Protein AF-A0A8J5L9P6-F1 (afdb_monomer_lite)

pLDDT: mean 71.58, std 19.7, range [23.27, 97.12]

Structure (mmCIF, N/CA/C/O backbone):
data_AF-A0A8J5L9P6-F1
#
_entry.id   AF-A0A8J5L9P6-F1
#
loop_
_atom_site.group_PDB
_atom_site.id
_atom_site.type_symbol
_atom_site.label_atom_id
_atom_site.label_alt_id
_atom_site.label_comp_id
_atom_site.label_asym_id
_atom_site.label_entity_id
_atom_site.label_seq_id
_atom_site.pdbx_PDB_ins_code
_atom_site.Cartn_x
_atom_site.Cartn_y
_atom_site.Cartn_z
_atom_site.occupancy
_atom_site.B_iso_or_equiv
_atom_site.auth_seq_id
_atom_site.auth_comp_id
_atom_site.auth_asym_id
_atom_site.auth_atom_id
_atom_site.pdbx_PDB_model_num
ATOM 1 N N . MET A 1 1 ? 30.776 -40.316 -23.521 1.00 45.88 1 MET A N 1
ATOM 2 C CA . MET A 1 1 ? 30.041 -39.520 -24.531 1.00 45.88 1 MET A CA 1
ATOM 3 C C . MET A 1 1 ? 29.447 -38.218 -23.971 1.00 45.88 1 MET A C 1
ATOM 5 O O . MET A 1 1 ? 28.907 -37.457 -24.756 1.00 45.88 1 MET A O 1
ATOM 9 N N . ALA A 1 2 ? 29.654 -37.879 -22.687 1.00 36.97 2 ALA A N 1
ATOM 10 C CA . ALA A 1 2 ? 29.323 -36.563 -22.115 1.00 36.97 2 ALA A CA 1
ATOM 11 C C . ALA A 1 2 ? 30.316 -35.429 -22.481 1.00 36.97 2 ALA A C 1
ATOM 13 O O . ALA A 1 2 ? 30.055 -34.268 -22.201 1.00 36.97 2 ALA A O 1
ATOM 14 N N . GLU A 1 3 ? 31.441 -35.740 -23.138 1.00 40.72 3 GLU A N 1
ATOM 15 C CA . GLU A 1 3 ? 32.521 -34.780 -23.449 1.00 40.72 3 GLU A CA 1
ATOM 16 C C . GLU A 1 3 ? 32.266 -33.891 -24.690 1.00 40.72 3 GLU A C 1
ATOM 18 O O . GLU A 1 3 ? 33.160 -33.167 -25.117 1.00 40.72 3 GLU A O 1
ATOM 23 N N . GLN A 1 4 ? 31.076 -33.945 -25.306 1.00 48.19 4 GLN A N 1
ATOM 24 C CA . GLN A 1 4 ? 30.729 -33.146 -26.499 1.00 48.19 4 GLN A CA 1
ATOM 25 C C . GLN A 1 4 ? 29.626 -32.096 -26.268 1.00 48.19 4 GLN A C 1
ATOM 27 O O . GLN A 1 4 ? 29.229 -31.430 -27.222 1.00 48.19 4 GLN A O 1
ATOM 32 N N . LEU A 1 5 ? 29.137 -31.934 -25.036 1.00 53.50 5 LEU A N 1
ATOM 33 C CA . LEU A 1 5 ? 28.111 -30.944 -24.691 1.00 53.50 5 LEU A CA 1
ATOM 34 C C . LEU A 1 5 ? 28.769 -29.682 -24.119 1.00 53.50 5 LEU A C 1
ATOM 36 O O . LEU A 1 5 ? 29.722 -29.781 -23.347 1.00 53.50 5 LEU A O 1
ATOM 40 N N . THR A 1 6 ? 28.286 -28.497 -24.502 1.00 57.41 6 THR A N 1
ATOM 41 C CA . THR A 1 6 ? 28.763 -27.233 -23.914 1.00 57.41 6 THR A CA 1
ATOM 42 C C . THR A 1 6 ? 28.241 -27.067 -22.485 1.00 57.41 6 THR A C 1
ATOM 44 O O . THR A 1 6 ? 27.189 -27.607 -22.139 1.00 57.41 6 THR A O 1
ATOM 47 N N . ASP A 1 7 ? 28.934 -26.278 -21.659 1.00 51.72 7 ASP A N 1
ATOM 48 C CA . ASP A 1 7 ? 28.521 -26.015 -20.269 1.00 51.72 7 ASP A CA 1
ATOM 49 C C . ASP A 1 7 ? 27.082 -25.468 -20.173 1.00 51.72 7 ASP A C 1
ATOM 51 O O . ASP A 1 7 ? 26.343 -25.815 -19.251 1.00 51.72 7 ASP A O 1
ATOM 55 N N . ASP A 1 8 ? 26.653 -24.687 -21.173 1.00 48.66 8 ASP A N 1
ATOM 56 C CA . ASP A 1 8 ? 25.284 -24.172 -21.292 1.00 48.66 8 ASP A CA 1
ATOM 57 C C . ASP A 1 8 ? 24.251 -25.290 -21.549 1.00 48.66 8 ASP A C 1
ATOM 59 O O . ASP A 1 8 ? 23.175 -25.275 -20.956 1.00 48.66 8 ASP A O 1
ATOM 63 N N . GLN A 1 9 ? 24.577 -26.288 -22.381 1.00 49.03 9 GLN A N 1
ATOM 64 C CA . GLN A 1 9 ? 23.697 -27.436 -22.651 1.00 49.03 9 GLN A CA 1
ATOM 65 C C . GLN A 1 9 ? 23.603 -28.364 -21.438 1.00 49.03 9 GLN A C 1
ATOM 67 O O . GLN A 1 9 ? 22.529 -28.857 -21.102 1.00 49.03 9 GLN A O 1
ATOM 72 N N . ILE A 1 10 ? 24.720 -28.576 -20.739 1.00 54.88 10 ILE A N 1
ATOM 73 C CA . ILE A 1 10 ? 24.748 -29.365 -19.503 1.00 54.88 10 ILE A CA 1
ATOM 74 C C . ILE A 1 10 ? 23.904 -28.679 -18.418 1.00 54.88 10 ILE A C 1
ATOM 76 O O . ILE A 1 10 ? 23.205 -29.363 -17.673 1.00 54.88 10 ILE A O 1
ATOM 80 N N . ALA A 1 11 ? 23.922 -27.344 -18.336 1.00 55.16 11 ALA A N 1
ATOM 81 C CA . ALA A 1 11 ? 23.082 -26.585 -17.409 1.00 55.16 11 ALA A CA 1
ATOM 82 C C . ALA A 1 11 ? 21.582 -26.688 -17.743 1.00 55.16 11 ALA A C 1
ATOM 84 O O . ALA A 1 11 ? 20.770 -26.842 -16.834 1.00 55.16 11 ALA A O 1
ATOM 85 N N . GLU A 1 12 ? 21.217 -26.670 -19.026 1.00 53.75 12 GLU A N 1
ATOM 86 C CA . GLU A 1 12 ? 19.832 -26.855 -19.478 1.00 53.75 12 GLU A CA 1
ATOM 87 C C . GLU A 1 12 ? 19.313 -28.268 -19.158 1.00 53.75 12 GLU A C 1
ATOM 89 O O . GLU A 1 12 ? 18.209 -28.425 -18.636 1.00 53.75 12 GLU A O 1
ATOM 94 N N . PHE A 1 13 ? 20.142 -29.303 -19.347 1.00 52.94 13 PHE A N 1
ATOM 95 C CA . PHE A 1 13 ? 19.788 -30.666 -18.939 1.00 52.94 13 PHE A CA 1
ATOM 96 C C . PHE A 1 13 ? 19.736 -30.851 -17.417 1.00 52.94 13 PHE A C 1
ATOM 98 O O . PHE A 1 13 ? 18.943 -31.664 -16.950 1.00 52.94 13 PHE A O 1
ATOM 105 N N . LYS A 1 14 ? 20.512 -30.087 -16.632 1.00 55.03 14 LYS A N 1
ATOM 106 C CA . LYS A 1 14 ? 20.383 -30.046 -15.160 1.00 55.03 14 LYS A CA 1
ATOM 107 C C . LYS A 1 14 ? 19.061 -29.425 -14.716 1.00 55.03 14 LYS A C 1
ATOM 109 O O . LYS A 1 14 ? 18.436 -29.935 -13.792 1.00 55.03 14 LYS A O 1
ATOM 114 N N . GLU A 1 15 ? 18.630 -28.349 -15.371 1.00 54.78 15 GLU A N 1
ATOM 115 C CA . GLU A 1 15 ? 17.342 -27.704 -15.092 1.00 54.78 15 GLU A CA 1
ATOM 116 C C . GLU A 1 15 ? 16.182 -28.644 -15.458 1.00 54.78 15 GLU A C 1
ATOM 118 O O . GLU A 1 15 ? 15.274 -28.836 -14.650 1.00 54.78 15 GLU A O 1
ATOM 123 N N . ALA A 1 16 ? 16.273 -29.328 -16.606 1.00 55.62 16 ALA A N 1
ATOM 124 C CA . ALA A 1 16 ? 15.332 -30.380 -16.980 1.00 55.62 16 ALA A CA 1
ATOM 125 C C . ALA A 1 16 ? 15.304 -31.501 -15.931 1.00 55.62 16 ALA A C 1
ATOM 127 O O . ALA A 1 16 ? 14.228 -31.826 -15.446 1.00 55.62 16 ALA A O 1
ATOM 128 N N . PHE A 1 17 ? 16.462 -32.024 -15.511 1.00 51.22 17 PHE A N 1
ATOM 129 C CA . PHE A 1 17 ? 16.572 -33.073 -14.488 1.00 51.22 17 PHE A CA 1
ATOM 130 C C . PHE A 1 17 ? 15.908 -32.677 -13.156 1.00 51.22 17 PHE A C 1
ATOM 132 O O . PHE A 1 17 ? 15.173 -33.471 -12.576 1.00 51.22 17 PHE A O 1
ATOM 139 N N . SER A 1 18 ? 16.056 -31.417 -12.728 1.00 58.75 18 SER A N 1
ATOM 140 C CA . SER A 1 18 ? 15.408 -30.888 -11.513 1.00 58.75 18 SER A CA 1
ATOM 141 C C . SER A 1 18 ? 13.886 -30.721 -11.609 1.00 58.75 18 SER A C 1
ATOM 143 O O . SER A 1 18 ? 13.220 -30.545 -10.593 1.00 58.75 18 SER A O 1
ATOM 145 N N . LEU A 1 19 ? 13.310 -30.767 -12.816 1.00 58.44 19 LEU A N 1
ATOM 146 C CA . LEU A 1 19 ? 11.855 -30.820 -12.994 1.00 58.44 19 LEU A CA 1
ATOM 147 C C . LEU A 1 19 ? 11.304 -32.243 -12.807 1.00 58.44 19 LEU A C 1
ATOM 149 O O . LEU A 1 19 ? 10.102 -32.391 -12.550 1.00 58.44 19 LEU A O 1
ATOM 153 N N . PHE A 1 20 ? 12.155 -33.264 -12.964 1.00 56.22 20 PHE A N 1
ATOM 154 C CA . PHE A 1 20 ? 11.784 -34.671 -12.825 1.00 56.22 20 PHE A CA 1
ATOM 155 C C . PHE A 1 20 ? 11.900 -35.163 -11.373 1.00 56.22 20 PHE A C 1
ATOM 157 O O . PHE A 1 20 ? 10.957 -35.805 -10.924 1.00 56.22 20 PHE A O 1
ATOM 164 N N . ASP A 1 21 ? 12.972 -34.816 -10.651 1.00 57.34 21 ASP A N 1
ATOM 165 C CA . ASP A 1 21 ? 13.180 -35.139 -9.223 1.00 57.34 21 ASP A CA 1
ATOM 166 C C . ASP A 1 21 ? 12.445 -34.120 -8.330 1.00 57.34 21 ASP A C 1
ATOM 168 O O . ASP A 1 21 ? 12.876 -32.972 -8.177 1.00 57.34 21 ASP A O 1
ATOM 172 N N . LYS A 1 22 ? 11.273 -34.503 -7.806 1.00 56.91 22 LYS A N 1
ATOM 173 C CA . LYS A 1 22 ? 10.386 -33.597 -7.047 1.00 56.91 22 LYS A CA 1
ATOM 174 C C . LYS A 1 22 ? 10.486 -33.767 -5.537 1.00 56.91 22 LYS A C 1
ATOM 176 O O . LYS A 1 22 ? 10.003 -32.884 -4.820 1.00 56.91 22 LYS A O 1
ATOM 181 N N . ASP A 1 23 ? 11.037 -34.875 -5.054 1.00 55.56 23 ASP A N 1
ATOM 182 C CA . ASP A 1 23 ? 11.108 -35.194 -3.628 1.00 55.56 23 ASP A CA 1
ATOM 183 C C . ASP A 1 23 ? 12.527 -35.127 -3.035 1.00 55.56 23 ASP A C 1
ATOM 185 O O . ASP A 1 23 ? 12.645 -35.026 -1.808 1.00 55.56 23 ASP A O 1
ATOM 189 N N . GLY A 1 24 ? 13.579 -35.024 -3.861 1.00 57.72 24 GLY A N 1
ATOM 190 C CA . GLY A 1 24 ? 14.949 -34.726 -3.433 1.00 57.72 24 GLY A CA 1
ATOM 191 C C . GLY A 1 24 ? 15.542 -35.789 -2.507 1.00 57.72 24 GLY A C 1
ATOM 192 O O . GLY A 1 24 ? 16.318 -35.463 -1.599 1.00 57.72 24 GLY A O 1
ATOM 193 N N . ASP A 1 25 ? 15.145 -37.049 -2.679 1.00 54.12 25 ASP A N 1
ATOM 194 C CA . ASP A 1 25 ? 15.311 -38.114 -1.686 1.00 54.12 25 ASP A CA 1
ATOM 195 C C . ASP A 1 25 ? 16.718 -38.765 -1.627 1.00 54.12 25 ASP A C 1
ATOM 197 O O . ASP A 1 25 ? 17.001 -39.579 -0.743 1.00 54.12 25 ASP A O 1
ATOM 201 N N . GLY A 1 26 ? 17.667 -38.329 -2.460 1.00 49.28 26 GLY A N 1
ATOM 202 C CA . GLY A 1 26 ? 19.019 -38.902 -2.586 1.00 49.28 26 GLY A CA 1
ATOM 203 C C . GLY A 1 26 ? 20.117 -38.427 -1.610 1.00 49.28 26 GLY A C 1
ATOM 204 O O . GLY A 1 26 ? 21.299 -38.501 -1.951 1.00 49.28 26 GLY A O 1
ATOM 205 N N . TYR A 1 27 ? 19.811 -37.927 -0.404 1.00 39.44 27 TYR A N 1
ATOM 206 C CA . TYR A 1 27 ? 20.846 -37.451 0.542 1.00 39.44 27 TYR A CA 1
ATOM 207 C C . TYR A 1 27 ? 21.370 -38.565 1.475 1.00 39.44 27 TYR A C 1
ATOM 209 O O . TYR A 1 27 ? 20.916 -38.717 2.610 1.00 39.44 27 TYR A O 1
ATOM 217 N N . THR A 1 28 ? 22.402 -39.308 1.053 1.00 36.16 28 THR A N 1
ATOM 218 C CA . THR A 1 28 ? 23.216 -40.135 1.976 1.00 36.16 28 THR A CA 1
ATOM 219 C C . THR A 1 28 ? 24.633 -39.574 2.161 1.00 36.16 28 THR A C 1
ATOM 221 O O . THR A 1 28 ? 25.385 -39.480 1.192 1.00 36.16 28 THR A O 1
ATOM 224 N N . PRO A 1 29 ? 25.051 -39.222 3.395 1.00 33.62 29 PRO A N 1
ATOM 225 C CA . PRO A 1 29 ? 26.365 -38.643 3.651 1.00 33.62 29 PRO A CA 1
ATOM 226 C C . PRO A 1 29 ? 27.447 -39.730 3.692 1.00 33.62 29 PRO A C 1
ATOM 228 O O . PRO A 1 29 ? 27.520 -40.508 4.644 1.00 33.62 29 PRO A O 1
ATOM 231 N N . ILE A 1 30 ? 28.343 -39.745 2.703 1.00 28.66 30 ILE A N 1
ATOM 232 C CA . ILE A 1 30 ? 29.606 -40.492 2.780 1.00 28.66 30 ILE A CA 1
ATOM 233 C C . ILE A 1 30 ? 30.748 -39.502 3.002 1.00 28.66 30 ILE A C 1
ATOM 235 O O . ILE A 1 30 ? 30.963 -38.560 2.248 1.00 28.66 30 ILE A O 1
ATOM 239 N N . ARG A 1 31 ? 31.470 -39.718 4.099 1.00 34.12 31 ARG A N 1
ATOM 240 C CA . ARG A 1 31 ? 32.522 -38.848 4.621 1.00 34.12 31 ARG A CA 1
ATOM 241 C C . ARG A 1 31 ? 33.887 -39.381 4.175 1.00 34.12 31 ARG A C 1
ATOM 243 O O . ARG A 1 31 ? 34.343 -40.347 4.776 1.00 34.12 31 ARG A O 1
ATOM 250 N N . ILE A 1 32 ? 34.556 -38.757 3.199 1.00 28.58 32 ILE A N 1
ATOM 251 C CA . ILE A 1 32 ? 36.022 -38.848 3.004 1.00 28.58 32 ILE A CA 1
ATOM 252 C C . ILE A 1 32 ? 36.564 -37.471 2.566 1.00 28.58 32 ILE A C 1
ATOM 254 O O . ILE A 1 32 ? 35.853 -36.663 1.985 1.00 28.58 32 ILE A O 1
ATOM 258 N N . CYS A 1 33 ? 37.796 -37.198 2.988 1.00 31.34 33 CYS A N 1
ATOM 259 C CA . CYS A 1 33 ? 38.442 -35.913 3.227 1.00 31.34 33 CYS A CA 1
ATOM 260 C C . CYS A 1 33 ? 38.779 -35.013 2.018 1.00 31.34 33 CYS A C 1
ATOM 262 O O . CYS A 1 33 ? 39.171 -35.502 0.967 1.00 31.34 33 CYS A O 1
ATOM 264 N N . CYS A 1 34 ? 38.828 -33.714 2.358 1.00 32.47 34 CYS A N 1
ATOM 265 C CA . CYS A 1 34 ? 39.580 -32.580 1.797 1.00 32.47 34 CYS A CA 1
ATOM 266 C C . CYS A 1 34 ? 39.183 -32.031 0.415 1.00 32.47 34 CYS A C 1
ATOM 268 O O . CYS A 1 34 ? 39.363 -32.692 -0.596 1.00 32.47 34 CYS A O 1
ATOM 270 N N . ASP A 1 35 ? 38.758 -30.761 0.452 1.00 37.38 35 ASP A N 1
ATOM 271 C CA . ASP A 1 35 ? 38.773 -29.750 -0.610 1.00 37.38 35 ASP A CA 1
ATOM 272 C C . ASP A 1 35 ? 38.196 -30.161 -1.972 1.00 37.38 35 ASP A C 1
ATOM 274 O O . ASP A 1 35 ? 38.944 -30.454 -2.892 1.00 37.38 35 ASP A O 1
ATOM 278 N N . ASP A 1 36 ? 36.863 -30.125 -2.092 1.00 31.28 36 ASP A N 1
ATOM 279 C CA . ASP A 1 36 ? 36.138 -29.644 -3.281 1.00 31.28 36 ASP A CA 1
ATOM 280 C C . ASP A 1 36 ? 34.626 -29.565 -2.984 1.00 31.28 36 ASP A C 1
ATOM 282 O O . ASP A 1 36 ? 34.038 -30.448 -2.354 1.00 31.28 36 ASP A O 1
ATOM 286 N N . VAL A 1 37 ? 33.983 -28.474 -3.412 1.00 34.81 37 VAL A N 1
ATOM 287 C CA . VAL A 1 37 ? 32.525 -28.285 -3.338 1.00 34.81 37 VAL A CA 1
ATOM 288 C C . VAL A 1 37 ? 31.881 -29.171 -4.406 1.00 34.81 37 VAL A C 1
ATOM 290 O O . VAL A 1 37 ? 31.777 -28.770 -5.563 1.00 34.81 37 VAL A O 1
ATOM 293 N N . LEU A 1 38 ? 31.448 -30.378 -4.029 1.00 30.95 38 LEU A N 1
ATOM 294 C CA . LEU A 1 38 ? 30.620 -31.237 -4.879 1.00 30.95 38 LEU A CA 1
ATOM 295 C C . LEU A 1 38 ? 29.161 -31.208 -4.397 1.00 30.95 38 LEU A C 1
ATOM 297 O O . LEU A 1 38 ? 28.823 -31.750 -3.345 1.00 30.95 38 LEU A O 1
ATOM 301 N N . LEU A 1 39 ? 28.302 -30.554 -5.181 1.00 38.69 39 LEU A N 1
ATOM 302 C CA . LEU A 1 39 ? 26.844 -30.643 -5.080 1.00 38.69 39 LEU A CA 1
ATOM 303 C C . LEU A 1 39 ? 26.412 -32.038 -5.559 1.00 38.69 39 LEU A C 1
ATOM 305 O O . LEU A 1 39 ? 26.618 -32.373 -6.725 1.00 38.69 39 LEU A O 1
ATOM 309 N N . GLY A 1 40 ? 25.840 -32.850 -4.667 1.00 38.81 40 GLY A N 1
ATOM 310 C CA . GLY A 1 40 ? 25.162 -34.093 -5.043 1.00 38.81 40 GLY A CA 1
ATOM 311 C C . GLY A 1 40 ? 23.874 -33.776 -5.808 1.00 38.81 40 GLY A C 1
ATOM 312 O O . GLY A 1 40 ? 23.093 -32.939 -5.361 1.00 38.81 40 GLY A O 1
ATOM 313 N N . LEU A 1 41 ? 23.684 -34.403 -6.968 1.00 52.22 41 LEU A N 1
ATOM 314 C CA . LEU A 1 41 ? 22.456 -34.348 -7.769 1.00 52.22 41 LEU A CA 1
ATOM 315 C C . LEU A 1 41 ? 21.683 -35.656 -7.514 1.00 52.22 41 LEU A C 1
ATOM 317 O O . LEU A 1 41 ? 22.322 -36.706 -7.466 1.00 52.22 41 LEU A O 1
ATOM 321 N N . GLY A 1 42 ? 20.367 -35.570 -7.279 1.00 59.69 42 GLY A N 1
ATOM 322 C CA . GLY A 1 42 ? 19.480 -36.697 -6.943 1.00 59.69 42 GLY A CA 1
ATOM 323 C C . GLY A 1 42 ? 19.260 -37.701 -8.085 1.00 59.69 42 GLY A C 1
ATOM 324 O O . GLY A 1 42 ? 19.945 -37.638 -9.107 1.00 59.69 42 GLY A O 1
ATOM 325 N N . CYS A 1 43 ? 18.321 -38.636 -7.908 1.00 63.41 43 CYS A N 1
ATOM 326 C CA . CYS A 1 43 ? 18.024 -39.731 -8.844 1.00 63.41 43 CYS A CA 1
ATOM 327 C C . CYS A 1 43 ? 16.543 -39.696 -9.254 1.00 63.41 43 CYS A C 1
ATOM 329 O O . CYS A 1 43 ? 15.694 -39.430 -8.416 1.00 63.41 43 CYS A O 1
ATOM 331 N N . ILE A 1 44 ? 16.214 -40.004 -10.514 1.00 66.81 44 ILE A N 1
ATOM 332 C CA . ILE A 1 44 ? 14.819 -40.040 -10.993 1.00 66.81 44 ILE A CA 1
ATOM 333 C C . ILE A 1 44 ? 14.250 -41.454 -10.835 1.00 66.81 44 ILE A C 1
ATOM 335 O O . ILE A 1 44 ? 14.791 -42.418 -11.385 1.00 66.81 44 ILE A O 1
ATOM 339 N N . THR A 1 45 ? 13.114 -41.583 -10.146 1.00 69.31 45 THR A N 1
ATOM 340 C CA . THR A 1 45 ? 12.427 -42.872 -9.948 1.00 69.31 45 THR A CA 1
ATOM 341 C C . THR A 1 45 ? 11.393 -43.189 -11.045 1.00 69.31 45 THR A C 1
ATOM 343 O O . THR A 1 45 ? 10.874 -42.303 -11.732 1.00 69.31 45 THR A O 1
ATOM 346 N N . THR A 1 46 ? 11.002 -44.468 -11.182 1.00 68.06 46 THR A N 1
ATOM 347 C CA . THR A 1 46 ? 9.952 -44.935 -12.124 1.00 68.06 46 THR A CA 1
ATOM 348 C C . THR A 1 46 ? 8.633 -44.161 -11.995 1.00 68.06 46 THR A C 1
ATOM 350 O O . THR A 1 46 ? 7.967 -43.850 -12.988 1.00 68.06 46 THR A O 1
ATOM 353 N N . LYS A 1 47 ? 8.263 -43.792 -10.764 1.00 67.88 47 LYS A N 1
ATOM 354 C CA . LYS A 1 47 ? 7.021 -43.072 -10.454 1.00 67.88 47 LYS A CA 1
ATOM 355 C C . LYS A 1 47 ? 7.070 -41.612 -10.881 1.00 67.88 47 LYS A C 1
ATOM 357 O O . LYS A 1 47 ? 6.055 -41.078 -11.342 1.00 67.88 47 LYS A O 1
ATOM 362 N N . GLU A 1 48 ? 8.217 -40.968 -10.728 1.00 67.88 48 GLU A N 1
ATOM 363 C CA . GLU A 1 48 ? 8.421 -39.576 -11.122 1.00 67.88 48 GLU A CA 1
ATOM 364 C C . GLU A 1 48 ? 8.450 -39.441 -12.638 1.00 67.88 48 GLU A C 1
ATOM 366 O O . GLU A 1 48 ? 7.696 -38.636 -13.194 1.00 67.88 48 GLU A O 1
ATOM 371 N N . LEU A 1 49 ? 9.187 -40.330 -13.312 1.00 66.00 49 LEU A N 1
ATOM 372 C CA . LEU A 1 49 ? 9.194 -40.424 -14.769 1.00 66.00 49 LEU A CA 1
ATOM 373 C C . LEU A 1 49 ? 7.772 -40.633 -15.318 1.00 66.00 49 LEU A C 1
ATOM 375 O O . LEU A 1 49 ? 7.318 -39.891 -16.193 1.00 66.00 49 LEU A O 1
ATOM 379 N N . GLY A 1 50 ? 7.010 -41.562 -14.731 1.00 64.19 50 GLY A N 1
ATOM 380 C CA . GLY A 1 50 ? 5.616 -41.803 -15.106 1.00 64.19 50 GLY A CA 1
ATOM 381 C C . GLY A 1 50 ? 4.685 -40.614 -14.842 1.00 64.19 50 GLY A C 1
ATOM 382 O O . GLY A 1 50 ? 3.740 -40.380 -15.598 1.00 64.19 50 GLY A O 1
ATOM 383 N N . THR A 1 51 ? 4.928 -39.837 -13.785 1.00 67.62 51 THR A N 1
ATOM 384 C CA . THR A 1 51 ? 4.134 -38.637 -13.469 1.00 67.62 51 THR A CA 1
ATOM 385 C C . THR A 1 51 ? 4.370 -37.536 -14.496 1.00 67.62 51 THR A C 1
ATOM 387 O O . THR A 1 51 ? 3.411 -36.895 -14.935 1.00 67.62 51 THR A O 1
ATOM 390 N N . VAL A 1 52 ? 5.617 -37.350 -14.931 1.00 58.28 52 VAL A N 1
ATOM 391 C CA . VAL A 1 52 ? 5.950 -36.334 -15.931 1.00 58.28 52 VAL A CA 1
ATOM 392 C C . VAL A 1 52 ? 5.449 -36.725 -17.323 1.00 58.28 52 VAL A C 1
ATOM 394 O O . VAL A 1 52 ? 4.814 -35.898 -17.976 1.00 58.28 52 VAL A O 1
ATOM 397 N N . MET A 1 53 ? 5.602 -37.982 -17.753 1.00 57.25 53 MET A N 1
ATOM 398 C CA . MET A 1 53 ? 5.090 -38.430 -19.061 1.00 57.25 53 MET A CA 1
ATOM 399 C C . MET A 1 53 ? 3.565 -38.287 -19.175 1.00 57.25 53 MET A C 1
ATOM 401 O O . MET A 1 53 ? 3.063 -37.828 -20.202 1.00 57.25 53 MET A O 1
ATOM 405 N N . ARG A 1 54 ? 2.837 -38.554 -18.081 1.00 66.75 54 ARG A N 1
ATOM 406 C CA . ARG A 1 54 ? 1.390 -38.293 -17.991 1.00 66.75 54 ARG A CA 1
ATOM 407 C C . ARG A 1 54 ? 1.043 -36.808 -18.036 1.00 66.75 54 ARG A C 1
ATOM 409 O O . ARG A 1 54 ? 0.048 -36.437 -18.653 1.00 66.75 54 ARG A O 1
ATOM 416 N N . SER A 1 55 ? 1.871 -35.945 -17.447 1.00 49.56 55 SER A N 1
ATOM 417 C CA . SER A 1 55 ? 1.682 -34.488 -17.520 1.00 49.56 55 SER A CA 1
ATOM 418 C C . SER A 1 55 ? 1.979 -33.891 -18.903 1.00 49.56 55 SER A C 1
ATOM 420 O O . SER A 1 55 ? 1.418 -32.854 -19.246 1.00 49.56 55 SER A O 1
ATOM 422 N N . LEU A 1 56 ? 2.793 -34.574 -19.714 1.00 42.59 56 LEU A N 1
ATOM 423 C CA . LEU A 1 56 ? 3.093 -34.226 -21.107 1.00 42.59 56 LEU A CA 1
ATOM 424 C C . LEU A 1 56 ? 2.099 -34.849 -22.109 1.00 42.59 56 LEU A C 1
ATOM 426 O O . LEU A 1 56 ? 2.290 -34.742 -23.317 1.00 42.59 56 LEU A O 1
ATOM 430 N N . GLY A 1 57 ? 1.022 -35.477 -21.620 1.00 40.28 57 GLY A N 1
ATOM 431 C CA . GLY A 1 57 ? -0.072 -35.996 -22.445 1.00 40.28 57 GLY A CA 1
ATOM 432 C C . GLY A 1 57 ? 0.107 -37.430 -22.956 1.00 40.28 57 GLY A C 1
ATOM 433 O O . GLY A 1 57 ? -0.723 -37.885 -23.741 1.00 40.28 57 GLY A O 1
ATOM 434 N N . GLN A 1 58 ? 1.134 -38.162 -22.509 1.00 52.38 58 GLN A N 1
ATOM 435 C CA . GLN A 1 58 ? 1.331 -39.579 -22.842 1.00 52.38 58 GLN A CA 1
ATOM 436 C C . GLN A 1 58 ? 0.860 -40.501 -21.706 1.00 52.38 58 GLN A C 1
ATOM 438 O O . GLN A 1 58 ? 1.031 -40.186 -20.536 1.00 52.38 58 GLN A O 1
ATOM 443 N N . ASN A 1 59 ? 0.298 -41.674 -22.022 1.00 56.03 59 ASN A N 1
ATOM 444 C CA . ASN A 1 59 ? -0.199 -42.634 -21.020 1.00 56.03 59 ASN A CA 1
ATOM 445 C C . ASN A 1 59 ? 0.541 -43.985 -21.091 1.00 56.03 59 ASN A C 1
ATOM 447 O O . ASN A 1 59 ? -0.068 -44.975 -21.501 1.00 56.03 59 ASN A O 1
ATOM 451 N N . PRO A 1 60 ? 1.830 -44.044 -20.708 1.00 71.81 60 PRO A N 1
ATOM 452 C CA . PRO A 1 60 ? 2.582 -45.296 -20.690 1.00 71.81 60 PRO A CA 1
ATOM 453 C C . PRO A 1 60 ? 2.126 -46.220 -19.549 1.00 71.81 60 PRO A C 1
ATOM 455 O O . PRO A 1 60 ? 1.711 -45.766 -18.474 1.00 71.81 60 PRO A O 1
ATOM 458 N N . THR A 1 61 ? 2.206 -47.528 -19.787 1.00 76.50 61 THR A N 1
ATOM 459 C CA . THR A 1 61 ? 1.961 -48.577 -18.789 1.00 76.50 61 THR A CA 1
ATOM 460 C C . THR A 1 61 ? 3.164 -48.760 -17.860 1.00 76.50 61 THR A C 1
ATOM 462 O O . THR A 1 61 ? 4.291 -48.412 -18.198 1.00 76.50 61 THR A O 1
ATOM 465 N N . GLU A 1 62 ? 2.946 -49.338 -16.675 1.00 73.81 62 GLU A N 1
ATOM 466 C CA . GLU A 1 62 ? 4.028 -49.560 -15.698 1.00 73.81 62 GLU A CA 1
ATOM 467 C C . GLU A 1 62 ? 5.133 -50.485 -16.240 1.00 73.81 62 GLU A C 1
ATOM 469 O O . GLU A 1 62 ? 6.300 -50.317 -15.905 1.00 73.81 62 GLU A O 1
ATOM 474 N N . ALA A 1 63 ? 4.777 -51.437 -17.111 1.00 72.19 63 ALA A N 1
ATOM 475 C CA . ALA A 1 63 ? 5.744 -52.310 -17.774 1.00 72.19 63 ALA A CA 1
ATOM 476 C C . ALA A 1 63 ? 6.618 -51.534 -18.773 1.00 72.19 63 ALA A C 1
ATOM 478 O O . ALA A 1 63 ? 7.829 -51.708 -18.774 1.00 72.19 63 ALA A O 1
ATOM 479 N N . GLU A 1 64 ? 6.023 -50.624 -19.550 1.00 70.06 64 GLU A N 1
ATOM 480 C CA . GLU A 1 64 ? 6.759 -49.762 -20.485 1.00 70.06 64 GLU A CA 1
ATOM 481 C C . GLU A 1 64 ? 7.684 -48.785 -19.745 1.00 70.06 64 GLU A C 1
ATOM 483 O O . GLU A 1 64 ? 8.820 -48.588 -20.159 1.00 70.06 64 GLU A O 1
ATOM 488 N N . LEU A 1 65 ? 7.245 -48.219 -18.614 1.00 71.06 65 LEU A N 1
ATOM 489 C CA . LEU A 1 65 ? 8.094 -47.359 -17.777 1.00 71.06 65 LEU A CA 1
ATOM 490 C C . LEU A 1 65 ? 9.279 -48.123 -17.172 1.00 71.06 65 LEU A C 1
ATOM 492 O O . LEU A 1 65 ? 10.380 -47.581 -17.082 1.00 71.06 65 LEU A O 1
ATOM 496 N N . GLN A 1 66 ? 9.062 -49.378 -16.771 1.00 72.25 66 GLN A N 1
ATOM 497 C CA . GLN A 1 66 ? 10.125 -50.227 -16.246 1.00 72.25 66 GLN A CA 1
ATOM 498 C C . GLN A 1 66 ? 11.124 -50.619 -17.339 1.00 72.25 66 GLN A C 1
ATOM 500 O O . GLN A 1 66 ? 12.326 -50.600 -17.087 1.00 72.25 66 GLN A O 1
ATOM 505 N N . ASP A 1 67 ? 10.651 -50.923 -18.548 1.00 72.00 67 ASP A N 1
ATOM 506 C CA . ASP A 1 67 ? 11.515 -51.206 -19.696 1.00 72.00 67 ASP A CA 1
ATOM 507 C C . ASP A 1 67 ? 12.352 -49.972 -20.076 1.00 72.00 67 ASP A C 1
ATOM 509 O O . ASP A 1 67 ? 13.560 -50.095 -20.268 1.00 72.00 67 ASP A O 1
ATOM 513 N N . MET A 1 68 ? 11.763 -48.769 -20.055 1.00 66.69 68 MET A N 1
ATOM 514 C CA . MET A 1 68 ? 12.480 -47.509 -20.307 1.00 66.69 68 MET A CA 1
ATOM 515 C C . MET A 1 68 ? 13.597 -47.226 -19.294 1.00 66.69 68 MET A C 1
ATOM 517 O O . MET A 1 68 ? 14.621 -46.648 -19.656 1.00 66.69 68 MET A O 1
ATOM 521 N N . ILE A 1 69 ? 13.411 -47.617 -18.032 1.00 70.19 69 ILE A N 1
ATOM 522 C CA . ILE A 1 69 ? 14.440 -47.464 -16.997 1.00 70.19 69 ILE A CA 1
ATOM 523 C C . ILE A 1 69 ? 15.517 -48.531 -17.154 1.00 70.19 69 ILE A C 1
ATOM 525 O O . ILE A 1 69 ? 16.692 -48.187 -17.198 1.00 70.19 69 ILE A O 1
ATOM 529 N N . ASN A 1 70 ? 15.133 -49.791 -17.370 1.00 72.00 70 ASN A N 1
ATOM 530 C CA . ASN A 1 70 ? 16.074 -50.895 -17.582 1.00 72.00 70 ASN A CA 1
ATOM 531 C C . ASN A 1 70 ? 16.984 -50.698 -18.816 1.00 72.00 70 ASN A C 1
ATOM 533 O O . ASN A 1 70 ? 18.049 -51.307 -18.899 1.00 72.00 70 ASN A O 1
ATOM 537 N N . GLU A 1 71 ? 16.569 -49.893 -19.798 1.00 67.25 71 GLU A N 1
ATOM 538 C CA . GLU A 1 71 ? 17.366 -49.575 -20.992 1.00 67.25 71 GLU A CA 1
ATOM 539 C C . GLU A 1 71 ? 18.513 -48.582 -20.740 1.00 67.25 71 GLU A C 1
ATOM 541 O O . GLU A 1 71 ? 19.452 -48.507 -21.544 1.00 67.25 71 GLU A O 1
ATOM 546 N N . VAL A 1 72 ? 18.435 -47.802 -19.660 1.00 66.69 72 VAL A N 1
ATOM 547 C CA . VAL A 1 72 ? 19.324 -46.657 -19.403 1.00 66.69 72 VAL A CA 1
ATOM 548 C C . VAL A 1 72 ? 20.077 -46.796 -18.082 1.00 66.69 72 VAL A C 1
ATOM 550 O O . VAL A 1 72 ? 21.231 -46.375 -18.021 1.00 66.69 72 VAL A O 1
ATOM 553 N N . ASP A 1 73 ? 19.451 -47.430 -17.093 1.00 72.12 73 ASP A N 1
ATOM 554 C CA . ASP A 1 73 ? 20.005 -47.814 -15.795 1.00 72.12 73 ASP A CA 1
ATOM 555 C C . ASP A 1 73 ? 21.159 -48.815 -15.985 1.00 72.12 73 ASP A C 1
ATOM 557 O O . ASP A 1 73 ? 20.974 -50.027 -16.147 1.00 72.12 73 ASP A O 1
ATOM 561 N N . ALA A 1 74 ? 22.375 -48.281 -16.067 1.00 68.62 74 ALA A N 1
ATOM 562 C CA . ALA A 1 74 ? 23.576 -49.037 -16.379 1.00 68.62 74 ALA A CA 1
ATOM 563 C C . ALA A 1 74 ? 24.127 -49.760 -15.144 1.00 68.62 74 ALA A C 1
ATOM 565 O O . ALA A 1 74 ? 24.867 -50.742 -15.294 1.00 68.62 74 ALA A O 1
ATOM 566 N N . ASP A 1 75 ? 23.795 -49.281 -13.943 1.00 69.88 75 ASP A N 1
ATOM 567 C CA . ASP A 1 75 ? 24.208 -49.878 -12.674 1.00 69.88 75 ASP A CA 1
ATOM 568 C C . ASP A 1 75 ? 23.160 -50.850 -12.078 1.00 69.88 75 ASP A C 1
ATOM 570 O O . ASP A 1 75 ? 23.496 -51.652 -11.198 1.00 69.88 75 ASP A O 1
ATOM 574 N N . GLY A 1 76 ? 21.945 -50.876 -12.638 1.00 69.56 76 GLY A N 1
ATOM 575 C CA . GLY A 1 76 ? 20.858 -51.797 -12.311 1.00 69.56 76 GLY A CA 1
ATOM 576 C C . GLY A 1 76 ? 20.166 -51.477 -10.987 1.00 69.56 76 GLY A C 1
ATOM 577 O O . GLY A 1 76 ? 19.632 -52.391 -10.343 1.00 69.56 76 GLY A O 1
ATOM 578 N N . ASN A 1 77 ? 20.240 -50.225 -10.531 1.00 71.44 77 ASN A N 1
ATOM 579 C CA . ASN A 1 77 ? 19.724 -49.791 -9.236 1.00 71.44 77 ASN A CA 1
ATOM 580 C C . ASN A 1 77 ? 18.213 -49.463 -9.247 1.00 71.44 77 ASN A C 1
ATOM 582 O O . ASN A 1 77 ? 17.617 -49.270 -8.183 1.00 71.44 77 ASN A O 1
ATOM 586 N N . GLY A 1 78 ? 17.579 -49.473 -10.421 1.00 67.62 78 GLY A N 1
ATOM 587 C CA . GLY A 1 78 ? 16.160 -49.210 -10.641 1.00 67.62 78 GLY A CA 1
ATOM 588 C C . GLY A 1 78 ? 15.787 -47.724 -10.703 1.00 67.62 78 GLY A C 1
ATOM 589 O O . GLY A 1 78 ? 14.595 -47.404 -10.662 1.00 67.62 78 GLY A O 1
ATOM 590 N N . THR A 1 79 ? 16.769 -46.823 -10.781 1.00 69.38 79 THR A N 1
ATOM 591 C CA . THR A 1 79 ? 16.617 -45.362 -10.864 1.00 69.38 79 THR A CA 1
ATOM 592 C C . THR A 1 79 ? 17.561 -44.789 -11.919 1.00 69.38 79 THR A C 1
ATOM 594 O O . THR A 1 79 ? 18.539 -45.427 -12.275 1.00 69.38 79 THR A O 1
ATOM 597 N N . ILE A 1 80 ? 17.261 -43.603 -12.450 1.00 71.00 80 ILE A N 1
ATOM 598 C CA . ILE A 1 80 ? 18.125 -42.947 -13.442 1.00 71.00 80 ILE A CA 1
ATOM 599 C C . ILE A 1 80 ? 18.932 -41.848 -12.751 1.00 71.00 80 ILE A C 1
ATOM 601 O O . ILE A 1 80 ? 18.353 -40.870 -12.263 1.00 71.00 80 ILE A O 1
ATOM 605 N N . ASP A 1 81 ? 20.258 -41.974 -12.748 1.00 69.19 81 ASP A N 1
ATOM 606 C CA . ASP A 1 81 ? 21.145 -40.919 -12.257 1.00 69.19 81 ASP A CA 1
ATOM 607 C C . ASP A 1 81 ? 21.405 -39.822 -13.314 1.00 69.19 81 ASP A C 1
ATOM 609 O O . ASP A 1 81 ? 21.067 -39.940 -14.495 1.00 69.19 81 ASP A O 1
ATOM 613 N N . PHE A 1 82 ? 21.968 -38.683 -12.900 1.00 63.25 82 PHE A N 1
ATOM 614 C CA . PHE A 1 82 ? 22.195 -37.559 -13.815 1.00 63.25 82 PHE A CA 1
ATOM 615 C C . PHE A 1 82 ? 23.118 -37.905 -15.017 1.00 63.25 82 PHE A C 1
ATOM 617 O O . PHE A 1 82 ? 22.802 -37.515 -16.147 1.00 63.25 82 PHE A O 1
ATOM 624 N N . PRO A 1 83 ? 24.239 -38.634 -14.842 1.00 64.75 83 PRO A N 1
ATOM 625 C CA . PRO A 1 83 ? 25.029 -39.174 -15.956 1.00 64.75 83 PRO A CA 1
ATOM 626 C C . PRO A 1 83 ? 24.258 -40.081 -16.933 1.00 64.75 83 PRO A C 1
ATOM 628 O O . PRO A 1 83 ? 24.454 -39.982 -18.151 1.00 64.75 83 PRO A O 1
ATOM 631 N N . GLU A 1 84 ? 23.390 -40.953 -16.432 1.00 69.25 84 GLU A N 1
ATOM 632 C CA . GLU A 1 84 ? 22.535 -41.847 -17.216 1.00 69.25 84 GLU A CA 1
ATOM 633 C C . GLU A 1 84 ? 21.451 -41.070 -17.968 1.00 69.25 84 GLU A C 1
ATOM 635 O O . GLU A 1 84 ? 21.265 -41.267 -19.172 1.00 69.25 84 GLU A O 1
ATOM 640 N N . PHE A 1 85 ? 20.835 -40.083 -17.315 1.00 63.84 85 PHE A N 1
ATOM 641 C CA . PHE A 1 85 ? 19.886 -39.151 -17.923 1.00 63.84 85 PHE A CA 1
ATOM 642 C C . PHE A 1 85 ? 20.519 -38.322 -19.048 1.00 63.84 85 PHE A C 1
ATOM 644 O O . PHE A 1 85 ? 19.918 -38.142 -20.109 1.00 63.84 85 PHE A O 1
ATOM 651 N N . LEU A 1 86 ? 21.760 -37.856 -18.872 1.00 62.16 86 LEU A N 1
ATOM 652 C CA . LEU A 1 86 ? 22.499 -37.166 -19.932 1.00 62.16 86 LEU A CA 1
ATOM 653 C C . LEU A 1 86 ? 22.745 -38.075 -21.141 1.00 62.16 86 LEU A C 1
ATOM 655 O O . LEU A 1 86 ? 22.627 -37.617 -22.277 1.00 62.16 86 LEU A O 1
ATOM 659 N N . ASN A 1 87 ? 23.057 -39.356 -20.927 1.00 63.50 87 ASN A N 1
ATOM 660 C CA . ASN A 1 87 ? 23.202 -40.315 -22.024 1.00 63.50 87 ASN A CA 1
ATOM 661 C C . ASN A 1 87 ? 21.856 -40.633 -22.696 1.00 63.50 87 ASN A C 1
ATOM 663 O O . ASN A 1 87 ? 21.826 -40.783 -23.918 1.00 63.50 87 ASN A O 1
ATOM 667 N N . LEU A 1 88 ? 20.755 -40.690 -21.937 1.00 62.03 88 LEU A N 1
ATOM 668 C CA . LEU A 1 88 ? 19.390 -40.846 -22.454 1.00 62.03 88 LEU A CA 1
ATOM 669 C C . LEU A 1 88 ? 19.025 -39.674 -23.369 1.00 62.03 88 LEU A C 1
ATOM 671 O O . LEU A 1 88 ? 18.659 -39.887 -24.523 1.00 62.03 88 LEU A O 1
ATOM 675 N N . MET A 1 89 ? 19.200 -38.439 -22.895 1.00 55.06 89 MET A N 1
ATOM 676 C CA . MET A 1 89 ? 18.885 -37.225 -23.655 1.00 55.06 89 MET A CA 1
ATOM 677 C C . MET A 1 89 ? 19.813 -37.054 -24.865 1.00 55.06 89 MET A C 1
ATOM 679 O O . MET A 1 89 ? 19.349 -36.741 -25.960 1.00 55.06 89 MET A O 1
ATOM 683 N N . ALA A 1 90 ? 21.108 -37.352 -24.720 1.00 52.38 90 ALA A N 1
ATOM 684 C CA . ALA A 1 90 ? 22.061 -37.318 -25.829 1.00 52.38 90 ALA A CA 1
ATOM 685 C C . ALA A 1 90 ? 21.786 -38.392 -26.901 1.00 52.38 90 ALA A C 1
ATOM 687 O O . ALA A 1 90 ? 22.134 -38.185 -28.065 1.00 52.38 90 ALA A O 1
ATOM 688 N N . ARG A 1 91 ? 21.164 -39.524 -26.536 1.00 55.38 91 ARG A N 1
ATOM 689 C CA . ARG A 1 91 ? 20.694 -40.555 -27.480 1.00 55.38 91 ARG A CA 1
ATOM 690 C C . ARG A 1 91 ? 19.357 -40.182 -28.122 1.00 55.38 91 ARG A C 1
ATOM 692 O O . ARG A 1 91 ? 19.258 -40.266 -29.339 1.00 55.38 91 ARG A O 1
ATOM 699 N N . LYS A 1 92 ? 18.383 -39.680 -27.354 1.00 53.12 92 LYS A N 1
ATOM 700 C CA . LYS A 1 92 ? 17.082 -39.179 -27.847 1.00 53.12 92 LYS A CA 1
ATOM 701 C C . LYS A 1 92 ? 17.215 -37.999 -28.815 1.00 53.12 92 LYS A C 1
ATOM 703 O O . LYS A 1 92 ? 16.456 -37.903 -29.763 1.00 53.12 92 LYS A O 1
ATOM 708 N N . MET A 1 93 ? 18.210 -37.128 -28.641 1.00 48.31 93 MET A N 1
ATOM 709 C CA . MET A 1 93 ? 18.503 -36.075 -29.628 1.00 48.31 93 MET A CA 1
ATOM 710 C C . MET A 1 93 ? 19.145 -36.607 -30.920 1.00 48.31 93 MET A C 1
ATOM 712 O O . MET A 1 93 ? 19.274 -35.860 -31.890 1.00 48.31 93 MET A O 1
ATOM 716 N N . LYS A 1 94 ? 19.592 -37.868 -30.927 1.00 47.03 94 LYS A N 1
ATOM 717 C CA . LYS A 1 94 ? 20.281 -38.505 -32.054 1.00 47.03 94 LYS A CA 1
ATOM 718 C C . LYS A 1 94 ? 19.405 -39.513 -32.803 1.00 47.03 94 LYS A C 1
ATOM 720 O O . LYS A 1 94 ? 19.606 -39.657 -34.003 1.00 47.03 94 LYS A O 1
ATOM 725 N N . ASP A 1 95 ? 18.438 -40.131 -32.126 1.00 43.69 95 ASP A N 1
ATOM 726 C CA . ASP A 1 95 ? 17.466 -41.064 -32.700 1.00 43.69 95 ASP A CA 1
ATOM 727 C C . ASP A 1 95 ? 16.030 -40.511 -32.546 1.00 43.69 95 ASP A C 1
ATOM 729 O O . ASP A 1 95 ? 15.474 -40.532 -31.447 1.00 43.69 95 ASP A O 1
ATOM 733 N N . THR A 1 96 ? 15.444 -40.087 -33.684 1.00 37.09 96 THR A N 1
ATOM 734 C CA . THR A 1 96 ? 14.014 -39.752 -33.970 1.00 37.09 96 THR A CA 1
ATOM 735 C C . THR A 1 96 ? 13.427 -38.521 -33.246 1.00 37.09 96 THR A C 1
ATOM 737 O O . THR A 1 96 ? 13.570 -38.364 -32.045 1.00 37.09 96 THR A O 1
ATOM 740 N N . ASP A 1 97 ? 12.885 -37.503 -33.936 1.00 42.62 97 ASP A N 1
ATOM 741 C CA . ASP A 1 97 ? 11.511 -37.557 -34.485 1.00 42.62 97 ASP A CA 1
ATOM 742 C C . ASP A 1 97 ? 11.248 -36.697 -35.754 1.00 42.62 97 ASP A C 1
ATOM 744 O O . ASP A 1 97 ? 10.105 -36.535 -36.161 1.00 42.62 97 ASP A O 1
ATOM 748 N N . SER A 1 98 ? 12.252 -36.126 -36.436 1.00 56.84 98 SER A N 1
ATOM 749 C CA . SER A 1 98 ? 11.946 -35.231 -37.580 1.00 56.84 98 SER A CA 1
ATOM 750 C C . SER A 1 98 ? 11.666 -35.943 -38.913 1.00 56.84 98 SER A C 1
ATOM 752 O O . SER A 1 98 ? 10.789 -35.516 -39.651 1.00 56.84 98 SER A O 1
ATOM 754 N N . GLU A 1 99 ? 12.370 -37.022 -39.270 1.00 50.28 99 GLU A N 1
ATOM 755 C CA . GLU A 1 99 ? 12.311 -37.539 -40.652 1.00 50.28 99 GLU A CA 1
ATOM 756 C C . GLU A 1 99 ? 11.051 -38.375 -40.955 1.00 50.28 99 GLU A C 1
ATOM 758 O O . GLU A 1 99 ? 10.523 -38.315 -42.066 1.00 50.28 99 GLU A O 1
ATOM 763 N N . GLU A 1 100 ? 10.539 -39.141 -39.990 1.00 53.34 100 GLU A N 1
ATOM 764 C CA . GLU A 1 100 ? 9.376 -40.019 -40.195 1.00 53.34 100 GLU A CA 1
ATOM 765 C C . GLU A 1 100 ? 8.054 -39.240 -40.169 1.00 53.34 100 GLU A C 1
ATOM 767 O O . GLU A 1 100 ? 7.227 -39.438 -41.061 1.00 53.34 100 GLU A O 1
ATOM 772 N N . GLU A 1 101 ? 7.907 -38.262 -39.269 1.00 57.91 101 GLU A N 1
ATOM 773 C CA . GLU A 1 101 ? 6.777 -37.323 -39.277 1.00 57.91 101 GLU A CA 1
ATOM 774 C C . GLU A 1 101 ? 6.778 -36.433 -40.529 1.00 57.91 101 GLU A C 1
ATOM 776 O O . GLU A 1 101 ? 5.724 -36.209 -41.124 1.00 57.91 101 GLU A O 1
ATOM 781 N N . LEU A 1 102 ? 7.949 -35.975 -40.999 1.00 60.25 102 LEU A N 1
ATOM 782 C CA . LEU A 1 102 ? 8.049 -35.206 -42.247 1.00 60.25 102 LEU A CA 1
ATOM 783 C C . LEU A 1 102 ? 7.677 -36.053 -43.473 1.00 60.25 102 LEU A C 1
ATOM 785 O O . LEU A 1 102 ? 7.039 -35.539 -44.393 1.00 60.25 102 LEU A O 1
ATOM 789 N N . ARG A 1 103 ? 8.001 -37.356 -43.485 1.00 64.31 103 ARG A N 1
ATOM 790 C CA . ARG A 1 103 ? 7.543 -38.285 -44.535 1.00 64.31 103 ARG A CA 1
ATOM 791 C C . ARG A 1 103 ? 6.048 -38.553 -44.477 1.00 64.31 103 ARG A C 1
ATOM 793 O O . ARG A 1 103 ? 5.431 -38.669 -45.536 1.00 64.31 103 ARG A O 1
ATOM 800 N N . GLU A 1 104 ? 5.462 -38.688 -43.294 1.00 65.69 104 GLU A N 1
ATOM 801 C CA . GLU A 1 104 ? 4.014 -38.869 -43.162 1.00 65.69 104 GLU A CA 1
ATOM 802 C C . GLU A 1 104 ? 3.253 -37.599 -43.538 1.00 65.69 104 GLU A C 1
ATOM 804 O O . GLU A 1 104 ? 2.301 -37.678 -44.313 1.00 65.69 104 GLU A O 1
ATOM 809 N N . ALA A 1 105 ? 3.723 -36.430 -43.096 1.00 61.25 105 ALA A N 1
ATOM 810 C CA . ALA A 1 105 ? 3.181 -35.142 -43.504 1.00 61.25 105 ALA A CA 1
ATOM 811 C C . ALA A 1 105 ? 3.248 -34.983 -45.028 1.00 61.25 105 ALA A C 1
ATOM 813 O O . ALA A 1 105 ? 2.230 -34.685 -45.647 1.00 61.25 105 ALA A O 1
ATOM 814 N N . PHE A 1 106 ? 4.389 -35.289 -45.657 1.00 65.69 106 PHE A N 1
ATOM 815 C CA . PHE A 1 106 ? 4.530 -35.232 -47.114 1.00 65.69 106 PHE A CA 1
ATOM 816 C C . PHE A 1 106 ? 3.526 -36.143 -47.840 1.00 65.69 106 PHE A C 1
ATOM 818 O O . PHE A 1 106 ? 2.896 -35.709 -48.800 1.00 65.69 106 PHE A O 1
ATOM 825 N N . ARG A 1 107 ? 3.274 -37.364 -47.339 1.00 71.38 107 ARG A N 1
ATOM 826 C CA . ARG A 1 107 ? 2.252 -38.276 -47.903 1.00 71.38 107 ARG A CA 1
ATOM 827 C C . ARG A 1 107 ? 0.816 -37.776 -47.760 1.00 71.38 107 ARG A C 1
ATOM 829 O O . ARG A 1 107 ? -0.058 -38.234 -48.489 1.00 71.38 107 ARG A O 1
ATOM 836 N N . VAL A 1 108 ? 0.537 -36.901 -46.796 1.00 69.88 108 VAL A N 1
ATOM 837 C CA . VAL A 1 108 ? -0.793 -36.288 -46.648 1.00 69.88 108 VAL A CA 1
ATOM 838 C C . VAL A 1 108 ? -1.016 -35.212 -47.716 1.00 69.88 108 VAL A C 1
ATOM 840 O O . VAL A 1 108 ? -2.154 -35.021 -48.154 1.00 69.88 108 VAL A O 1
ATOM 843 N N . PHE A 1 109 ? 0.056 -34.543 -48.152 1.00 66.19 109 PHE A N 1
ATOM 844 C CA . PHE A 1 109 ? 0.017 -33.525 -49.201 1.00 66.19 109 PHE A CA 1
ATOM 845 C C . PHE A 1 109 ? 0.107 -34.112 -50.622 1.00 66.19 109 PHE A C 1
ATOM 847 O O . PHE A 1 109 ? -0.666 -33.684 -51.472 1.00 66.19 109 PHE A O 1
ATOM 854 N N . ASP A 1 110 ? 0.969 -35.102 -50.866 1.00 72.31 110 ASP A N 1
ATOM 855 C CA . ASP A 1 110 ? 1.135 -35.813 -52.149 1.00 72.31 110 ASP A CA 1
ATOM 856 C C . ASP A 1 110 ? 0.089 -36.940 -52.281 1.00 72.31 110 ASP A C 1
ATOM 858 O O . ASP A 1 110 ? 0.286 -38.078 -51.835 1.00 72.31 110 ASP A O 1
ATOM 862 N N . LYS A 1 111 ? -1.087 -36.607 -52.829 1.00 69.69 111 LYS A N 1
ATOM 863 C CA . LYS A 1 111 ? -2.232 -37.530 -52.882 1.00 69.69 111 LYS A CA 1
ATOM 864 C C . LYS A 1 111 ? -2.102 -38.560 -53.992 1.00 69.69 111 LYS A C 1
ATOM 866 O O . LYS A 1 111 ? -2.673 -39.648 -53.863 1.00 69.69 111 LYS A O 1
ATOM 871 N N . ASP A 1 112 ? -1.435 -38.214 -55.084 1.00 76.56 112 ASP A N 1
ATOM 872 C CA . ASP A 1 112 ? -1.209 -39.119 -56.206 1.00 76.56 112 ASP A CA 1
ATOM 873 C C . ASP A 1 112 ? 0.081 -39.957 -56.061 1.00 76.56 112 ASP A C 1
ATOM 875 O O . ASP A 1 112 ? 0.293 -40.880 -56.854 1.00 76.56 112 ASP A O 1
ATOM 879 N N . GLN A 1 113 ? 0.847 -39.734 -54.983 1.00 76.00 113 GLN A N 1
ATOM 880 C CA . GLN A 1 113 ? 2.088 -40.430 -54.617 1.00 76.00 113 GLN A CA 1
ATOM 881 C C . GLN A 1 113 ? 3.157 -40.326 -55.705 1.00 76.00 113 GLN A C 1
ATOM 883 O O . GLN A 1 113 ? 3.943 -41.260 -55.916 1.00 76.00 113 GLN A O 1
ATOM 888 N N . ASN A 1 114 ? 3.160 -39.215 -56.437 1.00 77.56 114 ASN A N 1
ATOM 889 C CA . ASN A 1 114 ? 4.102 -38.992 -57.523 1.00 77.56 114 ASN A CA 1
ATOM 890 C C . ASN A 1 114 ? 5.470 -38.479 -57.018 1.00 77.56 114 ASN A C 1
ATOM 892 O O . ASN A 1 114 ? 6.425 -38.442 -57.799 1.00 77.56 114 ASN A O 1
ATOM 896 N N . GLY A 1 115 ? 5.589 -38.170 -55.720 1.00 74.50 115 GLY A N 1
ATOM 897 C CA . GLY A 1 115 ? 6.795 -37.665 -55.068 1.00 74.50 115 GLY A CA 1
ATOM 898 C C . GLY A 1 115 ? 6.905 -36.138 -55.028 1.00 74.50 115 GLY A C 1
ATOM 899 O O . GLY A 1 115 ? 7.945 -35.631 -54.600 1.00 74.50 115 GLY A O 1
ATOM 900 N N . PHE A 1 116 ? 5.864 -35.422 -55.457 1.00 79.75 116 PHE A N 1
ATOM 901 C CA . PHE A 1 116 ? 5.795 -33.968 -55.573 1.00 79.75 116 PHE A CA 1
ATOM 902 C C . PHE A 1 116 ? 4.428 -33.462 -55.094 1.00 79.75 116 PHE A C 1
ATOM 904 O O . PHE A 1 116 ? 3.410 -34.120 -55.266 1.00 79.75 116 PHE A O 1
ATOM 911 N N . ILE A 1 117 ? 4.385 -32.267 -54.505 1.00 81.19 117 ILE A N 1
ATOM 912 C CA . ILE A 1 117 ? 3.134 -31.617 -54.098 1.00 81.19 117 ILE A CA 1
ATOM 913 C C . ILE A 1 117 ? 2.787 -30.549 -55.131 1.00 81.19 117 ILE A C 1
ATOM 915 O O . ILE A 1 117 ? 3.496 -29.548 -55.270 1.00 81.19 117 ILE A O 1
ATOM 919 N N . SER A 1 118 ? 1.675 -30.735 -55.840 1.00 79.81 118 SER A N 1
ATOM 920 C CA . SER A 1 118 ? 1.175 -29.759 -56.813 1.00 79.81 118 SER A CA 1
ATOM 921 C C . SER A 1 118 ? 0.315 -28.654 -56.172 1.00 79.81 118 SER A C 1
ATOM 923 O O . SER A 1 118 ? -0.278 -28.826 -55.104 1.00 79.81 118 SER A O 1
ATOM 925 N N . ALA A 1 119 ? 0.148 -27.521 -56.868 1.00 76.88 119 ALA A N 1
ATOM 926 C CA . ALA A 1 119 ? -0.749 -26.421 -56.461 1.00 76.88 119 ALA A CA 1
ATOM 927 C C . ALA A 1 119 ? -2.183 -26.868 -56.166 1.00 76.88 119 ALA A C 1
ATOM 929 O O . ALA A 1 119 ? -2.828 -26.385 -55.231 1.00 76.88 119 ALA A O 1
ATOM 930 N N . ALA A 1 120 ? -2.681 -27.821 -56.952 1.00 76.00 120 ALA A N 1
ATOM 931 C CA . ALA A 1 120 ? -4.015 -28.368 -56.774 1.00 76.00 120 ALA A CA 1
ATOM 932 C C . ALA A 1 120 ? -4.129 -29.191 -55.480 1.00 76.00 120 ALA A C 1
ATOM 934 O O . ALA A 1 120 ? -5.153 -29.121 -54.796 1.00 76.00 120 ALA A O 1
ATOM 935 N N . GLU A 1 121 ? -3.085 -29.938 -55.123 1.00 76.44 121 GLU A N 1
ATOM 936 C CA . GLU A 1 121 ? -3.047 -30.764 -53.916 1.00 76.44 121 GLU A CA 1
ATOM 937 C C . GLU A 1 121 ? -2.871 -29.926 -52.652 1.00 76.44 121 GLU A C 1
ATOM 939 O O . GLU A 1 121 ? -3.632 -30.102 -51.696 1.00 76.44 121 GLU A O 1
ATOM 944 N N . LEU A 1 122 ? -1.977 -28.933 -52.686 1.00 72.00 122 LEU A N 1
ATOM 945 C CA . LEU A 1 122 ? -1.786 -27.979 -51.594 1.00 72.00 122 LEU A CA 1
ATOM 946 C C . LEU A 1 122 ? -3.087 -27.217 -51.285 1.00 72.00 122 LEU A C 1
ATOM 948 O O . LEU A 1 122 ? -3.519 -27.151 -50.131 1.00 72.00 122 LEU A O 1
ATOM 952 N N . ARG A 1 123 ? -3.787 -26.731 -52.323 1.00 71.75 123 ARG A N 1
ATOM 953 C CA . ARG A 1 123 ? -5.097 -26.068 -52.184 1.00 71.75 123 ARG A CA 1
ATOM 954 C C . ARG A 1 123 ? -6.141 -26.988 -51.561 1.00 71.75 123 ARG A C 1
ATOM 956 O O . ARG A 1 123 ? -6.929 -26.566 -50.708 1.00 71.75 123 ARG A O 1
ATOM 963 N N . HIS A 1 124 ? -6.184 -28.237 -52.013 1.00 70.25 124 HIS A N 1
ATOM 964 C CA . HIS A 1 124 ? -7.178 -29.201 -51.568 1.00 70.25 124 HIS A CA 1
ATOM 965 C C . HIS A 1 124 ? -6.991 -29.580 -50.093 1.00 70.25 124 HIS A C 1
ATOM 967 O O . HIS A 1 124 ? -7.978 -29.704 -49.366 1.00 70.25 124 HIS A O 1
ATOM 973 N N . VAL A 1 125 ? -5.747 -29.724 -49.631 1.00 67.06 125 VAL A N 1
ATOM 974 C CA . VAL A 1 125 ? -5.445 -30.020 -48.225 1.00 67.06 125 VAL A CA 1
ATOM 975 C C . VAL A 1 125 ? -5.765 -28.822 -47.326 1.00 67.06 125 VAL A C 1
ATOM 977 O O . VAL A 1 125 ? -6.498 -28.998 -46.354 1.00 67.06 125 VAL A O 1
ATOM 980 N N . MET A 1 126 ? -5.358 -27.600 -47.695 1.00 63.25 126 MET A N 1
ATOM 981 C CA . MET A 1 126 ? -5.648 -26.385 -46.908 1.00 63.25 126 MET A CA 1
ATOM 982 C C . MET A 1 126 ? -7.153 -26.097 -46.789 1.00 63.25 126 MET A C 1
ATOM 984 O O . MET A 1 126 ? -7.651 -25.789 -45.706 1.00 63.25 126 MET A O 1
ATOM 988 N N . THR A 1 127 ? -7.912 -26.340 -47.865 1.00 64.75 127 THR A N 1
ATOM 989 C CA . THR A 1 127 ? -9.379 -26.203 -47.845 1.00 64.75 127 THR A CA 1
ATOM 990 C C . THR A 1 127 ? -10.046 -27.217 -46.904 1.00 64.75 127 THR A C 1
ATOM 992 O O . THR A 1 127 ? -11.042 -26.891 -46.259 1.00 64.75 127 THR A O 1
ATOM 995 N N . ASN A 1 128 ? -9.505 -28.437 -46.789 1.00 56.34 128 ASN A N 1
ATOM 996 C CA . ASN A 1 128 ? -10.003 -29.456 -45.854 1.00 56.34 128 ASN A CA 1
ATOM 997 C C . ASN A 1 128 ? -9.598 -29.179 -44.393 1.00 56.34 128 ASN A C 1
ATOM 999 O O . ASN A 1 128 ? -10.293 -29.627 -43.484 1.00 56.34 128 ASN A O 1
ATOM 1003 N N . LEU A 1 129 ? -8.517 -28.423 -44.170 1.00 51.88 129 LEU A N 1
ATOM 1004 C CA . LEU A 1 129 ? -8.066 -27.935 -42.858 1.00 51.88 129 LEU A CA 1
ATOM 1005 C C . LEU A 1 129 ? -8.841 -26.696 -42.364 1.00 51.88 129 LEU A C 1
ATOM 1007 O O . LEU A 1 129 ? -8.631 -26.255 -41.239 1.00 51.88 129 LEU A O 1
ATOM 1011 N N . GLY A 1 130 ? -9.785 -26.179 -43.159 1.00 40.22 130 GLY A N 1
ATOM 1012 C CA . GLY A 1 130 ? -10.707 -25.111 -42.759 1.00 40.22 130 GLY A CA 1
ATOM 1013 C C . GLY A 1 130 ? -10.311 -23.705 -43.216 1.00 40.22 130 GLY A C 1
ATOM 1014 O O . GLY A 1 130 ? -11.078 -22.770 -42.980 1.00 40.22 130 GLY A O 1
ATOM 1015 N N . GLU A 1 131 ? -9.189 -23.550 -43.922 1.00 47.88 131 GLU A N 1
ATOM 1016 C CA . GLU A 1 131 ? -8.731 -22.268 -44.467 1.00 47.88 131 GLU A CA 1
ATOM 1017 C C . GLU A 1 131 ? -8.903 -22.218 -45.993 1.00 47.88 131 GLU A C 1
ATOM 1019 O O . GLU A 1 131 ? -8.474 -23.105 -46.731 1.00 47.88 131 GLU A O 1
ATOM 1024 N N . LYS A 1 132 ? -9.574 -21.175 -46.496 1.00 52.31 132 LYS A N 1
ATOM 1025 C CA . LYS A 1 132 ? -9.779 -20.964 -47.937 1.00 52.31 132 LYS A CA 1
ATOM 1026 C C . LYS A 1 132 ? -8.758 -19.959 -48.457 1.00 52.31 132 LYS A C 1
ATOM 1028 O O . LYS A 1 132 ? -9.003 -18.761 -48.364 1.00 52.31 132 LYS A O 1
ATOM 1033 N N . LEU A 1 133 ? -7.663 -20.458 -49.018 1.00 66.25 133 LEU A N 1
ATOM 1034 C CA . LEU A 1 133 ? -6.646 -19.640 -49.683 1.00 66.25 133 LEU A CA 1
ATOM 1035 C C . LEU A 1 133 ? -7.069 -19.300 -51.122 1.00 66.25 133 LEU A C 1
ATOM 1037 O O . LEU A 1 133 ? -7.657 -20.147 -51.812 1.00 66.25 133 LEU A O 1
ATOM 1041 N N . THR A 1 134 ? -6.785 -18.078 -51.584 1.00 72.81 134 THR A N 1
ATOM 1042 C CA . THR A 1 134 ? -7.074 -17.660 -52.971 1.00 72.81 134 THR A CA 1
ATOM 1043 C C . THR A 1 134 ? -6.103 -18.291 -53.972 1.00 72.81 134 THR A C 1
ATOM 1045 O O . THR A 1 134 ? -5.158 -18.992 -53.599 1.00 72.81 134 THR A O 1
ATOM 1048 N N . ASP A 1 135 ? -6.361 -18.136 -55.275 1.00 68.50 135 ASP A N 1
ATOM 1049 C CA . ASP A 1 135 ? -5.455 -18.670 -56.299 1.00 68.50 135 ASP A CA 1
ATOM 1050 C C . ASP A 1 135 ? -4.067 -18.025 -56.200 1.00 68.50 135 ASP A C 1
ATOM 1052 O O . ASP A 1 135 ? -3.061 -18.728 -56.238 1.00 68.50 135 ASP A O 1
ATOM 1056 N N . GLU A 1 136 ? -4.030 -16.724 -55.920 1.00 69.00 136 GLU A N 1
ATOM 1057 C CA . GLU A 1 136 ? -2.805 -15.942 -55.778 1.00 69.00 136 GLU A CA 1
ATOM 1058 C C . GLU A 1 136 ? -1.980 -16.322 -54.538 1.00 69.00 136 GLU A C 1
ATOM 1060 O O . GLU A 1 136 ? -0.754 -16.295 -54.593 1.00 69.00 136 GLU A O 1
ATOM 1065 N N . GLU A 1 137 ? -2.628 -16.693 -53.430 1.00 63.78 137 GLU A N 1
ATOM 1066 C CA . GLU A 1 137 ? -1.944 -17.082 -52.187 1.00 63.78 137 GLU A CA 1
ATOM 1067 C C . GLU A 1 137 ? -1.283 -18.461 -52.307 1.00 63.78 137 GLU A C 1
ATOM 1069 O O . GLU A 1 137 ? -0.160 -18.653 -51.847 1.00 63.78 137 GLU A O 1
ATOM 1074 N N . VAL A 1 138 ? -1.940 -19.412 -52.981 1.00 69.81 138 VAL A N 1
ATOM 1075 C CA . VAL A 1 138 ? -1.363 -20.743 -53.242 1.00 69.81 138 VAL A CA 1
ATOM 1076 C C . VAL A 1 138 ? -0.183 -20.648 -54.213 1.00 69.81 138 VAL A C 1
ATOM 1078 O O . VAL A 1 138 ? 0.839 -21.302 -54.001 1.00 69.81 138 VAL A O 1
ATOM 1081 N N . ASP A 1 139 ? -0.293 -19.796 -55.234 1.00 70.81 139 ASP A N 1
ATOM 1082 C CA . ASP A 1 139 ? 0.788 -19.551 -56.193 1.00 70.81 139 ASP A CA 1
ATOM 1083 C C . ASP A 1 139 ? 1.980 -18.812 -55.557 1.00 70.81 139 ASP A C 1
ATOM 1085 O O . ASP A 1 139 ? 3.115 -18.965 -56.010 1.00 70.81 139 ASP A O 1
ATOM 1089 N N . GLU A 1 140 ? 1.759 -18.004 -54.514 1.00 71.56 140 GLU A N 1
ATOM 1090 C CA . GLU A 1 140 ? 2.839 -17.409 -53.715 1.00 71.56 140 GLU A CA 1
ATOM 1091 C C . GLU A 1 140 ? 3.535 -18.464 -52.849 1.00 71.56 140 GLU A C 1
ATOM 1093 O O . GLU A 1 140 ? 4.758 -18.561 -52.882 1.00 71.56 140 GLU A O 1
ATOM 1098 N N . MET A 1 141 ? 2.773 -19.316 -52.154 1.00 64.50 141 MET A N 1
ATOM 1099 C CA . MET A 1 141 ? 3.333 -20.368 -51.296 1.00 64.50 141 MET A CA 1
ATOM 1100 C C . MET A 1 141 ? 4.193 -21.373 -52.070 1.00 64.50 141 MET A C 1
ATOM 1102 O O . MET A 1 141 ? 5.222 -21.816 -51.563 1.00 64.50 141 MET A O 1
ATOM 1106 N N . ILE A 1 142 ? 3.801 -21.722 -53.299 1.00 72.88 142 ILE A N 1
ATOM 1107 C CA . ILE A 1 142 ? 4.620 -22.590 -54.156 1.00 72.88 142 ILE A CA 1
ATOM 1108 C C . ILE A 1 142 ? 5.881 -21.873 -54.603 1.00 72.88 142 ILE A C 1
ATOM 1110 O O . ILE A 1 142 ? 6.956 -22.451 -54.531 1.00 72.88 142 ILE A O 1
ATOM 1114 N N . ARG A 1 143 ? 5.784 -20.601 -54.989 1.00 74.06 143 ARG A N 1
ATOM 1115 C CA . ARG A 1 143 ? 6.944 -19.820 -55.431 1.00 74.06 143 ARG A CA 1
ATOM 1116 C C . ARG A 1 143 ? 7.994 -19.626 -54.336 1.00 74.06 143 ARG A C 1
ATOM 1118 O O . ARG A 1 143 ? 9.169 -19.467 -54.650 1.00 74.06 143 ARG A O 1
ATOM 1125 N N . GLU A 1 144 ? 7.578 -19.596 -53.074 1.00 66.44 144 GLU A N 1
ATOM 1126 C CA . GLU A 1 144 ? 8.488 -19.501 -51.928 1.00 66.44 144 GLU A CA 1
ATOM 1127 C C . GLU A 1 144 ? 9.172 -20.838 -51.593 1.00 66.44 144 GLU A C 1
ATOM 1129 O O . GLU A 1 144 ? 10.278 -20.837 -51.048 1.00 66.44 144 GLU A O 1
ATOM 1134 N N . ALA A 1 145 ? 8.530 -21.965 -51.909 1.00 63.75 145 ALA A N 1
ATOM 1135 C CA . ALA A 1 145 ? 8.997 -23.307 -51.564 1.00 63.75 145 ALA A CA 1
ATOM 1136 C C . ALA A 1 145 ? 9.775 -24.010 -52.693 1.00 63.75 145 ALA A C 1
ATOM 1138 O O . ALA A 1 145 ? 10.707 -24.760 -52.403 1.00 63.75 145 ALA A O 1
ATOM 1139 N N . ASP A 1 146 ? 9.402 -23.758 -53.947 1.00 73.94 146 ASP A N 1
ATOM 1140 C CA . ASP A 1 146 ? 9.975 -24.335 -55.167 1.00 73.94 146 ASP A CA 1
ATOM 1141 C C . ASP A 1 146 ? 11.317 -23.657 -55.506 1.00 73.94 146 ASP A C 1
ATOM 1143 O O . ASP A 1 146 ? 11.379 -22.514 -55.975 1.00 73.94 146 ASP A O 1
ATOM 1147 N N . VAL A 1 147 ? 12.421 -24.347 -55.207 1.00 71.75 147 VAL A N 1
ATOM 1148 C CA . VAL A 1 147 ? 13.783 -23.816 -55.361 1.00 71.75 147 VAL A CA 1
ATOM 1149 C C . VAL A 1 147 ? 14.321 -24.087 -56.766 1.00 71.75 147 VAL A C 1
ATOM 1151 O O . VAL A 1 147 ? 15.176 -23.329 -57.245 1.00 71.75 147 VAL A O 1
ATOM 1154 N N . ASP A 1 148 ? 13.865 -25.154 -57.425 1.00 72.94 148 ASP A N 1
ATOM 1155 C CA . ASP A 1 148 ? 14.310 -25.531 -58.769 1.00 72.94 148 ASP A CA 1
ATOM 1156 C C . ASP A 1 148 ? 13.445 -24.956 -59.914 1.00 72.94 148 ASP A C 1
ATOM 1158 O O . ASP A 1 148 ? 13.915 -24.877 -61.058 1.00 72.94 148 ASP A O 1
ATOM 1162 N N . GLY A 1 149 ? 12.280 -24.399 -59.582 1.00 76.12 149 GLY A N 1
ATOM 1163 C CA . GLY A 1 149 ? 11.383 -23.657 -60.460 1.00 76.12 149 GLY A CA 1
ATOM 1164 C C . GLY A 1 149 ? 10.516 -24.544 -61.352 1.00 76.12 149 GLY A C 1
ATOM 1165 O O . GLY A 1 149 ? 10.127 -24.093 -62.440 1.00 76.12 149 GLY A O 1
ATOM 1166 N N . ASP A 1 150 ? 10.277 -25.800 -60.966 1.00 75.19 150 ASP A N 1
ATOM 1167 C CA . ASP A 1 150 ? 9.492 -26.763 -61.742 1.00 75.19 150 ASP A CA 1
ATOM 1168 C C . ASP A 1 150 ? 7.962 -26.641 -61.545 1.00 75.19 150 ASP A C 1
ATOM 1170 O O . ASP A 1 150 ? 7.179 -27.244 -62.293 1.00 75.19 150 ASP A O 1
ATOM 1174 N N . GLY A 1 151 ? 7.534 -25.774 -60.622 1.00 74.94 151 GLY A N 1
ATOM 1175 C CA . GLY A 1 151 ? 6.144 -25.480 -60.288 1.00 74.94 151 GLY A CA 1
ATOM 1176 C C . GLY A 1 151 ? 5.504 -26.476 -59.317 1.00 74.94 151 GLY A C 1
ATOM 1177 O O . GLY A 1 151 ? 4.277 -26.450 -59.160 1.00 74.94 151 GLY A O 1
ATOM 1178 N N . GLN A 1 152 ? 6.288 -27.364 -58.704 1.00 77.88 152 GLN A N 1
ATOM 1179 C CA . GLN A 1 152 ? 5.865 -28.366 -57.726 1.00 77.88 152 GLN A CA 1
ATOM 1180 C C . GLN A 1 152 ? 6.859 -28.396 -56.551 1.00 77.88 152 GLN A C 1
ATOM 1182 O O . GLN A 1 152 ? 7.972 -27.909 -56.660 1.00 77.88 152 GLN A O 1
ATOM 1187 N N . ILE A 1 153 ? 6.453 -28.921 -55.390 1.00 79.81 153 ILE A N 1
ATOM 1188 C CA . ILE A 1 153 ? 7.340 -28.998 -54.213 1.00 79.81 153 ILE A CA 1
ATOM 1189 C C . ILE A 1 153 ? 7.771 -30.449 -54.021 1.00 79.81 153 ILE A C 1
ATOM 1191 O O . ILE A 1 153 ? 6.940 -31.303 -53.701 1.00 79.81 153 ILE A O 1
ATOM 1195 N N . ASN A 1 154 ? 9.059 -30.744 -54.187 1.00 80.00 154 ASN A N 1
ATOM 1196 C CA . ASN A 1 154 ? 9.591 -32.082 -53.923 1.00 80.00 154 ASN A CA 1
ATOM 1197 C C . ASN A 1 154 ? 9.862 -32.314 -52.420 1.00 80.00 154 ASN A C 1
ATOM 1199 O O . ASN A 1 154 ? 9.806 -31.399 -51.596 1.00 80.00 154 ASN A O 1
ATOM 1203 N N . TYR A 1 155 ? 10.162 -33.559 -52.039 1.00 71.94 155 TYR A N 1
ATOM 1204 C CA . TYR A 1 155 ? 10.385 -33.924 -50.633 1.00 71.94 155 TYR A CA 1
ATOM 1205 C C . TYR A 1 155 ? 11.513 -33.118 -49.959 1.00 71.94 155 TYR A C 1
ATOM 1207 O O . TYR A 1 155 ? 11.360 -32.671 -48.822 1.00 71.94 155 TYR A O 1
ATOM 1215 N N . ASP A 1 156 ? 12.628 -32.883 -50.653 1.00 70.12 156 ASP A N 1
ATOM 1216 C CA . ASP A 1 156 ? 13.775 -32.161 -50.088 1.00 70.12 156 ASP A CA 1
ATOM 1217 C C . ASP A 1 156 ? 13.479 -30.662 -49.912 1.00 70.12 156 ASP A C 1
ATOM 1219 O O . ASP A 1 156 ? 13.985 -30.026 -48.983 1.00 70.12 156 ASP A O 1
ATOM 1223 N N . GLU A 1 157 ? 12.653 -30.084 -50.782 1.00 74.31 157 GLU A N 1
ATOM 1224 C CA . GLU A 1 157 ? 12.153 -28.710 -50.674 1.00 74.31 157 GLU A CA 1
ATOM 1225 C C . GLU A 1 157 ? 11.137 -28.567 -49.544 1.00 74.31 157 GLU A C 1
ATOM 1227 O O . GLU A 1 157 ? 11.261 -27.663 -48.718 1.00 74.31 157 GLU A O 1
ATOM 1232 N N . PHE A 1 158 ? 10.207 -29.515 -49.423 1.00 67.00 158 PHE A N 1
ATOM 1233 C CA . PHE A 1 158 ? 9.246 -29.565 -48.324 1.00 67.00 158 PHE A CA 1
ATOM 1234 C C . PHE A 1 158 ? 9.941 -29.651 -46.957 1.00 67.00 158 PHE A C 1
ATOM 1236 O O . PHE A 1 158 ? 9.616 -28.894 -46.038 1.00 67.00 158 PHE A O 1
ATOM 1243 N N . VAL A 1 159 ? 10.954 -30.517 -46.833 1.00 66.00 159 VAL A N 1
ATOM 1244 C CA . VAL A 1 159 ? 11.768 -30.643 -45.614 1.00 66.00 159 VAL A CA 1
ATOM 1245 C C . VAL A 1 159 ? 12.531 -29.351 -45.330 1.00 66.00 159 VAL A C 1
ATOM 1247 O O . VAL A 1 159 ? 12.563 -28.913 -44.181 1.00 66.00 159 VAL A O 1
ATOM 1250 N N . LYS A 1 160 ? 13.106 -28.693 -46.346 1.00 64.19 160 LYS A N 1
ATOM 1251 C CA . LYS A 1 160 ? 13.785 -27.399 -46.163 1.00 64.19 160 LYS A CA 1
ATOM 1252 C C . LYS A 1 160 ? 12.837 -26.310 -45.684 1.00 64.19 160 LYS A C 1
ATOM 1254 O O . LYS A 1 160 ? 13.228 -25.561 -44.798 1.00 64.19 160 LYS A O 1
ATOM 1259 N N . VAL A 1 161 ? 11.620 -26.224 -46.217 1.00 61.19 161 VAL A N 1
ATOM 1260 C CA . VAL A 1 161 ? 10.624 -25.228 -45.791 1.00 61.19 161 VAL A CA 1
ATOM 1261 C C . VAL A 1 161 ? 10.170 -25.491 -44.353 1.00 61.19 161 VAL A C 1
ATOM 1263 O O . VAL A 1 161 ? 10.156 -24.571 -43.532 1.00 61.19 161 VAL A O 1
ATOM 1266 N N . MET A 1 162 ? 9.874 -26.747 -44.006 1.00 54.56 162 MET A N 1
ATOM 1267 C CA . MET A 1 162 ? 9.478 -27.112 -42.641 1.00 54.56 162 MET A CA 1
ATOM 1268 C C . MET A 1 162 ? 10.618 -26.935 -41.630 1.00 54.56 162 MET A C 1
ATOM 1270 O O . MET A 1 162 ? 10.401 -26.376 -40.554 1.00 54.56 162 MET A O 1
ATOM 1274 N N . MET A 1 163 ? 11.849 -27.320 -41.976 1.00 48.00 163 MET A N 1
ATOM 1275 C CA . MET A 1 163 ? 13.013 -27.128 -41.105 1.00 48.00 163 MET A CA 1
ATOM 1276 C C . MET A 1 163 ? 13.473 -25.667 -41.035 1.00 48.00 163 MET A C 1
ATOM 1278 O O . MET A 1 163 ? 13.929 -25.235 -39.979 1.00 48.00 163 MET A O 1
ATOM 1282 N N . ALA A 1 164 ? 13.327 -24.870 -42.098 1.00 42.94 164 ALA A N 1
ATOM 1283 C CA . ALA A 1 164 ? 13.622 -23.436 -42.064 1.00 42.94 164 ALA A CA 1
ATOM 1284 C C . ALA A 1 164 ? 12.655 -22.682 -41.138 1.00 42.94 164 ALA A C 1
ATOM 1286 O O . ALA A 1 164 ? 13.094 -21.809 -40.388 1.00 42.94 164 ALA A O 1
ATOM 1287 N N . ASN A 1 165 ? 11.376 -23.076 -41.110 1.00 39.44 165 ASN A N 1
ATOM 1288 C CA . ASN A 1 165 ? 10.389 -22.515 -40.185 1.00 39.44 165 ASN A CA 1
ATOM 1289 C C . ASN A 1 165 ? 10.565 -22.991 -38.730 1.00 39.44 165 ASN A C 1
AT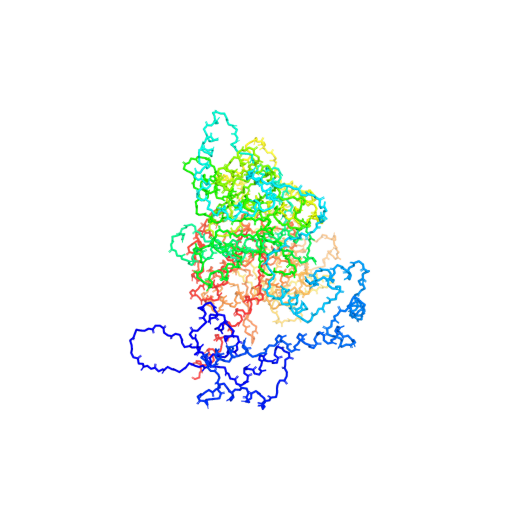OM 1291 O O . ASN A 1 165 ? 10.223 -22.242 -37.816 1.00 39.44 165 ASN A O 1
ATOM 1295 N N . LEU A 1 166 ? 11.133 -24.183 -38.492 1.00 34.25 166 LEU A N 1
ATOM 1296 C CA . LEU A 1 166 ? 11.343 -24.734 -37.141 1.00 34.25 166 LEU A CA 1
ATOM 1297 C C . LEU A 1 166 ? 12.733 -24.458 -36.532 1.00 34.25 166 LEU A C 1
ATOM 1299 O O . LEU A 1 166 ? 12.842 -24.393 -35.310 1.00 34.25 166 LEU A O 1
ATOM 1303 N N . LEU A 1 167 ? 13.791 -24.256 -37.330 1.00 30.84 167 LEU A N 1
ATOM 1304 C CA . LEU A 1 167 ? 15.169 -24.080 -36.828 1.00 30.84 167 LEU A CA 1
ATOM 1305 C C . LEU A 1 167 ? 15.821 -22.729 -37.173 1.00 30.84 167 LEU A C 1
ATOM 1307 O O . LEU A 1 167 ? 16.826 -22.376 -36.559 1.00 30.84 167 LEU A O 1
ATOM 1311 N N . PHE A 1 168 ? 15.253 -21.925 -38.080 1.00 32.91 168 PHE A N 1
ATOM 1312 C CA . PHE A 1 168 ? 15.837 -20.638 -38.487 1.00 32.91 168 PHE A CA 1
ATOM 1313 C C . PHE A 1 168 ? 14.802 -19.518 -38.620 1.00 32.91 168 PHE A C 1
ATOM 1315 O O . PHE A 1 168 ? 14.757 -18.782 -39.603 1.00 32.91 168 PHE A O 1
ATOM 1322 N N . GLY A 1 169 ? 14.059 -19.266 -37.544 1.00 29.72 169 GLY A N 1
ATOM 1323 C CA . GLY A 1 169 ? 13.427 -17.967 -37.311 1.00 29.72 169 GLY A CA 1
ATOM 1324 C C . GLY A 1 169 ? 14.453 -16.867 -36.993 1.00 29.72 169 GLY A C 1
ATOM 1325 O O . GLY A 1 169 ? 14.339 -16.246 -35.943 1.00 29.72 169 GLY A O 1
ATOM 1326 N N . ASN A 1 170 ? 15.483 -16.660 -37.833 1.00 26.02 170 ASN A N 1
ATOM 1327 C CA . ASN A 1 170 ? 16.330 -15.456 -37.886 1.00 26.02 170 ASN A CA 1
ATOM 1328 C C . ASN A 1 170 ? 17.266 -15.420 -39.126 1.00 26.02 170 ASN A C 1
ATOM 1330 O O . ASN A 1 170 ? 18.282 -16.106 -39.171 1.00 26.02 170 ASN A O 1
ATOM 1334 N N . LEU A 1 171 ? 16.967 -14.453 -40.009 1.00 26.38 171 LEU A N 1
ATOM 1335 C CA . LEU A 1 171 ? 17.830 -13.672 -40.924 1.00 26.38 171 LEU A CA 1
ATOM 1336 C C . LEU A 1 171 ? 18.128 -14.148 -42.371 1.00 26.38 171 LEU A C 1
ATOM 1338 O O . LEU A 1 171 ? 19.060 -14.893 -42.636 1.00 26.38 171 LEU A O 1
ATOM 1342 N N . GLU A 1 172 ? 17.412 -13.452 -43.272 1.00 28.11 172 GLU A N 1
ATOM 1343 C CA . GLU A 1 172 ? 17.747 -12.921 -44.612 1.00 28.11 172 GLU A CA 1
ATOM 1344 C C . GLU A 1 172 ? 18.083 -13.881 -45.767 1.00 28.11 172 GLU A C 1
ATOM 1346 O O . GLU A 1 172 ? 19.158 -14.466 -45.821 1.00 28.11 172 GLU A O 1
ATOM 1351 N N . ASN A 1 173 ? 17.266 -13.813 -46.830 1.00 27.08 173 ASN A N 1
ATOM 1352 C CA . ASN A 1 173 ? 17.773 -13.392 -48.139 1.00 27.08 173 ASN A CA 1
ATOM 1353 C C . ASN A 1 173 ? 16.710 -12.685 -48.989 1.00 27.08 173 ASN A C 1
ATOM 1355 O O . ASN A 1 173 ? 15.532 -13.018 -48.958 1.00 27.08 173 ASN A O 1
ATOM 1359 N N . GLN A 1 174 ? 17.174 -11.658 -49.702 1.00 28.59 174 GLN A N 1
ATOM 1360 C CA . GLN A 1 174 ? 16.423 -10.873 -50.672 1.00 28.59 174 GLN A CA 1
ATOM 1361 C C . GLN A 1 174 ? 16.289 -11.602 -52.004 1.00 28.59 174 GLN A C 1
ATOM 1363 O O . GLN A 1 174 ? 17.241 -12.211 -52.499 1.00 28.59 174 GLN A O 1
ATOM 1368 N N . ASP A 1 175 ? 15.136 -11.358 -52.610 1.00 27.52 175 ASP A N 1
ATOM 1369 C CA . ASP A 1 175 ? 14.798 -11.556 -54.007 1.00 27.52 175 ASP A CA 1
ATOM 1370 C C . ASP A 1 175 ? 15.879 -11.057 -54.974 1.00 27.52 175 ASP A C 1
ATOM 1372 O O . ASP A 1 175 ? 16.335 -9.910 -54.928 1.00 27.52 175 ASP A O 1
ATOM 1376 N N . ASN A 1 176 ? 16.193 -11.900 -55.953 1.00 25.50 176 ASN A N 1
ATOM 1377 C CA . ASN A 1 176 ? 16.488 -11.449 -57.303 1.00 25.50 176 ASN A CA 1
ATOM 1378 C C . ASN A 1 176 ? 15.483 -12.131 -58.224 1.00 25.50 176 ASN A C 1
ATOM 1380 O O . ASN A 1 176 ? 15.511 -13.349 -58.338 1.00 25.50 176 ASN A O 1
ATOM 1384 N N . ASN A 1 177 ? 14.693 -11.347 -58.957 1.00 25.70 177 ASN A N 1
ATOM 1385 C CA . ASN A 1 177 ? 14.622 -11.507 -60.407 1.00 25.70 177 ASN A CA 1
ATOM 1386 C C . ASN A 1 177 ? 13.904 -10.329 -61.073 1.00 25.70 177 ASN A C 1
ATOM 1388 O O . ASN A 1 177 ? 12.722 -10.087 -60.862 1.00 25.70 177 ASN A O 1
ATOM 1392 N N . SER A 1 178 ? 14.604 -9.652 -61.984 1.00 25.56 178 SER A N 1
ATOM 1393 C CA . SER A 1 178 ? 14.012 -9.377 -63.295 1.00 25.56 178 SER A CA 1
ATOM 1394 C C . SER A 1 178 ? 15.075 -9.190 -64.387 1.00 25.56 178 SER A C 1
ATOM 1396 O O . SER A 1 178 ? 15.860 -8.248 -64.403 1.00 25.56 178 SER A O 1
ATOM 1398 N N . VAL A 1 179 ? 15.034 -10.157 -65.309 1.00 30.64 179 VAL A N 1
ATOM 1399 C CA . VAL A 1 179 ? 15.097 -10.035 -66.775 1.00 30.64 179 VAL A CA 1
ATOM 1400 C C . VAL A 1 179 ? 16.378 -9.482 -67.412 1.00 30.64 179 VAL A C 1
ATOM 1402 O O . VAL A 1 179 ? 16.617 -8.281 -67.523 1.00 30.64 179 VAL A O 1
ATOM 1405 N N . GLY A 1 180 ? 17.140 -10.406 -68.001 1.00 24.95 180 GLY A N 1
ATOM 1406 C CA . GLY A 1 180 ? 18.117 -10.117 -69.044 1.00 24.95 180 GLY A CA 1
ATOM 1407 C C . GLY A 1 180 ? 17.518 -10.195 -70.453 1.00 24.95 180 GLY A C 1
ATOM 1408 O O . GLY A 1 180 ? 16.761 -11.108 -70.768 1.00 24.95 180 GLY A O 1
ATOM 1409 N N . SER A 1 181 ? 17.951 -9.293 -71.339 1.00 25.84 181 SER A N 1
ATOM 1410 C CA . SER A 1 181 ? 18.118 -9.603 -72.765 1.00 25.84 181 SER A CA 1
ATOM 1411 C C . SER A 1 181 ? 19.212 -8.741 -73.416 1.00 25.84 181 SER A C 1
ATOM 1413 O O . SER A 1 181 ? 19.067 -7.544 -73.638 1.00 25.84 181 SER A O 1
ATOM 1415 N N . GLY A 1 182 ? 20.340 -9.411 -73.667 1.00 26.27 182 GLY A N 1
ATOM 1416 C CA . GLY A 1 182 ? 21.356 -9.241 -74.715 1.00 26.27 182 GLY A CA 1
ATOM 1417 C C . GLY A 1 182 ? 21.691 -7.880 -75.350 1.00 26.27 182 GLY A C 1
ATOM 1418 O O . GLY A 1 182 ? 20.990 -7.421 -76.245 1.00 26.27 182 GLY A O 1
ATOM 1419 N N . ARG A 1 183 ? 22.952 -7.442 -75.175 1.00 27.27 183 ARG A N 1
ATOM 1420 C CA . ARG A 1 183 ? 23.969 -7.456 -76.261 1.00 27.27 183 ARG A CA 1
ATOM 1421 C C . ARG A 1 183 ? 25.393 -7.141 -75.764 1.00 27.27 183 ARG A C 1
ATOM 1423 O O . ARG A 1 183 ? 25.614 -6.306 -74.902 1.00 27.27 183 ARG A O 1
ATOM 1430 N N . LYS A 1 184 ? 26.350 -7.846 -76.375 1.00 29.66 184 LYS A N 1
ATOM 1431 C CA . LYS A 1 184 ? 27.815 -7.859 -76.184 1.00 29.66 184 LYS A CA 1
ATOM 1432 C C . LYS A 1 184 ? 28.484 -6.469 -76.187 1.00 29.66 184 LYS A C 1
ATOM 1434 O O . LYS A 1 184 ? 28.220 -5.709 -77.116 1.00 29.66 184 LYS A O 1
ATOM 1439 N N . LYS A 1 185 ? 29.491 -6.255 -75.317 1.00 26.08 185 LYS A N 1
ATOM 1440 C CA . LYS A 1 185 ? 30.911 -5.954 -75.666 1.00 26.08 185 LYS A CA 1
ATOM 1441 C C . LYS A 1 185 ? 31.771 -5.569 -74.438 1.00 26.08 185 LYS A C 1
ATOM 1443 O O . LYS A 1 185 ? 31.412 -4.688 -73.678 1.00 26.08 185 LYS A O 1
ATOM 1448 N N . SER A 1 186 ? 32.902 -6.270 -74.316 1.00 26.45 186 SER A N 1
ATOM 1449 C CA . SER A 1 186 ? 34.250 -5.884 -73.844 1.00 26.45 186 SER A CA 1
ATOM 1450 C C . SER A 1 186 ? 34.501 -4.740 -72.834 1.00 26.45 186 SER A C 1
ATOM 1452 O O . SER A 1 186 ? 34.125 -3.596 -73.054 1.00 26.45 186 SER A O 1
ATOM 1454 N N . SER A 1 187 ? 35.410 -5.085 -71.905 1.00 26.42 187 SER A N 1
ATOM 1455 C CA . SER A 1 187 ? 36.531 -4.314 -71.321 1.00 26.42 187 SER A CA 1
ATOM 1456 C C . SER A 1 187 ? 36.295 -3.277 -70.210 1.00 26.42 187 SER A C 1
ATOM 1458 O O . SER A 1 187 ? 35.734 -2.219 -70.442 1.00 26.42 187 SER A O 1
ATOM 1460 N N . ALA A 1 188 ? 36.931 -3.589 -69.070 1.00 28.58 188 ALA A N 1
ATOM 1461 C CA . ALA A 1 188 ? 37.715 -2.739 -68.164 1.00 28.58 188 ALA A CA 1
ATOM 1462 C C . ALA A 1 188 ? 37.081 -1.507 -67.475 1.00 28.58 188 ALA A C 1
ATOM 1464 O O . ALA A 1 188 ? 36.583 -0.586 -68.103 1.00 28.58 188 ALA A O 1
ATOM 1465 N N . SER A 1 189 ? 37.334 -1.445 -66.158 1.00 28.59 189 SER A N 1
ATOM 1466 C CA . SER A 1 189 ? 37.331 -0.254 -65.291 1.00 28.59 189 SER A CA 1
ATOM 1467 C C . SER A 1 189 ? 35.976 0.382 -64.940 1.00 28.59 189 SER A C 1
ATOM 1469 O O . SER A 1 189 ? 35.475 1.262 -65.629 1.00 28.59 189 SER A O 1
ATOM 1471 N N . SER A 1 190 ? 35.467 0.066 -63.746 1.00 28.95 190 SER A N 1
ATOM 1472 C CA . SER A 1 190 ? 35.347 1.022 -62.624 1.00 28.95 190 SER A CA 1
ATOM 1473 C C . SER A 1 190 ? 34.530 0.397 -61.486 1.00 28.95 190 SER A C 1
ATOM 1475 O O . SER A 1 190 ? 33.460 -0.169 -61.689 1.00 28.95 190 SER A O 1
ATOM 1477 N N . ARG A 1 191 ? 35.060 0.475 -60.260 1.00 34.03 191 ARG A N 1
ATOM 1478 C CA . ARG A 1 191 ? 34.329 0.171 -59.023 1.00 34.03 191 ARG A CA 1
ATOM 1479 C C . ARG A 1 191 ? 33.122 1.110 -58.925 1.00 34.03 191 ARG A C 1
ATOM 1481 O O . ARG A 1 191 ? 33.285 2.263 -58.538 1.00 34.03 191 ARG A O 1
ATOM 1488 N N . VAL A 1 192 ? 31.926 0.610 -59.219 1.00 30.02 192 VAL A N 1
ATOM 1489 C CA . VAL A 1 192 ? 30.667 1.277 -58.869 1.00 30.02 192 VAL A CA 1
ATOM 1490 C C . VAL A 1 192 ? 30.130 0.617 -57.602 1.00 30.02 192 VAL A C 1
ATOM 1492 O O . VAL A 1 192 ? 29.794 -0.566 -57.584 1.00 30.02 192 VAL A O 1
ATOM 1495 N N . ARG A 1 193 ? 30.121 1.392 -56.512 1.00 33.31 193 ARG A N 1
ATOM 1496 C CA . ARG A 1 193 ? 29.487 1.059 -55.231 1.00 33.31 193 ARG A CA 1
ATOM 1497 C C . ARG A 1 193 ? 28.011 0.728 -55.483 1.00 33.31 193 ARG A C 1
ATOM 1499 O O . ARG A 1 193 ? 27.266 1.597 -55.925 1.00 33.31 193 ARG A O 1
ATOM 1506 N N . ARG A 1 194 ? 27.580 -0.499 -55.174 1.00 33.25 194 ARG A N 1
ATOM 1507 C CA . ARG A 1 194 ? 26.152 -0.813 -55.024 1.00 33.25 194 ARG A CA 1
ATOM 1508 C C . ARG A 1 194 ? 25.621 -0.004 -53.837 1.00 33.25 194 ARG A C 1
ATOM 1510 O O . ARG A 1 194 ? 26.208 -0.039 -52.756 1.00 33.25 194 ARG A O 1
ATOM 1517 N N . HIS A 1 195 ? 24.557 0.766 -54.046 1.00 35.31 195 HIS A N 1
ATOM 1518 C CA . HIS A 1 195 ? 23.859 1.464 -52.971 1.00 35.31 195 HIS A CA 1
ATOM 1519 C C . HIS A 1 195 ? 23.257 0.422 -52.017 1.00 35.31 195 HIS A C 1
ATOM 1521 O O . HIS A 1 195 ? 22.275 -0.225 -52.361 1.00 35.31 195 HIS A O 1
ATOM 1527 N N . SER A 1 196 ? 23.851 0.240 -50.834 1.00 41.25 196 SER A N 1
ATOM 1528 C CA . SER A 1 196 ? 23.189 -0.458 -49.728 1.00 41.25 196 SER A CA 1
ATOM 1529 C C . SER A 1 196 ? 21.889 0.265 -49.369 1.00 41.25 196 SER A C 1
ATOM 1531 O O . SER A 1 196 ? 21.867 1.499 -49.306 1.00 41.25 196 SER A O 1
ATOM 1533 N N . SER A 1 197 ? 20.811 -0.497 -49.170 1.00 58.81 197 SER A N 1
ATOM 1534 C CA . SER A 1 197 ? 19.520 0.030 -48.723 1.00 58.81 197 SER A CA 1
ATOM 1535 C C . SER A 1 197 ? 19.681 0.752 -47.377 1.00 58.81 197 SER A C 1
ATOM 1537 O O . SER A 1 197 ? 20.529 0.382 -46.562 1.00 58.81 197 SER A O 1
ATOM 1539 N N . SER A 1 198 ? 18.879 1.795 -47.130 1.00 61.66 198 SER A N 1
ATOM 1540 C CA . SER A 1 198 ? 18.925 2.566 -45.872 1.00 61.66 198 SER A CA 1
ATOM 1541 C C . SER A 1 198 ? 18.783 1.662 -44.632 1.00 61.66 198 SER A C 1
ATOM 1543 O O . SER A 1 198 ? 19.507 1.824 -43.653 1.00 61.66 198 SER A O 1
ATOM 1545 N N . SER A 1 199 ? 17.941 0.622 -44.727 1.00 67.50 199 SER A N 1
ATOM 1546 C CA . SER A 1 199 ? 17.751 -0.389 -43.675 1.00 67.50 199 SER A CA 1
ATOM 1547 C C . SER A 1 199 ? 19.031 -1.181 -43.368 1.00 67.50 199 SER A C 1
ATOM 1549 O O . SER A 1 199 ? 19.382 -1.331 -42.202 1.00 67.50 199 SER A O 1
ATOM 1551 N N . SER A 1 200 ? 19.787 -1.613 -44.387 1.00 76.31 200 SER A N 1
ATOM 1552 C CA . SER A 1 200 ? 21.063 -2.324 -44.193 1.00 76.31 200 SER A CA 1
ATOM 1553 C C . SER A 1 200 ? 22.105 -1.449 -43.485 1.00 76.31 200 SER A C 1
ATOM 1555 O O . SER A 1 200 ? 22.759 -1.908 -42.551 1.00 76.31 200 SER A O 1
ATOM 1557 N N . ARG A 1 201 ? 22.203 -0.161 -43.844 1.00 79.62 201 ARG A N 1
ATOM 1558 C CA . ARG A 1 201 ? 23.124 0.781 -43.179 1.00 79.62 201 ARG A CA 1
ATOM 1559 C C . ARG A 1 201 ? 22.738 1.058 -41.728 1.00 79.62 201 ARG A C 1
ATOM 1561 O O . ARG A 1 201 ? 23.616 1.188 -40.883 1.00 79.62 201 ARG A O 1
ATOM 1568 N N . CYS A 1 202 ? 21.442 1.140 -41.442 1.00 80.50 202 CYS A N 1
ATOM 1569 C CA . CYS A 1 202 ? 20.932 1.344 -40.090 1.00 80.50 202 CYS A CA 1
ATOM 1570 C C . CYS A 1 202 ? 21.177 0.116 -39.194 1.00 80.50 202 CYS A C 1
ATOM 1572 O O . CYS A 1 202 ? 21.589 0.276 -38.045 1.00 80.50 202 CYS A O 1
ATOM 1574 N N . LYS A 1 203 ? 21.023 -1.109 -39.722 1.00 84.06 203 LYS A N 1
ATOM 1575 C CA . LYS A 1 203 ? 21.395 -2.346 -39.007 1.00 84.06 203 LYS A CA 1
ATOM 1576 C C . LYS A 1 203 ? 22.888 -2.376 -38.668 1.00 84.06 203 LYS A C 1
ATOM 1578 O O . LYS A 1 203 ? 23.252 -2.637 -37.522 1.00 84.06 203 LYS A O 1
ATOM 1583 N N . ASP A 1 204 ? 23.741 -2.051 -39.640 1.00 84.25 204 ASP A N 1
ATOM 1584 C CA . ASP A 1 204 ? 25.193 -1.981 -39.438 1.00 84.25 204 ASP A CA 1
ATOM 1585 C C . ASP A 1 204 ? 25.588 -0.901 -38.422 1.00 84.25 204 ASP A C 1
ATOM 1587 O O . ASP A 1 204 ? 26.503 -1.104 -37.621 1.00 84.25 204 ASP A O 1
ATOM 1591 N N . PHE A 1 205 ? 24.890 0.237 -38.431 1.00 87.62 205 PHE A N 1
ATOM 1592 C CA . PHE A 1 205 ? 25.084 1.312 -37.463 1.00 87.62 205 PHE A CA 1
ATOM 1593 C C . PHE A 1 205 ? 24.745 0.852 -36.043 1.00 87.62 205 PHE A C 1
ATOM 1595 O O . PHE A 1 205 ? 25.583 0.967 -35.152 1.00 87.62 205 PHE A O 1
ATOM 1602 N N . LEU A 1 206 ? 23.557 0.270 -35.836 1.00 84.88 206 LEU A N 1
ATOM 1603 C CA . LEU A 1 206 ? 23.107 -0.196 -34.522 1.00 84.88 206 LEU A CA 1
ATOM 1604 C C . LEU A 1 206 ? 24.030 -1.285 -33.951 1.00 84.88 206 LEU A C 1
ATOM 1606 O O . LEU A 1 206 ? 24.314 -1.286 -32.756 1.00 84.88 206 LEU A O 1
ATOM 1610 N N . ARG A 1 207 ? 24.558 -2.173 -34.806 1.00 84.44 207 ARG A N 1
ATOM 1611 C CA . ARG A 1 207 ? 25.529 -3.206 -34.409 1.00 84.44 207 ARG A CA 1
ATOM 1612 C C . ARG A 1 207 ? 26.859 -2.622 -33.920 1.00 84.44 207 ARG A C 1
ATOM 1614 O O . ARG A 1 207 ? 27.507 -3.232 -33.077 1.00 84.44 207 ARG A O 1
ATOM 1621 N N . LYS A 1 208 ? 27.283 -1.477 -34.463 1.00 86.06 208 LYS A N 1
ATOM 1622 C CA . LYS A 1 208 ? 28.531 -0.787 -34.086 1.00 86.06 208 LYS A CA 1
ATOM 1623 C C . LYS A 1 208 ? 28.353 0.194 -32.923 1.00 86.06 208 LYS A C 1
ATOM 1625 O O . LYS A 1 208 ? 29.333 0.538 -32.272 1.00 86.06 208 LYS A O 1
ATOM 1630 N N . PHE A 1 209 ? 27.128 0.645 -32.668 1.00 88.12 209 PHE A N 1
ATOM 1631 C CA . PHE A 1 209 ? 26.787 1.630 -31.643 1.00 88.12 209 PHE A CA 1
ATOM 1632 C C . PHE A 1 209 ? 26.446 0.951 -30.306 1.00 88.12 209 PHE A C 1
ATOM 1634 O O . PHE A 1 209 ? 25.275 0.773 -29.976 1.00 88.12 209 PHE A O 1
ATOM 1641 N N . VAL A 1 210 ? 27.465 0.512 -29.561 1.00 85.25 210 VAL A N 1
ATOM 1642 C CA . VAL A 1 210 ? 27.312 -0.355 -28.368 1.00 85.25 210 VAL A CA 1
ATOM 1643 C C . VAL A 1 210 ? 27.814 0.294 -27.076 1.00 85.25 210 VAL A C 1
ATOM 1645 O O . VAL A 1 210 ? 27.399 -0.122 -26.001 1.00 85.25 210 VAL A O 1
ATOM 1648 N N . ASP A 1 211 ? 28.639 1.331 -27.173 1.00 85.62 211 ASP A N 1
ATOM 1649 C CA . ASP A 1 211 ? 29.346 1.917 -26.037 1.00 85.62 211 ASP A CA 1
ATOM 1650 C C . ASP A 1 211 ? 28.772 3.295 -25.668 1.00 85.62 211 ASP A C 1
ATOM 1652 O O . ASP A 1 211 ? 28.828 4.241 -26.462 1.00 85.62 211 ASP A O 1
ATOM 1656 N N . SER A 1 212 ? 28.194 3.405 -24.471 1.00 88.31 212 SER A N 1
ATOM 1657 C CA . SER A 1 212 ? 27.653 4.663 -23.951 1.00 88.31 212 SER A CA 1
ATOM 1658 C C . SER A 1 212 ? 28.746 5.645 -23.534 1.00 88.31 212 SER A C 1
ATOM 1660 O O . SER A 1 212 ? 28.561 6.845 -23.717 1.00 88.31 212 SER A O 1
ATOM 1662 N N . GLU A 1 213 ? 29.890 5.174 -23.033 1.00 87.94 213 GLU A N 1
ATOM 1663 C CA . GLU A 1 213 ? 30.984 6.029 -22.555 1.00 87.94 213 GLU A CA 1
ATOM 1664 C C . GLU A 1 213 ? 31.624 6.797 -23.712 1.00 87.94 213 GLU A C 1
ATOM 1666 O O . GLU A 1 213 ? 31.859 8.002 -23.608 1.00 87.94 213 GLU A O 1
ATOM 1671 N N . ILE A 1 214 ? 31.820 6.135 -24.859 1.00 88.38 214 ILE A N 1
ATOM 1672 C CA . ILE A 1 214 ? 32.343 6.787 -26.069 1.00 88.38 214 ILE A CA 1
ATOM 1673 C C . ILE A 1 214 ? 31.384 7.880 -26.556 1.00 88.38 214 ILE A C 1
ATOM 1675 O O . ILE A 1 214 ? 31.836 8.949 -26.975 1.00 88.38 214 ILE A O 1
ATOM 1679 N N . LEU A 1 215 ? 30.065 7.651 -26.524 1.00 90.50 215 LEU A N 1
ATOM 1680 C CA . LEU A 1 215 ? 29.107 8.696 -26.897 1.00 90.50 215 LEU A CA 1
ATOM 1681 C C . LEU A 1 215 ? 29.176 9.873 -25.919 1.00 90.50 215 LEU A C 1
ATOM 1683 O O . LEU A 1 215 ? 29.264 11.016 -26.363 1.00 90.50 215 LEU A O 1
ATOM 1687 N N . THR A 1 216 ? 29.151 9.590 -24.618 1.00 88.12 216 THR A N 1
ATOM 1688 C CA . THR A 1 216 ? 29.193 10.599 -23.555 1.00 88.12 216 THR A CA 1
ATOM 1689 C C . THR A 1 216 ? 30.441 11.471 -23.660 1.00 88.12 216 THR A C 1
ATOM 1691 O O . THR A 1 216 ? 30.315 12.692 -23.655 1.00 88.12 216 THR A O 1
ATOM 1694 N N . ALA A 1 217 ? 31.621 10.878 -23.862 1.00 89.25 217 ALA A N 1
ATOM 1695 C CA . ALA A 1 217 ? 32.871 11.620 -24.036 1.00 89.25 217 ALA A CA 1
ATOM 1696 C C . ALA A 1 217 ? 32.835 12.562 -25.253 1.00 89.25 217 ALA A C 1
ATOM 1698 O O . ALA A 1 217 ? 33.342 13.677 -25.200 1.00 89.25 217 ALA A O 1
ATOM 1699 N N . ASN A 1 218 ? 32.191 12.154 -26.354 1.00 87.94 218 ASN A N 1
ATOM 1700 C CA . ASN A 1 218 ? 32.032 13.016 -27.531 1.00 87.94 218 ASN A CA 1
ATOM 1701 C C . ASN A 1 218 ? 30.951 14.102 -27.355 1.00 87.94 218 ASN A C 1
ATOM 1703 O O . ASN A 1 218 ? 30.928 15.055 -28.131 1.00 87.94 218 ASN A O 1
ATOM 1707 N N . LEU A 1 219 ? 30.042 13.949 -26.386 1.00 87.62 219 LEU A N 1
ATOM 1708 C CA . LEU A 1 219 ? 29.008 14.933 -26.045 1.00 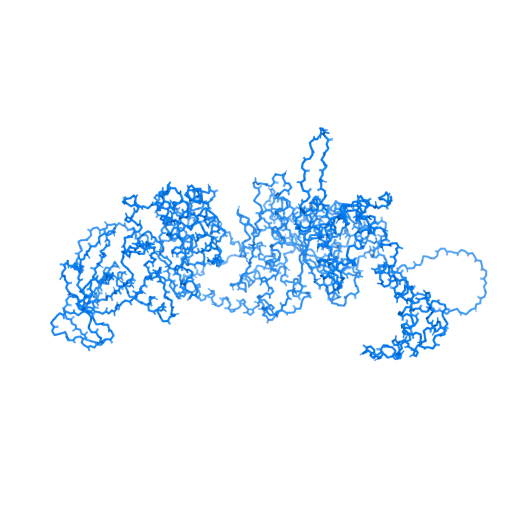87.62 219 LEU A CA 1
ATOM 1709 C C . LEU A 1 219 ? 29.448 15.904 -24.946 1.00 87.62 219 LEU A C 1
ATOM 1711 O O . LEU A 1 219 ? 28.765 16.902 -24.737 1.00 87.62 219 LEU A O 1
ATOM 1715 N N . GLU A 1 220 ? 30.549 15.635 -24.245 1.00 84.44 220 GLU A N 1
ATOM 1716 C CA . GLU A 1 220 ? 30.975 16.396 -23.068 1.00 84.44 220 GLU A CA 1
ATOM 1717 C C . GLU A 1 220 ? 31.207 17.881 -23.380 1.00 84.44 220 GLU A C 1
ATOM 1719 O O . GLU A 1 220 ? 30.708 18.736 -22.648 1.00 84.44 220 GLU A O 1
ATOM 1724 N N . ASP A 1 221 ? 31.850 18.195 -24.510 1.00 82.25 221 ASP A N 1
ATOM 1725 C CA . ASP A 1 221 ? 32.061 19.573 -24.978 1.00 82.25 221 ASP A CA 1
ATOM 1726 C C . ASP A 1 221 ? 30.734 20.296 -25.260 1.00 82.25 221 ASP A C 1
ATOM 1728 O O . ASP A 1 221 ? 30.567 21.469 -24.925 1.00 82.25 221 ASP A O 1
ATOM 1732 N N . TRP A 1 222 ? 29.764 19.594 -25.855 1.00 84.50 222 TRP A N 1
ATOM 1733 C CA . TRP A 1 222 ? 28.440 20.147 -26.137 1.00 84.50 222 TRP A CA 1
ATOM 1734 C C . TRP A 1 222 ? 27.654 20.364 -24.842 1.00 84.50 222 TRP A C 1
ATOM 1736 O O . TRP A 1 222 ? 27.179 21.466 -24.594 1.00 84.50 222 TRP A O 1
ATOM 1746 N N . LEU A 1 223 ? 27.576 19.353 -23.974 1.00 81.56 223 LEU A N 1
ATOM 1747 C CA . LEU A 1 223 ? 26.873 19.432 -22.691 1.00 81.56 223 LEU A CA 1
ATOM 1748 C C . LEU A 1 223 ? 27.460 20.515 -21.774 1.00 81.56 223 LEU A C 1
ATOM 1750 O O . LEU A 1 223 ? 26.703 21.231 -21.118 1.00 81.56 223 LEU A O 1
ATOM 1754 N N . SER A 1 224 ? 28.786 20.669 -21.773 1.00 74.38 224 SER A N 1
ATOM 1755 C CA . SER A 1 224 ? 29.486 21.717 -21.023 1.00 74.38 224 SER A CA 1
ATOM 1756 C C . SER A 1 224 ? 29.263 23.099 -21.644 1.00 74.38 224 SER A C 1
ATOM 1758 O O . SER A 1 224 ? 28.974 24.054 -20.927 1.00 74.38 224 SER A O 1
ATOM 1760 N N . GLY A 1 225 ? 29.296 23.209 -22.978 1.00 65.94 225 GLY A N 1
ATOM 1761 C CA . GLY A 1 225 ? 29.068 24.464 -23.699 1.00 65.94 225 GLY A CA 1
ATOM 1762 C C . GLY A 1 225 ? 27.661 25.045 -23.517 1.00 65.94 225 GLY A C 1
ATOM 1763 O O . GLY A 1 225 ? 27.512 26.259 -23.392 1.00 65.94 225 GLY A O 1
ATOM 1764 N N . ILE A 1 226 ? 26.622 24.206 -23.406 1.00 65.75 226 ILE A N 1
ATOM 1765 C CA . ILE A 1 226 ? 25.252 24.683 -23.127 1.00 65.75 226 ILE A CA 1
ATOM 1766 C C . ILE A 1 226 ? 25.132 25.217 -21.678 1.00 65.75 226 ILE A C 1
ATOM 1768 O O . ILE A 1 226 ? 24.236 26.008 -21.374 1.00 65.75 226 ILE A O 1
ATOM 1772 N N . SER A 1 227 ? 26.040 24.830 -20.772 1.00 54.19 227 SER A N 1
ATOM 1773 C CA . SER A 1 227 ? 26.073 25.326 -19.389 1.00 54.19 227 SER A CA 1
ATOM 1774 C C . SER A 1 227 ? 26.700 26.721 -19.252 1.00 54.19 227 SER A C 1
ATOM 1776 O O . SER A 1 227 ? 26.382 27.426 -18.296 1.00 54.19 227 SER A O 1
ATOM 1778 N N . GLU A 1 228 ? 27.575 27.132 -20.175 1.00 48.06 228 GLU A N 1
ATOM 1779 C CA . GLU A 1 228 ? 28.318 28.402 -20.092 1.00 48.06 228 GLU A CA 1
ATOM 1780 C C . GLU A 1 228 ? 27.610 29.587 -20.785 1.00 48.06 228 GLU A C 1
ATOM 1782 O O . GLU A 1 228 ? 27.868 30.739 -20.440 1.00 48.06 228 GLU A O 1
ATOM 1787 N N . GLU A 1 229 ? 26.668 29.354 -21.710 1.00 47.41 229 GLU A N 1
ATOM 1788 C CA . GLU A 1 229 ? 25.984 30.428 -22.462 1.00 47.41 229 GLU A CA 1
ATOM 1789 C C . GLU A 1 229 ? 24.917 31.219 -21.660 1.00 47.41 229 GLU A C 1
ATOM 1791 O O . GLU A 1 229 ? 24.349 32.192 -22.167 1.00 47.41 229 GLU A O 1
ATOM 1796 N N . SER A 1 230 ? 24.619 30.859 -20.404 1.00 44.59 230 SER A N 1
ATOM 1797 C CA . SER A 1 230 ? 23.523 31.465 -19.629 1.00 44.59 230 SER A CA 1
ATOM 1798 C C . SER A 1 230 ? 23.965 32.565 -18.648 1.00 44.59 230 SER A C 1
ATOM 1800 O O . SER A 1 230 ? 23.781 32.436 -17.438 1.00 44.59 230 SER A O 1
ATOM 1802 N N . GLU A 1 231 ? 24.460 33.705 -19.144 1.00 42.50 231 GLU A N 1
ATOM 1803 C CA . GLU A 1 231 ? 24.591 34.931 -18.321 1.00 42.50 231 GLU A CA 1
ATOM 1804 C C . GLU A 1 231 ? 23.225 35.583 -17.990 1.00 42.50 231 GLU A C 1
ATOM 1806 O O . GLU A 1 231 ? 23.129 36.451 -17.122 1.00 42.50 231 GLU A O 1
ATOM 1811 N N . PHE A 1 232 ? 22.128 35.124 -18.609 1.00 43.62 232 PHE A N 1
ATOM 1812 C CA . PHE A 1 232 ? 20.757 35.513 -18.264 1.00 43.62 232 PHE A CA 1
ATOM 1813 C C . PHE A 1 232 ? 19.865 34.275 -18.087 1.00 43.62 232 PHE A C 1
ATOM 1815 O O . PHE A 1 232 ? 19.778 33.443 -18.983 1.00 43.62 232 PHE A O 1
ATOM 1822 N N . ARG A 1 233 ? 19.181 34.191 -16.933 1.00 44.16 233 ARG A N 1
ATOM 1823 C CA . ARG A 1 233 ? 18.264 33.132 -16.445 1.00 44.16 233 ARG A CA 1
ATOM 1824 C C . ARG A 1 233 ? 17.263 32.569 -17.486 1.00 44.16 233 ARG A C 1
ATOM 1826 O O . ARG A 1 233 ? 16.063 32.825 -17.391 1.00 44.16 233 ARG A O 1
ATOM 1833 N N . LYS A 1 234 ? 17.708 31.762 -18.445 1.00 38.94 234 LYS A N 1
ATOM 1834 C CA . LYS A 1 234 ? 16.858 30.845 -19.218 1.00 38.94 234 LYS A CA 1
ATOM 1835 C C . LYS A 1 234 ? 17.320 29.410 -18.961 1.00 38.94 234 LYS A C 1
ATOM 1837 O O . LYS A 1 234 ? 18.525 29.180 -18.911 1.00 38.94 234 LYS A O 1
ATOM 1842 N N . PRO A 1 235 ? 16.397 28.453 -18.770 1.00 49.56 235 PRO A N 1
ATOM 1843 C CA . PRO A 1 235 ? 16.768 27.057 -18.600 1.00 49.56 235 PRO A CA 1
ATOM 1844 C C . PRO A 1 235 ? 17.435 26.516 -19.878 1.00 49.56 235 PRO A C 1
ATOM 1846 O O . PRO A 1 235 ? 16.968 26.766 -20.985 1.00 49.56 235 PRO A O 1
ATOM 1849 N N . THR A 1 236 ? 18.538 25.792 -19.680 1.00 60.69 236 THR A N 1
ATOM 1850 C CA . THR A 1 236 ? 19.427 25.144 -20.666 1.00 60.69 236 THR A CA 1
ATOM 1851 C C . THR A 1 236 ? 18.700 24.116 -21.544 1.00 60.69 236 THR A C 1
ATOM 1853 O O . THR A 1 236 ? 18.989 24.002 -22.729 1.00 60.69 236 THR A O 1
ATOM 1856 N N . PHE A 1 237 ? 17.717 23.407 -20.980 1.00 75.56 237 PHE A N 1
ATOM 1857 C CA . PHE A 1 237 ? 16.824 22.492 -21.691 1.00 75.56 237 PHE A CA 1
ATOM 1858 C C . PHE A 1 237 ? 15.367 22.849 -21.386 1.00 75.56 237 PHE A C 1
ATOM 1860 O O . PHE A 1 237 ? 15.051 23.320 -20.290 1.00 75.56 237 PHE A O 1
ATOM 1867 N N . ASP A 1 238 ? 14.475 22.593 -22.344 1.00 81.31 238 ASP A N 1
ATOM 1868 C CA . ASP A 1 238 ? 13.032 22.644 -22.101 1.00 81.31 238 ASP A CA 1
ATOM 1869 C C . ASP A 1 238 ? 12.648 21.597 -21.039 1.00 81.31 238 ASP A C 1
ATOM 1871 O O . ASP A 1 238 ? 13.202 20.496 -21.014 1.00 81.31 238 ASP A O 1
ATOM 1875 N N . VAL A 1 239 ? 11.658 21.901 -20.196 1.00 84.75 239 VAL A N 1
ATOM 1876 C CA . VAL A 1 239 ? 11.071 20.906 -19.285 1.00 84.75 239 VAL A CA 1
ATOM 1877 C C . VAL A 1 239 ? 10.027 20.056 -20.023 1.00 84.75 239 VAL A C 1
ATOM 1879 O O . VAL A 1 239 ? 9.224 20.608 -20.782 1.00 84.75 239 VAL A O 1
ATOM 1882 N N . PRO A 1 240 ? 9.997 18.723 -19.819 1.00 86.00 240 PRO A N 1
ATOM 1883 C CA . PRO A 1 240 ? 9.088 17.834 -20.545 1.00 86.00 240 PRO A CA 1
ATOM 1884 C C . PRO A 1 240 ? 7.620 18.037 -20.152 1.00 86.00 240 PRO A C 1
ATOM 1886 O O . PRO A 1 240 ? 6.737 17.849 -20.987 1.00 86.00 240 PRO A O 1
ATOM 1889 N N . PHE A 1 241 ? 7.363 18.459 -18.910 1.00 88.62 241 PHE A N 1
ATOM 1890 C CA . PHE A 1 241 ? 6.023 18.653 -18.362 1.00 88.62 241 PHE A CA 1
ATOM 1891 C C . PHE A 1 241 ? 5.906 20.034 -17.730 1.00 88.62 241 PHE A C 1
ATOM 1893 O O . PHE A 1 241 ? 6.789 20.476 -16.993 1.00 88.62 241 PHE A O 1
ATOM 1900 N N . LYS A 1 242 ? 4.802 20.729 -18.006 1.00 83.81 242 LYS A N 1
ATOM 1901 C CA . LYS A 1 242 ? 4.499 22.001 -17.342 1.00 83.81 242 LYS A CA 1
ATOM 1902 C C . LYS A 1 242 ? 3.897 21.732 -15.965 1.00 83.81 242 LYS A C 1
ATOM 1904 O O . LYS A 1 242 ? 3.133 20.787 -15.802 1.00 83.81 242 LYS A O 1
ATOM 1909 N N . PHE A 1 243 ? 4.136 22.625 -15.007 1.00 75.44 243 PHE A N 1
ATOM 1910 C CA . PHE A 1 243 ? 3.587 22.497 -13.651 1.00 75.44 243 PHE A CA 1
ATOM 1911 C C . PHE A 1 243 ? 2.058 22.321 -13.628 1.00 75.44 243 PHE A C 1
ATOM 1913 O O . PHE A 1 243 ? 1.551 21.422 -12.969 1.00 75.44 243 PHE A O 1
ATOM 1920 N N . ALA A 1 244 ? 1.321 23.106 -14.422 1.00 74.94 244 ALA A N 1
ATOM 1921 C CA . ALA A 1 244 ? -0.136 22.978 -14.523 1.00 74.94 244 ALA A CA 1
ATOM 1922 C C . ALA A 1 244 ? -0.592 21.589 -15.017 1.00 74.94 244 ALA A C 1
ATOM 1924 O O . ALA A 1 244 ? -1.646 21.107 -14.616 1.00 74.94 244 ALA A O 1
ATOM 1925 N N . GLN A 1 245 ? 0.205 20.925 -15.863 1.00 81.06 245 GLN A N 1
ATOM 1926 C CA . GLN A 1 245 ? -0.093 19.561 -16.309 1.00 81.06 245 GLN A CA 1
ATOM 1927 C C . GLN A 1 245 ? 0.121 18.556 -15.180 1.00 81.06 245 GLN A C 1
ATOM 1929 O O . GLN A 1 245 ? -0.728 17.696 -14.987 1.00 81.06 245 GLN A O 1
ATOM 1934 N N . LEU A 1 246 ? 1.207 18.693 -14.412 1.00 80.50 246 LEU A N 1
ATOM 1935 C CA . LEU A 1 246 ? 1.466 17.848 -13.242 1.00 80.50 246 LEU A CA 1
ATOM 1936 C C . LEU A 1 246 ? 0.370 18.008 -12.181 1.00 80.50 246 LEU A C 1
ATOM 1938 O O . LEU A 1 246 ? -0.086 17.020 -11.624 1.00 80.50 246 LEU A O 1
ATOM 1942 N N . GLN A 1 247 ? -0.101 19.234 -11.956 1.00 77.56 247 GLN A N 1
ATOM 1943 C CA . GLN A 1 247 ? -1.189 19.518 -11.021 1.00 77.56 247 GLN A CA 1
ATOM 1944 C C . GLN A 1 247 ? -2.522 18.901 -11.468 1.00 77.56 247 GLN A C 1
ATOM 1946 O O . GLN A 1 247 ? -3.220 18.289 -10.665 1.00 77.56 247 GLN A O 1
ATOM 1951 N N . ASN A 1 248 ? -2.878 19.030 -12.749 1.00 79.25 248 ASN A N 1
ATOM 1952 C CA . ASN A 1 248 ? -4.073 18.369 -13.280 1.00 79.25 248 ASN A CA 1
ATOM 1953 C C . ASN A 1 248 ? -3.949 16.844 -13.193 1.00 79.25 248 ASN A C 1
ATOM 1955 O O . ASN A 1 248 ? -4.930 16.158 -12.919 1.00 79.25 248 ASN A O 1
ATOM 1959 N N . PHE A 1 249 ? -2.743 16.324 -13.410 1.00 86.06 249 PHE A N 1
ATOM 1960 C CA . PHE A 1 249 ? -2.464 14.902 -13.314 1.00 86.06 249 PHE A CA 1
ATOM 1961 C C . PHE A 1 249 ? -2.619 14.374 -11.886 1.00 86.06 249 PHE A C 1
ATOM 1963 O O . PHE A 1 249 ? -3.305 13.378 -11.694 1.00 86.06 249 PHE A O 1
ATOM 1970 N N . ASP A 1 250 ? -2.099 15.090 -10.890 1.00 81.94 250 ASP A N 1
ATOM 1971 C CA . ASP A 1 250 ? -2.318 14.793 -9.470 1.00 81.94 250 ASP A CA 1
ATOM 1972 C C . ASP A 1 250 ? -3.816 14.716 -9.123 1.00 81.94 250 ASP A C 1
ATOM 1974 O O . ASP A 1 250 ? -4.278 13.743 -8.531 1.00 81.94 250 ASP A O 1
ATOM 1978 N N . TYR A 1 251 ? -4.619 15.680 -9.589 1.00 79.12 251 TYR A N 1
ATOM 1979 C CA . TYR A 1 251 ? -6.072 15.645 -9.378 1.00 79.12 251 TYR A CA 1
ATOM 1980 C C . TYR A 1 251 ? -6.739 14.435 -10.026 1.00 79.12 251 TYR A C 1
ATOM 1982 O O . TYR A 1 251 ? -7.584 13.795 -9.401 1.00 79.12 251 TYR A O 1
ATOM 1990 N N . ALA A 1 252 ? -6.354 14.087 -11.252 1.00 82.12 252 ALA A N 1
ATOM 1991 C CA . ALA A 1 252 ? -6.896 12.909 -11.919 1.00 82.12 252 ALA A CA 1
ATOM 1992 C C . ALA A 1 252 ? -6.538 11.602 -11.192 1.00 82.12 252 ALA A C 1
ATOM 1994 O O . ALA A 1 252 ? -7.340 10.672 -11.193 1.00 82.12 252 ALA A O 1
ATOM 1995 N N . LEU A 1 253 ? -5.375 11.548 -10.537 1.00 80.88 253 LEU A N 1
ATOM 1996 C CA . LEU A 1 253 ? -4.919 10.394 -9.761 1.00 80.88 253 LEU A CA 1
ATOM 1997 C C . LEU A 1 253 ? -5.524 10.302 -8.353 1.00 80.88 253 LEU A C 1
ATOM 1999 O O . LEU A 1 253 ? -5.221 9.363 -7.610 1.00 80.88 253 LEU A O 1
ATOM 2003 N N . GLU A 1 254 ? -6.395 11.233 -7.962 1.00 75.44 254 GLU A N 1
ATOM 2004 C CA . GLU A 1 254 ? -7.043 11.165 -6.658 1.00 75.44 254 GLU A CA 1
ATOM 2005 C C . GLU A 1 254 ? -7.867 9.869 -6.513 1.00 75.44 254 GLU A C 1
ATOM 2007 O O . GLU A 1 254 ? -8.837 9.639 -7.234 1.00 75.44 254 GLU A O 1
ATOM 2012 N N . GLY A 1 255 ? -7.495 9.032 -5.538 1.00 63.25 255 GLY A N 1
ATOM 2013 C CA . GLY A 1 255 ? -8.159 7.754 -5.259 1.00 63.25 255 GLY A CA 1
ATOM 2014 C C . GLY A 1 255 ? -7.577 6.544 -5.997 1.00 63.25 255 GLY A C 1
ATOM 2015 O O . GLY A 1 255 ? -8.058 5.433 -5.782 1.00 63.25 255 GLY A O 1
ATOM 2016 N N . VAL A 1 256 ? -6.532 6.723 -6.810 1.00 71.81 256 VAL A N 1
ATOM 2017 C CA . VAL A 1 256 ? -5.844 5.621 -7.497 1.00 71.81 256 VAL A CA 1
ATOM 2018 C C . VAL A 1 256 ? -4.986 4.818 -6.518 1.00 71.81 256 VAL A C 1
ATOM 2020 O O . VAL A 1 256 ? -4.185 5.372 -5.763 1.00 71.81 256 VAL A O 1
ATOM 2023 N N . SER A 1 257 ? -5.124 3.490 -6.539 1.00 65.38 257 SER A N 1
ATOM 2024 C CA . SER A 1 257 ? -4.322 2.583 -5.715 1.00 65.38 257 SER A CA 1
ATOM 2025 C C . SER A 1 257 ? -3.083 2.096 -6.467 1.00 65.38 257 SER A C 1
ATOM 2027 O O . SER A 1 257 ? -3.123 1.097 -7.182 1.00 65.38 257 SER A O 1
ATOM 2029 N N . PHE A 1 258 ? -1.951 2.763 -6.272 1.00 75.25 258 PHE A N 1
ATOM 2030 C CA . PHE A 1 258 ? -0.657 2.242 -6.713 1.00 75.25 258 PHE A CA 1
ATOM 2031 C C . PHE A 1 258 ? -0.104 1.305 -5.646 1.00 75.25 258 PHE A C 1
ATOM 2033 O O . PHE A 1 258 ? 0.260 1.790 -4.588 1.00 75.25 258 PHE A O 1
ATOM 2040 N N . GLN A 1 259 ? -0.044 -0.010 -5.860 1.00 66.75 259 GLN A N 1
ATOM 2041 C CA . GLN A 1 259 ? 0.482 -0.952 -4.860 1.00 66.75 259 GLN A CA 1
ATOM 2042 C C . GLN A 1 259 ? 1.937 -1.318 -5.175 1.00 66.75 259 GLN A C 1
ATOM 2044 O O . GLN A 1 259 ? 2.173 -2.131 -6.060 1.00 66.75 259 GLN A O 1
ATOM 2049 N N . GLN A 1 260 ? 2.887 -0.740 -4.436 1.00 73.94 260 GLN A N 1
ATOM 2050 C CA . GLN A 1 260 ? 4.301 -1.132 -4.466 1.00 73.94 260 GLN A CA 1
ATOM 2051 C C . GLN A 1 260 ? 4.613 -1.977 -3.224 1.00 73.94 260 GLN A C 1
ATOM 2053 O O . GLN A 1 260 ? 4.360 -1.551 -2.096 1.00 73.94 260 GLN A O 1
ATOM 2058 N N . LEU A 1 261 ? 5.126 -3.184 -3.433 1.00 67.94 261 LEU A N 1
ATOM 2059 C CA . LEU A 1 261 ? 5.458 -4.171 -2.408 1.00 67.94 261 LEU A CA 1
ATOM 2060 C C . LEU A 1 261 ? 6.939 -4.125 -2.012 1.00 67.94 261 LEU A C 1
ATOM 2062 O O . LEU A 1 261 ? 7.274 -4.383 -0.854 1.00 67.94 261 LEU A O 1
ATOM 2066 N N . ILE A 1 262 ? 7.823 -3.806 -2.959 1.00 67.06 262 ILE A N 1
ATOM 2067 C CA . ILE A 1 262 ? 9.275 -3.845 -2.779 1.00 67.06 262 ILE A CA 1
ATOM 2068 C C . ILE A 1 262 ? 9.808 -2.427 -2.574 1.00 67.06 262 ILE A C 1
ATOM 2070 O O . ILE A 1 262 ? 9.595 -1.525 -3.384 1.00 67.06 262 ILE A O 1
ATOM 2074 N N . ARG A 1 263 ? 10.522 -2.234 -1.462 1.00 74.69 263 ARG A N 1
ATOM 2075 C CA . ARG A 1 263 ? 11.058 -0.934 -1.047 1.00 74.69 263 ARG A CA 1
ATOM 2076 C C . ARG A 1 263 ? 12.405 -0.645 -1.676 1.00 74.69 263 ARG A C 1
ATOM 2078 O O . ARG A 1 263 ? 13.274 -1.514 -1.708 1.00 74.69 263 ARG A O 1
ATOM 2085 N N . MET A 1 264 ? 12.606 0.612 -2.049 1.00 82.12 264 MET A N 1
ATOM 2086 C CA . MET A 1 264 ? 13.907 1.095 -2.482 1.00 82.12 264 MET A CA 1
ATOM 2087 C C . MET A 1 264 ? 14.889 1.129 -1.298 1.00 82.12 264 MET A C 1
ATOM 2089 O O . MET A 1 264 ? 14.566 1.696 -0.251 1.00 82.12 264 MET A O 1
ATOM 2093 N N . PRO A 1 265 ? 16.087 0.534 -1.404 1.00 71.38 265 PRO A N 1
ATOM 2094 C CA . PRO A 1 265 ? 17.078 0.603 -0.335 1.00 71.38 265 PRO A CA 1
ATOM 2095 C C . PRO A 1 265 ? 17.496 2.051 -0.049 1.00 71.38 265 PRO A C 1
ATOM 2097 O O . PRO A 1 265 ? 17.708 2.832 -0.973 1.00 71.38 265 PRO A O 1
ATOM 2100 N N . SER A 1 266 ? 17.639 2.426 1.226 1.00 65.56 266 SER A N 1
ATOM 2101 C CA . SER A 1 266 ? 18.042 3.789 1.593 1.00 65.56 266 SER A CA 1
ATOM 2102 C C . SER A 1 266 ? 19.545 4.026 1.385 1.00 65.56 266 SER A C 1
ATOM 2104 O O . SER A 1 266 ? 20.370 3.131 1.579 1.00 65.56 266 SER A O 1
ATOM 2106 N N . ALA A 1 267 ? 19.918 5.266 1.043 1.00 56.03 267 ALA A N 1
ATOM 2107 C CA . ALA A 1 267 ? 21.296 5.651 0.697 1.00 56.03 267 ALA A CA 1
ATOM 2108 C C . ALA A 1 267 ? 22.363 5.346 1.770 1.00 56.03 267 ALA A C 1
ATOM 2110 O O . ALA A 1 267 ? 23.538 5.219 1.441 1.00 56.03 267 ALA A O 1
ATOM 2111 N N . LEU A 1 268 ? 21.981 5.196 3.045 1.00 45.25 268 LEU A N 1
ATOM 2112 C CA . LEU A 1 268 ? 22.905 4.841 4.136 1.00 45.25 268 LEU A CA 1
ATOM 2113 C C . LEU A 1 268 ? 23.425 3.392 4.052 1.00 45.25 268 LEU A C 1
ATOM 2115 O O . LEU A 1 268 ? 24.384 3.063 4.745 1.00 45.25 268 LEU A O 1
ATOM 2119 N N . TYR A 1 269 ? 22.826 2.551 3.201 1.00 42.56 269 TYR A N 1
ATOM 2120 C CA . TYR A 1 269 ? 23.213 1.152 2.984 1.00 42.56 269 TYR A CA 1
ATOM 2121 C C . TYR A 1 269 ? 23.705 0.867 1.558 1.00 42.56 269 TYR A C 1
ATOM 2123 O O . TYR A 1 269 ? 23.966 -0.283 1.224 1.00 42.56 269 TYR A O 1
ATOM 2131 N N . ALA A 1 270 ? 23.872 1.897 0.721 1.00 43.06 270 ALA A N 1
ATOM 2132 C CA . ALA A 1 270 ? 24.300 1.760 -0.674 1.00 43.06 270 ALA A CA 1
ATOM 2133 C C . ALA A 1 270 ? 25.781 1.347 -0.848 1.00 43.06 270 ALA A C 1
ATOM 2135 O O . ALA A 1 270 ? 26.273 1.276 -1.972 1.00 43.06 270 ALA A O 1
ATOM 2136 N N . SER A 1 271 ? 26.518 1.062 0.233 1.00 44.41 271 SER A N 1
ATOM 2137 C CA . SER A 1 271 ? 27.888 0.553 0.132 1.00 44.41 271 SER A CA 1
ATOM 2138 C C . SER A 1 271 ? 27.921 -0.968 -0.087 1.00 44.41 271 SER A C 1
ATOM 2140 O O . SER A 1 271 ? 27.698 -1.745 0.842 1.00 44.41 271 SER A O 1
ATOM 2142 N N . THR A 1 272 ? 28.276 -1.351 -1.319 1.00 51.28 272 THR A N 1
ATOM 2143 C CA . THR A 1 272 ? 29.093 -2.527 -1.698 1.00 51.28 272 THR A CA 1
ATOM 2144 C C . THR A 1 272 ? 28.586 -3.934 -1.349 1.00 51.28 272 THR A C 1
ATOM 2146 O O . THR A 1 272 ? 29.407 -4.819 -1.114 1.00 51.28 272 THR A O 1
ATOM 2149 N N . SER A 1 273 ? 27.276 -4.186 -1.307 1.00 61.28 273 SER A N 1
ATOM 2150 C CA . SER A 1 273 ? 26.757 -5.562 -1.236 1.00 61.28 273 SER A CA 1
ATOM 2151 C C . SER A 1 273 ? 25.809 -5.850 -2.394 1.00 61.28 273 SER A C 1
ATOM 2153 O O . SER A 1 273 ? 24.799 -5.162 -2.537 1.00 61.28 273 SER A O 1
ATOM 2155 N N . ASP A 1 274 ? 26.090 -6.916 -3.146 1.00 65.94 274 ASP A N 1
ATOM 2156 C CA . ASP A 1 274 ? 25.274 -7.421 -4.262 1.00 65.94 274 ASP A CA 1
ATOM 2157 C C . ASP A 1 274 ? 23.790 -7.594 -3.882 1.00 65.94 274 ASP A C 1
ATOM 2159 O O . ASP A 1 274 ? 22.896 -7.452 -4.713 1.00 65.94 274 ASP A O 1
ATOM 2163 N N . ALA A 1 275 ? 23.498 -7.846 -2.599 1.00 67.81 275 ALA A N 1
ATOM 2164 C CA . ALA A 1 275 ? 22.137 -7.975 -2.081 1.00 67.81 275 ALA A CA 1
ATOM 2165 C C . ALA A 1 275 ? 21.347 -6.649 -2.090 1.00 67.81 275 ALA A C 1
ATOM 2167 O O . ALA A 1 275 ? 20.131 -6.646 -2.306 1.00 67.81 275 ALA A O 1
ATOM 2168 N N . VAL A 1 276 ? 22.016 -5.515 -1.859 1.00 73.06 276 VAL A N 1
ATOM 2169 C CA . VAL A 1 276 ? 21.384 -4.184 -1.868 1.00 73.06 276 VAL A CA 1
ATOM 2170 C C . VAL A 1 276 ? 21.074 -3.766 -3.301 1.00 73.06 276 VAL A C 1
ATOM 2172 O O . VAL A 1 276 ? 19.970 -3.299 -3.577 1.00 73.06 276 VAL A O 1
ATOM 2175 N N . GLU A 1 277 ? 22.009 -4.002 -4.218 1.00 77.94 277 GLU A N 1
ATOM 2176 C CA . GLU A 1 277 ? 21.826 -3.754 -5.649 1.00 77.94 277 GLU A CA 1
ATOM 2177 C C . GLU A 1 277 ? 20.702 -4.624 -6.232 1.00 77.94 277 GLU A C 1
ATOM 2179 O O . GLU A 1 277 ? 19.803 -4.114 -6.902 1.00 77.94 277 GLU A O 1
ATOM 2184 N N . ALA A 1 278 ? 20.660 -5.912 -5.870 1.00 80.69 278 ALA A N 1
ATOM 2185 C CA . ALA A 1 278 ? 19.561 -6.809 -6.222 1.00 80.69 278 ALA A CA 1
ATOM 2186 C C . ALA A 1 278 ? 18.197 -6.282 -5.752 1.00 80.69 278 ALA A C 1
ATOM 2188 O O . ALA A 1 278 ? 17.232 -6.257 -6.519 1.00 80.69 278 ALA A O 1
ATOM 2189 N N . THR A 1 279 ? 18.124 -5.811 -4.506 1.00 81.62 279 THR A N 1
ATOM 2190 C CA . THR A 1 279 ? 16.887 -5.255 -3.940 1.00 81.62 279 THR A CA 1
ATOM 2191 C C . THR A 1 279 ? 16.463 -3.975 -4.661 1.00 81.62 279 THR A C 1
ATOM 2193 O O . THR A 1 279 ? 15.275 -3.776 -4.899 1.00 81.62 279 THR A O 1
ATOM 2196 N N . ALA A 1 280 ? 17.412 -3.122 -5.057 1.00 85.31 280 ALA A N 1
ATOM 2197 C CA . ALA A 1 280 ? 17.120 -1.902 -5.802 1.00 85.31 280 ALA A CA 1
ATOM 2198 C C . ALA A 1 280 ? 16.536 -2.202 -7.194 1.00 85.31 280 ALA A C 1
ATOM 2200 O O . ALA A 1 280 ? 15.541 -1.592 -7.585 1.00 85.31 280 ALA A O 1
ATOM 2201 N N . HIS A 1 281 ? 17.081 -3.184 -7.920 1.00 87.38 281 HIS A N 1
ATOM 2202 C CA . HIS A 1 281 ? 16.520 -3.601 -9.209 1.00 87.38 281 HIS A CA 1
ATOM 2203 C C . HIS A 1 281 ? 15.101 -4.169 -9.083 1.00 87.38 281 HIS A C 1
ATOM 2205 O O . HIS A 1 281 ? 14.233 -3.801 -9.877 1.00 87.38 281 HIS A O 1
ATOM 2211 N N . LEU A 1 282 ? 14.847 -4.989 -8.058 1.00 84.19 282 LEU A N 1
ATOM 2212 C CA . LEU A 1 282 ? 13.507 -5.497 -7.748 1.00 84.19 282 LEU A CA 1
ATOM 2213 C C . LEU A 1 282 ? 12.533 -4.365 -7.385 1.00 84.19 282 LEU A C 1
ATOM 2215 O O . LEU A 1 282 ? 11.400 -4.353 -7.858 1.00 84.19 282 LEU A O 1
ATOM 2219 N N . ALA A 1 283 ? 12.976 -3.385 -6.591 1.00 85.88 283 ALA A N 1
ATOM 2220 C CA . ALA A 1 283 ? 12.163 -2.233 -6.204 1.00 85.88 283 ALA A CA 1
ATOM 2221 C C . ALA A 1 283 ? 11.761 -1.371 -7.408 1.00 85.88 283 ALA A C 1
ATOM 2223 O O . ALA A 1 283 ? 10.627 -0.897 -7.471 1.00 85.88 283 ALA A O 1
ATOM 2224 N N . ILE A 1 284 ? 12.668 -1.183 -8.374 1.00 92.00 284 ILE A N 1
ATOM 2225 C CA . ILE A 1 284 ? 12.374 -0.462 -9.619 1.00 92.00 284 ILE A CA 1
ATOM 2226 C C . ILE A 1 284 ? 11.421 -1.259 -10.515 1.00 92.00 284 ILE A C 1
ATOM 2228 O O . ILE A 1 284 ? 10.490 -0.675 -11.068 1.00 92.00 284 ILE A O 1
ATOM 2232 N N . GLU A 1 285 ? 11.620 -2.569 -10.669 1.00 90.31 285 GLU A N 1
ATOM 2233 C CA . GLU A 1 285 ? 10.708 -3.415 -11.450 1.00 90.31 285 GLU A CA 1
ATOM 2234 C C . GLU A 1 285 ? 9.283 -3.382 -10.872 1.00 90.31 285 GLU A C 1
ATOM 2236 O O . GLU A 1 285 ? 8.325 -3.124 -11.605 1.00 90.31 285 GLU A O 1
ATOM 2241 N N . ASP A 1 286 ? 9.152 -3.530 -9.552 1.00 88.00 286 ASP A N 1
ATOM 2242 C CA . ASP A 1 286 ? 7.878 -3.445 -8.838 1.00 88.00 286 ASP A CA 1
ATOM 2243 C C . ASP A 1 286 ? 7.248 -2.042 -8.922 1.00 88.00 286 ASP A C 1
ATOM 2245 O O . ASP A 1 286 ? 6.056 -1.914 -9.200 1.00 88.00 286 ASP A O 1
ATOM 2249 N N . PHE A 1 287 ? 8.042 -0.971 -8.795 1.00 92.62 287 PHE A N 1
ATOM 2250 C CA . PHE A 1 287 ? 7.573 0.408 -8.984 1.00 92.62 287 PHE A CA 1
ATOM 2251 C C . PHE A 1 287 ? 6.966 0.630 -10.378 1.00 92.62 287 PHE A C 1
ATOM 2253 O O . PHE A 1 287 ? 5.893 1.230 -10.502 1.00 92.62 287 PHE A O 1
ATOM 2260 N N . LEU A 1 288 ? 7.620 0.137 -11.436 1.00 93.88 288 LEU A N 1
ATOM 2261 C CA . LEU A 1 288 ? 7.114 0.254 -12.806 1.00 93.88 288 LEU A CA 1
ATOM 2262 C C . LEU A 1 288 ? 5.854 -0.594 -13.010 1.00 93.88 288 LEU A C 1
ATOM 2264 O O . LEU A 1 288 ? 4.907 -0.126 -13.643 1.00 93.88 288 LEU A O 1
ATOM 2268 N N . HIS A 1 289 ? 5.801 -1.798 -12.437 1.00 89.19 289 HIS A N 1
ATOM 2269 C CA . HIS A 1 289 ? 4.601 -2.633 -12.457 1.00 89.19 289 HIS A CA 1
ATOM 2270 C C . HIS A 1 289 ? 3.413 -1.958 -11.765 1.00 89.19 289 HIS A C 1
ATOM 2272 O O . HIS A 1 289 ? 2.334 -1.869 -12.359 1.00 89.19 289 HIS A O 1
ATOM 2278 N N . ALA A 1 290 ? 3.615 -1.441 -10.552 1.00 88.00 290 ALA A N 1
ATOM 2279 C CA . ALA A 1 290 ? 2.609 -0.713 -9.787 1.00 88.00 290 ALA A CA 1
ATOM 2280 C C . ALA A 1 290 ? 2.103 0.515 -10.553 1.00 88.00 290 ALA A C 1
ATOM 2282 O O . ALA A 1 290 ? 0.895 0.738 -10.643 1.00 88.00 290 ALA A O 1
ATOM 2283 N N . SER A 1 291 ? 3.025 1.268 -11.159 1.00 93.19 291 SER A N 1
ATOM 2284 C CA . SER A 1 291 ? 2.726 2.456 -11.960 1.00 93.19 291 SER A CA 1
ATOM 2285 C C . SER A 1 291 ? 1.869 2.123 -13.179 1.00 93.19 291 SER A C 1
ATOM 2287 O O . SER A 1 291 ? 0.815 2.722 -13.380 1.00 93.19 291 SER A O 1
ATOM 2289 N N . VAL A 1 292 ? 2.291 1.142 -13.985 1.00 92.00 292 VAL A N 1
ATOM 2290 C CA . VAL A 1 292 ? 1.561 0.735 -15.193 1.00 92.00 292 VAL A CA 1
ATOM 2291 C C . VAL A 1 292 ? 0.180 0.206 -14.836 1.00 92.00 292 VAL A C 1
ATOM 2293 O O . VAL A 1 292 ? -0.797 0.607 -15.462 1.00 92.00 292 VAL A O 1
ATOM 2296 N N . LYS A 1 293 ? 0.084 -0.661 -13.823 1.00 88.50 293 LYS A N 1
ATOM 2297 C CA . LYS A 1 293 ? -1.189 -1.236 -13.386 1.00 88.50 293 LYS A CA 1
ATOM 2298 C C . LYS A 1 293 ? -2.150 -0.154 -12.892 1.00 88.50 293 LYS A C 1
ATOM 2300 O O . LYS A 1 293 ? -3.273 -0.089 -13.380 1.00 88.50 293 LYS A O 1
ATOM 2305 N N . GLY A 1 294 ? -1.696 0.722 -11.991 1.00 87.81 294 GLY A N 1
ATOM 2306 C CA . GLY A 1 294 ? -2.529 1.792 -11.438 1.00 87.81 294 GLY A CA 1
ATOM 2307 C C . GLY A 1 294 ? -3.023 2.763 -12.512 1.00 87.81 294 GLY A C 1
ATOM 2308 O O . GLY A 1 294 ? -4.204 3.104 -12.543 1.00 87.81 294 GLY A O 1
ATOM 2309 N N . LEU A 1 295 ? -2.155 3.155 -13.452 1.00 92.56 295 LEU A N 1
ATOM 2310 C CA . LEU A 1 295 ? -2.556 3.999 -14.581 1.00 92.56 295 LEU A CA 1
ATOM 2311 C C . LEU A 1 295 ? -3.525 3.274 -15.523 1.00 92.56 295 LEU A C 1
ATOM 2313 O O . LEU A 1 295 ? -4.510 3.865 -15.959 1.00 92.56 295 LEU A O 1
ATOM 2317 N N . TRP A 1 296 ? -3.280 2.000 -15.827 1.00 90.62 296 TRP A N 1
ATOM 2318 C CA . TRP A 1 296 ? -4.148 1.222 -16.708 1.00 90.62 296 TRP A CA 1
ATOM 2319 C C . TRP A 1 296 ? -5.560 1.082 -16.138 1.00 90.62 296 TRP A C 1
ATOM 2321 O O . TRP A 1 296 ? -6.531 1.418 -16.811 1.00 90.62 296 TRP A O 1
ATOM 2331 N N . GLU A 1 297 ? -5.678 0.674 -14.876 1.00 88.31 297 GLU A N 1
ATOM 2332 C CA . GLU A 1 297 ? -6.969 0.517 -14.199 1.00 88.31 297 GLU A CA 1
ATOM 2333 C C . GLU A 1 297 ? -7.740 1.844 -14.131 1.00 88.31 297 GLU A C 1
ATOM 2335 O O . GLU A 1 297 ? -8.949 1.865 -14.355 1.00 88.31 297 GLU A O 1
ATOM 2340 N N . THR A 1 298 ? -7.037 2.959 -13.911 1.00 88.38 298 THR A N 1
ATOM 2341 C CA . THR A 1 298 ? -7.644 4.297 -13.814 1.00 88.38 298 THR A CA 1
ATOM 2342 C C . THR A 1 298 ? -8.140 4.820 -15.160 1.00 88.38 298 THR A C 1
ATOM 2344 O O . THR A 1 298 ? -9.236 5.367 -15.255 1.00 88.38 298 THR A O 1
ATOM 2347 N N . PHE A 1 299 ? -7.328 4.687 -16.211 1.00 89.62 299 PHE A N 1
ATOM 2348 C CA . PHE A 1 299 ? -7.565 5.370 -17.484 1.00 89.62 299 PHE A CA 1
ATOM 2349 C C . PHE A 1 299 ? -8.160 4.451 -18.572 1.00 89.62 299 PHE A C 1
ATOM 2351 O O . PHE A 1 299 ? -8.917 4.929 -19.418 1.00 89.62 299 PHE A O 1
ATOM 2358 N N . TRP A 1 300 ? -7.883 3.142 -18.547 1.00 89.12 300 TRP A N 1
ATOM 2359 C CA . TRP A 1 300 ? -8.384 2.132 -19.502 1.00 89.12 300 TRP A CA 1
ATOM 2360 C C . TRP A 1 300 ? -9.396 1.136 -18.890 1.00 89.12 300 TRP A C 1
ATOM 2362 O O . TRP A 1 300 ? -10.155 0.507 -19.637 1.00 89.12 300 TRP A O 1
ATOM 2372 N N . GLY A 1 301 ? -9.492 1.053 -17.558 1.00 78.38 301 GLY A N 1
ATOM 2373 C CA . GLY A 1 301 ? -10.492 0.268 -16.819 1.00 78.38 301 GLY A CA 1
ATOM 2374 C C . GLY A 1 301 ? -10.029 -1.135 -16.393 1.00 78.38 301 GLY A C 1
ATOM 2375 O O . GLY A 1 301 ? -9.022 -1.648 -16.874 1.00 78.38 301 GLY A O 1
ATOM 2376 N N . TYR A 1 302 ? -10.788 -1.766 -15.487 1.00 71.62 302 TYR A N 1
ATOM 2377 C CA . TYR A 1 302 ? -10.434 -3.045 -14.840 1.00 71.62 302 TYR A CA 1
ATOM 2378 C C . TYR A 1 302 ? -10.606 -4.297 -15.717 1.00 71.62 302 TYR A C 1
ATOM 2380 O O . TYR A 1 302 ? -9.988 -5.323 -15.441 1.00 71.62 302 TYR A O 1
ATOM 2388 N N . ASP A 1 303 ? -11.438 -4.233 -16.758 1.00 66.81 303 ASP A N 1
ATOM 2389 C CA . ASP A 1 303 ? -11.855 -5.422 -17.518 1.00 66.81 303 ASP A CA 1
ATOM 2390 C C . ASP A 1 303 ? -10.850 -5.859 -18.602 1.00 66.81 303 ASP A C 1
ATOM 2392 O O . ASP A 1 303 ? -10.971 -6.954 -19.153 1.00 66.81 303 ASP A O 1
ATOM 2396 N N . GLU A 1 304 ? -9.855 -5.027 -18.930 1.00 65.50 304 GLU A N 1
ATOM 2397 C CA . GLU A 1 304 ? -8.883 -5.307 -19.993 1.00 65.50 304 GLU A CA 1
ATOM 2398 C C . GLU A 1 304 ? -7.512 -5.708 -19.428 1.00 65.50 304 GLU A C 1
ATOM 2400 O O . GLU A 1 304 ? -6.950 -4.979 -18.606 1.00 65.50 304 GLU A O 1
ATOM 2405 N N . PRO A 1 305 ? -6.921 -6.831 -19.883 1.00 75.75 305 PRO A N 1
ATOM 2406 C CA . PRO A 1 305 ? -5.605 -7.250 -19.423 1.00 75.75 305 PRO A CA 1
ATOM 2407 C C . PRO A 1 305 ? -4.537 -6.247 -19.866 1.00 75.75 305 PRO A C 1
ATOM 2409 O O . PRO A 1 305 ? -4.469 -5.874 -21.036 1.00 75.75 305 PRO A O 1
ATOM 2412 N N . VAL A 1 306 ? -3.654 -5.866 -18.940 1.00 82.31 306 VAL A N 1
ATOM 2413 C CA . VAL A 1 306 ? -2.539 -4.950 -19.218 1.00 82.31 306 VAL A CA 1
ATOM 2414 C C . VAL A 1 306 ? -1.640 -5.550 -20.320 1.00 82.31 306 VAL A C 1
ATOM 2416 O O . VAL A 1 306 ? -1.029 -6.605 -20.103 1.00 82.31 306 VAL A O 1
ATOM 2419 N N . PRO A 1 307 ? -1.493 -4.901 -21.492 1.00 82.50 307 PRO A N 1
ATOM 2420 C CA . PRO A 1 307 ? -0.742 -5.440 -22.629 1.00 82.50 307 PRO A CA 1
ATOM 2421 C C . PRO A 1 307 ? 0.775 -5.222 -22.491 1.00 82.50 307 PRO A C 1
ATOM 2423 O O . PRO A 1 307 ? 1.493 -5.139 -23.485 1.00 82.50 307 PRO A O 1
ATOM 2426 N N . LEU A 1 308 ? 1.282 -5.098 -21.263 1.00 86.44 308 LEU A N 1
ATOM 2427 C CA . LEU A 1 308 ? 2.642 -4.651 -20.971 1.00 86.44 308 LEU A CA 1
ATOM 2428 C C . LEU A 1 308 ? 3.357 -5.618 -20.031 1.00 86.44 308 LEU A C 1
ATOM 2430 O O . LEU A 1 308 ? 2.742 -6.321 -19.229 1.00 86.44 308 LEU A O 1
ATOM 2434 N N . SER A 1 309 ? 4.678 -5.640 -20.135 1.00 87.12 309 SER A N 1
ATOM 2435 C CA . SER A 1 309 ? 5.575 -6.375 -19.243 1.00 87.12 309 SER A CA 1
ATOM 2436 C C . SER A 1 309 ? 6.767 -5.507 -18.870 1.00 87.12 309 SER A C 1
ATOM 2438 O O . SER A 1 309 ? 7.190 -4.682 -19.677 1.00 87.12 309 SER A O 1
ATOM 2440 N N . VAL A 1 310 ? 7.334 -5.713 -17.685 1.00 89.69 310 VAL A N 1
ATOM 2441 C CA . VAL A 1 310 ? 8.580 -5.065 -17.264 1.00 89.69 310 VAL A CA 1
ATOM 2442 C C . VAL A 1 310 ? 9.709 -6.093 -17.340 1.00 89.69 310 VAL A C 1
ATOM 2444 O O . VAL A 1 310 ? 9.479 -7.278 -17.107 1.00 89.69 310 VAL A O 1
ATOM 2447 N N . ALA A 1 311 ? 10.902 -5.671 -17.762 1.00 87.88 311 ALA A N 1
ATOM 2448 C CA . ALA A 1 311 ? 12.092 -6.521 -17.763 1.00 87.88 311 ALA A CA 1
ATOM 2449 C C . ALA A 1 311 ? 13.386 -5.698 -17.690 1.00 87.88 311 ALA A C 1
ATOM 2451 O O . ALA A 1 311 ? 13.481 -4.607 -18.255 1.00 87.88 311 ALA A O 1
ATOM 2452 N N . CYS A 1 312 ? 14.415 -6.254 -17.059 1.00 87.31 312 CYS A N 1
ATOM 2453 C CA . CYS A 1 312 ? 15.774 -5.724 -17.039 1.00 87.31 312 CYS A CA 1
ATOM 2454 C C . CYS A 1 312 ? 16.533 -6.054 -18.332 1.00 87.31 312 CYS A C 1
ATOM 2456 O O . CYS A 1 312 ? 16.394 -7.138 -18.902 1.00 87.31 312 CYS A O 1
ATOM 2458 N N . ILE A 1 313 ? 17.373 -5.121 -18.774 1.00 87.00 313 ILE A N 1
ATOM 2459 C CA . ILE A 1 313 ? 18.235 -5.219 -19.952 1.00 87.00 313 ILE A CA 1
ATOM 2460 C C . ILE A 1 313 ? 19.665 -5.472 -19.495 1.00 87.00 313 ILE A C 1
ATOM 2462 O O . ILE A 1 313 ? 20.203 -4.730 -18.674 1.00 87.00 313 ILE A O 1
ATOM 2466 N N . HIS A 1 314 ? 20.298 -6.486 -20.078 1.00 83.12 314 HIS A N 1
ATOM 2467 C CA . HIS A 1 314 ? 21.699 -6.798 -19.820 1.00 83.12 314 HIS A CA 1
ATOM 2468 C C . HIS A 1 314 ? 22.621 -6.197 -20.896 1.00 83.12 314 HIS A C 1
ATOM 2470 O O . HIS A 1 314 ? 22.416 -6.443 -22.087 1.00 83.12 314 HIS A O 1
ATOM 2476 N N . SER A 1 315 ? 23.681 -5.492 -20.497 1.00 72.50 315 SER A N 1
ATOM 2477 C CA . SER A 1 315 ? 24.611 -4.757 -21.372 1.00 72.50 315 SER A CA 1
ATOM 2478 C C . SER A 1 315 ? 25.295 -5.650 -22.418 1.00 72.50 315 SER A C 1
ATOM 2480 O O . SER A 1 315 ? 25.196 -5.394 -23.616 1.00 72.50 315 SER A O 1
ATOM 2482 N N . THR A 1 316 ? 25.926 -6.750 -21.989 1.00 65.00 316 THR A N 1
ATOM 2483 C CA . THR A 1 316 ? 26.717 -7.623 -22.883 1.00 65.00 316 THR A CA 1
ATOM 2484 C C . THR A 1 316 ? 25.881 -8.481 -23.831 1.00 65.00 316 THR A C 1
ATOM 2486 O O . THR A 1 316 ? 26.283 -8.717 -24.967 1.00 65.00 316 THR A O 1
ATOM 2489 N N . SER A 1 317 ? 24.714 -8.958 -23.389 1.00 66.00 317 SER A N 1
ATOM 2490 C CA . SER A 1 317 ? 23.875 -9.861 -24.189 1.00 66.00 317 SER A CA 1
ATOM 2491 C C . SER A 1 317 ? 22.728 -9.153 -24.908 1.00 66.00 317 SER A C 1
ATOM 2493 O O . SER A 1 317 ? 22.134 -9.745 -25.806 1.00 66.00 317 SER A O 1
ATOM 2495 N N . SER A 1 318 ? 22.399 -7.909 -24.529 1.00 68.94 318 SER A N 1
ATOM 2496 C CA . SER A 1 318 ? 21.206 -7.182 -24.996 1.00 68.94 318 SER A CA 1
ATOM 2497 C C . SER A 1 318 ? 19.898 -7.979 -24.835 1.00 68.94 318 SER A C 1
ATOM 2499 O O . SER A 1 318 ? 18.916 -7.701 -25.524 1.00 68.94 318 SER A O 1
ATOM 2501 N N . LYS A 1 319 ? 19.895 -8.982 -23.944 1.00 77.44 319 LYS A N 1
ATOM 2502 C CA . LYS A 1 319 ? 18.749 -9.838 -23.620 1.00 77.44 319 LYS A CA 1
ATOM 2503 C C . LYS A 1 319 ? 17.952 -9.237 -22.461 1.00 77.44 319 LYS A C 1
ATOM 2505 O O . LYS A 1 319 ? 18.506 -8.520 -21.625 1.00 77.44 319 LYS A O 1
ATOM 2510 N N . PHE A 1 320 ? 16.667 -9.579 -22.426 1.00 83.25 320 PHE A N 1
ATOM 2511 C CA . PHE A 1 320 ? 15.698 -9.109 -21.441 1.00 83.25 320 PHE A CA 1
ATOM 2512 C C . PHE A 1 320 ? 15.398 -10.217 -20.432 1.00 83.25 320 PHE A C 1
ATOM 2514 O O . PHE A 1 320 ? 15.115 -11.351 -20.830 1.00 83.25 320 PHE A O 1
ATOM 2521 N N . TYR A 1 321 ? 15.449 -9.891 -19.144 1.00 80.44 321 TYR A N 1
ATOM 2522 C CA . TYR A 1 321 ? 15.170 -10.820 -18.050 1.00 80.44 321 TYR A CA 1
ATOM 2523 C C . TYR A 1 321 ? 14.372 -10.118 -16.948 1.00 80.44 321 TYR A C 1
ATOM 2525 O O . TYR A 1 321 ? 14.669 -8.960 -16.667 1.00 80.44 321 TYR A O 1
ATOM 2533 N N . PRO A 1 322 ? 13.427 -10.796 -16.276 1.00 83.19 322 PRO A N 1
ATOM 2534 C CA . PRO A 1 322 ? 12.937 -10.335 -14.975 1.00 83.19 322 PRO A CA 1
ATOM 2535 C C . PRO A 1 322 ? 14.110 -10.186 -13.995 1.00 83.19 322 PRO A C 1
ATOM 2537 O O . PRO A 1 322 ? 15.057 -10.985 -14.073 1.00 83.19 322 PRO A O 1
ATOM 2540 N N . ALA A 1 323 ? 14.069 -9.219 -13.075 1.00 78.81 323 ALA A N 1
ATOM 2541 C CA . ALA A 1 323 ? 15.174 -8.991 -12.142 1.00 78.81 323 ALA A CA 1
ATOM 2542 C C . ALA A 1 323 ? 15.447 -10.238 -11.292 1.00 78.81 323 ALA A C 1
ATOM 2544 O O . ALA A 1 323 ? 16.604 -10.624 -11.144 1.00 78.81 323 ALA A O 1
ATOM 2545 N N . GLU A 1 324 ? 14.406 -10.951 -10.849 1.00 78.00 324 GLU A N 1
ATOM 2546 C CA . GLU A 1 324 ? 14.533 -12.221 -10.114 1.00 78.00 324 GLU A CA 1
ATOM 2547 C C . GLU A 1 324 ? 15.401 -13.247 -10.860 1.00 78.00 324 GLU A C 1
ATOM 2549 O O . GLU A 1 324 ? 16.282 -13.881 -10.279 1.00 78.00 324 GLU A O 1
ATOM 2554 N N . LYS A 1 325 ? 15.209 -13.371 -12.180 1.00 77.75 325 LYS A N 1
ATOM 2555 C CA . LYS A 1 325 ? 15.958 -14.311 -13.025 1.00 77.75 325 LYS A CA 1
ATOM 2556 C C . LYS A 1 325 ? 17.395 -13.851 -13.264 1.00 77.75 325 LYS A C 1
ATOM 2558 O O . LYS A 1 325 ? 18.285 -14.689 -13.405 1.00 77.75 325 LYS A O 1
ATOM 2563 N N . ALA A 1 326 ? 17.632 -12.542 -13.335 1.00 75.69 326 ALA A N 1
ATOM 2564 C CA . ALA A 1 326 ? 18.980 -11.989 -13.440 1.00 75.69 326 ALA A CA 1
ATOM 2565 C C . ALA A 1 326 ? 19.772 -12.189 -12.134 1.00 75.69 326 ALA A C 1
ATOM 2567 O O . ALA A 1 326 ? 20.933 -12.603 -12.186 1.00 75.69 326 ALA A O 1
ATOM 2568 N N . ILE A 1 327 ? 19.113 -11.996 -10.986 1.00 78.81 327 ILE A N 1
ATOM 2569 C CA . ILE A 1 327 ? 19.662 -12.226 -9.643 1.00 78.81 327 ILE A CA 1
ATOM 2570 C C . ILE A 1 327 ? 19.980 -13.710 -9.439 1.00 78.81 327 ILE A C 1
ATOM 2572 O O . ILE A 1 327 ? 21.111 -14.048 -9.100 1.00 78.81 327 ILE A O 1
ATOM 2576 N N . ALA A 1 328 ? 19.033 -14.609 -9.728 1.00 74.06 328 ALA A N 1
ATOM 2577 C CA . ALA A 1 328 ? 19.222 -16.055 -9.573 1.00 74.06 328 ALA A CA 1
ATOM 2578 C C . ALA A 1 328 ? 20.380 -16.614 -10.423 1.00 74.06 328 ALA A C 1
ATOM 2580 O O . ALA A 1 328 ? 20.981 -17.626 -10.076 1.00 74.06 328 ALA A O 1
ATOM 2581 N N . ARG A 1 329 ? 20.714 -15.948 -11.536 1.00 73.12 329 ARG A N 1
ATOM 2582 C CA . ARG A 1 329 ? 21.820 -16.318 -12.433 1.00 73.12 329 ARG A CA 1
ATOM 2583 C C . ARG A 1 329 ? 23.155 -15.656 -12.076 1.00 73.12 329 ARG A C 1
ATOM 2585 O O . ARG A 1 329 ? 24.115 -15.854 -12.816 1.00 73.12 329 ARG A O 1
ATOM 2592 N N . GLY A 1 330 ? 23.213 -14.846 -11.015 1.00 71.56 330 GLY A N 1
ATOM 2593 C CA . GLY A 1 330 ? 24.415 -14.106 -10.619 1.00 71.56 330 GLY A CA 1
ATOM 2594 C C . GLY A 1 330 ? 24.871 -13.067 -11.652 1.00 71.56 330 GLY A C 1
ATOM 2595 O O . GLY A 1 330 ? 26.055 -12.765 -11.732 1.00 71.56 330 GLY A O 1
ATOM 2596 N N . LYS A 1 331 ? 23.958 -12.542 -12.484 1.00 70.00 331 LYS A N 1
ATOM 2597 C CA . LYS A 1 331 ? 24.265 -11.596 -13.579 1.00 70.00 331 LYS A CA 1
ATOM 2598 C C . LYS A 1 331 ? 23.868 -10.154 -13.241 1.00 70.00 331 LYS A C 1
ATOM 2600 O O . LYS A 1 331 ? 23.360 -9.441 -14.103 1.00 70.00 331 LYS A O 1
ATOM 2605 N N . LEU A 1 332 ? 24.069 -9.747 -11.986 1.00 71.75 332 LEU A N 1
ATOM 2606 C CA . LEU A 1 332 ? 23.734 -8.406 -11.489 1.00 71.75 332 LEU A CA 1
ATOM 2607 C C . LEU A 1 332 ? 24.615 -7.318 -12.111 1.00 71.75 332 LEU A C 1
ATOM 2609 O O . LEU A 1 332 ? 24.075 -6.377 -12.685 1.00 71.75 332 LEU A O 1
ATOM 2613 N N . GLU A 1 333 ? 25.937 -7.522 -12.143 1.00 66.12 333 GLU A N 1
ATOM 2614 C CA . GLU A 1 333 ? 26.918 -6.559 -12.688 1.00 66.12 333 GLU A CA 1
ATOM 2615 C C . GLU A 1 333 ? 26.691 -6.188 -14.169 1.00 66.12 333 GLU A C 1
ATOM 2617 O O . GLU A 1 333 ? 27.271 -5.238 -14.691 1.00 66.12 333 GLU A O 1
ATOM 2622 N N . GLY A 1 334 ? 25.858 -6.945 -14.887 1.00 71.62 334 GLY A N 1
ATOM 2623 C CA . GLY A 1 334 ? 25.554 -6.711 -16.292 1.00 71.62 334 GLY A CA 1
ATOM 2624 C C . GLY A 1 334 ? 24.246 -5.969 -16.563 1.00 71.62 334 GLY A C 1
ATOM 2625 O O . GLY A 1 334 ? 23.956 -5.714 -17.734 1.00 71.62 334 GLY A O 1
ATOM 2626 N N . ILE A 1 335 ? 23.431 -5.646 -15.553 1.00 82.06 335 ILE A N 1
ATOM 2627 C CA . ILE A 1 335 ? 22.142 -4.967 -15.754 1.00 82.06 335 ILE A CA 1
ATOM 2628 C C . ILE A 1 335 ? 22.377 -3.478 -16.026 1.00 82.06 335 ILE A C 1
ATOM 2630 O O . ILE A 1 335 ? 22.890 -2.749 -15.187 1.00 82.06 335 ILE A O 1
ATOM 2634 N N . CYS A 1 336 ? 21.959 -2.992 -17.198 1.00 83.56 336 CYS A N 1
ATOM 2635 C CA . CYS A 1 336 ? 22.166 -1.593 -17.581 1.00 83.56 336 CYS A CA 1
ATOM 2636 C C . CYS A 1 336 ? 20.910 -0.718 -17.476 1.00 83.56 336 CYS A C 1
ATOM 2638 O O . CYS A 1 336 ? 21.046 0.490 -17.291 1.00 83.56 336 CYS A O 1
ATOM 2640 N N . ALA A 1 337 ? 19.708 -1.294 -17.594 1.00 89.44 337 ALA A N 1
ATOM 2641 C CA . ALA A 1 337 ? 18.435 -0.567 -17.546 1.00 89.44 337 ALA A CA 1
ATOM 2642 C C . ALA A 1 337 ? 17.258 -1.500 -17.215 1.00 89.44 337 ALA A C 1
ATOM 2644 O O . ALA A 1 337 ? 17.350 -2.705 -17.439 1.00 89.44 337 ALA A O 1
ATOM 2645 N N . THR A 1 338 ? 16.125 -0.942 -16.787 1.00 91.69 338 THR A N 1
ATOM 2646 C CA . THR A 1 338 ? 14.833 -1.646 -16.686 1.00 91.69 338 THR A CA 1
ATOM 2647 C C . THR A 1 338 ? 13.842 -1.022 -17.666 1.00 91.69 338 THR A C 1
ATOM 2649 O O . THR A 1 338 ? 13.770 0.198 -17.776 1.00 91.69 338 THR A O 1
ATOM 2652 N N . ALA A 1 339 ? 13.097 -1.833 -18.415 1.00 92.12 339 ALA A N 1
ATOM 2653 C CA . ALA A 1 339 ? 12.237 -1.379 -19.504 1.00 92.12 339 ALA A CA 1
ATOM 2654 C C . ALA A 1 339 ? 10.785 -1.821 -19.325 1.00 92.12 339 ALA A C 1
ATOM 2656 O O . ALA A 1 339 ? 10.526 -2.951 -18.914 1.00 92.12 339 ALA A O 1
ATOM 2657 N N . ILE A 1 340 ? 9.852 -0.957 -19.729 1.00 92.50 340 ILE A N 1
ATOM 2658 C CA . ILE A 1 340 ? 8.456 -1.331 -19.977 1.00 92.50 340 ILE A CA 1
ATOM 2659 C C . ILE A 1 340 ? 8.333 -1.708 -21.459 1.00 92.50 340 ILE A C 1
ATOM 2661 O O . ILE A 1 340 ? 8.727 -0.938 -22.339 1.00 92.50 340 ILE A O 1
ATOM 2665 N N . LEU A 1 341 ? 7.794 -2.894 -21.729 1.00 89.75 341 LEU A N 1
ATOM 2666 C CA . LEU A 1 341 ? 7.700 -3.529 -23.043 1.00 89.75 341 LEU A CA 1
ATOM 2667 C C . LEU A 1 341 ? 6.240 -3.800 -23.415 1.00 89.75 341 LEU A C 1
ATOM 2669 O O . LEU A 1 341 ? 5.451 -4.203 -22.558 1.00 89.75 341 LEU A O 1
ATOM 2673 N N . LEU A 1 342 ? 5.904 -3.676 -24.700 1.00 85.69 342 LEU A N 1
ATOM 2674 C CA . LEU A 1 342 ? 4.636 -4.162 -25.250 1.00 85.69 342 LEU A CA 1
ATOM 2675 C C . LEU A 1 342 ? 4.655 -5.693 -25.395 1.00 85.69 342 LEU A C 1
ATOM 2677 O O . LEU A 1 342 ? 5.552 -6.246 -26.036 1.00 85.69 342 LEU A O 1
ATOM 2681 N N . ARG A 1 343 ? 3.661 -6.388 -24.825 1.00 75.81 343 ARG A N 1
ATOM 2682 C CA . ARG A 1 343 ? 3.522 -7.849 -24.948 1.00 75.81 343 ARG A CA 1
ATOM 2683 C C . ARG A 1 343 ? 3.209 -8.229 -26.396 1.00 75.81 343 ARG A C 1
ATOM 2685 O O . ARG A 1 343 ? 2.226 -7.768 -26.967 1.00 75.81 343 ARG A O 1
ATOM 2692 N N . SER A 1 344 ? 4.018 -9.118 -26.973 1.00 58.47 344 SER A N 1
ATOM 2693 C CA . SER A 1 344 ? 3.736 -9.756 -28.265 1.00 58.47 344 SER A CA 1
ATOM 2694 C C . SER A 1 344 ? 3.176 -11.154 -28.029 1.00 58.47 344 SER A C 1
ATOM 2696 O O . SER A 1 344 ? 3.764 -11.922 -27.273 1.00 58.47 344 SER A O 1
ATOM 2698 N N . SER A 1 345 ? 2.089 -11.515 -28.714 1.00 49.53 345 SER A N 1
ATOM 2699 C CA . SER A 1 345 ? 1.444 -12.838 -28.631 1.00 49.53 345 SER A CA 1
ATOM 2700 C C . SER A 1 345 ? 2.343 -14.010 -29.054 1.00 49.53 345 SER A C 1
ATOM 2702 O O . SER A 1 345 ? 1.989 -15.162 -28.837 1.00 49.53 345 SER A O 1
ATOM 2704 N N . THR A 1 346 ? 3.507 -13.728 -29.647 1.00 44.25 346 THR A N 1
ATOM 2705 C CA . THR A 1 346 ? 4.368 -14.718 -30.310 1.00 44.25 346 THR A CA 1
ATOM 2706 C C . THR A 1 346 ? 5.777 -14.858 -29.729 1.00 44.25 346 THR A C 1
ATOM 2708 O O . THR A 1 346 ? 6.521 -15.702 -30.210 1.00 44.25 346 THR A O 1
ATOM 2711 N N . ASN A 1 347 ? 6.198 -14.054 -28.740 1.00 47.91 347 ASN A N 1
ATOM 2712 C CA . ASN A 1 347 ? 7.569 -14.120 -28.206 1.00 47.91 347 ASN A CA 1
ATOM 2713 C C . ASN A 1 347 ? 7.663 -13.659 -26.740 1.00 47.91 347 ASN A C 1
ATOM 2715 O O . ASN A 1 347 ? 7.399 -12.497 -26.441 1.00 47.91 347 ASN A O 1
ATOM 2719 N N . TYR A 1 348 ? 8.141 -14.543 -25.854 1.00 51.03 348 TYR A N 1
ATOM 2720 C CA . TYR A 1 348 ? 8.458 -14.236 -24.445 1.00 51.03 348 TYR A CA 1
ATOM 2721 C C . TYR A 1 348 ? 9.800 -13.504 -24.260 1.00 51.03 348 TYR A C 1
ATOM 2723 O O . TYR A 1 348 ? 10.133 -13.064 -23.161 1.00 51.03 348 TYR A O 1
ATOM 2731 N N . HIS A 1 349 ? 10.587 -13.370 -25.329 1.00 59.31 349 HIS A N 1
ATOM 2732 C CA . HIS A 1 349 ? 11.859 -12.657 -25.323 1.00 59.31 349 HIS A CA 1
ATOM 2733 C C . HIS A 1 349 ? 11.635 -11.228 -25.825 1.00 59.31 349 HIS A C 1
ATOM 2735 O O . HIS A 1 349 ? 11.392 -11.022 -27.015 1.00 59.31 349 HIS A O 1
ATOM 2741 N N . GLY A 1 350 ? 11.680 -10.254 -24.909 1.00 68.88 350 GLY A N 1
ATOM 2742 C CA . GLY A 1 350 ? 11.519 -8.833 -25.231 1.00 68.88 350 GLY A CA 1
ATOM 2743 C C . GLY A 1 350 ? 12.486 -8.362 -26.322 1.00 68.88 350 GLY A C 1
ATOM 2744 O O . GLY A 1 350 ? 13.588 -8.899 -26.469 1.00 68.88 350 GLY A O 1
ATOM 2745 N N . LYS A 1 351 ? 12.072 -7.363 -27.106 1.00 81.56 351 LYS A N 1
ATOM 2746 C CA . LYS A 1 351 ? 12.879 -6.756 -28.174 1.00 81.56 351 LYS A CA 1
ATOM 2747 C C . LYS A 1 351 ? 13.012 -5.246 -27.987 1.00 81.56 351 LYS A C 1
ATOM 2749 O O . LYS A 1 351 ? 12.135 -4.593 -27.429 1.00 81.56 351 LYS A O 1
ATOM 2754 N N . TRP A 1 352 ? 14.101 -4.673 -28.503 1.00 84.75 352 TRP A N 1
ATOM 2755 C CA . TRP A 1 352 ? 14.391 -3.237 -28.382 1.00 84.75 352 TRP A CA 1
ATOM 2756 C C . TRP A 1 352 ? 13.342 -2.329 -29.039 1.00 84.75 352 TRP A C 1
ATOM 2758 O O . TRP A 1 352 ? 13.144 -1.205 -28.589 1.00 84.75 352 TRP A O 1
ATOM 2768 N N . ASP A 1 353 ? 12.656 -2.801 -30.079 1.00 82.75 353 ASP A N 1
ATOM 2769 C CA . ASP A 1 353 ? 11.576 -2.072 -30.747 1.00 82.75 353 ASP A CA 1
ATOM 2770 C C . ASP A 1 353 ? 10.253 -2.090 -29.963 1.00 82.75 353 ASP A C 1
ATOM 2772 O O . ASP A 1 353 ? 9.405 -1.234 -30.198 1.00 82.75 353 ASP A O 1
ATOM 2776 N N . GLN A 1 354 ? 10.095 -3.016 -29.009 1.00 85.88 354 GLN A N 1
ATOM 2777 C CA . GLN A 1 354 ? 8.914 -3.139 -28.142 1.00 85.88 354 GLN A CA 1
ATOM 2778 C C . GLN A 1 354 ? 9.005 -2.285 -26.872 1.00 85.88 354 GLN A C 1
ATOM 2780 O O . GLN A 1 354 ? 8.024 -2.180 -26.136 1.00 85.88 354 GLN A O 1
ATOM 2785 N N . ILE A 1 355 ? 10.171 -1.700 -26.590 1.00 89.19 355 ILE A N 1
ATOM 2786 C CA . ILE A 1 355 ? 10.379 -0.817 -25.440 1.00 89.19 355 ILE A CA 1
ATOM 2787 C C . ILE A 1 355 ? 9.526 0.431 -25.626 1.00 89.19 355 ILE A C 1
ATOM 2789 O O . ILE A 1 355 ? 9.692 1.136 -26.621 1.00 89.19 355 ILE A O 1
ATOM 2793 N N . ILE A 1 356 ? 8.668 0.741 -24.654 1.00 87.88 356 ILE A N 1
ATOM 2794 C CA . ILE A 1 356 ? 7.900 1.993 -24.613 1.00 87.88 356 ILE A CA 1
ATOM 2795 C C . ILE A 1 356 ? 8.553 3.031 -23.695 1.00 87.88 356 ILE A C 1
ATOM 2797 O O . ILE A 1 356 ? 8.577 4.208 -24.047 1.00 87.88 356 ILE A O 1
ATOM 2801 N N . GLN A 1 357 ? 9.170 2.586 -22.595 1.00 91.94 357 GLN A N 1
ATOM 2802 C CA . GLN A 1 357 ? 9.884 3.426 -21.632 1.00 91.94 357 GLN A CA 1
ATOM 2803 C C . GLN A 1 357 ? 11.093 2.695 -21.050 1.00 91.94 357 GLN A C 1
ATOM 2805 O O . GLN A 1 357 ? 11.047 1.483 -20.831 1.00 91.94 357 GLN A O 1
ATOM 2810 N N . LEU A 1 358 ? 12.155 3.453 -20.779 1.00 94.06 358 LEU A N 1
ATOM 2811 C CA . LEU A 1 358 ? 13.367 2.984 -20.110 1.00 94.06 358 LEU A CA 1
ATOM 2812 C C . LEU A 1 358 ? 13.553 3.666 -18.764 1.00 94.06 358 LEU A C 1
ATOM 2814 O O . LEU A 1 358 ? 13.257 4.848 -18.634 1.00 94.06 358 LEU A O 1
ATOM 2818 N N . THR A 1 359 ? 14.131 2.935 -17.820 1.00 95.12 359 THR A N 1
ATOM 2819 C CA . THR A 1 359 ? 14.506 3.413 -16.494 1.00 95.12 359 THR A CA 1
ATOM 2820 C C . THR A 1 359 ? 15.966 3.067 -16.221 1.00 95.12 359 THR A C 1
ATOM 2822 O O . THR A 1 359 ? 16.355 1.898 -16.288 1.00 95.12 359 THR A O 1
ATOM 2825 N N . LEU A 1 360 ? 16.775 4.082 -15.924 1.00 92.50 360 LEU A N 1
ATOM 2826 C CA . LEU A 1 360 ? 18.192 3.966 -15.589 1.00 92.50 360 LEU A CA 1
ATOM 2827 C C . LEU A 1 360 ? 18.381 4.181 -14.090 1.00 92.50 360 LEU A C 1
ATOM 2829 O O . LEU A 1 360 ? 18.178 5.288 -13.592 1.00 92.50 360 LEU A O 1
ATOM 2833 N N . LEU A 1 361 ? 18.786 3.119 -13.394 1.00 90.06 361 LEU A N 1
ATOM 2834 C CA . LEU A 1 361 ? 19.176 3.174 -11.990 1.00 90.06 361 LEU A CA 1
ATOM 2835 C C . LEU A 1 361 ? 20.662 3.520 -11.895 1.00 90.06 361 LEU A C 1
ATOM 2837 O O . LEU A 1 361 ? 21.506 2.695 -12.245 1.00 90.06 361 LEU A O 1
ATOM 2841 N N . ARG A 1 362 ? 20.993 4.736 -11.456 1.00 87.38 362 ARG A N 1
ATOM 2842 C CA . ARG A 1 362 ? 22.384 5.182 -11.282 1.00 87.38 362 ARG A CA 1
ATOM 2843 C C . ARG A 1 362 ? 22.568 5.805 -9.902 1.00 87.38 362 ARG A C 1
ATOM 2845 O O . ARG A 1 362 ? 21.653 6.470 -9.421 1.00 87.38 362 ARG A O 1
ATOM 2852 N N . PRO A 1 363 ? 23.722 5.598 -9.246 1.00 75.94 363 PRO A N 1
ATOM 2853 C CA . PRO A 1 363 ? 24.029 6.347 -8.039 1.00 75.94 363 PRO A CA 1
ATOM 2854 C C . PRO A 1 363 ? 24.116 7.843 -8.376 1.00 75.94 363 PRO A C 1
ATOM 2856 O O . PRO A 1 363 ? 24.463 8.218 -9.496 1.00 75.94 363 PRO A O 1
ATOM 2859 N N . ASP A 1 364 ? 23.804 8.689 -7.395 1.00 70.56 364 ASP A N 1
ATOM 2860 C CA . ASP A 1 364 ? 24.093 10.127 -7.435 1.00 70.56 364 ASP A CA 1
ATOM 2861 C C . ASP A 1 364 ? 23.339 10.955 -8.497 1.00 70.56 364 ASP A C 1
ATOM 2863 O O . ASP A 1 364 ? 23.799 12.031 -8.884 1.00 70.56 364 ASP A O 1
ATOM 2867 N N . VAL A 1 365 ? 22.141 10.526 -8.922 1.00 77.00 365 VAL A N 1
ATOM 2868 C CA . VAL A 1 365 ? 21.262 11.327 -9.804 1.00 77.00 365 VAL A CA 1
ATOM 2869 C C . VAL A 1 365 ? 20.948 12.698 -9.178 1.00 77.00 365 VAL A C 1
ATOM 2871 O O . VAL A 1 365 ? 20.861 13.691 -9.900 1.00 77.00 365 VAL A O 1
ATOM 2874 N N . GLY A 1 366 ? 20.825 12.771 -7.846 1.00 61.59 366 GLY A N 1
ATOM 2875 C CA . GLY A 1 366 ? 20.556 14.007 -7.096 1.00 61.59 366 GLY A CA 1
ATOM 2876 C C . GLY A 1 366 ? 21.767 14.815 -6.591 1.00 61.59 366 GLY A C 1
ATOM 2877 O O . GLY A 1 366 ? 21.560 15.870 -5.987 1.00 61.59 366 GLY A O 1
ATOM 2878 N N . MET A 1 367 ? 23.017 14.374 -6.785 1.00 55.06 367 MET A N 1
ATOM 2879 C CA . MET A 1 367 ? 24.203 15.034 -6.202 1.00 55.06 367 MET A CA 1
ATOM 2880 C C . MET A 1 367 ? 24.886 15.989 -7.194 1.00 55.06 367 MET A C 1
ATOM 2882 O O . MET A 1 367 ? 25.841 15.628 -7.876 1.00 55.06 367 MET A O 1
ATOM 2886 N N . SER A 1 368 ? 24.450 17.252 -7.224 1.00 47.00 368 SER A N 1
ATOM 2887 C CA . SER A 1 368 ? 25.221 18.359 -7.812 1.00 47.00 368 SER A CA 1
ATOM 2888 C C . SER A 1 368 ? 25.656 19.334 -6.714 1.00 47.00 368 SER A C 1
ATOM 2890 O O . SER A 1 368 ? 24.854 19.774 -5.893 1.00 47.00 368 SER A O 1
ATOM 2892 N N . VAL A 1 369 ? 26.950 19.672 -6.683 1.00 41.69 369 VAL A N 1
ATOM 2893 C CA . VAL A 1 369 ? 27.603 20.536 -5.671 1.00 41.69 369 VAL A CA 1
ATOM 2894 C C . VAL A 1 369 ? 27.201 22.018 -5.819 1.00 41.69 369 VAL A C 1
ATOM 2896 O O . VAL A 1 369 ? 27.563 22.865 -5.002 1.00 41.69 369 VAL A O 1
ATOM 2899 N N . GLN A 1 370 ? 26.421 22.356 -6.844 1.00 40.44 370 GLN A N 1
ATOM 2900 C CA . GLN A 1 370 ? 25.913 23.699 -7.110 1.00 40.44 370 GLN A CA 1
ATOM 2901 C C . GLN A 1 370 ? 24.396 23.615 -7.312 1.00 40.44 370 GLN A C 1
ATOM 2903 O O . GLN A 1 370 ? 23.909 22.600 -7.786 1.00 40.44 370 GLN A O 1
ATOM 2908 N N . ASN A 1 371 ? 23.665 24.665 -6.923 1.00 41.56 371 ASN A N 1
ATOM 2909 C CA . ASN A 1 371 ? 22.195 24.797 -6.810 1.00 41.56 371 ASN A CA 1
ATOM 2910 C C . ASN A 1 371 ? 21.311 24.376 -8.019 1.00 41.56 371 ASN A C 1
ATOM 2912 O O . ASN A 1 371 ? 20.114 24.662 -8.008 1.00 41.56 371 ASN A O 1
ATOM 2916 N N . ASP A 1 372 ? 21.843 23.704 -9.036 1.00 48.91 372 ASP A N 1
ATOM 2917 C CA . ASP A 1 372 ? 21.100 23.177 -10.173 1.00 48.91 372 ASP A CA 1
ATOM 2918 C C . ASP A 1 372 ? 20.720 21.706 -9.936 1.00 48.91 372 ASP A C 1
ATOM 2920 O O . ASP A 1 372 ? 21.557 20.806 -9.983 1.00 48.91 372 ASP A O 1
ATOM 2924 N N . GLN A 1 373 ? 19.426 21.471 -9.694 1.00 62.91 373 GLN A N 1
ATOM 2925 C CA . GLN A 1 373 ? 18.770 20.161 -9.535 1.00 62.91 373 GLN A CA 1
ATOM 2926 C C . GLN A 1 373 ? 18.724 19.372 -10.862 1.00 62.91 373 GLN A C 1
ATOM 2928 O O . GLN A 1 373 ? 17.645 19.083 -11.388 1.00 62.91 373 GLN A O 1
ATOM 2933 N N . ARG A 1 374 ? 19.883 19.094 -11.467 1.00 67.69 374 ARG A N 1
ATOM 2934 C CA . ARG A 1 374 ? 20.009 18.467 -12.792 1.00 67.69 374 ARG A CA 1
ATOM 2935 C C . ARG A 1 374 ? 20.902 17.223 -12.753 1.00 67.69 374 ARG A C 1
ATOM 2937 O O . ARG A 1 374 ? 21.829 17.184 -11.947 1.00 67.69 374 ARG A O 1
ATOM 2944 N N . PRO A 1 375 ? 20.659 16.241 -13.644 1.00 78.19 375 PRO A N 1
ATOM 2945 C CA . PRO A 1 375 ? 21.508 15.061 -13.749 1.00 78.19 375 PRO A CA 1
ATOM 2946 C C . PRO A 1 375 ? 22.898 15.435 -14.281 1.00 78.19 375 PRO A C 1
ATOM 2948 O O . PRO A 1 375 ? 23.045 16.388 -15.051 1.00 78.19 375 PRO A O 1
ATOM 2951 N N . SER A 1 376 ? 23.917 14.662 -13.900 1.00 82.25 376 SER A N 1
ATOM 2952 C CA . SER A 1 376 ? 25.284 14.846 -14.399 1.00 82.25 376 SER A CA 1
ATOM 2953 C C . SER A 1 376 ? 25.374 14.627 -15.918 1.00 82.25 376 SER A C 1
ATOM 2955 O O . SER A 1 376 ? 24.575 13.891 -16.506 1.00 82.25 376 SER A O 1
ATOM 2957 N N . SER A 1 377 ? 26.375 15.236 -16.564 1.00 82.62 377 SER A N 1
ATOM 2958 C CA . SER A 1 377 ? 26.637 15.065 -18.004 1.00 82.62 377 SER A CA 1
ATOM 2959 C C . SER A 1 377 ? 26.831 13.595 -18.389 1.00 82.62 377 SER A C 1
ATOM 2961 O O . SER A 1 377 ? 26.384 13.178 -19.455 1.00 82.62 377 SER A O 1
ATOM 2963 N N . SER A 1 378 ? 27.420 12.800 -17.489 1.00 85.12 378 SER A N 1
ATOM 2964 C CA . SER A 1 378 ? 27.601 11.358 -17.659 1.00 85.12 378 SER A CA 1
ATOM 2965 C C . SER A 1 378 ? 26.269 10.608 -17.763 1.00 85.12 378 SER A C 1
ATOM 2967 O O . SER A 1 378 ? 26.018 9.915 -18.751 1.00 85.12 378 SER A O 1
ATOM 2969 N N . ILE A 1 379 ? 25.368 10.825 -16.797 1.00 87.62 379 ILE A N 1
ATOM 2970 C CA . ILE A 1 379 ? 24.042 10.187 -16.763 1.00 87.62 379 ILE A CA 1
ATOM 2971 C C . ILE A 1 379 ? 23.197 10.645 -17.960 1.00 87.62 379 ILE A C 1
ATOM 2973 O O . ILE A 1 379 ? 22.484 9.849 -18.571 1.00 87.62 379 ILE A O 1
ATOM 2977 N N . LEU A 1 380 ? 23.293 11.925 -18.335 1.00 88.88 380 LEU A N 1
ATOM 2978 C CA . LEU A 1 380 ? 22.570 12.461 -19.485 1.00 88.88 380 LEU A CA 1
ATOM 2979 C C . LEU A 1 380 ? 23.082 11.878 -20.813 1.00 88.88 380 LEU A C 1
ATOM 2981 O O . LEU A 1 380 ? 22.272 11.519 -21.667 1.00 88.88 380 LEU A O 1
ATOM 2985 N N . GLY A 1 381 ? 24.400 11.736 -20.986 1.00 89.19 381 GLY A N 1
ATOM 2986 C CA . GLY A 1 381 ? 24.994 11.090 -22.160 1.00 89.19 381 GLY A CA 1
ATOM 2987 C C . GLY A 1 381 ? 24.551 9.631 -22.307 1.00 89.19 381 GLY A C 1
ATOM 2988 O O . GLY A 1 381 ? 24.171 9.199 -23.399 1.00 89.19 381 GLY A O 1
ATOM 2989 N N . GLU A 1 382 ? 24.478 8.904 -21.193 1.00 91.00 382 GLU A N 1
ATOM 2990 C CA . GLU A 1 382 ? 23.966 7.536 -21.160 1.00 91.00 382 GLU A CA 1
ATOM 2991 C C . GLU A 1 382 ? 22.464 7.457 -21.498 1.00 91.00 382 GLU A C 1
ATOM 2993 O O . GLU A 1 382 ? 22.041 6.617 -22.300 1.00 91.00 382 GLU A O 1
ATOM 2998 N N . ALA A 1 383 ? 21.648 8.371 -20.969 1.00 92.69 383 ALA A N 1
ATOM 2999 C CA . ALA A 1 383 ? 20.229 8.460 -21.311 1.00 92.69 383 ALA A CA 1
ATOM 3000 C C . ALA A 1 383 ? 20.013 8.699 -22.815 1.00 92.69 383 ALA A C 1
ATOM 3002 O O . ALA A 1 383 ? 19.176 8.042 -23.442 1.00 92.69 383 ALA A O 1
ATOM 3003 N N . LEU A 1 384 ? 20.800 9.601 -23.414 1.00 93.94 384 LEU A N 1
ATOM 3004 C CA . LEU A 1 384 ? 20.762 9.896 -24.849 1.00 93.94 384 LEU A CA 1
ATOM 3005 C C . LEU A 1 384 ? 21.201 8.695 -25.697 1.00 93.94 384 LEU A C 1
ATOM 3007 O O . LEU A 1 384 ? 20.592 8.422 -26.736 1.00 93.94 384 LEU A O 1
ATOM 3011 N N . PHE A 1 385 ? 22.213 7.951 -25.243 1.00 93.81 385 PHE A N 1
ATOM 3012 C CA . PHE A 1 385 ? 22.661 6.719 -25.889 1.00 93.81 385 PHE A CA 1
ATOM 3013 C C . PHE A 1 385 ? 21.526 5.692 -25.989 1.00 93.81 385 PHE A C 1
ATOM 3015 O O . PHE A 1 385 ? 21.208 5.211 -27.085 1.00 93.81 385 PHE A O 1
ATOM 3022 N N . PHE A 1 386 ? 20.875 5.383 -24.865 1.00 92.62 386 PHE A N 1
ATOM 3023 C CA . PHE A 1 386 ? 19.792 4.404 -24.846 1.00 92.62 386 PHE A CA 1
ATOM 3024 C C . PHE A 1 386 ? 18.554 4.881 -25.611 1.00 92.62 386 PHE A C 1
ATOM 3026 O O . PHE A 1 386 ? 17.947 4.087 -26.336 1.00 92.62 386 PHE A O 1
ATOM 3033 N N . ALA A 1 387 ? 18.214 6.171 -25.527 1.00 92.62 387 ALA A N 1
ATOM 3034 C CA . ALA A 1 387 ? 17.113 6.747 -26.293 1.00 92.62 387 ALA A CA 1
ATOM 3035 C C . ALA A 1 387 ? 17.323 6.574 -27.806 1.00 92.62 387 ALA A C 1
ATOM 3037 O O . ALA A 1 387 ? 16.441 6.057 -28.496 1.00 92.62 387 ALA A O 1
ATOM 3038 N N . LEU A 1 388 ? 18.511 6.916 -28.321 1.00 92.25 388 LEU A N 1
ATOM 3039 C CA . LEU A 1 388 ? 18.829 6.758 -29.741 1.00 92.25 388 LEU A CA 1
ATOM 3040 C C . LEU A 1 388 ? 18.804 5.284 -30.174 1.00 92.25 388 LEU A C 1
ATOM 3042 O O . LEU A 1 388 ? 18.301 4.975 -31.255 1.00 92.25 388 LEU A O 1
ATOM 3046 N N . ARG A 1 389 ? 19.277 4.355 -29.330 1.00 90.62 389 ARG A N 1
ATOM 3047 C CA . ARG A 1 389 ? 19.189 2.909 -29.609 1.00 90.62 389 ARG A CA 1
ATOM 3048 C C . ARG A 1 389 ? 17.751 2.426 -29.758 1.00 90.62 389 ARG A C 1
ATOM 3050 O O . ARG A 1 389 ? 17.468 1.691 -30.702 1.00 90.62 389 ARG A O 1
ATOM 3057 N N . VAL A 1 390 ? 16.847 2.844 -28.871 1.00 89.88 390 VAL A N 1
ATOM 3058 C CA . VAL A 1 390 ? 15.419 2.496 -28.968 1.00 89.88 390 VAL A CA 1
ATOM 3059 C C . VAL A 1 390 ? 14.817 3.050 -30.259 1.00 89.88 390 VAL A C 1
ATOM 3061 O O . VAL A 1 390 ? 14.152 2.319 -30.992 1.00 89.88 390 VAL A O 1
ATOM 3064 N N . MET A 1 391 ? 15.095 4.312 -30.593 1.00 88.12 391 MET A N 1
ATOM 3065 C CA . MET A 1 391 ? 14.589 4.926 -31.824 1.00 88.12 391 MET A CA 1
ATOM 3066 C C . MET A 1 391 ? 15.101 4.209 -33.085 1.00 88.12 391 MET A C 1
ATOM 3068 O O . MET A 1 391 ? 14.328 3.953 -34.007 1.00 88.12 391 MET A O 1
ATOM 3072 N N . LEU A 1 392 ? 16.381 3.824 -33.117 1.00 88.00 392 LEU A N 1
ATOM 3073 C CA . LEU A 1 392 ? 16.973 3.040 -34.208 1.00 88.00 392 LEU A CA 1
ATOM 3074 C C . LEU A 1 392 ? 16.391 1.625 -34.310 1.00 88.00 392 LEU A C 1
ATOM 3076 O O . LEU A 1 392 ? 16.194 1.117 -35.410 1.00 88.00 392 LEU A O 1
ATOM 3080 N N . ALA A 1 393 ? 16.098 0.975 -33.184 1.00 87.25 393 ALA A N 1
ATOM 3081 C CA . ALA A 1 393 ? 15.453 -0.334 -33.197 1.00 87.25 393 ALA A CA 1
ATOM 3082 C C . ALA A 1 393 ? 14.027 -0.249 -33.764 1.00 87.25 393 ALA A C 1
ATOM 3084 O O . ALA A 1 393 ? 13.645 -1.065 -34.603 1.00 87.25 393 ALA A O 1
ATOM 3085 N N . ARG A 1 394 ? 13.265 0.783 -33.378 1.00 85.19 394 ARG A N 1
ATOM 3086 C CA . ARG A 1 394 ? 11.905 1.027 -33.883 1.00 85.19 394 ARG A CA 1
ATOM 3087 C C . ARG A 1 394 ? 11.876 1.315 -35.386 1.00 85.19 394 ARG A C 1
ATOM 3089 O O . ARG A 1 394 ? 10.985 0.816 -36.062 1.00 85.19 394 ARG A O 1
ATOM 3096 N N . THR A 1 395 ? 12.851 2.050 -35.934 1.00 82.00 395 THR A N 1
ATOM 3097 C CA . THR A 1 395 ? 12.920 2.308 -37.391 1.00 82.00 395 THR A CA 1
ATOM 3098 C C . THR A 1 395 ? 13.277 1.076 -38.220 1.00 82.00 395 THR A C 1
ATOM 3100 O O . THR A 1 395 ? 12.976 1.029 -39.412 1.00 82.00 395 THR A O 1
ATOM 3103 N N . LEU A 1 396 ? 13.912 0.074 -37.609 1.00 79.12 396 LEU A N 1
ATOM 3104 C CA . LEU A 1 396 ? 14.222 -1.207 -38.245 1.00 79.12 396 LEU A CA 1
ATOM 3105 C C . LEU A 1 396 ? 13.065 -2.216 -38.166 1.00 79.12 396 LEU A C 1
ATOM 3107 O O . LEU A 1 396 ? 13.085 -3.209 -38.898 1.00 79.12 396 LEU A O 1
ATOM 3111 N N . SER A 1 397 ? 12.076 -1.982 -37.298 1.00 76.94 397 SER A N 1
ATOM 3112 C CA . SER A 1 397 ? 10.927 -2.870 -37.120 1.00 76.94 397 SER A CA 1
ATOM 3113 C C . SER A 1 397 ? 9.914 -2.721 -38.257 1.00 76.94 397 SER A C 1
ATOM 3115 O O . SER A 1 397 ? 9.626 -1.621 -38.720 1.00 76.94 397 SER A O 1
ATOM 3117 N N . LYS A 1 398 ? 9.347 -3.848 -38.705 1.00 61.38 398 LYS A N 1
ATOM 3118 C CA . LYS A 1 398 ? 8.290 -3.896 -39.735 1.00 61.38 398 LYS A CA 1
ATOM 3119 C C . LYS A 1 398 ? 6.874 -3.764 -39.147 1.00 61.38 398 LYS A C 1
ATOM 3121 O O . LYS A 1 398 ? 5.902 -3.858 -39.890 1.00 61.38 398 LYS A O 1
ATOM 3126 N N . SER A 1 399 ? 6.747 -3.587 -37.828 1.00 58.38 399 SER A N 1
ATOM 3127 C CA . SER A 1 399 ? 5.454 -3.521 -37.140 1.00 58.38 399 SER A CA 1
ATOM 3128 C C . SER A 1 399 ? 4.700 -2.227 -37.470 1.00 58.38 399 SER A C 1
ATOM 3130 O O . SER A 1 399 ? 5.146 -1.127 -37.136 1.00 58.38 399 SER A O 1
ATOM 3132 N N . THR A 1 400 ? 3.527 -2.356 -38.096 1.00 48.88 400 THR A N 1
ATOM 3133 C CA . THR A 1 400 ? 2.630 -1.243 -38.453 1.00 48.88 400 THR A CA 1
ATOM 3134 C C . THR A 1 400 ? 2.114 -0.483 -37.229 1.00 48.88 400 THR A C 1
ATOM 3136 O O . THR A 1 400 ? 1.916 0.727 -37.311 1.00 48.88 400 THR A O 1
ATOM 3139 N N . THR A 1 401 ? 1.984 -1.141 -36.072 1.00 51.56 401 THR A N 1
ATOM 3140 C CA . THR A 1 401 ? 1.545 -0.518 -34.810 1.00 51.56 401 THR A CA 1
ATOM 3141 C C . THR A 1 401 ? 2.561 0.497 -34.273 1.00 51.56 401 THR A C 1
ATOM 3143 O O . THR A 1 401 ? 2.184 1.476 -33.637 1.00 51.56 401 THR A O 1
ATOM 3146 N N . MET A 1 402 ? 3.855 0.302 -34.556 1.00 53.56 402 MET A N 1
ATOM 3147 C CA . MET A 1 402 ? 4.949 1.172 -34.088 1.00 53.56 402 MET A CA 1
ATOM 3148 C C . MET A 1 402 ? 5.301 2.297 -35.076 1.00 53.56 402 MET A C 1
ATOM 3150 O O . MET A 1 402 ? 6.009 3.241 -34.718 1.00 53.56 402 MET A O 1
ATOM 3154 N N . ALA A 1 403 ? 4.800 2.225 -36.314 1.00 47.78 403 ALA A N 1
ATOM 3155 C CA . ALA A 1 403 ? 5.164 3.137 -37.400 1.00 47.78 403 ALA A CA 1
ATOM 3156 C C . ALA A 1 403 ? 4.655 4.576 -37.200 1.00 47.78 403 ALA A C 1
ATOM 3158 O O . ALA A 1 403 ? 5.228 5.512 -37.756 1.00 47.78 403 ALA A O 1
ATOM 3159 N N . HIS A 1 404 ? 3.606 4.776 -36.395 1.00 49.00 404 HIS A N 1
ATOM 3160 C CA . HIS A 1 404 ? 2.980 6.089 -36.260 1.00 49.00 404 HIS A CA 1
ATOM 3161 C C . HIS A 1 404 ? 3.758 7.080 -35.386 1.00 49.00 404 HIS A C 1
ATOM 3163 O O . HIS A 1 404 ? 3.561 8.271 -35.588 1.00 49.00 404 HIS A O 1
ATOM 3169 N N . ASN A 1 405 ? 4.655 6.647 -34.483 1.00 58.06 405 ASN A N 1
ATOM 3170 C CA . ASN A 1 405 ? 5.356 7.552 -33.550 1.00 58.06 405 ASN A CA 1
ATOM 3171 C C . ASN A 1 405 ? 6.708 6.998 -33.027 1.00 58.06 405 ASN A C 1
ATOM 3173 O O . ASN A 1 405 ? 6.971 7.001 -31.825 1.00 58.06 405 ASN A O 1
ATOM 3177 N N . ALA A 1 406 ? 7.607 6.543 -33.909 1.00 65.19 406 ALA A N 1
ATOM 3178 C CA . ALA A 1 406 ? 8.936 6.023 -33.527 1.00 65.19 406 ALA A CA 1
ATOM 3179 C C . ALA A 1 406 ? 9.928 7.090 -32.998 1.00 65.19 406 ALA A C 1
ATOM 3181 O O . ALA A 1 406 ? 10.993 6.750 -32.482 1.00 65.19 406 ALA A O 1
ATOM 3182 N N . ASN A 1 407 ? 9.571 8.372 -33.109 1.00 82.19 407 ASN A N 1
ATOM 3183 C CA . ASN A 1 407 ? 10.477 9.516 -32.978 1.00 82.19 407 ASN A CA 1
ATOM 3184 C C . ASN A 1 407 ? 10.500 10.168 -31.584 1.00 82.19 407 ASN A C 1
ATOM 3186 O O . ASN A 1 407 ? 11.082 11.238 -31.445 1.00 82.19 407 ASN A O 1
ATOM 3190 N N . CYS A 1 408 ? 9.868 9.568 -30.571 1.00 88.69 408 CYS A N 1
ATOM 3191 C CA . CYS A 1 408 ? 9.876 10.067 -29.193 1.00 88.69 408 CYS A CA 1
ATOM 3192 C C . CYS A 1 408 ? 10.185 8.934 -28.208 1.00 88.69 408 CYS A C 1
ATOM 3194 O O . CYS A 1 408 ? 9.584 7.856 -28.289 1.00 88.69 408 CYS A O 1
ATOM 3196 N N . VAL A 1 409 ? 11.103 9.181 -27.273 1.00 92.00 409 VAL A N 1
ATOM 3197 C CA . VAL A 1 409 ? 11.454 8.260 -26.183 1.00 92.00 409 VAL A CA 1
ATOM 3198 C C . VAL A 1 409 ? 11.524 9.027 -24.866 1.00 92.00 409 VAL A C 1
ATOM 3200 O O . VAL A 1 409 ? 12.133 10.094 -24.796 1.00 92.00 409 VAL A O 1
ATOM 3203 N N . PHE A 1 410 ? 10.921 8.455 -23.825 1.00 94.12 410 PHE A N 1
ATOM 3204 C CA . PHE A 1 410 ? 11.084 8.893 -22.444 1.00 94.12 410 PHE A CA 1
ATOM 3205 C C . PHE A 1 410 ? 12.043 7.944 -21.719 1.00 94.12 410 PHE A C 1
ATOM 3207 O O . PHE A 1 410 ? 11.887 6.720 -21.778 1.00 94.12 410 PHE A O 1
ATOM 3214 N N . VAL A 1 411 ? 13.030 8.520 -21.041 1.00 95.88 411 VAL A N 1
ATOM 3215 C CA . VAL A 1 411 ? 13.995 7.819 -20.193 1.00 95.88 411 VAL A CA 1
ATOM 3216 C C . VAL A 1 411 ? 13.852 8.359 -18.776 1.00 95.88 411 VAL A C 1
ATOM 3218 O O . VAL A 1 411 ? 14.048 9.548 -18.533 1.00 95.88 411 VAL A O 1
ATOM 3221 N N . LEU A 1 412 ? 13.480 7.487 -17.849 1.00 95.38 412 LEU A N 1
ATOM 3222 C CA . LEU A 1 412 ? 13.396 7.769 -16.426 1.00 95.38 412 LEU A CA 1
ATOM 3223 C C . LEU A 1 412 ? 14.779 7.561 -15.794 1.00 95.38 412 LEU A C 1
ATOM 3225 O O . LEU A 1 412 ? 15.415 6.531 -16.001 1.00 95.38 412 LEU A O 1
ATOM 3229 N N . LEU A 1 413 ? 15.242 8.539 -15.030 1.00 93.50 413 LEU A N 1
ATOM 3230 C CA . LEU A 1 413 ? 16.478 8.496 -14.256 1.00 93.50 413 LEU A CA 1
ATOM 3231 C C . LEU A 1 413 ? 16.112 8.351 -12.788 1.00 93.50 413 LEU A C 1
ATOM 3233 O O . LEU A 1 413 ? 15.273 9.108 -12.302 1.00 93.50 413 LEU A O 1
ATOM 3237 N N . VAL A 1 414 ? 16.720 7.393 -12.097 1.00 91.62 414 VAL A N 1
ATOM 3238 C CA . VAL A 1 414 ? 16.395 7.078 -10.704 1.00 91.62 414 VAL A CA 1
ATOM 3239 C C . VAL A 1 414 ? 17.646 6.765 -9.895 1.00 91.62 414 VAL A C 1
ATOM 3241 O O . VAL A 1 414 ? 18.535 6.069 -10.381 1.00 91.62 414 VAL A O 1
ATOM 3244 N N . ASP A 1 415 ? 17.698 7.255 -8.658 1.00 88.50 415 ASP A N 1
ATOM 3245 C CA . ASP A 1 415 ? 18.635 6.802 -7.627 1.00 88.50 415 ASP A CA 1
ATOM 3246 C C . ASP A 1 415 ? 17.873 6.238 -6.407 1.00 88.50 415 ASP A C 1
ATOM 3248 O O . ASP A 1 415 ? 16.745 5.784 -6.541 1.00 88.50 415 ASP A O 1
ATOM 3252 N N . SER A 1 416 ? 18.476 6.191 -5.216 1.00 83.00 416 SER A N 1
ATOM 3253 C CA . SER A 1 416 ? 17.812 5.683 -3.998 1.00 83.00 416 SER A CA 1
ATOM 3254 C C . SER A 1 416 ? 16.812 6.653 -3.345 1.00 83.00 416 SER A C 1
ATOM 3256 O O . SER A 1 416 ? 16.122 6.273 -2.399 1.00 83.00 416 SER A O 1
ATOM 3258 N N . GLN A 1 417 ? 16.745 7.908 -3.795 1.00 81.06 417 GLN A N 1
ATOM 3259 C CA . GLN A 1 417 ? 15.944 8.989 -3.203 1.00 81.06 417 GLN A CA 1
ATOM 3260 C C . GLN A 1 417 ? 15.223 9.848 -4.253 1.00 81.06 417 GLN A C 1
ATOM 3262 O O . GLN A 1 417 ? 14.062 10.217 -4.062 1.00 81.06 417 GLN A O 1
ATOM 3267 N N . TYR A 1 418 ? 15.882 10.144 -5.366 1.00 86.81 418 TYR A N 1
ATOM 3268 C CA . TYR A 1 418 ? 15.469 11.106 -6.375 1.00 86.81 418 TYR A CA 1
ATOM 3269 C C . TYR A 1 418 ? 15.295 10.468 -7.748 1.00 86.81 418 TYR A C 1
ATOM 3271 O O . TYR A 1 418 ? 15.911 9.458 -8.084 1.00 86.81 418 TYR A O 1
ATOM 3279 N N . GLY A 1 419 ? 14.520 11.128 -8.596 1.00 89.25 419 GLY A N 1
ATOM 3280 C CA . GLY A 1 419 ? 14.513 10.830 -10.013 1.00 89.25 419 GLY A CA 1
ATOM 3281 C C . GLY A 1 419 ? 14.011 11.979 -10.866 1.00 89.25 419 GLY A C 1
ATOM 3282 O O . GLY A 1 419 ? 13.616 13.036 -10.376 1.00 89.25 419 GLY A O 1
ATOM 3283 N N . GLY A 1 420 ? 14.069 11.763 -12.171 1.00 90.56 420 GLY A N 1
ATOM 3284 C CA . GLY A 1 420 ? 13.653 12.726 -13.178 1.00 90.56 420 GLY A CA 1
ATOM 3285 C C . GLY A 1 420 ? 13.509 12.073 -14.544 1.00 90.56 420 GLY A C 1
ATOM 3286 O O . GLY A 1 420 ? 13.794 10.893 -14.726 1.00 90.56 420 GLY A O 1
ATOM 3287 N N . VAL A 1 421 ? 13.045 12.837 -15.524 1.00 94.00 421 VAL A N 1
ATOM 3288 C CA . VAL A 1 421 ? 12.666 12.344 -16.847 1.00 94.00 421 VAL A CA 1
ATOM 3289 C C . VAL A 1 421 ? 13.425 13.104 -17.925 1.00 94.00 421 VAL A C 1
ATOM 3291 O O . VAL A 1 421 ? 13.400 14.335 -17.985 1.00 94.00 421 VAL A O 1
ATOM 3294 N N . VAL A 1 422 ? 14.043 12.351 -18.830 1.00 94.44 422 VAL A N 1
ATOM 3295 C CA . VAL A 1 422 ? 14.631 12.848 -20.073 1.00 94.44 422 VAL A CA 1
ATOM 3296 C C . VAL A 1 422 ? 13.725 12.444 -21.228 1.00 94.44 422 VAL A C 1
ATOM 3298 O O . VAL A 1 422 ? 13.455 11.264 -21.446 1.00 94.44 422 VAL A O 1
ATOM 3301 N N . LYS A 1 423 ? 13.250 13.426 -21.987 1.00 94.38 423 LYS A N 1
ATOM 3302 C CA . LYS A 1 423 ? 12.472 13.224 -23.208 1.00 94.38 423 LYS A CA 1
ATOM 3303 C C . LYS A 1 423 ? 13.345 13.555 -24.412 1.00 94.38 423 LYS A C 1
ATOM 3305 O O . LYS A 1 423 ? 13.892 14.655 -24.495 1.00 94.38 423 LYS A O 1
ATOM 3310 N N . VAL A 1 424 ? 13.448 12.619 -25.349 1.00 93.69 424 VAL A N 1
ATOM 3311 C CA . VAL A 1 424 ? 14.207 12.779 -26.594 1.00 93.69 424 VAL A CA 1
ATOM 3312 C C . VAL A 1 424 ? 13.255 12.640 -27.771 1.00 93.69 424 VAL A C 1
ATOM 3314 O O . VAL A 1 424 ? 12.627 11.596 -27.947 1.00 93.69 424 VAL A O 1
ATOM 3317 N N . GLU A 1 425 ? 13.154 13.693 -28.578 1.00 91.06 425 GLU A N 1
ATOM 3318 C CA . GLU A 1 425 ? 12.329 13.728 -29.786 1.00 91.06 425 GLU A CA 1
ATOM 3319 C C . GLU A 1 425 ? 13.184 14.040 -31.009 1.00 91.06 425 GLU A C 1
ATOM 3321 O O . GLU A 1 425 ? 13.922 15.016 -31.012 1.00 91.06 425 GLU A O 1
ATOM 3326 N N . GLY A 1 426 ? 13.085 13.262 -32.082 1.00 88.12 426 GLY A N 1
ATOM 3327 C CA . GLY A 1 426 ? 13.877 13.539 -33.276 1.00 88.12 426 GLY A CA 1
ATOM 3328 C C . GLY A 1 426 ? 13.548 12.637 -34.449 1.00 88.12 426 GLY A C 1
ATOM 3329 O O . GLY A 1 426 ? 13.140 11.491 -34.291 1.00 88.12 426 GLY A O 1
ATOM 3330 N N . ASP A 1 427 ? 13.747 13.154 -35.656 1.00 85.00 427 ASP A N 1
ATOM 3331 C CA . ASP A 1 427 ? 13.549 12.381 -36.878 1.00 85.00 427 ASP A CA 1
ATOM 3332 C C . ASP A 1 427 ? 14.828 11.607 -37.222 1.00 85.00 427 ASP A C 1
ATOM 3334 O O . ASP A 1 427 ? 15.819 12.174 -37.698 1.00 85.00 427 ASP A O 1
ATOM 3338 N N . VAL A 1 428 ? 14.807 10.297 -36.973 1.00 84.75 428 VAL A N 1
ATOM 3339 C CA . VAL A 1 428 ? 15.942 9.393 -37.218 1.00 84.75 428 VAL A CA 1
ATOM 3340 C C . VAL A 1 428 ? 16.270 9.279 -38.708 1.00 84.75 428 VAL A C 1
ATOM 3342 O O . VAL A 1 428 ? 17.404 8.966 -39.057 1.00 84.75 428 VAL A O 1
ATOM 3345 N N . SER A 1 429 ? 15.337 9.597 -39.616 1.00 80.81 429 SER A N 1
ATOM 3346 C CA . SER A 1 429 ? 15.618 9.577 -41.060 1.00 80.81 429 SER A CA 1
ATOM 3347 C C . SER A 1 429 ? 16.694 10.593 -41.473 1.00 80.81 429 SER A C 1
ATOM 3349 O O . SER A 1 429 ? 17.340 10.428 -42.508 1.00 80.81 429 SER A O 1
ATOM 3351 N N . LYS A 1 430 ? 16.937 11.613 -40.636 1.00 83.94 430 LYS A N 1
ATOM 3352 C CA . LYS A 1 430 ? 17.990 12.625 -40.811 1.00 83.94 430 LYS A CA 1
ATOM 3353 C C . LYS A 1 430 ? 19.352 12.187 -40.264 1.00 83.94 430 LYS A C 1
ATOM 3355 O O . LYS A 1 430 ? 20.324 12.929 -40.400 1.00 83.94 430 LYS A O 1
ATOM 3360 N N . LEU A 1 431 ? 19.447 11.015 -39.631 1.00 85.69 431 LEU A N 1
ATOM 3361 C CA . LEU A 1 431 ? 20.712 10.475 -39.146 1.00 85.69 431 LEU A CA 1
ATOM 3362 C C . LEU A 1 431 ? 21.570 10.019 -40.331 1.00 85.69 431 LEU A C 1
ATOM 3364 O O . LEU A 1 431 ? 21.165 9.201 -41.157 1.00 85.69 431 LEU A O 1
ATOM 3368 N N . HIS A 1 432 ? 22.791 10.543 -40.410 1.00 82.25 432 HIS A N 1
ATOM 3369 C CA . HIS A 1 432 ? 23.740 10.116 -41.426 1.00 82.25 432 HIS A CA 1
ATOM 3370 C C . HIS A 1 432 ? 24.400 8.795 -41.010 1.00 82.25 432 HIS A C 1
ATOM 3372 O O . HIS A 1 432 ? 25.232 8.766 -40.107 1.00 82.25 432 HIS A O 1
ATOM 3378 N N . PHE A 1 433 ? 24.071 7.704 -41.699 1.00 79.75 433 PHE A N 1
ATOM 3379 C CA . PHE A 1 433 ? 24.662 6.387 -41.452 1.00 79.75 433 PHE A CA 1
ATOM 3380 C C . PHE A 1 433 ? 26.051 6.257 -42.109 1.00 79.75 433 PHE A C 1
ATOM 3382 O O . PHE A 1 433 ? 26.189 5.638 -43.168 1.00 79.75 433 PHE A O 1
ATOM 3389 N N . ASP A 1 434 ? 27.081 6.862 -41.501 1.00 75.44 434 ASP A N 1
ATOM 3390 C CA . ASP A 1 434 ? 28.484 6.572 -41.839 1.00 75.44 434 ASP A CA 1
ATOM 3391 C C . ASP A 1 434 ? 28.988 5.385 -41.009 1.00 75.44 434 ASP A C 1
ATOM 3393 O O . ASP A 1 434 ? 28.996 5.424 -39.781 1.00 75.44 434 ASP A O 1
ATOM 3397 N N . GLY A 1 435 ? 29.427 4.321 -41.680 1.00 66.19 435 GLY A N 1
ATOM 3398 C CA . GLY A 1 435 ? 29.922 3.112 -41.024 1.00 66.19 435 GLY A CA 1
ATOM 3399 C C . GLY A 1 435 ? 31.326 3.239 -40.421 1.00 66.19 435 GLY A C 1
ATOM 3400 O O . GLY A 1 435 ? 31.753 2.295 -39.753 1.00 66.19 435 GLY A O 1
ATOM 3401 N N . ASN A 1 436 ? 32.045 4.339 -40.676 1.00 75.31 436 ASN A N 1
ATOM 3402 C CA . ASN A 1 436 ? 33.410 4.550 -40.181 1.00 75.31 436 ASN A CA 1
ATOM 3403 C C . ASN A 1 436 ? 33.469 5.218 -38.799 1.00 75.31 436 ASN A C 1
ATOM 3405 O O . ASN A 1 436 ? 34.426 4.985 -38.071 1.00 75.31 436 ASN A O 1
ATOM 3409 N N . ASP A 1 437 ? 32.471 6.030 -38.440 1.00 83.00 437 ASP A N 1
ATOM 3410 C CA . ASP A 1 437 ? 32.431 6.761 -37.168 1.00 83.00 437 ASP A CA 1
ATOM 3411 C C . ASP A 1 437 ? 30.972 6.979 -36.729 1.00 83.00 437 ASP A C 1
ATOM 3413 O O . ASP A 1 437 ? 30.337 7.997 -37.030 1.00 83.00 437 ASP A O 1
ATOM 3417 N N . VAL A 1 438 ? 30.417 5.959 -36.065 1.00 89.44 438 VAL A N 1
ATOM 3418 C CA . VAL A 1 438 ? 29.007 5.935 -35.643 1.00 89.44 438 VAL A CA 1
ATOM 3419 C C . VAL A 1 438 ? 28.714 6.947 -34.534 1.00 89.44 438 VAL A C 1
ATOM 3421 O O . VAL A 1 438 ? 27.657 7.576 -34.547 1.00 89.44 438 VAL A O 1
ATOM 3424 N N . TYR A 1 439 ? 29.665 7.176 -33.626 1.00 91.25 439 TYR A N 1
ATOM 3425 C CA . TYR A 1 439 ? 29.492 8.069 -32.480 1.00 91.25 439 TYR A CA 1
ATOM 3426 C C . TYR A 1 439 ? 29.457 9.532 -32.911 1.00 91.25 439 TYR A C 1
ATOM 3428 O O . TYR A 1 439 ? 28.544 10.259 -32.532 1.00 91.25 439 TYR A O 1
ATOM 3436 N N . LYS A 1 440 ? 30.343 9.958 -33.817 1.00 88.69 440 LYS A N 1
ATOM 3437 C CA . LYS A 1 440 ? 30.302 11.325 -34.356 1.00 88.69 440 LYS A CA 1
ATOM 3438 C C . LYS A 1 440 ? 29.040 11.610 -35.169 1.00 88.69 440 LYS A C 1
ATOM 3440 O O . LYS A 1 440 ? 28.567 12.747 -35.210 1.00 88.69 440 LYS A O 1
ATOM 3445 N N . CYS A 1 441 ? 28.494 10.597 -35.841 1.00 89.00 441 CYS A N 1
ATOM 3446 C CA . CYS A 1 441 ? 27.213 10.716 -36.534 1.00 89.00 441 CYS A CA 1
ATOM 3447 C C . CYS A 1 441 ? 26.044 10.853 -35.549 1.00 89.00 441 CYS A C 1
ATOM 3449 O O . CYS A 1 441 ? 25.180 11.702 -35.769 1.00 89.00 441 CYS A O 1
ATOM 3451 N N . ALA A 1 442 ? 26.051 10.074 -34.462 1.00 90.38 442 ALA A N 1
ATOM 3452 C CA . ALA A 1 442 ? 25.074 10.180 -33.381 1.00 90.38 442 ALA A CA 1
ATOM 3453 C C . ALA A 1 442 ? 25.109 11.567 -32.719 1.00 90.38 442 ALA A C 1
ATOM 3455 O O . ALA A 1 442 ? 24.069 12.215 -32.639 1.00 90.38 442 ALA A O 1
ATOM 3456 N N . VAL A 1 443 ? 26.294 12.071 -32.351 1.00 90.50 443 VAL A N 1
ATOM 3457 C CA . VAL A 1 443 ? 26.465 13.410 -31.755 1.00 90.50 443 VAL A CA 1
ATOM 3458 C C . VAL A 1 443 ? 25.903 14.505 -32.657 1.00 90.50 443 VAL A C 1
ATOM 3460 O O . VAL A 1 443 ? 25.044 15.271 -32.235 1.00 90.50 443 VAL A O 1
ATOM 3463 N N . LYS A 1 444 ? 26.283 14.524 -33.941 1.00 89.69 444 LYS A N 1
ATOM 3464 C CA . LYS A 1 444 ? 25.764 15.517 -34.899 1.00 89.69 444 LYS A CA 1
ATOM 3465 C C . LYS A 1 444 ? 24.243 15.493 -35.026 1.00 89.69 444 LYS A C 1
ATOM 3467 O O . LYS A 1 444 ? 23.638 16.530 -35.293 1.00 89.69 444 LYS A O 1
ATOM 3472 N N . TRP A 1 445 ? 23.635 14.314 -34.925 1.00 93.06 445 TRP A N 1
ATOM 3473 C CA . TRP A 1 445 ? 22.185 14.187 -34.972 1.00 93.06 445 TRP A CA 1
ATOM 3474 C C . TRP A 1 445 ? 21.541 14.679 -33.678 1.00 93.06 445 TRP A C 1
ATOM 3476 O O . TRP A 1 445 ? 20.575 15.430 -33.759 1.00 93.06 445 TRP A O 1
ATOM 3486 N N . ILE A 1 446 ? 22.107 14.350 -32.514 1.00 90.56 446 ILE A N 1
ATOM 3487 C CA . ILE A 1 446 ? 21.637 14.862 -31.220 1.00 90.56 446 ILE A CA 1
ATOM 3488 C C . ILE A 1 446 ? 21.680 16.398 -31.213 1.00 90.56 446 ILE A C 1
ATOM 3490 O O . ILE A 1 446 ? 20.676 17.034 -30.917 1.00 90.56 446 ILE A O 1
ATOM 3494 N N . GLU A 1 447 ? 22.790 16.998 -31.645 1.00 88.00 447 GLU A N 1
ATOM 3495 C CA . GLU A 1 447 ? 22.977 18.455 -31.662 1.00 88.00 447 GLU A CA 1
ATOM 3496 C C . GLU A 1 447 ? 22.018 19.199 -32.606 1.00 88.00 447 GLU A C 1
ATOM 3498 O O . GLU A 1 447 ? 21.610 20.324 -32.323 1.00 88.00 447 GLU A O 1
ATOM 3503 N N . LYS A 1 448 ? 21.706 18.621 -33.776 1.00 86.75 448 LYS A N 1
ATOM 3504 C CA . LYS A 1 448 ? 21.033 19.350 -34.875 1.00 86.75 448 LYS A CA 1
ATOM 3505 C C . LYS A 1 448 ? 19.613 18.894 -35.166 1.00 86.75 448 LYS A C 1
ATOM 3507 O O . LYS A 1 448 ? 18.872 19.596 -35.860 1.00 86.75 448 LYS A O 1
ATOM 3512 N N . HIS A 1 449 ? 19.261 17.687 -34.747 1.00 88.06 449 HIS A N 1
ATOM 3513 C CA . HIS A 1 449 ? 18.051 16.996 -35.184 1.00 88.06 449 HIS A CA 1
ATOM 3514 C C . HIS A 1 449 ? 17.259 16.367 -34.035 1.00 88.06 449 HIS A C 1
ATOM 3516 O O . HIS A 1 449 ? 16.116 15.970 -34.278 1.00 88.06 449 HIS A O 1
ATOM 3522 N N . ALA A 1 450 ? 17.809 16.332 -32.816 1.00 90.62 450 ALA A N 1
ATOM 3523 C CA . ALA A 1 450 ? 17.076 15.968 -31.615 1.00 90.62 450 ALA A CA 1
ATOM 3524 C C . ALA A 1 450 ? 16.639 17.210 -30.826 1.00 90.62 450 ALA A C 1
ATOM 3526 O O . ALA A 1 450 ? 17.365 18.194 -30.695 1.00 90.62 450 ALA A O 1
ATOM 3527 N N . LYS A 1 451 ? 15.436 17.140 -30.266 1.00 91.19 451 LYS A N 1
ATOM 3528 C CA . LYS A 1 451 ? 14.943 18.000 -29.204 1.00 91.19 451 LYS A CA 1
ATOM 3529 C C . LYS A 1 451 ? 15.045 17.216 -27.900 1.00 91.19 451 LYS A C 1
ATOM 3531 O O . LYS A 1 451 ? 14.359 16.210 -27.726 1.00 91.19 451 LYS A O 1
ATOM 3536 N N . VAL A 1 452 ? 15.903 17.684 -27.000 1.00 91.38 452 VAL A N 1
ATOM 3537 C CA . VAL A 1 452 ? 16.099 17.093 -25.673 1.00 91.38 452 VAL A CA 1
ATOM 3538 C C . VAL A 1 452 ? 15.399 17.971 -24.641 1.00 91.38 452 VAL A C 1
ATOM 3540 O O . VAL A 1 452 ? 15.602 19.185 -24.603 1.00 91.38 452 VAL A O 1
ATOM 3543 N N . SER A 1 453 ? 14.556 17.361 -23.816 1.00 90.94 453 SER A N 1
ATOM 3544 C CA . SER A 1 453 ? 13.906 18.010 -22.680 1.00 90.94 453 SER A CA 1
ATOM 3545 C C . SER A 1 453 ? 14.233 17.242 -21.408 1.00 90.94 453 SER A C 1
ATOM 3547 O O . SER A 1 453 ? 14.175 16.015 -21.398 1.00 90.94 453 SER A O 1
ATOM 3549 N N . VAL A 1 454 ? 14.581 17.956 -20.343 1.00 89.69 454 VAL A N 1
ATOM 3550 C CA . VAL A 1 454 ? 15.049 17.368 -19.082 1.00 89.69 454 VAL A CA 1
ATOM 3551 C C . VAL A 1 454 ? 14.228 17.966 -17.948 1.00 89.69 454 VAL A C 1
ATOM 3553 O O . VAL A 1 454 ? 14.090 19.188 -17.861 1.00 89.69 454 VAL A O 1
ATOM 3556 N N . SER A 1 455 ? 13.622 17.118 -17.119 1.00 87.81 455 SER A N 1
ATOM 3557 C CA . SER A 1 455 ? 12.900 17.579 -15.932 1.00 87.81 455 SER A CA 1
ATOM 3558 C C . SER A 1 455 ? 13.859 17.987 -14.813 1.00 87.81 455 SER A C 1
ATOM 3560 O O . SER A 1 455 ? 15.066 17.752 -14.871 1.00 87.81 455 SER A O 1
ATOM 3562 N N . THR A 1 456 ? 13.308 18.610 -13.775 1.00 83.12 456 THR A N 1
ATOM 3563 C CA . THR A 1 456 ? 13.994 18.734 -12.489 1.00 83.12 456 THR A CA 1
ATOM 3564 C C . THR A 1 456 ? 14.193 17.354 -11.866 1.00 83.12 456 THR A C 1
ATOM 3566 O O . THR A 1 456 ? 13.391 16.446 -12.092 1.00 83.12 456 THR A O 1
ATOM 3569 N N . ILE A 1 457 ? 15.279 17.195 -11.109 1.00 85.19 457 ILE A N 1
ATOM 3570 C CA . ILE A 1 457 ? 15.493 16.013 -10.276 1.00 85.19 457 ILE A CA 1
ATOM 3571 C C . ILE A 1 457 ? 14.786 16.240 -8.942 1.00 85.19 457 ILE A C 1
ATOM 3573 O O . ILE A 1 457 ? 15.171 17.115 -8.165 1.00 85.19 457 ILE A O 1
ATOM 3577 N N . ASP A 1 458 ? 13.747 15.450 -8.698 1.00 83.56 458 ASP A N 1
ATOM 3578 C CA . ASP A 1 458 ? 12.849 15.587 -7.560 1.00 83.56 458 ASP A CA 1
ATOM 3579 C C . ASP A 1 458 ? 12.768 14.282 -6.768 1.00 83.56 458 ASP A C 1
ATOM 3581 O O . ASP A 1 458 ? 13.124 13.202 -7.237 1.00 83.56 458 ASP A O 1
ATOM 3585 N N . HIS A 1 459 ? 12.313 14.387 -5.526 1.00 80.69 459 HIS A N 1
ATOM 3586 C CA . HIS A 1 459 ? 12.215 13.250 -4.621 1.00 80.69 459 HIS A CA 1
ATOM 3587 C C . HIS A 1 459 ? 11.152 12.249 -5.110 1.00 80.69 459 HIS A C 1
ATOM 3589 O O . HIS A 1 459 ? 10.053 12.652 -5.495 1.00 80.69 459 HIS A O 1
ATOM 3595 N N . ILE A 1 460 ? 11.484 10.955 -5.082 1.00 81.38 460 ILE A N 1
ATOM 3596 C CA . ILE A 1 460 ? 10.571 9.848 -5.415 1.00 81.38 460 ILE A CA 1
ATOM 3597 C C . ILE A 1 460 ? 10.365 8.963 -4.187 1.00 81.38 460 ILE A C 1
ATOM 3599 O O . ILE A 1 460 ? 9.225 8.711 -3.794 1.00 81.38 460 ILE A O 1
ATOM 3603 N N . TRP A 1 461 ? 11.452 8.518 -3.546 1.00 81.12 461 TRP A N 1
ATOM 3604 C CA . TRP A 1 461 ? 11.381 7.606 -2.401 1.00 81.12 461 TRP A CA 1
ATOM 3605 C C . TRP A 1 461 ? 11.587 8.333 -1.093 1.00 81.12 461 TRP A C 1
ATOM 3607 O O . TRP A 1 461 ? 12.600 8.990 -0.896 1.00 81.12 461 TRP A O 1
ATOM 3617 N N . ASN A 1 462 ? 10.673 8.141 -0.145 1.00 66.88 462 ASN A N 1
ATOM 3618 C CA . ASN A 1 462 ? 10.879 8.607 1.221 1.00 66.88 462 ASN A CA 1
ATOM 3619 C C . ASN A 1 462 ? 12.092 7.915 1.888 1.00 66.88 462 ASN A C 1
ATOM 3621 O O . ASN A 1 462 ? 12.644 6.941 1.381 1.00 66.88 462 ASN A O 1
ATOM 3625 N N . LYS A 1 463 ? 12.481 8.363 3.088 1.00 60.47 463 LYS A N 1
ATOM 3626 C CA . LYS A 1 463 ? 13.610 7.776 3.844 1.00 60.47 463 LYS A CA 1
ATOM 3627 C C . LYS A 1 463 ? 13.490 6.264 4.121 1.00 60.47 463 LYS A C 1
ATOM 3629 O O . LYS A 1 463 ? 14.476 5.651 4.520 1.00 60.47 463 LYS A O 1
ATOM 3634 N N . LEU A 1 464 ? 12.295 5.687 3.972 1.00 54.97 464 LEU A N 1
ATOM 3635 C CA . LEU A 1 464 ? 11.997 4.266 4.172 1.00 54.97 464 LEU A CA 1
ATOM 3636 C C . LEU A 1 464 ? 11.982 3.466 2.859 1.00 54.97 464 LEU A C 1
ATOM 3638 O O . LEU A 1 464 ? 11.760 2.259 2.911 1.00 54.97 464 LEU A O 1
ATOM 3642 N N . GLY A 1 465 ? 12.190 4.114 1.708 1.00 63.78 465 GLY A N 1
ATOM 3643 C CA . GLY A 1 465 ? 12.195 3.454 0.406 1.00 63.78 465 GLY A CA 1
ATOM 3644 C C . GLY A 1 465 ? 10.835 3.328 -0.274 1.00 63.78 465 GLY A C 1
ATOM 3645 O O . GLY A 1 465 ? 10.737 2.643 -1.289 1.00 63.78 465 GLY A O 1
ATOM 3646 N N . ASN A 1 466 ? 9.779 3.944 0.265 1.00 70.88 466 ASN A N 1
ATOM 3647 C CA . ASN A 1 466 ? 8.457 3.915 -0.367 1.00 70.88 466 ASN A CA 1
ATOM 3648 C C . ASN A 1 466 ? 8.334 5.075 -1.360 1.00 70.88 466 ASN A C 1
ATOM 3650 O O . ASN A 1 466 ? 8.666 6.210 -0.998 1.00 70.88 466 ASN A O 1
ATOM 3654 N N . ALA A 1 467 ? 7.805 4.816 -2.560 1.00 76.81 467 ALA A N 1
ATOM 3655 C CA . ALA A 1 467 ? 7.463 5.883 -3.492 1.00 76.81 467 ALA A CA 1
ATOM 3656 C C . ALA A 1 467 ? 6.333 6.758 -2.924 1.00 76.81 467 ALA A C 1
ATOM 3658 O O . ALA A 1 467 ? 5.309 6.252 -2.458 1.00 76.81 467 ALA A O 1
ATOM 3659 N N . ASN A 1 468 ? 6.511 8.078 -2.955 1.00 72.50 468 ASN A N 1
ATOM 3660 C CA . ASN A 1 468 ? 5.454 9.022 -2.612 1.00 72.50 468 ASN A CA 1
ATOM 3661 C C . ASN A 1 468 ? 4.725 9.456 -3.887 1.00 72.50 468 ASN A C 1
ATOM 3663 O O . ASN A 1 468 ? 5.218 10.294 -4.637 1.00 72.50 468 ASN A O 1
ATOM 3667 N N . TRP A 1 469 ? 3.551 8.876 -4.135 1.00 77.62 469 TRP A N 1
ATOM 3668 C CA . TRP A 1 469 ? 2.807 9.028 -5.392 1.00 77.62 469 TRP A CA 1
ATOM 3669 C C . TRP A 1 469 ? 2.324 10.453 -5.699 1.00 77.62 469 TRP A C 1
ATOM 3671 O O . TRP A 1 469 ? 2.043 10.741 -6.858 1.00 77.62 469 TRP A O 1
ATOM 3681 N N . GLY A 1 470 ? 2.277 11.337 -4.695 1.00 68.19 470 GLY A N 1
ATOM 3682 C CA . GLY A 1 470 ? 1.938 12.757 -4.862 1.00 68.19 470 GLY A CA 1
ATOM 3683 C C . GLY A 1 470 ? 3.146 13.698 -4.964 1.00 68.19 470 GLY A C 1
ATOM 3684 O O . GLY A 1 470 ? 2.964 14.896 -5.176 1.00 68.19 470 GLY A O 1
ATOM 3685 N N . ASP A 1 471 ? 4.378 13.197 -4.806 1.00 75.69 471 ASP A N 1
ATOM 3686 C CA . ASP A 1 471 ? 5.573 14.031 -4.972 1.00 75.69 471 ASP A CA 1
ATOM 3687 C C . ASP A 1 471 ? 5.831 14.333 -6.452 1.00 75.69 471 ASP A C 1
ATOM 3689 O O . ASP A 1 471 ? 5.546 13.530 -7.342 1.00 75.69 471 ASP A O 1
ATOM 3693 N N . VAL A 1 472 ? 6.432 15.496 -6.717 1.00 77.50 472 VAL A N 1
ATOM 3694 C CA . VAL A 1 472 ? 6.695 15.988 -8.078 1.00 77.50 472 VAL A CA 1
ATOM 3695 C C . VAL A 1 472 ? 7.512 14.988 -8.899 1.00 77.50 472 VAL A C 1
ATOM 3697 O O . VAL A 1 472 ? 7.171 14.750 -10.056 1.00 77.50 472 VAL A O 1
ATOM 3700 N N . GLY A 1 473 ? 8.540 14.362 -8.315 1.00 80.94 473 GLY A N 1
ATOM 3701 C CA . GLY A 1 473 ? 9.369 13.373 -9.012 1.00 80.94 473 GLY A CA 1
ATOM 3702 C C . GLY A 1 473 ? 8.568 12.143 -9.432 1.00 80.94 473 GLY A C 1
ATOM 3703 O O . GLY A 1 473 ? 8.662 11.685 -10.573 1.00 80.94 473 GLY A O 1
ATOM 3704 N N . THR A 1 474 ? 7.698 11.653 -8.547 1.00 86.81 474 THR A N 1
ATOM 3705 C CA . THR A 1 474 ? 6.825 10.514 -8.844 1.00 86.81 474 THR A CA 1
ATOM 3706 C C . THR A 1 474 ? 5.761 10.875 -9.876 1.00 86.81 474 THR A C 1
ATOM 3708 O O . THR A 1 474 ? 5.530 10.104 -10.805 1.00 86.81 474 THR A O 1
ATOM 3711 N N . LEU A 1 475 ? 5.159 12.064 -9.786 1.00 86.88 475 LEU A N 1
ATOM 3712 C CA . LEU A 1 475 ? 4.195 12.553 -10.775 1.00 86.88 475 LEU A CA 1
ATOM 3713 C C . LEU A 1 475 ? 4.832 12.724 -12.158 1.00 86.88 475 LEU A C 1
ATOM 3715 O O . LEU A 1 475 ? 4.209 12.378 -13.157 1.00 86.88 475 LEU A O 1
ATOM 3719 N N . GLN A 1 476 ? 6.077 13.204 -12.241 1.00 89.94 476 GLN A N 1
ATOM 3720 C CA . GLN A 1 476 ? 6.821 13.269 -13.503 1.00 89.94 476 GLN A CA 1
ATOM 3721 C C . GLN A 1 476 ? 7.047 11.870 -14.091 1.00 89.94 476 GLN A C 1
ATOM 3723 O O . GLN A 1 476 ? 6.828 11.665 -15.289 1.00 89.94 476 GLN A O 1
ATOM 3728 N N . ALA A 1 477 ? 7.440 10.901 -13.258 1.00 93.44 477 ALA A N 1
ATOM 3729 C CA . ALA A 1 477 ? 7.615 9.514 -13.676 1.00 93.44 477 ALA A CA 1
ATOM 3730 C C . ALA A 1 477 ? 6.297 8.914 -14.191 1.00 93.44 477 ALA A C 1
ATOM 3732 O O . ALA A 1 477 ? 6.239 8.431 -15.323 1.00 93.44 477 ALA A O 1
ATOM 3733 N N . LEU A 1 478 ? 5.216 9.024 -13.418 1.00 94.31 478 LEU A N 1
ATOM 3734 C CA . LEU A 1 478 ? 3.893 8.528 -13.792 1.00 94.31 478 LEU A CA 1
ATOM 3735 C C . LEU A 1 478 ? 3.341 9.210 -15.047 1.00 94.31 478 LEU A C 1
ATOM 3737 O O . LEU A 1 478 ? 2.803 8.530 -15.917 1.00 94.31 478 LEU A O 1
ATOM 3741 N N . LEU A 1 479 ? 3.499 10.528 -15.184 1.00 93.62 479 LEU A N 1
ATOM 3742 C CA . LEU A 1 479 ? 3.031 11.261 -16.360 1.00 93.62 479 LEU A CA 1
ATOM 3743 C C . LEU A 1 479 ? 3.813 10.857 -17.618 1.00 93.62 479 LEU A C 1
ATOM 3745 O O . LEU A 1 479 ? 3.231 10.747 -18.698 1.00 93.62 479 LEU A O 1
ATOM 3749 N N . SER A 1 480 ? 5.112 10.564 -17.488 1.00 94.62 480 SER A N 1
ATOM 3750 C CA . SER A 1 480 ? 5.904 10.006 -18.591 1.00 94.62 480 SER A CA 1
ATOM 3751 C C . SER A 1 480 ? 5.407 8.620 -19.020 1.00 94.62 480 SER A C 1
ATOM 3753 O O . SER A 1 480 ? 5.247 8.384 -20.220 1.00 94.62 480 SER A O 1
ATOM 3755 N N . ILE A 1 481 ? 5.065 7.752 -18.055 1.00 94.62 481 ILE A N 1
ATOM 3756 C CA . ILE A 1 481 ? 4.471 6.432 -18.314 1.00 94.62 481 ILE A CA 1
ATOM 3757 C C . ILE A 1 481 ? 3.116 6.610 -18.992 1.00 94.62 481 ILE A C 1
ATOM 3759 O O . ILE A 1 481 ? 2.880 6.016 -20.039 1.00 94.62 481 ILE A O 1
ATOM 3763 N N . PHE A 1 482 ? 2.253 7.479 -18.465 1.00 93.75 482 PHE A N 1
ATOM 3764 C CA . PHE A 1 482 ? 0.945 7.778 -19.042 1.00 93.75 482 PHE A CA 1
ATOM 3765 C C . PHE A 1 482 ? 1.053 8.227 -20.504 1.00 93.75 482 PHE A C 1
ATOM 3767 O O . PHE A 1 482 ? 0.366 7.680 -21.362 1.00 93.75 482 PHE A O 1
ATOM 3774 N N . HIS A 1 483 ? 1.957 9.156 -20.827 1.00 91.50 483 HIS A N 1
ATOM 3775 C CA . HIS A 1 483 ? 2.177 9.564 -22.216 1.00 91.50 483 HIS A CA 1
ATOM 3776 C C . HIS A 1 483 ? 2.649 8.409 -23.107 1.00 91.50 483 HIS A C 1
ATOM 3778 O O . HIS A 1 483 ? 2.185 8.305 -24.243 1.00 91.50 483 HIS A O 1
ATOM 3784 N N . CYS A 1 484 ? 3.504 7.514 -22.599 1.00 89.88 484 CYS A N 1
ATOM 3785 C CA . CYS A 1 484 ? 3.888 6.299 -23.321 1.00 89.88 484 CYS A CA 1
ATOM 3786 C C . CYS A 1 484 ? 2.683 5.369 -23.544 1.00 89.88 484 CYS A C 1
ATOM 3788 O O . CYS A 1 484 ? 2.493 4.868 -24.651 1.00 89.88 484 CYS A O 1
ATOM 3790 N N . LEU A 1 485 ? 1.830 5.171 -22.535 1.00 90.06 485 LEU A N 1
ATOM 3791 C CA . LEU A 1 485 ? 0.610 4.369 -22.660 1.00 90.06 485 LEU A CA 1
ATOM 3792 C C . LEU A 1 485 ? -0.319 4.939 -23.733 1.00 90.06 485 LEU A C 1
ATOM 3794 O O . LEU A 1 485 ? -0.726 4.204 -24.627 1.00 90.06 485 LEU A O 1
ATOM 3798 N N . VAL A 1 486 ? -0.582 6.248 -23.712 1.00 89.00 486 VAL A N 1
ATOM 3799 C CA . VAL A 1 486 ? -1.410 6.910 -24.734 1.00 89.00 486 VAL A CA 1
ATOM 3800 C C . VAL A 1 486 ? -0.801 6.745 -26.129 1.00 89.00 486 VAL A C 1
ATOM 3802 O O . VAL A 1 486 ? -1.506 6.456 -27.096 1.00 89.00 486 VAL A O 1
ATOM 3805 N N . GLN A 1 487 ? 0.521 6.896 -26.241 1.00 85.12 487 GLN A N 1
ATOM 3806 C CA . GLN A 1 487 ? 1.236 6.807 -27.512 1.00 85.12 487 GLN A CA 1
ATOM 3807 C C . GLN A 1 487 ? 1.174 5.407 -28.140 1.00 85.12 487 GLN A C 1
ATOM 3809 O O . GLN A 1 487 ? 1.073 5.310 -29.363 1.00 85.12 487 GLN A O 1
ATOM 3814 N N . PHE A 1 488 ? 1.258 4.343 -27.336 1.00 83.50 488 PHE A N 1
ATOM 3815 C CA . PHE A 1 488 ? 1.407 2.968 -27.832 1.00 83.50 488 PHE A CA 1
ATOM 3816 C C . PHE A 1 488 ? 0.160 2.088 -27.674 1.00 83.50 488 PHE A C 1
ATOM 3818 O O . PHE A 1 488 ? -0.008 1.150 -28.448 1.00 83.50 488 PHE A O 1
ATOM 3825 N N . CYS A 1 489 ? -0.714 2.385 -26.711 1.00 84.06 489 CYS A N 1
ATOM 3826 C CA . CYS A 1 489 ? -1.941 1.627 -26.435 1.00 84.06 489 CYS A CA 1
ATOM 3827 C C . CYS A 1 489 ? -3.217 2.353 -26.906 1.00 84.06 489 CYS A C 1
ATOM 3829 O O . CYS A 1 489 ? -4.298 1.775 -26.853 1.00 84.06 489 CYS A O 1
ATOM 3831 N N . GLY A 1 490 ? -3.108 3.594 -27.397 1.00 84.00 490 GLY A N 1
ATOM 3832 C CA . GLY A 1 490 ? -4.238 4.390 -27.887 1.00 84.00 490 GLY A CA 1
ATOM 3833 C C . GLY A 1 490 ? -4.858 5.292 -26.817 1.00 84.00 490 GLY A C 1
ATOM 3834 O O . GLY A 1 490 ? -4.325 5.432 -25.724 1.00 84.00 490 GLY A O 1
ATOM 3835 N N . MET A 1 491 ? -5.975 5.952 -27.133 1.00 84.62 491 MET A N 1
ATOM 3836 C CA . MET A 1 491 ? -6.606 6.896 -26.201 1.00 84.62 491 MET A CA 1
ATOM 3837 C C . MET A 1 491 ? -7.273 6.174 -25.016 1.00 84.62 491 MET A C 1
ATOM 3839 O O . MET A 1 491 ? -7.925 5.150 -25.233 1.00 84.62 491 MET A O 1
ATOM 3843 N N . PRO A 1 492 ? -7.153 6.708 -23.787 1.00 88.50 492 PRO A N 1
ATOM 3844 C CA . PRO A 1 492 ? -7.796 6.138 -22.610 1.00 88.50 492 PRO A CA 1
ATOM 3845 C C . PRO A 1 492 ? -9.321 6.303 -22.665 1.00 88.50 492 PRO A C 1
ATOM 3847 O O . PRO A 1 492 ? -9.834 7.213 -23.321 1.00 88.50 492 PRO A O 1
ATOM 3850 N N . LYS A 1 493 ? -10.047 5.439 -21.944 1.00 86.69 493 LYS A N 1
ATOM 3851 C CA . LYS A 1 493 ? -11.512 5.521 -21.790 1.00 86.69 493 LYS A CA 1
ATOM 3852 C C . LYS A 1 493 ? -11.923 6.739 -20.970 1.00 86.69 493 LYS A C 1
ATOM 3854 O O . LYS A 1 493 ? -12.918 7.384 -21.287 1.00 86.69 493 LYS A O 1
ATOM 3859 N N . HIS A 1 494 ? -11.148 7.048 -19.934 1.00 85.81 494 HIS A N 1
ATOM 3860 C CA . HIS A 1 494 ? -11.331 8.233 -19.104 1.00 85.81 494 HIS A CA 1
ATOM 3861 C C . HIS A 1 494 ? -10.276 9.270 -19.480 1.00 85.81 494 HIS A C 1
ATOM 3863 O O . HIS A 1 494 ? -9.078 8.996 -19.410 1.00 85.81 494 HIS A O 1
ATOM 3869 N N . LEU A 1 495 ? -10.699 10.458 -19.916 1.00 86.56 495 LEU A N 1
ATOM 3870 C CA . LEU A 1 495 ? -9.758 11.518 -20.262 1.00 86.56 495 LEU A CA 1
ATOM 3871 C C . LEU A 1 495 ? -9.183 12.150 -18.997 1.00 86.56 495 LEU A C 1
ATOM 3873 O O . LEU A 1 495 ? -9.864 12.317 -17.985 1.00 86.56 495 LEU A O 1
ATOM 3877 N N . LEU A 1 496 ? -7.918 12.557 -19.094 1.00 86.62 496 LEU A N 1
ATOM 3878 C CA . LEU A 1 496 ? -7.213 13.199 -17.993 1.00 86.62 496 LEU A CA 1
ATOM 3879 C C . LEU A 1 496 ? -7.929 14.458 -17.497 1.00 86.62 496 LEU A C 1
ATOM 3881 O O . LEU A 1 496 ? -8.064 14.666 -16.296 1.00 86.62 496 LEU A O 1
ATOM 3885 N N . GLU A 1 497 ? -8.378 15.293 -18.430 1.00 85.38 497 GLU A N 1
ATOM 3886 C CA . GLU A 1 497 ? -9.036 16.565 -18.128 1.00 85.38 497 GLU A CA 1
ATOM 3887 C C . GLU A 1 497 ? -10.394 16.358 -17.449 1.00 85.38 497 GLU A C 1
ATOM 3889 O O . GLU A 1 497 ? -10.740 17.113 -16.540 1.00 85.38 497 GLU A O 1
ATOM 3894 N N . ASP A 1 498 ? -11.124 15.305 -17.825 1.00 84.50 498 ASP A N 1
ATOM 3895 C CA . ASP A 1 498 ? -12.428 14.974 -17.247 1.00 84.50 498 ASP A CA 1
ATOM 3896 C C . ASP A 1 498 ? -12.276 14.536 -15.787 1.00 84.50 498 ASP A C 1
ATOM 3898 O O . ASP A 1 498 ? -12.907 15.116 -14.899 1.00 84.50 498 ASP A O 1
ATOM 3902 N N . LEU A 1 499 ? -11.368 13.587 -15.521 1.00 84.06 499 LEU A N 1
ATOM 3903 C CA . LEU A 1 499 ? -11.062 13.130 -14.162 1.00 84.06 499 LEU A CA 1
ATOM 3904 C C . LEU A 1 499 ? -10.507 14.268 -13.301 1.00 84.06 499 LEU A C 1
ATOM 3906 O O . LEU A 1 499 ? -10.958 14.469 -12.174 1.00 84.06 499 LEU A O 1
ATOM 3910 N N . ALA A 1 500 ? -9.581 15.066 -13.839 1.00 81.56 500 ALA A N 1
ATOM 3911 C CA . ALA A 1 500 ? -9.035 16.220 -13.136 1.00 81.56 500 ALA A CA 1
ATOM 3912 C C . ALA A 1 500 ? -10.121 17.250 -12.799 1.00 81.56 500 ALA A C 1
ATOM 3914 O O . ALA A 1 500 ? -10.097 17.821 -11.714 1.00 81.56 500 ALA A O 1
ATOM 3915 N N . THR A 1 501 ? -11.093 17.492 -13.682 1.00 81.81 501 THR A N 1
ATOM 3916 C CA . THR A 1 501 ? -12.189 18.447 -13.440 1.00 81.81 501 THR A CA 1
ATOM 3917 C C . THR A 1 501 ? -13.166 17.918 -12.391 1.00 81.81 501 THR A C 1
ATOM 3919 O O . THR A 1 501 ? -13.542 18.637 -11.462 1.00 81.81 501 THR A O 1
ATOM 3922 N N . GLU A 1 502 ? -13.541 16.644 -12.490 1.00 77.19 502 GLU A N 1
ATOM 3923 C CA . GLU A 1 502 ? -14.428 16.001 -11.526 1.00 77.19 502 GLU A CA 1
ATOM 3924 C C . GLU A 1 502 ? -13.800 15.978 -10.126 1.00 77.19 502 GLU A C 1
ATOM 3926 O O . GLU A 1 502 ? -14.420 16.386 -9.137 1.00 77.19 502 GLU A O 1
ATOM 3931 N N . HIS A 1 503 ? -12.537 15.562 -10.040 1.00 76.88 503 HIS A N 1
ATOM 3932 C CA . HIS A 1 503 ? -11.804 15.471 -8.785 1.00 76.88 503 HIS A CA 1
ATOM 3933 C C . HIS A 1 503 ? -11.427 16.853 -8.252 1.00 76.88 503 HIS A C 1
ATOM 3935 O O . HIS A 1 503 ? -11.613 17.107 -7.065 1.00 76.88 503 HIS A O 1
ATOM 3941 N N . SER A 1 504 ? -11.018 17.802 -9.100 1.00 67.88 504 SER A N 1
ATOM 3942 C CA . SER A 1 504 ? -10.720 19.177 -8.669 1.00 67.88 504 SER A CA 1
ATOM 3943 C C . SER A 1 504 ? -11.942 19.889 -8.102 1.00 67.88 504 SER A C 1
ATOM 3945 O O . SER A 1 504 ? -11.790 20.619 -7.130 1.00 67.88 504 SER A O 1
ATOM 3947 N N . SER A 1 505 ? -13.158 19.636 -8.601 1.00 60.06 505 SER A N 1
ATOM 3948 C CA . SER A 1 505 ? -14.382 20.135 -7.963 1.00 60.06 505 SER A CA 1
ATOM 3949 C C . SER A 1 505 ? -14.581 19.517 -6.576 1.00 60.06 505 SER A C 1
ATOM 3951 O O . SER A 1 505 ? -14.846 20.239 -5.615 1.00 60.06 505 SER A O 1
ATOM 3953 N N . ARG A 1 506 ? -14.360 18.203 -6.414 1.00 57.94 506 ARG A N 1
ATOM 3954 C CA . ARG A 1 506 ? -14.407 17.547 -5.091 1.00 57.94 506 ARG A CA 1
ATOM 3955 C C . ARG A 1 506 ? -13.319 18.064 -4.143 1.00 57.94 506 ARG A C 1
ATOM 3957 O O . ARG A 1 506 ? -13.580 18.212 -2.949 1.00 57.94 506 ARG A O 1
ATOM 3964 N N . VAL A 1 507 ? -12.112 18.328 -4.639 1.00 51.59 507 VAL A N 1
ATOM 3965 C CA . VAL A 1 507 ? -10.977 18.864 -3.870 1.00 51.59 507 VAL A CA 1
ATOM 3966 C C . VAL A 1 507 ? -11.209 20.331 -3.523 1.00 51.59 507 VAL A C 1
ATOM 3968 O O . VAL A 1 507 ? -10.972 20.728 -2.386 1.00 51.59 507 VAL A O 1
ATOM 3971 N N . GLN A 1 508 ? -11.731 21.135 -4.447 1.00 49.16 508 GLN A N 1
ATOM 3972 C CA . GLN A 1 508 ? -12.052 22.541 -4.223 1.00 49.16 508 GLN A CA 1
ATOM 3973 C C . GLN A 1 508 ? -13.240 22.693 -3.273 1.00 49.16 508 GLN A C 1
ATOM 3975 O O . GLN A 1 508 ? -13.180 23.533 -2.381 1.00 49.16 508 GLN A O 1
ATOM 3980 N N . ASN A 1 509 ? -14.265 21.842 -3.365 1.00 45.47 509 ASN A N 1
ATOM 3981 C CA . ASN A 1 509 ? -15.336 21.775 -2.369 1.00 45.47 509 ASN A CA 1
ATOM 3982 C C . ASN A 1 509 ? -14.759 21.425 -0.992 1.00 45.47 509 ASN A C 1
ATOM 3984 O O . ASN A 1 509 ? -15.036 22.127 -0.025 1.00 45.47 509 ASN A O 1
ATOM 3988 N N . ARG A 1 510 ? -13.829 20.460 -0.919 1.00 41.12 510 ARG A N 1
ATOM 3989 C CA . ARG A 1 510 ? -13.083 20.153 0.312 1.00 41.12 510 ARG A CA 1
ATOM 3990 C C . ARG A 1 510 ? -12.203 21.311 0.807 1.00 41.12 510 ARG A C 1
ATOM 3992 O O . ARG A 1 510 ? -12.050 21.438 2.014 1.00 41.12 510 ARG A O 1
ATOM 3999 N N . ARG A 1 511 ? -11.614 22.142 -0.064 1.00 41.03 511 ARG A N 1
ATOM 4000 C CA . ARG A 1 511 ? -10.801 23.329 0.301 1.00 41.03 511 ARG A CA 1
ATOM 4001 C C . ARG A 1 511 ? -11.663 24.507 0.760 1.00 41.03 511 ARG A C 1
ATOM 4003 O O . ARG A 1 511 ? -11.317 25.180 1.727 1.00 41.03 511 ARG A O 1
ATOM 4010 N N . THR A 1 512 ? -12.807 24.704 0.114 1.00 33.25 512 THR A N 1
ATOM 4011 C CA . THR A 1 512 ? -13.784 25.756 0.430 1.00 33.25 512 THR A CA 1
ATOM 4012 C C . THR A 1 512 ? -14.498 25.453 1.749 1.00 33.25 512 THR A C 1
ATOM 4014 O O . THR A 1 512 ? -14.606 26.334 2.596 1.00 33.25 512 THR A O 1
ATOM 4017 N N . GLU A 1 513 ? -14.876 24.191 1.991 1.00 32.66 513 GLU A N 1
ATOM 4018 C CA . GLU A 1 513 ? -15.380 23.709 3.290 1.00 32.66 513 GLU A CA 1
ATOM 4019 C C . GLU A 1 513 ? -14.336 23.821 4.422 1.00 32.66 513 GLU A C 1
ATOM 4021 O O . GLU A 1 513 ? -14.694 23.765 5.596 1.00 32.66 513 GLU A O 1
ATOM 4026 N N . ARG A 1 514 ? -13.048 23.994 4.087 1.00 31.84 514 ARG A N 1
ATOM 4027 C CA . ARG A 1 514 ? -11.919 24.126 5.029 1.00 31.84 514 ARG A CA 1
ATOM 4028 C C . ARG A 1 514 ? -11.434 25.572 5.242 1.00 31.84 514 ARG A C 1
ATOM 4030 O O . ARG A 1 514 ? -10.423 25.748 5.911 1.00 31.84 514 ARG A O 1
ATOM 4037 N N . HIS A 1 515 ? -12.108 26.597 4.702 1.00 33.06 515 HIS A N 1
ATOM 4038 C CA . HIS A 1 515 ? -11.725 28.021 4.836 1.00 33.06 515 HIS A CA 1
ATOM 4039 C C . HIS A 1 515 ? -10.246 28.348 4.514 1.00 33.06 515 HIS A C 1
ATOM 4041 O O . HIS A 1 515 ? -9.659 29.259 5.096 1.00 33.06 515 HIS A O 1
ATOM 4047 N N . LEU A 1 516 ? -9.633 27.654 3.554 1.00 30.56 516 LEU A N 1
ATOM 4048 C CA . LEU A 1 516 ? -8.308 28.021 3.044 1.00 30.56 516 LEU A CA 1
ATOM 4049 C C . LEU A 1 516 ? -8.475 29.122 1.985 1.00 30.56 516 LEU A C 1
ATOM 4051 O O . LEU A 1 516 ? -8.781 28.835 0.830 1.00 30.56 516 LEU A O 1
ATOM 4055 N N . VAL A 1 517 ? -8.352 30.387 2.395 1.00 29.89 517 VAL A N 1
ATOM 4056 C CA . VAL A 1 517 ? -8.409 31.544 1.486 1.00 29.89 517 VAL A CA 1
ATOM 4057 C C . VAL A 1 517 ? -7.071 31.716 0.763 1.00 29.89 517 VAL A C 1
ATOM 4059 O O . VAL A 1 517 ? -6.007 31.691 1.384 1.00 29.89 517 VAL A O 1
ATOM 4062 N N . ASP A 1 518 ? -7.149 31.932 -0.552 1.00 37.62 518 ASP A N 1
ATOM 4063 C CA . ASP A 1 518 ? -6.034 32.301 -1.424 1.00 37.62 518 ASP A CA 1
ATOM 4064 C C . ASP A 1 518 ? -5.287 33.520 -0.878 1.00 37.62 518 ASP A C 1
ATOM 4066 O O . ASP A 1 518 ? -5.833 34.623 -0.809 1.00 37.62 518 ASP A O 1
ATOM 4070 N N . THR A 1 519 ? -4.001 33.350 -0.567 1.00 30.50 519 THR A N 1
ATOM 4071 C CA . THR A 1 519 ? -3.101 34.498 -0.427 1.00 30.50 519 THR A CA 1
ATOM 4072 C C . THR A 1 519 ? -1.903 34.334 -1.357 1.00 30.50 519 THR A C 1
ATOM 4074 O O . THR A 1 519 ? -0.935 33.655 -1.047 1.00 30.50 519 THR A O 1
ATOM 4077 N N . HIS A 1 520 ? -2.031 34.985 -2.515 1.00 33.34 520 HIS A N 1
ATOM 4078 C CA . HIS A 1 520 ? -1.006 35.352 -3.494 1.00 33.34 520 HIS A CA 1
ATOM 4079 C C . HIS A 1 520 ? -0.055 34.262 -4.021 1.00 33.34 520 HIS A C 1
ATOM 4081 O O . HIS A 1 520 ? 1.011 33.980 -3.480 1.00 33.34 520 HIS A O 1
ATOM 4087 N N . VAL A 1 521 ? -0.404 33.790 -5.219 1.00 37.53 521 VAL A N 1
ATOM 4088 C CA . VAL A 1 521 ? 0.487 33.143 -6.186 1.00 37.53 521 VAL A CA 1
ATOM 4089 C C . VAL A 1 521 ? 1.569 34.138 -6.626 1.00 37.53 521 VAL A C 1
ATOM 4091 O O . VAL A 1 521 ? 1.252 35.179 -7.199 1.00 37.53 521 VAL A O 1
ATOM 4094 N N . ASN A 1 522 ? 2.839 33.804 -6.390 1.00 29.42 522 ASN A N 1
ATOM 4095 C CA . ASN A 1 522 ? 3.971 34.375 -7.122 1.00 29.42 522 ASN A CA 1
ATOM 4096 C C . ASN A 1 522 ? 4.539 33.307 -8.070 1.00 29.42 522 ASN A C 1
ATOM 4098 O O . ASN A 1 522 ? 4.697 32.152 -7.676 1.00 29.42 522 ASN A O 1
ATOM 4102 N N . ASP A 1 523 ? 4.887 33.727 -9.291 1.00 31.42 523 ASP A N 1
ATOM 4103 C CA . ASP A 1 523 ? 5.293 32.938 -10.477 1.00 31.42 523 ASP A CA 1
ATOM 4104 C C . ASP A 1 523 ? 6.565 32.065 -10.344 1.00 31.42 523 ASP A C 1
ATOM 4106 O O . ASP A 1 523 ? 7.103 31.557 -11.326 1.00 31.42 523 ASP A O 1
ATOM 4110 N N . THR A 1 524 ? 7.053 31.830 -9.132 1.00 30.67 524 THR A N 1
ATOM 4111 C CA . THR A 1 524 ? 8.109 30.854 -8.833 1.00 30.67 524 THR A CA 1
ATOM 4112 C C . THR A 1 524 ? 7.566 29.817 -7.862 1.00 30.67 524 THR A C 1
ATOM 4114 O O . THR A 1 524 ? 8.064 29.714 -6.741 1.00 30.67 524 THR A O 1
ATOM 4117 N N . GLY A 1 525 ? 6.509 29.114 -8.289 1.00 33.47 525 GLY A N 1
ATOM 4118 C CA . GLY A 1 525 ? 5.711 28.132 -7.542 1.00 33.47 525 GLY A CA 1
ATOM 4119 C C . GLY A 1 525 ? 6.489 26.917 -7.029 1.00 33.47 525 GLY A C 1
ATOM 4120 O O . GLY A 1 525 ? 6.207 25.781 -7.386 1.00 33.47 525 GLY A O 1
ATOM 4121 N N . LEU A 1 526 ? 7.462 27.167 -6.159 1.00 27.30 526 LEU A N 1
ATOM 4122 C CA . LEU A 1 526 ? 7.987 26.223 -5.196 1.00 27.30 526 LEU A CA 1
ATOM 4123 C C . LEU A 1 526 ? 6.925 26.076 -4.103 1.00 27.30 526 LEU A C 1
ATOM 4125 O O . LEU A 1 526 ? 6.865 26.902 -3.190 1.00 27.30 526 LEU A O 1
ATOM 4129 N N . PHE A 1 527 ? 6.171 24.974 -4.110 1.00 30.17 527 PHE A N 1
ATOM 4130 C CA . PHE A 1 527 ? 5.813 24.359 -2.833 1.00 30.17 527 PHE A CA 1
ATOM 4131 C C . PHE A 1 527 ? 7.102 23.793 -2.248 1.00 30.17 527 PHE A C 1
ATOM 4133 O O . PHE A 1 527 ? 7.385 22.600 -2.272 1.00 30.17 527 PHE A O 1
ATOM 4140 N N . ARG A 1 528 ? 7.934 24.693 -1.723 1.00 25.23 528 ARG A N 1
ATOM 4141 C CA . ARG A 1 528 ? 8.866 24.305 -0.685 1.00 25.23 528 ARG A CA 1
ATOM 4142 C C . ARG A 1 528 ? 7.950 23.761 0.407 1.00 25.23 528 ARG A C 1
ATOM 4144 O O . ARG A 1 528 ? 7.122 24.519 0.911 1.00 25.23 528 ARG A O 1
ATOM 4151 N N . PHE A 1 529 ? 8.090 22.489 0.779 1.00 29.11 529 PHE A N 1
ATOM 4152 C CA . PHE A 1 529 ? 7.813 22.089 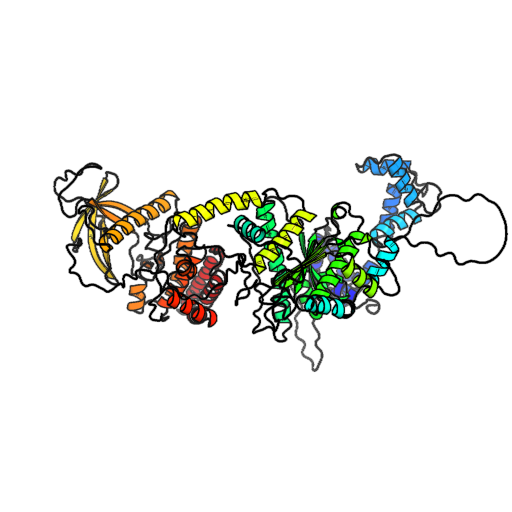2.155 1.00 29.11 529 PHE A CA 1
ATOM 4153 C C . PHE A 1 529 ? 8.723 22.972 3.008 1.00 29.11 529 PHE A C 1
ATOM 4155 O O . PHE A 1 529 ? 9.864 22.641 3.334 1.00 29.11 529 PHE A O 1
ATOM 4162 N N . GLN A 1 530 ? 8.268 24.192 3.277 1.00 25.44 530 GLN A N 1
ATOM 4163 C CA . GLN A 1 530 ? 8.834 24.987 4.322 1.00 25.44 530 GLN A CA 1
ATOM 4164 C C . GLN A 1 530 ? 8.554 24.147 5.559 1.00 25.44 530 GLN A C 1
ATOM 4166 O O . GLN A 1 530 ? 7.406 23.934 5.940 1.00 25.44 530 GLN A O 1
ATOM 4171 N N . LYS A 1 531 ? 9.627 23.677 6.200 1.00 32.66 531 LYS A N 1
ATOM 4172 C CA . LYS A 1 531 ? 9.669 23.663 7.659 1.00 32.66 531 LYS A CA 1
ATOM 4173 C C . LYS A 1 531 ? 9.352 25.093 8.111 1.00 32.66 531 LYS A C 1
ATOM 4175 O O . LYS A 1 531 ? 10.256 25.869 8.395 1.00 32.66 531 LYS A O 1
ATOM 4180 N N . GLN A 1 532 ? 8.083 25.478 8.065 1.00 23.27 532 GLN A N 1
ATOM 4181 C CA . GLN A 1 532 ? 7.571 26.619 8.781 1.00 23.27 532 GLN A CA 1
ATOM 4182 C C . GLN A 1 532 ? 6.874 26.043 9.993 1.00 23.27 532 GLN A C 1
ATOM 4184 O O . GLN A 1 532 ? 5.779 25.500 9.940 1.00 23.27 532 GLN A O 1
ATOM 4189 N N . SER A 1 533 ? 7.612 26.152 11.087 1.00 29.55 533 SER A N 1
ATOM 4190 C CA . SER A 1 533 ? 7.124 26.431 12.422 1.00 29.55 533 SER A CA 1
ATOM 4191 C C . SER A 1 533 ? 6.092 27.562 12.394 1.00 29.55 533 SER A C 1
ATOM 4193 O O . SER A 1 533 ? 6.398 28.697 12.743 1.00 29.55 533 SER A O 1
ATOM 4195 N N . HIS A 1 534 ? 4.889 27.263 11.934 1.00 24.98 534 HIS A N 1
ATOM 4196 C CA . HIS A 1 534 ? 3.689 27.985 12.297 1.00 24.98 534 HIS A CA 1
ATOM 4197 C C . HIS A 1 534 ? 2.652 26.914 12.563 1.00 24.98 534 HIS A C 1
ATOM 4199 O O . HIS A 1 534 ? 2.044 26.362 11.649 1.00 24.98 534 HIS A O 1
ATOM 4205 N N . SER A 1 535 ? 2.534 26.605 13.853 1.00 26.55 535 SER A N 1
ATOM 4206 C CA . SER A 1 535 ? 1.333 26.034 14.429 1.00 26.55 535 SER A CA 1
ATOM 4207 C C . SER A 1 535 ? 0.129 26.679 13.732 1.00 26.55 535 SER A C 1
ATOM 4209 O O . SER A 1 535 ? 0.116 27.915 13.603 1.00 26.55 535 SER A O 1
ATOM 4211 N N . PRO A 1 536 ? -0.910 25.921 13.330 1.00 28.50 536 PRO A N 1
ATOM 4212 C CA . PRO A 1 536 ? -2.219 26.547 13.308 1.00 28.50 536 PRO A CA 1
ATOM 4213 C C . PRO A 1 536 ? -2.340 27.227 14.669 1.00 28.50 536 PRO A C 1
ATOM 4215 O O . PRO A 1 536 ? -1.889 26.668 15.672 1.00 28.50 536 PRO A O 1
ATOM 4218 N N . GLU A 1 537 ? -2.866 28.442 14.732 1.00 31.12 537 GLU A N 1
ATOM 4219 C CA . GLU A 1 537 ? -3.344 28.967 16.003 1.00 31.12 537 GLU A CA 1
ATOM 4220 C C . GLU A 1 537 ? -4.541 28.076 16.384 1.00 31.12 537 GLU A C 1
ATOM 4222 O O . GLU A 1 537 ? -5.708 28.416 16.227 1.00 31.12 537 GLU A O 1
ATOM 4227 N N . ILE A 1 538 ? -4.228 26.842 16.791 1.00 34.19 538 ILE A N 1
ATOM 4228 C CA . ILE A 1 538 ? -5.011 26.050 17.692 1.00 34.19 538 ILE A CA 1
ATOM 4229 C C . ILE A 1 538 ? -5.055 27.002 18.865 1.00 34.19 538 ILE A C 1
ATOM 4231 O O . ILE A 1 538 ? -4.046 27.264 19.525 1.00 34.19 538 ILE A O 1
ATOM 4235 N N . VAL A 1 539 ? -6.222 27.594 19.080 1.00 30.25 539 VAL A N 1
ATOM 4236 C CA . VAL A 1 539 ? -6.589 27.943 20.435 1.00 30.25 539 VAL A CA 1
ATOM 4237 C C . VAL A 1 539 ? -6.515 26.610 21.162 1.00 30.25 539 VAL A C 1
ATOM 4239 O O . VAL A 1 539 ? -7.469 25.838 21.174 1.00 30.25 539 VAL A O 1
ATOM 4242 N N . GLU A 1 540 ? -5.321 26.291 21.664 1.00 32.97 540 GLU A N 1
ATOM 4243 C CA . GLU A 1 540 ? -5.124 25.334 22.719 1.00 32.97 540 GLU A CA 1
ATOM 4244 C C . GLU A 1 540 ? -5.974 25.911 23.836 1.00 32.97 540 GLU A C 1
ATOM 4246 O O . GLU A 1 540 ? -5.537 26.740 24.642 1.00 32.97 540 GLU A O 1
ATOM 4251 N N . PHE A 1 541 ? -7.229 25.477 23.889 1.00 27.02 541 PHE A N 1
ATOM 4252 C CA . PHE A 1 541 ? -7.820 25.264 25.181 1.00 27.02 541 PHE A CA 1
ATOM 4253 C C . PHE A 1 541 ? -6.928 24.213 25.809 1.00 27.02 541 PHE A C 1
ATOM 4255 O O . PHE A 1 541 ? -7.099 23.014 25.618 1.00 27.02 541 PHE A O 1
ATOM 4262 N N . LYS A 1 542 ? -5.894 24.708 26.500 1.00 26.28 542 LYS A N 1
ATOM 4263 C CA . LYS A 1 542 ? -5.229 23.957 27.539 1.00 26.28 542 LYS A CA 1
ATOM 4264 C C . LYS A 1 542 ? -6.360 23.315 28.300 1.00 26.28 542 LYS A C 1
ATOM 4266 O O . LYS A 1 542 ? -7.184 24.036 28.871 1.00 26.28 542 LYS A O 1
ATOM 4271 N N . ASP A 1 543 ? -6.347 21.995 28.318 1.00 33.72 543 ASP A N 1
ATOM 4272 C CA . ASP A 1 543 ? -7.054 21.185 29.286 1.00 33.72 543 ASP A CA 1
ATOM 4273 C C . ASP A 1 543 ? -6.398 21.456 30.653 1.00 33.72 543 ASP A C 1
ATOM 4275 O O . ASP A 1 543 ? -5.746 20.639 31.297 1.00 33.72 543 ASP A O 1
ATOM 4279 N N . LYS A 1 544 ? -6.450 22.725 31.073 1.00 24.75 544 LYS A N 1
ATOM 4280 C CA . LYS A 1 544 ? -6.374 23.074 32.465 1.00 24.75 544 LYS A CA 1
ATOM 4281 C C . LYS A 1 544 ? -7.643 22.457 32.989 1.00 24.75 544 LYS A C 1
ATOM 4283 O O . LYS A 1 544 ? -8.723 22.955 32.692 1.00 24.75 544 LYS A O 1
ATOM 4288 N N . SER A 1 545 ? -7.464 21.413 33.779 1.00 29.61 545 SER A N 1
ATOM 4289 C CA . SER A 1 545 ? -8.382 20.981 34.816 1.00 29.61 545 SER A CA 1
ATOM 4290 C C . SER A 1 545 ? -8.783 22.192 35.665 1.00 29.61 545 SER A C 1
ATOM 4292 O O . SER A 1 545 ? -8.283 22.447 36.763 1.00 29.61 545 SER A O 1
ATOM 4294 N N . ILE A 1 546 ? -9.681 23.014 35.128 1.00 26.39 546 ILE A N 1
ATOM 4295 C CA . ILE A 1 546 ? -10.388 24.016 35.886 1.00 26.39 546 ILE A CA 1
ATOM 4296 C C . ILE A 1 546 ? -11.360 23.181 36.704 1.00 26.39 546 ILE A C 1
ATOM 4298 O O . ILE A 1 546 ? -12.415 22.781 36.230 1.00 26.39 546 ILE A O 1
ATOM 4302 N N . LYS A 1 547 ? -10.972 22.890 37.950 1.00 33.09 547 LYS A N 1
ATOM 4303 C CA . LYS A 1 547 ? -11.894 22.441 38.992 1.00 33.09 547 LYS A CA 1
ATOM 4304 C C . LYS A 1 547 ? -12.948 23.532 39.197 1.00 33.09 547 LYS A C 1
ATOM 4306 O O . LYS A 1 547 ? -12.818 24.373 40.082 1.00 33.09 547 LYS A O 1
ATOM 4311 N N . LEU A 1 548 ? -13.963 23.544 38.345 1.00 31.75 548 LEU A N 1
ATOM 4312 C CA . LEU A 1 548 ? -15.233 24.207 38.582 1.00 31.75 548 LEU A CA 1
ATOM 4313 C C . LEU A 1 548 ? -16.162 23.170 39.209 1.00 31.75 548 LEU A C 1
ATOM 4315 O O . LEU A 1 548 ? -16.211 22.018 38.786 1.00 31.75 548 LEU A O 1
ATOM 4319 N N . ASN A 1 549 ? -16.838 23.569 40.283 1.00 32.03 549 ASN A N 1
ATOM 4320 C CA . ASN A 1 549 ? -17.728 22.689 41.030 1.00 32.03 549 ASN A CA 1
ATOM 4321 C C . ASN A 1 549 ? -18.797 22.098 40.087 1.00 32.03 549 ASN A C 1
ATOM 4323 O O . ASN A 1 549 ? -19.486 22.879 39.429 1.00 32.03 549 ASN A O 1
ATOM 4327 N N . PRO A 1 550 ? -18.958 20.762 40.026 1.00 38.31 550 PRO A N 1
ATOM 4328 C CA . PRO A 1 550 ? -19.881 20.120 39.102 1.00 38.31 550 PRO A CA 1
ATOM 4329 C C . PRO A 1 550 ? -21.318 20.424 39.530 1.00 38.31 550 PRO A C 1
ATOM 4331 O O . PRO A 1 550 ? -21.800 19.917 40.545 1.00 38.31 550 PRO A O 1
ATOM 4334 N N . GLY A 1 551 ? -21.996 21.275 38.765 1.00 39.78 551 GLY A N 1
ATOM 4335 C CA . GLY A 1 551 ? -23.437 21.459 38.869 1.00 39.78 551 GLY A CA 1
ATOM 4336 C C . GLY A 1 551 ? -24.149 20.227 38.315 1.00 39.78 551 GLY A C 1
ATOM 4337 O O . GLY A 1 551 ? -24.198 20.041 37.109 1.00 39.78 551 GLY A O 1
ATOM 4338 N N . GLU A 1 552 ? -24.649 19.381 39.218 1.00 51.03 552 GLU A N 1
ATOM 4339 C CA . GLU A 1 552 ? -25.717 18.385 39.015 1.00 51.03 552 GLU A CA 1
ATOM 4340 C C . GLU A 1 552 ? -25.605 17.455 37.785 1.00 51.03 552 GLU A C 1
ATOM 4342 O O . GLU A 1 552 ? -26.546 17.306 37.006 1.00 51.03 552 GLU A O 1
ATOM 4347 N N . ARG A 1 553 ? -24.489 16.721 37.655 1.00 57.62 553 ARG A N 1
ATOM 4348 C CA . ARG A 1 553 ? -24.488 15.467 36.871 1.00 57.62 553 ARG A CA 1
ATOM 4349 C C . ARG A 1 553 ? -25.441 14.459 37.531 1.00 57.62 553 ARG A C 1
ATOM 4351 O O . ARG A 1 553 ? -25.446 14.334 38.758 1.00 57.62 553 ARG A O 1
ATOM 4358 N N . LEU A 1 554 ? -26.237 13.737 36.735 1.00 64.38 554 LEU A N 1
ATOM 4359 C CA . LEU A 1 554 ? -27.099 12.664 37.241 1.00 64.38 554 LEU A CA 1
ATOM 4360 C C . LEU A 1 554 ? -26.225 11.528 37.784 1.00 64.38 554 LEU A C 1
ATOM 4362 O O . LEU A 1 554 ? -25.708 10.727 37.012 1.00 64.38 554 LEU A O 1
ATOM 4366 N N . LYS A 1 555 ? -26.084 11.459 39.108 1.00 68.12 555 LYS A N 1
ATOM 4367 C CA . LYS A 1 555 ? -25.407 10.357 39.792 1.00 68.12 555 LYS A CA 1
ATOM 4368 C C . LYS A 1 555 ? -26.429 9.312 40.191 1.00 68.12 555 LYS A C 1
ATOM 4370 O O . LYS A 1 555 ? -27.278 9.566 41.043 1.00 68.12 555 LYS A O 1
ATOM 4375 N N . LEU A 1 556 ? -26.352 8.149 39.562 1.00 75.75 556 LEU A N 1
ATOM 4376 C CA . LEU A 1 556 ? -27.203 7.020 39.913 1.00 75.75 556 LEU A CA 1
ATOM 4377 C C . LEU A 1 556 ? -26.543 6.246 41.049 1.00 75.75 556 LEU A C 1
ATOM 4379 O O . LEU A 1 556 ? -25.422 5.763 40.915 1.00 75.75 556 LEU A O 1
ATOM 4383 N N . GLU A 1 557 ? -27.241 6.113 42.171 1.00 80.00 557 GLU A N 1
ATOM 4384 C CA . GLU A 1 557 ? -26.779 5.276 43.273 1.00 80.00 557 GLU A CA 1
ATOM 4385 C C . GLU A 1 557 ? -27.120 3.807 43.007 1.00 80.00 557 GLU A C 1
ATOM 4387 O O . GLU A 1 557 ? -28.074 3.481 42.291 1.00 80.00 557 GLU A O 1
ATOM 4392 N N . LYS A 1 558 ? -26.355 2.900 43.614 1.00 82.19 558 LYS A N 1
ATOM 4393 C CA . LYS A 1 558 ? -26.669 1.470 43.608 1.00 82.19 558 LYS A CA 1
ATOM 4394 C C . LYS A 1 558 ? -28.084 1.230 44.156 1.00 82.19 558 LYS A C 1
ATOM 4396 O O . LYS A 1 558 ? -28.414 1.713 45.234 1.00 82.19 558 LYS A O 1
ATOM 4401 N N . GLY A 1 559 ? -28.891 0.465 43.426 1.00 78.62 559 GLY A N 1
ATOM 4402 C CA . GLY A 1 559 ? -30.305 0.198 43.707 1.00 78.62 559 GLY A CA 1
ATOM 4403 C C . GLY A 1 559 ? -31.281 1.190 43.062 1.00 78.62 559 GLY A C 1
ATOM 4404 O O . GLY A 1 559 ? -32.490 1.040 43.215 1.00 78.62 559 GLY A O 1
ATOM 4405 N N . SER A 1 560 ? -30.795 2.205 42.337 1.00 84.00 560 SER A N 1
ATOM 4406 C CA . SER A 1 560 ? -31.667 3.117 41.584 1.00 84.00 560 SER A CA 1
ATOM 4407 C C . SER A 1 560 ? -32.317 2.390 40.407 1.00 84.00 560 SER A C 1
ATOM 4409 O O . SER A 1 560 ? -31.617 1.737 39.634 1.00 84.00 560 SER A O 1
ATOM 4411 N N . ILE A 1 561 ? -33.635 2.541 40.238 1.00 84.12 561 ILE A N 1
ATOM 4412 C CA . ILE A 1 561 ? -34.379 1.990 39.096 1.00 84.12 561 ILE A CA 1
ATOM 4413 C C . ILE A 1 561 ? -34.633 3.094 38.072 1.00 84.12 561 ILE A C 1
ATOM 4415 O O . ILE A 1 561 ? -35.152 4.162 38.399 1.00 84.12 561 ILE A O 1
ATOM 4419 N N . ILE A 1 562 ? -34.296 2.808 36.822 1.00 84.25 562 ILE A N 1
ATOM 4420 C CA . ILE A 1 562 ? -34.376 3.718 35.688 1.00 84.25 562 ILE A CA 1
ATOM 4421 C C . ILE A 1 562 ? -35.363 3.145 34.682 1.00 84.25 562 ILE A C 1
ATOM 4423 O O . ILE A 1 562 ? -35.208 2.010 34.238 1.00 84.25 562 ILE A O 1
ATOM 4427 N N . TRP A 1 563 ? -36.344 3.950 34.286 1.00 83.75 563 TRP A N 1
ATOM 4428 C CA . TRP A 1 563 ? -37.282 3.603 33.222 1.00 83.75 563 TRP A CA 1
ATOM 4429 C C . TRP A 1 563 ? -36.901 4.327 31.935 1.00 83.75 563 TRP A C 1
ATOM 4431 O O . TRP A 1 563 ? -36.624 5.530 31.945 1.00 83.75 563 TRP A O 1
ATOM 4441 N N . ILE A 1 564 ? -36.874 3.592 30.828 1.00 85.94 564 ILE A N 1
ATOM 4442 C CA . ILE A 1 564 ? -36.490 4.095 29.508 1.00 85.94 564 ILE A CA 1
ATOM 4443 C C . ILE A 1 564 ? -37.646 3.867 28.538 1.00 85.94 564 ILE A C 1
ATOM 4445 O O . ILE A 1 564 ? -38.182 2.762 28.477 1.00 85.94 564 ILE A O 1
ATOM 4449 N N . ASP A 1 565 ? -37.994 4.898 27.765 1.00 80.44 565 ASP A N 1
ATOM 4450 C CA . ASP A 1 565 ? -38.852 4.749 26.583 1.00 80.44 565 ASP A CA 1
ATOM 4451 C C . ASP A 1 565 ? -37.986 4.314 25.396 1.00 80.44 565 ASP A C 1
ATOM 4453 O O . ASP A 1 565 ? -37.249 5.128 24.829 1.00 80.44 565 ASP A O 1
ATOM 4457 N N . ASP A 1 566 ? -38.048 3.030 25.051 1.00 78.06 566 ASP A N 1
ATOM 4458 C CA . ASP A 1 566 ? -37.423 2.461 23.861 1.00 78.06 566 ASP A CA 1
ATOM 4459 C C . ASP A 1 566 ? -38.501 2.206 22.807 1.00 78.06 566 ASP A C 1
ATOM 4461 O O . ASP A 1 566 ? -39.238 1.216 22.857 1.00 78.06 566 ASP A O 1
ATOM 4465 N N . SER A 1 567 ? -38.593 3.119 21.839 1.00 70.25 567 SER A N 1
ATOM 4466 C CA . SER A 1 567 ? -39.451 2.978 20.657 1.00 70.25 567 SER A CA 1
ATOM 4467 C C . SER A 1 567 ? -40.934 2.703 20.979 1.00 70.25 567 SER A C 1
ATOM 4469 O O . SER A 1 567 ? -41.618 2.029 20.208 1.00 70.25 567 SER A O 1
ATOM 4471 N N . GLY A 1 568 ? -41.445 3.229 22.102 1.00 64.94 568 GLY A N 1
ATOM 4472 C CA . GLY A 1 568 ? -42.825 3.043 22.561 1.00 64.94 568 GLY A CA 1
ATOM 4473 C C . GLY A 1 568 ? -43.030 1.890 23.552 1.00 64.94 568 GLY A C 1
ATOM 4474 O O . GLY A 1 568 ? -44.172 1.631 23.934 1.00 64.94 568 GLY A O 1
ATOM 4475 N N . SER A 1 569 ? -41.958 1.205 23.966 1.00 73.31 569 SER A N 1
ATOM 4476 C CA . SER A 1 569 ? -41.963 0.207 25.043 1.00 73.31 569 SER A CA 1
ATOM 4477 C C . SER A 1 569 ? -41.179 0.714 26.256 1.00 73.31 569 SER A C 1
ATOM 4479 O O . SER A 1 569 ? -40.049 1.181 26.119 1.00 73.31 569 SER A O 1
ATOM 4481 N N . GLU A 1 570 ? -41.779 0.634 27.445 1.00 81.25 570 GLU A N 1
ATOM 4482 C CA . GLU A 1 570 ? -41.117 1.011 28.698 1.00 81.25 570 GLU A CA 1
ATOM 4483 C C . GLU A 1 570 ? -40.270 -0.163 29.202 1.00 81.25 570 GLU A C 1
ATOM 4485 O O . GLU A 1 570 ? -40.801 -1.240 29.461 1.00 81.25 570 GLU A O 1
ATOM 4490 N N . LYS A 1 571 ? -38.958 0.048 29.350 1.00 85.94 571 LYS A N 1
ATOM 4491 C CA . LYS A 1 571 ? -38.019 -0.935 29.916 1.00 85.94 571 LYS A CA 1
ATOM 4492 C C . LYS A 1 571 ? -37.399 -0.395 31.201 1.00 85.94 571 LYS A C 1
ATOM 4494 O O . LYS A 1 571 ? -36.939 0.748 31.229 1.00 85.94 571 LYS A O 1
ATOM 4499 N N . GLY A 1 572 ? -37.383 -1.213 32.252 1.00 87.50 572 GLY A N 1
ATOM 4500 C CA . GLY A 1 572 ? -36.817 -0.871 33.558 1.00 87.50 572 GLY A CA 1
ATOM 4501 C C . GLY A 1 572 ? -35.438 -1.495 33.780 1.00 87.50 572 GLY A C 1
ATOM 4502 O O . GLY A 1 572 ? -35.249 -2.680 33.508 1.00 87.50 572 GLY A O 1
ATOM 4503 N N . PHE A 1 573 ? -34.497 -0.724 34.326 1.00 89.69 573 PHE A N 1
ATOM 4504 C CA . PHE A 1 573 ? -33.143 -1.171 34.667 1.00 89.69 573 PHE A CA 1
ATOM 4505 C C . PHE A 1 573 ? -32.762 -0.747 36.088 1.00 89.69 573 PHE A C 1
ATOM 4507 O O . PHE A 1 573 ? -32.962 0.407 36.454 1.00 89.69 573 PHE A O 1
ATOM 4514 N N . GLU A 1 574 ? -32.189 -1.652 36.880 1.00 89.00 574 GLU A N 1
ATOM 4515 C CA . GLU A 1 574 ? -31.685 -1.372 38.231 1.00 89.00 574 GLU A CA 1
ATOM 4516 C C . GLU A 1 574 ? -30.155 -1.250 38.228 1.00 89.00 574 GLU A C 1
ATOM 4518 O O . GLU A 1 574 ? -29.459 -2.130 37.721 1.00 89.00 574 GLU A O 1
ATOM 4523 N N . THR A 1 575 ? -29.613 -0.181 38.815 1.00 88.12 575 THR A N 1
ATOM 4524 C CA . THR A 1 575 ? -28.162 0.027 38.959 1.00 88.12 575 THR A CA 1
ATOM 4525 C C . THR A 1 575 ? -27.568 -0.920 40.000 1.00 88.12 575 THR A C 1
ATOM 4527 O O . THR A 1 575 ? -27.850 -0.806 41.191 1.00 88.12 575 THR A O 1
ATOM 4530 N N . ILE A 1 576 ? -26.679 -1.820 39.582 1.00 86.88 576 ILE A N 1
ATOM 4531 C CA . ILE A 1 576 ? -26.010 -2.786 40.467 1.00 86.88 576 ILE A CA 1
ATOM 4532 C C . ILE A 1 576 ? -24.704 -2.218 41.026 1.00 86.88 576 ILE A C 1
ATOM 4534 O O . ILE A 1 576 ? -24.360 -2.447 42.191 1.00 86.88 576 ILE A O 1
ATOM 4538 N N . GLU A 1 577 ? -23.942 -1.530 40.181 1.00 84.12 577 GLU A N 1
ATOM 4539 C CA . GLU A 1 577 ? -22.579 -1.100 40.475 1.00 84.12 577 GLU A CA 1
ATOM 4540 C C . GLU A 1 577 ? -22.224 0.148 39.662 1.00 84.12 577 GLU A C 1
ATOM 4542 O O . GLU A 1 577 ? -22.715 0.337 38.550 1.00 84.12 577 GLU A O 1
ATOM 4547 N N . VAL A 1 578 ? -21.378 1.002 40.237 1.00 80.88 578 VAL A N 1
ATOM 4548 C CA . VAL A 1 578 ? -20.821 2.187 39.578 1.00 80.88 578 VAL A CA 1
ATOM 4549 C C . VAL A 1 578 ? -19.307 2.078 39.666 1.00 80.88 578 VAL A C 1
ATOM 4551 O O . VAL A 1 578 ? -18.753 2.054 40.766 1.00 80.88 578 VAL A O 1
ATOM 4554 N N . ILE A 1 579 ? -18.656 1.971 38.513 1.00 75.62 579 ILE A N 1
ATOM 4555 C CA . ILE A 1 579 ? -17.202 1.877 38.387 1.00 75.62 579 ILE A CA 1
ATOM 4556 C C . ILE A 1 579 ? -16.669 3.254 37.995 1.00 75.62 579 ILE A C 1
ATOM 4558 O O . ILE A 1 579 ? -17.241 3.930 37.143 1.00 75.62 579 ILE A O 1
ATOM 4562 N N . PHE A 1 580 ? -15.563 3.661 38.616 1.00 69.31 580 PHE A N 1
ATOM 4563 C CA . PHE A 1 580 ? -14.850 4.890 38.279 1.00 69.31 580 PHE A CA 1
ATOM 4564 C C . PHE A 1 580 ? -13.551 4.534 37.551 1.00 69.31 580 PHE A C 1
ATOM 4566 O O . PHE A 1 580 ? -12.662 3.935 38.161 1.00 69.31 580 PHE A O 1
ATOM 4573 N N . ASP A 1 581 ? -13.427 4.919 36.280 1.00 60.88 581 ASP A N 1
ATOM 4574 C CA . ASP A 1 581 ? -12.183 4.803 35.504 1.00 60.88 581 ASP A CA 1
ATOM 4575 C C . ASP A 1 581 ? -11.773 6.193 35.000 1.00 60.88 581 ASP A C 1
ATOM 4577 O O . ASP A 1 581 ? -12.520 6.822 34.256 1.00 60.88 581 ASP A O 1
ATOM 4581 N N . ASN A 1 582 ? -10.623 6.697 35.467 1.00 57.12 582 ASN A N 1
ATOM 4582 C CA . ASN A 1 582 ? -10.042 7.998 35.093 1.00 57.12 582 ASN A CA 1
ATOM 4583 C C . ASN A 1 582 ? -11.066 9.156 34.977 1.00 57.12 582 ASN A C 1
ATOM 4585 O O . ASN A 1 582 ? -11.108 9.855 33.970 1.00 57.12 582 ASN A O 1
ATOM 4589 N N . ASP A 1 583 ? -11.884 9.353 36.019 1.00 53.09 583 ASP A N 1
ATOM 4590 C CA . ASP A 1 583 ? -12.934 10.388 36.134 1.00 53.09 583 ASP A CA 1
ATOM 4591 C C . ASP A 1 583 ? -14.208 10.185 35.277 1.00 53.09 583 ASP A C 1
ATOM 4593 O O . ASP A 1 583 ? -15.089 11.052 35.264 1.00 53.09 583 ASP A O 1
ATOM 4597 N N . VAL A 1 584 ? -14.377 9.016 34.644 1.00 61.75 584 VAL A N 1
ATOM 4598 C CA . VAL A 1 584 ? -15.613 8.601 33.954 1.00 61.75 584 VAL A CA 1
ATOM 4599 C C . VAL A 1 584 ? -16.405 7.603 34.809 1.00 61.75 584 VAL A C 1
ATOM 4601 O O . VAL A 1 584 ? -15.874 6.597 35.282 1.00 61.75 584 VAL A O 1
ATOM 4604 N N . GLU A 1 585 ? -17.696 7.885 35.010 1.00 71.25 585 GLU A N 1
ATOM 4605 C CA . GLU A 1 585 ? -18.639 7.024 35.736 1.00 71.25 585 GLU A CA 1
ATOM 4606 C C . GLU A 1 585 ? -19.246 5.984 34.777 1.00 71.25 585 GLU A C 1
ATOM 4608 O O . GLU A 1 585 ? -20.036 6.322 33.895 1.00 71.25 585 GLU A O 1
ATOM 4613 N N . ILE A 1 586 ? -18.879 4.713 34.950 1.00 75.75 586 ILE A N 1
ATOM 4614 C CA . ILE A 1 586 ? -19.433 3.582 34.200 1.00 75.75 586 ILE A CA 1
ATOM 4615 C C . ILE A 1 586 ? -20.487 2.901 35.069 1.00 75.75 586 ILE A C 1
ATOM 4617 O O . ILE A 1 586 ? -20.194 2.393 36.153 1.00 75.75 586 ILE A O 1
ATOM 4621 N N . TYR A 1 587 ? -21.720 2.859 34.580 1.00 86.56 587 TYR A N 1
ATOM 4622 C CA . TYR A 1 587 ? -22.846 2.279 35.299 1.00 86.56 587 TYR A CA 1
ATOM 4623 C C . TYR A 1 587 ? -23.090 0.843 34.831 1.00 86.56 587 TYR A C 1
ATOM 4625 O O . TYR A 1 587 ? -23.239 0.589 33.636 1.00 86.56 587 TYR A O 1
ATOM 4633 N N . ILE A 1 588 ? -23.160 -0.100 35.768 1.00 87.56 588 ILE A N 1
ATOM 4634 C CA . ILE A 1 588 ? -23.573 -1.481 35.502 1.00 87.56 588 ILE A CA 1
ATOM 4635 C C . ILE A 1 588 ? -24.997 -1.653 36.011 1.00 87.56 588 ILE A C 1
ATOM 4637 O O . ILE A 1 588 ? -25.279 -1.423 37.190 1.00 87.56 588 ILE A O 1
ATOM 4641 N N . VAL A 1 589 ? -25.887 -2.088 35.128 1.00 90.75 589 VAL A N 1
ATOM 4642 C CA . VAL A 1 589 ? -27.315 -2.265 35.404 1.00 90.75 589 VAL A CA 1
ATOM 4643 C C . VAL A 1 589 ? -27.772 -3.693 35.127 1.00 90.75 589 VAL A C 1
ATOM 4645 O O . VAL A 1 589 ? -27.102 -4.436 34.413 1.00 90.75 589 VAL A O 1
ATOM 4648 N N . THR A 1 590 ? -28.925 -4.077 35.670 1.00 91.69 590 THR A N 1
ATOM 4649 C CA . THR A 1 590 ? -29.638 -5.312 35.309 1.00 91.69 590 THR A CA 1
ATOM 4650 C C . THR A 1 590 ? -31.073 -4.997 34.896 1.00 91.69 590 THR A C 1
ATOM 4652 O O . THR A 1 590 ? -31.660 -4.061 35.451 1.00 91.69 590 THR A O 1
ATOM 4655 N N . PRO A 1 591 ? -31.654 -5.710 33.915 1.00 90.69 591 PRO A N 1
ATOM 4656 C CA . PRO A 1 591 ? -33.068 -5.566 33.593 1.00 90.69 591 PRO A CA 1
ATOM 4657 C C . PRO A 1 591 ? -33.937 -5.917 34.807 1.00 90.69 591 PRO A C 1
ATOM 4659 O O . PRO A 1 591 ? -33.714 -6.929 35.465 1.00 90.69 591 PRO A O 1
ATOM 4662 N N . VAL A 1 592 ? -34.968 -5.116 35.081 1.00 87.69 592 VAL A N 1
ATOM 4663 C CA . VAL A 1 592 ? -35.922 -5.396 36.175 1.00 87.69 592 VAL A CA 1
ATOM 4664 C C . VAL A 1 592 ? -36.726 -6.675 35.899 1.00 87.69 592 VAL A C 1
ATOM 4666 O O . VAL A 1 592 ? -37.111 -7.385 36.826 1.00 87.69 592 VAL A O 1
ATOM 4669 N N . GLU A 1 593 ? -36.977 -6.974 34.623 1.00 83.38 593 GLU A N 1
ATOM 4670 C CA . GLU A 1 593 ? -37.730 -8.153 34.177 1.00 83.38 593 GLU A CA 1
ATOM 4671 C C . GLU A 1 593 ? -36.910 -9.450 34.277 1.00 83.38 593 GLU A C 1
ATOM 4673 O O . GLU A 1 593 ? -37.460 -10.503 34.600 1.00 83.38 593 GLU A O 1
ATOM 4678 N N . GLU A 1 594 ? -35.595 -9.364 34.055 1.00 81.06 594 GLU A N 1
ATOM 4679 C CA . GLU A 1 594 ? -34.655 -10.492 34.068 1.00 81.06 594 GLU A CA 1
ATOM 4680 C C . GLU A 1 594 ? -33.472 -10.201 35.011 1.00 81.06 594 GLU A C 1
ATOM 4682 O O . GLU A 1 594 ? -32.349 -9.937 34.566 1.00 81.06 594 GLU A O 1
ATOM 4687 N N . PRO A 1 595 ? -33.704 -10.240 36.339 1.00 77.06 595 PRO A N 1
ATOM 4688 C CA . PRO A 1 595 ? -32.668 -9.948 37.319 1.00 77.06 595 PRO A CA 1
ATOM 4689 C C . PRO A 1 595 ? -31.575 -11.022 37.267 1.00 77.06 595 PRO A C 1
ATOM 4691 O O . PRO A 1 595 ? -31.796 -12.182 37.619 1.00 77.06 595 PRO A O 1
ATOM 4694 N N . GLY A 1 596 ? -30.377 -10.631 36.831 1.00 77.81 596 GLY A N 1
ATOM 4695 C CA . GLY A 1 596 ? -29.214 -11.520 36.744 1.00 77.81 596 GLY A CA 1
ATOM 4696 C C . GLY A 1 596 ? -28.269 -11.205 35.588 1.00 77.81 596 GLY A C 1
ATOM 4697 O O . GLY A 1 596 ? -27.064 -11.424 35.718 1.00 77.81 596 GLY A O 1
ATOM 4698 N N . GLU A 1 597 ? -28.777 -10.642 34.490 1.00 85.56 597 GLU A N 1
ATOM 4699 C CA . GLU A 1 597 ? -27.933 -10.186 33.385 1.00 85.56 597 GLU A CA 1
ATOM 4700 C C . GLU A 1 597 ? -27.284 -8.840 33.735 1.00 85.56 597 GLU A C 1
ATOM 4702 O O . GLU A 1 597 ? -27.967 -7.904 34.158 1.00 85.56 597 GLU A O 1
ATOM 4707 N N . LYS A 1 598 ? -25.959 -8.738 33.578 1.00 89.56 598 LYS A N 1
ATOM 4708 C CA . LYS A 1 598 ? -25.215 -7.487 33.773 1.00 89.56 598 LYS A CA 1
ATOM 4709 C C . LYS A 1 598 ? -25.054 -6.769 32.439 1.00 89.56 598 LYS A C 1
ATOM 4711 O O . LYS A 1 598 ? -24.485 -7.328 31.506 1.00 89.56 598 LYS A O 1
ATOM 4716 N N . LEU A 1 599 ? -25.482 -5.515 32.392 1.00 91.56 599 LEU A N 1
ATOM 4717 C CA . LEU A 1 599 ? -25.442 -4.645 31.221 1.00 91.56 599 LEU A CA 1
ATOM 4718 C C . LEU A 1 599 ? -24.697 -3.347 31.540 1.00 91.56 599 LEU A C 1
ATOM 4720 O O . LEU A 1 599 ? -24.670 -2.902 32.686 1.00 91.56 599 LEU A O 1
ATOM 4724 N N . MET A 1 600 ? -24.096 -2.734 30.524 1.00 89.62 600 MET A N 1
ATOM 4725 C CA . MET A 1 600 ? -23.413 -1.447 30.636 1.00 89.62 600 MET A CA 1
ATOM 4726 C C . MET A 1 600 ? -24.378 -0.321 30.261 1.00 89.62 600 MET A C 1
ATOM 4728 O O . MET A 1 600 ? -25.034 -0.383 29.221 1.00 89.62 600 MET A O 1
ATOM 4732 N N . LEU A 1 601 ? -24.466 0.702 31.105 1.00 89.31 601 LEU A N 1
ATOM 4733 C CA . LEU A 1 601 ? -25.334 1.861 30.937 1.00 89.31 601 LEU A CA 1
ATOM 4734 C C . LEU A 1 601 ? -24.489 3.111 30.670 1.00 89.31 601 LEU A C 1
ATOM 4736 O O . LEU A 1 601 ? -23.642 3.493 31.476 1.00 89.31 601 LEU A O 1
ATOM 4740 N N . TYR A 1 602 ? -24.795 3.786 29.567 1.00 86.19 602 TYR A N 1
ATOM 4741 C CA . TYR A 1 602 ? -24.279 5.106 29.235 1.00 86.19 602 TYR A CA 1
ATOM 4742 C C . TYR A 1 602 ? -25.372 6.154 29.425 1.00 86.19 602 TYR A C 1
ATOM 4744 O O . TYR A 1 602 ? -26.474 6.032 28.879 1.00 86.19 602 TYR A O 1
ATOM 4752 N N . VAL A 1 603 ? -25.047 7.205 30.173 1.00 82.50 603 VAL A N 1
ATOM 4753 C CA . VAL A 1 603 ? -25.954 8.311 30.493 1.00 82.50 603 VAL A CA 1
ATOM 4754 C C . VAL A 1 603 ? -25.409 9.580 29.845 1.00 82.50 603 VAL A C 1
ATOM 4756 O O . VAL A 1 603 ? -24.297 10.000 30.150 1.00 82.50 603 VAL A O 1
ATOM 4759 N N . GLY A 1 604 ? -26.165 10.180 28.922 1.00 76.19 604 GLY A N 1
ATOM 4760 C CA . GLY A 1 604 ? -25.792 11.471 28.336 1.00 76.19 604 GLY A CA 1
ATOM 4761 C C . GLY A 1 604 ? -26.227 12.650 29.210 1.00 76.19 604 GLY A C 1
ATOM 4762 O O . GLY A 1 604 ? -26.885 12.467 30.231 1.00 76.19 604 GLY A O 1
ATOM 4763 N N . SER A 1 605 ? -25.895 13.878 28.803 1.00 70.12 605 SER A N 1
ATOM 4764 C CA . SER A 1 605 ? -26.313 15.081 29.543 1.00 70.12 605 SER A CA 1
ATOM 4765 C C . SER A 1 605 ? -27.766 15.506 29.246 1.00 70.12 605 SER A C 1
ATOM 4767 O O . SER A 1 605 ? -28.394 15.059 28.281 1.00 70.12 605 SER A O 1
ATOM 4769 N N . ILE A 1 606 ? -28.330 16.359 30.104 1.00 62.91 606 ILE A N 1
ATOM 4770 C CA . ILE A 1 606 ? -29.738 16.788 30.088 1.00 62.91 606 ILE A CA 1
ATOM 4771 C C . ILE A 1 606 ? -29.963 17.808 28.963 1.00 62.91 606 ILE A C 1
ATOM 4773 O O . ILE A 1 606 ? -29.274 18.810 28.887 1.00 62.91 606 ILE A O 1
ATOM 4777 N N . SER A 1 607 ? -30.982 17.634 28.117 1.00 52.03 607 SER A N 1
ATOM 4778 C CA . SER A 1 607 ? -31.220 18.522 26.959 1.00 52.03 607 SER A CA 1
ATOM 4779 C C . SER A 1 607 ? -31.939 19.859 27.263 1.00 52.03 607 SER A C 1
ATOM 4781 O O . SER A 1 607 ? -32.453 20.469 26.329 1.00 52.03 607 SER A O 1
ATOM 4783 N N . SER A 1 608 ? -32.076 20.304 28.523 1.00 49.81 608 SER A N 1
ATOM 4784 C CA . SER A 1 608 ? -33.096 21.314 28.888 1.00 49.81 608 SER A CA 1
ATOM 4785 C C . SER A 1 608 ? -32.645 22.744 29.219 1.00 49.81 608 SER A C 1
ATOM 4787 O O . SER A 1 608 ? -33.542 23.563 29.389 1.00 49.81 608 SER A O 1
ATOM 4789 N N . ASN A 1 609 ? -31.355 23.108 29.248 1.00 41.31 609 ASN A N 1
ATOM 4790 C CA . ASN A 1 609 ? -30.948 24.504 29.502 1.00 41.31 609 ASN A CA 1
ATOM 4791 C C . ASN A 1 609 ? -30.053 25.066 28.387 1.00 41.31 609 ASN A C 1
ATOM 4793 O O . ASN A 1 609 ? -29.061 24.463 28.007 1.00 41.31 609 ASN A O 1
ATOM 4797 N N . LEU A 1 610 ? -30.433 26.235 27.863 1.00 38.19 610 LEU A N 1
ATOM 4798 C CA . LEU A 1 610 ? -29.901 26.876 26.649 1.00 38.19 610 LEU A CA 1
ATOM 4799 C C . LEU A 1 610 ? -28.444 27.390 26.726 1.00 38.19 610 LEU A C 1
ATOM 4801 O O . LEU A 1 610 ? -27.993 28.045 25.791 1.00 38.19 610 LEU A O 1
ATOM 4805 N N . GLU A 1 611 ? -27.699 27.093 27.788 1.00 43.56 611 GLU A N 1
ATOM 4806 C CA . GLU A 1 611 ? -26.294 27.486 27.952 1.00 43.56 611 GLU A CA 1
ATOM 4807 C C . GLU A 1 611 ? -25.523 26.310 28.567 1.00 43.56 611 GLU A C 1
ATOM 4809 O O . GLU A 1 611 ? -25.476 26.153 29.785 1.00 43.56 611 GLU A O 1
ATOM 4814 N N . PHE A 1 612 ? -24.969 25.438 27.721 1.00 45.06 612 PHE A N 1
ATOM 4815 C CA . PHE A 1 612 ? -24.175 24.290 28.167 1.00 45.06 612 PHE A CA 1
ATOM 4816 C C . PHE A 1 612 ? -22.698 24.658 28.326 1.00 45.06 612 PHE A C 1
ATOM 4818 O O . PHE A 1 612 ? -22.138 25.391 27.507 1.00 45.06 612 PHE A O 1
ATOM 4825 N N . ALA A 1 613 ? -22.043 24.083 29.336 1.00 49.78 613 ALA A N 1
ATOM 4826 C CA . ALA A 1 613 ? -20.597 23.908 29.304 1.00 49.78 613 ALA A CA 1
ATOM 4827 C C . ALA A 1 613 ? -20.247 22.888 28.202 1.00 49.78 613 ALA A C 1
ATOM 4829 O O . ALA A 1 613 ? -20.994 21.937 27.976 1.00 49.78 613 ALA A O 1
ATOM 4830 N N . TRP A 1 614 ? -19.123 23.076 27.505 1.00 46.31 614 TRP A N 1
ATOM 4831 C CA . TRP A 1 614 ? -18.720 22.225 26.373 1.00 46.31 614 TRP A CA 1
ATOM 4832 C C . TRP A 1 614 ? -18.654 20.726 26.738 1.00 46.31 614 TRP A C 1
ATOM 4834 O O . TRP A 1 614 ? -19.093 19.893 25.951 1.00 46.31 614 TRP A O 1
ATOM 4844 N N . GLU A 1 615 ? -18.240 20.394 27.966 1.00 49.72 615 GLU A N 1
ATOM 4845 C CA . GLU A 1 615 ? -18.173 19.014 28.481 1.00 49.72 615 GLU A CA 1
ATOM 4846 C C . GLU A 1 615 ? -19.538 18.296 28.520 1.00 49.72 615 GLU A C 1
ATOM 4848 O O . GLU A 1 615 ? -19.624 17.093 28.269 1.00 49.72 615 GLU A O 1
ATOM 4853 N N . ASP A 1 616 ? -20.629 19.017 28.803 1.00 50.22 616 ASP A N 1
ATOM 4854 C CA . ASP A 1 616 ? -21.976 18.436 28.883 1.00 50.22 616 ASP A CA 1
ATOM 4855 C C . ASP A 1 616 ? -22.529 18.085 27.492 1.00 50.22 616 ASP A C 1
ATOM 4857 O O . ASP A 1 616 ? -23.276 17.113 27.328 1.00 50.22 616 ASP A O 1
ATOM 4861 N N . MET A 1 617 ? -22.122 18.840 26.469 1.00 56.59 617 MET A N 1
ATOM 4862 C CA . MET A 1 617 ? -22.455 18.547 25.075 1.00 56.59 617 MET A CA 1
ATOM 4863 C C . MET A 1 617 ? -21.706 17.316 24.557 1.00 56.59 617 MET A C 1
ATOM 4865 O O . MET A 1 617 ? -22.286 16.546 23.787 1.00 56.59 617 MET A O 1
ATOM 4869 N N . ASP A 1 618 ? -20.476 17.082 25.017 1.00 64.31 618 ASP A N 1
ATOM 4870 C CA . ASP A 1 618 ? -19.661 15.943 24.589 1.00 64.31 618 ASP A CA 1
ATOM 4871 C C . ASP A 1 618 ? -20.260 14.602 25.031 1.00 64.31 618 ASP A C 1
ATOM 4873 O O . ASP A 1 618 ? -20.415 13.706 24.203 1.00 64.31 618 ASP A O 1
ATOM 4877 N N . LEU A 1 619 ? -20.689 14.464 26.291 1.00 66.50 619 LEU A N 1
ATOM 4878 C CA . LEU A 1 619 ? -21.351 13.243 26.784 1.00 66.50 619 LEU A CA 1
ATOM 4879 C C . LEU A 1 619 ? -22.676 12.970 26.064 1.00 66.50 619 LEU A C 1
ATOM 4881 O O . LEU A 1 619 ? -22.959 11.839 25.658 1.00 66.50 619 LEU A O 1
ATOM 4885 N N . TRP A 1 620 ? -23.499 14.008 25.882 1.00 68.12 620 TRP A N 1
ATOM 4886 C CA . TRP A 1 620 ? -24.754 13.887 25.137 1.00 68.12 620 TRP A CA 1
ATOM 4887 C C . TRP A 1 620 ? -24.505 13.423 23.695 1.00 68.12 620 TRP A C 1
ATOM 4889 O O . TRP A 1 620 ? -25.154 12.484 23.218 1.00 68.12 620 TRP A O 1
ATOM 4899 N N . TYR A 1 621 ? -23.537 14.048 23.021 1.00 71.69 621 TYR A N 1
ATOM 4900 C CA . TYR A 1 621 ? -23.181 13.732 21.644 1.00 71.69 621 TYR A CA 1
ATOM 4901 C C . TYR A 1 621 ? -22.598 12.323 21.523 1.00 71.69 621 TYR A C 1
ATOM 4903 O O . TYR A 1 621 ? -22.995 11.583 20.623 1.00 71.69 621 TYR A O 1
ATOM 4911 N N . GLN A 1 622 ? -21.738 11.908 22.456 1.00 73.56 622 GLN A N 1
ATOM 4912 C CA . GLN A 1 622 ? -21.146 10.571 22.482 1.00 73.56 622 GLN A CA 1
ATOM 4913 C C . GLN A 1 622 ? -22.205 9.471 22.594 1.00 73.56 622 GLN A C 1
ATOM 4915 O O . GLN A 1 622 ? -22.196 8.547 21.781 1.00 73.56 622 GLN A O 1
ATOM 4920 N N . VAL A 1 623 ? -23.166 9.584 23.522 1.00 83.38 623 VAL A N 1
ATOM 4921 C CA . VAL A 1 623 ? -24.227 8.570 23.692 1.00 83.38 623 VAL A CA 1
ATOM 4922 C C . VAL A 1 623 ? -25.111 8.476 22.449 1.00 83.38 623 VAL A C 1
ATOM 4924 O O . VAL A 1 623 ? -25.410 7.378 21.971 1.00 83.38 623 VAL A O 1
ATOM 4927 N N . GLN A 1 624 ? -25.509 9.614 21.879 1.00 84.19 624 GLN A N 1
ATOM 4928 C CA . GLN A 1 624 ? -26.327 9.644 20.665 1.00 84.19 624 GLN A CA 1
ATOM 4929 C C . GLN A 1 624 ? -25.575 9.107 19.442 1.00 84.19 624 GLN A C 1
ATOM 4931 O O . GLN A 1 624 ? -26.122 8.302 18.684 1.00 84.19 624 GLN A O 1
ATOM 4936 N N . ARG A 1 625 ? -24.309 9.497 19.254 1.00 85.25 625 ARG A N 1
ATOM 4937 C CA . ARG A 1 625 ? -23.463 8.985 18.170 1.00 85.25 625 ARG A CA 1
ATOM 4938 C C . ARG A 1 625 ? -23.217 7.494 18.308 1.00 85.25 625 ARG A C 1
ATOM 4940 O O . ARG A 1 625 ? -23.384 6.776 17.328 1.00 85.25 625 ARG A O 1
ATOM 4947 N N . GLN A 1 626 ? -22.895 7.013 19.507 1.00 89.19 626 GLN A N 1
ATOM 4948 C CA . GLN A 1 626 ? -22.694 5.588 19.750 1.00 89.19 626 GLN A CA 1
ATOM 4949 C C . GLN A 1 626 ? -23.979 4.808 19.462 1.00 89.19 626 GLN A C 1
ATOM 4951 O O . GLN A 1 626 ? -23.937 3.800 18.762 1.00 89.19 626 GLN A O 1
ATOM 4956 N N . THR A 1 627 ? -25.136 5.326 19.886 1.00 90.25 627 THR A N 1
ATOM 4957 C CA . THR A 1 627 ? -26.446 4.752 19.541 1.00 90.25 627 THR A CA 1
ATOM 4958 C C . THR A 1 627 ? -26.643 4.681 18.022 1.00 90.25 627 THR A C 1
ATOM 4960 O O . THR A 1 627 ? -27.026 3.630 17.505 1.00 90.25 627 THR A O 1
ATOM 4963 N N . LYS A 1 628 ? -26.329 5.758 17.281 1.00 89.81 628 LYS A N 1
ATOM 4964 C CA . LYS A 1 628 ? -26.406 5.792 15.808 1.00 89.81 628 LYS A CA 1
ATOM 4965 C C . LYS A 1 628 ? -25.501 4.728 15.179 1.00 89.81 628 LYS A C 1
ATOM 4967 O O . LYS A 1 628 ? -25.976 3.946 14.360 1.00 89.81 628 LYS A O 1
ATOM 4972 N N . VAL A 1 629 ? -24.225 4.676 15.564 1.00 90.81 629 VAL A N 1
ATOM 4973 C CA . VAL A 1 629 ? -23.232 3.752 14.989 1.00 90.81 629 VAL A CA 1
ATOM 4974 C C . VAL A 1 629 ? -23.616 2.298 15.260 1.00 90.81 629 VAL A C 1
ATOM 4976 O O . VAL A 1 629 ? -23.682 1.508 14.321 1.00 90.81 629 VAL A O 1
ATOM 4979 N N . LEU A 1 630 ? -23.960 1.947 16.503 1.00 92.19 630 LEU A N 1
ATOM 4980 C CA . LEU A 1 630 ? -24.375 0.583 16.851 1.00 92.19 630 LEU A CA 1
ATOM 4981 C C . LEU A 1 630 ? -25.687 0.181 16.166 1.00 92.19 630 LEU A C 1
ATOM 4983 O O . LEU A 1 630 ? -25.851 -0.970 15.764 1.00 92.19 630 LEU A O 1
ATOM 4987 N N . THR A 1 631 ? -26.607 1.126 15.958 1.00 91.50 631 THR A N 1
ATOM 4988 C CA . THR A 1 631 ? -27.828 0.875 15.178 1.00 91.50 631 THR A CA 1
ATOM 4989 C C . THR A 1 631 ? -27.504 0.595 13.710 1.00 91.50 631 THR A C 1
ATOM 4991 O O . THR A 1 631 ? -28.062 -0.341 13.142 1.00 91.50 631 THR A O 1
ATOM 4994 N N . ILE A 1 632 ? -26.571 1.341 13.103 1.00 90.56 632 ILE A N 1
ATOM 4995 C CA . ILE A 1 632 ? -26.092 1.081 11.734 1.00 90.56 632 ILE A CA 1
ATOM 4996 C C . ILE A 1 632 ? -25.436 -0.301 11.650 1.00 90.56 632 ILE A C 1
ATOM 4998 O O . ILE A 1 632 ? -25.727 -1.054 10.722 1.00 90.56 632 ILE A O 1
ATOM 5002 N N . MET A 1 633 ? -24.595 -0.663 12.623 1.00 92.69 633 MET A N 1
ATOM 5003 C CA . MET A 1 633 ? -23.981 -1.994 12.692 1.00 92.69 633 MET A CA 1
ATOM 5004 C C . MET A 1 633 ? -25.046 -3.096 12.757 1.00 92.69 633 MET A C 1
ATOM 5006 O O . MET A 1 633 ? -25.011 -4.031 11.957 1.00 92.69 633 MET A O 1
ATOM 5010 N N . LYS A 1 634 ? -26.053 -2.937 13.627 1.00 91.50 634 LYS A N 1
ATOM 5011 C CA . LYS A 1 634 ? -27.186 -3.865 13.752 1.00 91.50 634 LYS A CA 1
ATOM 5012 C C . LYS A 1 634 ? -27.994 -3.975 12.455 1.00 91.50 634 LYS A C 1
ATOM 5014 O O . LYS A 1 634 ? -28.324 -5.081 12.041 1.00 91.50 634 LYS A O 1
ATOM 5019 N N . GLN A 1 635 ? -28.280 -2.855 11.787 1.00 91.38 635 GLN A N 1
ATOM 5020 C CA . GLN A 1 635 ? -28.998 -2.825 10.503 1.00 91.38 635 GLN A CA 1
ATOM 5021 C C . GLN A 1 635 ? -28.215 -3.498 9.371 1.00 91.38 635 GLN A C 1
ATOM 5023 O O . GLN A 1 635 ? -28.812 -4.153 8.521 1.00 91.38 635 GLN A O 1
ATOM 5028 N N . LYS A 1 636 ? -26.884 -3.367 9.370 1.00 90.62 636 LYS A N 1
ATOM 5029 C CA . LYS A 1 636 ? -25.987 -4.040 8.420 1.00 90.62 636 LYS A CA 1
ATOM 5030 C C . LYS A 1 636 ? -25.701 -5.506 8.782 1.00 90.62 636 LYS A C 1
ATOM 5032 O O . LYS A 1 636 ? -24.963 -6.164 8.058 1.00 90.62 636 LYS A O 1
ATOM 5037 N N . GLY A 1 637 ? -26.264 -6.024 9.877 1.00 90.31 637 GLY A N 1
ATOM 5038 C CA . GLY A 1 637 ? -26.058 -7.407 10.317 1.00 90.31 637 GLY A CA 1
ATOM 5039 C C . GLY A 1 637 ? -24.659 -7.688 10.876 1.00 90.31 637 GLY A C 1
ATOM 5040 O O . GLY A 1 637 ? -24.230 -8.838 10.895 1.00 90.31 637 GLY A O 1
ATOM 5041 N N . LEU A 1 638 ? -23.939 -6.658 11.327 1.00 90.19 638 LEU A N 1
ATOM 5042 C CA . LEU A 1 638 ? -22.612 -6.797 11.924 1.00 90.19 638 LEU A CA 1
ATOM 5043 C C . LEU A 1 638 ? -22.768 -7.211 13.390 1.00 90.19 638 LEU A C 1
ATOM 5045 O O . LEU A 1 638 ? -22.994 -6.372 14.261 1.00 90.19 638 LEU A O 1
ATOM 5049 N N . ALA A 1 639 ? -22.675 -8.509 13.660 1.00 86.75 639 ALA A N 1
ATOM 5050 C CA . ALA A 1 639 ? -22.728 -9.058 15.009 1.00 86.75 639 ALA A CA 1
ATOM 5051 C C . ALA A 1 639 ? -21.501 -9.935 15.270 1.00 86.75 639 ALA A C 1
ATOM 5053 O O . ALA A 1 639 ? -21.136 -10.782 14.457 1.00 86.75 639 ALA A O 1
ATOM 5054 N N . SER A 1 640 ? -20.859 -9.721 16.415 1.00 90.75 640 SER A N 1
ATOM 5055 C CA . SER A 1 640 ? -19.706 -10.491 16.877 1.00 90.75 640 SER A CA 1
ATOM 5056 C C . SER A 1 640 ? -19.610 -10.401 18.390 1.00 90.75 640 SER A C 1
ATOM 5058 O O . SER A 1 640 ? -20.095 -9.435 18.971 1.00 90.75 640 SER A O 1
ATOM 5060 N N . GLN A 1 641 ? -18.955 -11.372 19.024 1.00 90.06 641 GLN A N 1
ATOM 5061 C CA . GLN A 1 641 ? -18.625 -11.282 20.448 1.00 90.06 641 GLN A CA 1
ATOM 5062 C C . GLN A 1 641 ? -17.646 -10.133 20.746 1.00 90.06 641 GLN A C 1
ATOM 5064 O O . GLN A 1 641 ? -17.638 -9.608 21.849 1.00 90.06 641 GLN A O 1
ATOM 5069 N N . TYR A 1 642 ? -16.857 -9.708 19.753 1.00 94.00 642 TYR A N 1
ATOM 5070 C CA . TYR A 1 642 ? -15.858 -8.642 19.898 1.00 94.00 642 TYR A CA 1
ATOM 5071 C C . TYR A 1 642 ? -16.426 -7.225 19.706 1.00 94.00 642 TYR A C 1
ATOM 5073 O O . TYR A 1 642 ? -15.685 -6.248 19.824 1.00 94.00 642 TYR A O 1
ATOM 5081 N N . LEU A 1 643 ? -17.718 -7.112 19.371 1.00 93.81 643 LEU A N 1
ATOM 5082 C CA . LEU A 1 643 ? -18.430 -5.850 19.169 1.00 93.81 643 LEU A CA 1
ATOM 5083 C C . LEU A 1 643 ? -19.571 -5.720 20.189 1.00 93.81 643 LEU A C 1
ATOM 5085 O O . LEU A 1 643 ? -20.302 -6.690 20.404 1.00 93.81 643 LEU A O 1
ATOM 5089 N N . PRO A 1 644 ? -19.789 -4.529 20.770 1.00 93.50 644 PRO A N 1
ATOM 5090 C CA . PRO A 1 644 ? -20.890 -4.313 21.693 1.00 93.50 644 PRO A CA 1
ATOM 5091 C C . PRO A 1 644 ? -22.236 -4.344 20.966 1.00 93.50 644 PRO A C 1
ATOM 5093 O O . PRO A 1 644 ? -22.387 -3.856 19.844 1.00 93.50 644 PRO A O 1
ATOM 5096 N N . GLN A 1 645 ? -23.245 -4.881 21.643 1.00 91.69 645 GLN A N 1
ATOM 5097 C CA . GLN A 1 645 ? -24.614 -4.972 21.154 1.00 91.69 645 GLN A CA 1
ATOM 5098 C C . GLN A 1 645 ? -25.532 -4.031 21.924 1.00 91.69 645 GLN A C 1
ATOM 5100 O O . GLN A 1 645 ? -25.457 -3.911 23.146 1.00 91.69 645 GLN A O 1
ATOM 5105 N N . ILE A 1 646 ? -26.433 -3.382 21.189 1.00 91.50 646 ILE A N 1
ATOM 5106 C CA . ILE A 1 646 ? -27.464 -2.507 21.742 1.00 91.50 646 ILE A CA 1
ATOM 5107 C C . ILE A 1 646 ? -28.645 -3.330 22.277 1.00 91.50 646 ILE A C 1
ATOM 5109 O O . ILE A 1 646 ? -29.311 -4.039 21.515 1.00 91.50 646 ILE A O 1
ATOM 5113 N N . ILE A 1 647 ? -28.906 -3.211 23.582 1.00 90.69 647 ILE A N 1
ATOM 5114 C CA . ILE A 1 647 ? -30.015 -3.886 24.281 1.00 90.69 647 ILE A CA 1
ATOM 5115 C C . ILE A 1 647 ? -31.234 -2.967 24.374 1.00 90.69 647 ILE A C 1
ATOM 5117 O O . ILE A 1 647 ? -32.364 -3.372 24.087 1.00 90.69 647 ILE A O 1
ATOM 5121 N N . ALA A 1 648 ? -30.993 -1.709 24.740 1.00 88.31 648 ALA A N 1
ATOM 5122 C CA . ALA A 1 648 ? -32.000 -0.661 24.767 1.00 88.31 648 ALA A CA 1
ATOM 5123 C C . ALA A 1 648 ? -31.352 0.695 24.482 1.00 88.31 648 ALA A C 1
ATOM 5125 O O . ALA A 1 648 ? -30.208 0.951 24.858 1.00 88.31 648 ALA A O 1
ATOM 5126 N N . SER A 1 649 ? -32.099 1.586 23.845 1.00 89.44 649 SER A N 1
ATOM 5127 C CA . SER A 1 649 ? -31.728 2.993 23.716 1.00 89.44 649 SER A CA 1
ATOM 5128 C C . SER A 1 649 ? -32.973 3.842 23.759 1.00 89.44 649 SER A C 1
ATOM 5130 O O . SER A 1 649 ? -33.976 3.491 23.143 1.00 89.44 649 SER A O 1
ATOM 5132 N N . GLY A 1 650 ? -32.910 4.972 24.442 1.00 84.75 650 GLY A N 1
ATOM 5133 C CA . GLY A 1 650 ? -34.093 5.793 24.591 1.00 84.75 650 GLY A CA 1
ATOM 5134 C C . GLY A 1 650 ? -33.870 6.990 25.483 1.00 84.75 650 GLY A C 1
ATOM 5135 O O . GLY A 1 650 ? -32.741 7.435 25.702 1.00 84.75 650 GLY A O 1
ATOM 5136 N N . ARG A 1 651 ? -34.974 7.532 25.984 1.00 82.94 651 ARG A N 1
ATOM 5137 C CA . ARG A 1 651 ? -34.960 8.661 26.911 1.00 82.94 651 ARG A CA 1
ATOM 5138 C C . ARG A 1 651 ? -35.445 8.225 28.282 1.00 82.94 651 ARG A C 1
ATOM 5140 O O . ARG A 1 651 ? -36.387 7.445 28.385 1.00 82.94 651 ARG A O 1
ATOM 5147 N N . MET A 1 652 ? -34.823 8.777 29.319 1.00 80.00 652 MET A N 1
ATOM 5148 C CA . MET A 1 652 ? -35.227 8.534 30.700 1.00 80.00 652 MET A CA 1
ATOM 5149 C C . MET A 1 652 ? -36.644 9.058 30.967 1.00 80.00 652 MET A C 1
ATOM 5151 O O . MET A 1 652 ? -36.963 10.214 30.646 1.00 80.00 652 MET A O 1
ATOM 5155 N N . ILE A 1 653 ? -37.460 8.227 31.612 1.00 76.81 653 ILE A N 1
ATOM 5156 C CA . ILE A 1 653 ? -38.784 8.556 32.139 1.00 76.81 653 ILE A CA 1
ATOM 5157 C C . ILE A 1 653 ? -38.700 8.559 33.671 1.00 76.81 653 ILE A C 1
ATOM 5159 O O . ILE A 1 653 ? -38.017 7.729 34.267 1.00 76.81 653 ILE A O 1
ATOM 5163 N N . HIS A 1 654 ? -39.384 9.504 34.316 1.00 71.19 654 HIS A N 1
ATOM 5164 C CA . HIS A 1 654 ? -39.534 9.524 35.774 1.00 71.19 654 HIS A CA 1
ATOM 5165 C C . HIS A 1 654 ? -40.860 8.864 36.178 1.00 71.19 654 HIS A C 1
ATOM 5167 O O . HIS A 1 654 ? -41.797 8.819 35.386 1.00 71.19 654 HIS A O 1
ATOM 5173 N N . SER A 1 655 ? -40.941 8.366 37.412 1.00 58.59 655 SER A N 1
ATOM 5174 C CA . SER A 1 655 ? -42.056 7.552 37.923 1.00 58.59 655 SER A CA 1
ATOM 5175 C C . SER A 1 655 ? -43.404 8.277 38.057 1.00 58.59 655 SER A C 1
ATOM 5177 O O . SER A 1 655 ? -44.431 7.619 38.216 1.00 58.59 655 SER A O 1
ATOM 5179 N N . ASP A 1 656 ? -43.431 9.610 37.997 1.00 56.94 656 ASP A N 1
ATOM 5180 C CA . ASP A 1 656 ? -44.677 10.388 38.051 1.00 56.94 656 ASP A CA 1
ATOM 5181 C C . ASP A 1 656 ? -45.319 10.498 36.659 1.00 56.94 656 ASP A C 1
ATOM 5183 O O . ASP A 1 656 ? -44.630 10.359 35.652 1.00 56.94 656 ASP A O 1
ATOM 5187 N N . GLN A 1 657 ? -46.630 10.779 36.567 1.00 56.09 657 GLN A N 1
ATOM 5188 C CA . GLN A 1 657 ? -47.338 10.946 35.283 1.00 56.09 657 GLN A CA 1
ATOM 5189 C C . GLN A 1 657 ? -46.653 11.999 34.394 1.00 56.09 657 GLN A C 1
ATOM 5191 O O . GLN A 1 657 ? -46.890 13.202 34.498 1.00 56.09 657 GLN A O 1
ATOM 5196 N N . CYS A 1 658 ? -45.781 11.524 33.510 1.00 57.69 658 CYS A N 1
ATOM 5197 C CA . CYS A 1 658 ? -44.962 12.360 32.661 1.00 57.69 658 CYS A CA 1
ATOM 5198 C C . CYS A 1 658 ? -45.796 12.867 31.478 1.00 57.69 658 CYS A C 1
ATOM 5200 O O . CYS A 1 658 ? -46.240 12.086 30.635 1.00 57.69 658 CYS A O 1
ATOM 5202 N N . ASN A 1 659 ? -45.965 14.187 31.362 1.00 56.94 659 ASN A N 1
ATOM 5203 C CA . ASN A 1 659 ? -46.693 14.824 30.252 1.00 56.94 659 ASN A CA 1
ATOM 5204 C C . ASN A 1 659 ? -45.938 14.768 28.903 1.00 56.94 659 ASN A C 1
ATOM 5206 O O . ASN A 1 659 ? -46.352 15.393 27.929 1.00 56.94 659 ASN A O 1
ATOM 5210 N N . ARG A 1 660 ? -44.824 14.026 28.825 1.00 57.50 660 ARG A N 1
ATOM 5211 C CA . ARG A 1 660 ? -43.926 13.953 27.663 1.00 57.50 660 ARG A CA 1
ATOM 5212 C C . ARG A 1 660 ? -44.200 12.783 26.713 1.00 57.50 660 ARG A C 1
ATOM 5214 O O . ARG A 1 660 ? -43.328 12.459 25.919 1.00 57.50 660 ARG A O 1
ATOM 5221 N N . ARG A 1 661 ? -45.401 12.185 26.742 1.00 51.34 661 ARG A N 1
ATOM 5222 C CA . ARG A 1 661 ? -45.817 11.003 25.940 1.00 51.34 661 ARG A CA 1
ATOM 5223 C C . ARG A 1 661 ? -45.840 11.205 24.400 1.00 51.34 661 ARG A C 1
ATOM 5225 O O . ARG A 1 661 ? -46.538 10.486 23.696 1.00 51.34 661 ARG A O 1
ATOM 5232 N N . GLY A 1 662 ? -45.104 12.181 23.862 1.00 51.62 662 GLY A N 1
ATOM 5233 C CA . GLY A 1 662 ? -44.923 12.439 22.432 1.00 51.62 662 GLY A CA 1
ATOM 5234 C C . GLY A 1 662 ? -43.718 13.351 22.155 1.00 51.62 662 GLY A C 1
ATOM 5235 O O . GLY A 1 662 ? -43.248 14.061 23.046 1.00 51.62 662 GLY A O 1
ATOM 5236 N N . SER A 1 663 ? -43.247 13.373 20.901 1.00 45.47 663 SER A N 1
ATOM 5237 C CA . SER A 1 663 ? -42.007 14.025 20.422 1.00 45.47 663 SER A CA 1
ATOM 5238 C C . SER A 1 663 ? -41.900 15.552 20.616 1.00 45.47 663 SER A C 1
ATOM 5240 O O . SER A 1 663 ? -40.894 16.140 20.227 1.00 45.47 663 SER A O 1
ATOM 5242 N N . GLY A 1 664 ? -42.896 16.199 21.234 1.00 50.38 664 GLY A N 1
ATOM 5243 C CA . GLY A 1 664 ? -42.941 17.647 21.469 1.00 50.38 664 GLY A CA 1
ATOM 5244 C C . GLY A 1 664 ? -43.353 18.087 22.881 1.00 50.38 664 GLY A C 1
ATOM 5245 O O . GLY A 1 664 ? -43.560 19.278 23.092 1.00 50.38 664 GLY A O 1
ATOM 5246 N N . GLY A 1 665 ? -43.503 17.176 23.852 1.00 52.00 665 GLY A N 1
ATOM 5247 C CA . GLY A 1 665 ? -43.832 17.560 25.232 1.00 52.00 665 GLY A CA 1
ATOM 5248 C C . GLY A 1 665 ? -42.621 18.120 25.990 1.00 52.00 665 GLY A C 1
ATOM 5249 O O . GLY A 1 665 ? -41.501 17.630 25.837 1.00 52.00 665 GLY A O 1
ATOM 5250 N N . THR A 1 666 ? -42.817 19.110 26.860 1.00 53.44 666 THR A N 1
ATOM 5251 C CA . THR A 1 666 ? -41.809 19.549 27.837 1.00 53.44 666 THR A CA 1
ATOM 5252 C C . THR A 1 666 ? -42.210 19.044 29.222 1.00 53.44 666 THR A C 1
ATOM 5254 O O . THR A 1 666 ? -43.292 19.341 29.721 1.00 53.44 666 THR A O 1
ATOM 5257 N N . CYS A 1 667 ? -41.359 18.221 29.836 1.00 62.06 667 CYS A N 1
ATOM 5258 C CA . CYS A 1 667 ? -41.491 17.837 31.238 1.00 62.06 667 CYS A CA 1
ATOM 5259 C C . CYS A 1 667 ? -40.448 18.615 32.042 1.00 62.06 667 CYS A C 1
ATOM 5261 O O . CYS A 1 667 ? -39.301 18.703 31.609 1.00 62.06 667 CYS A O 1
ATOM 5263 N N . GLY A 1 668 ? -40.850 19.181 33.182 1.00 54.53 668 GLY A N 1
ATOM 5264 C CA . GLY A 1 668 ? -39.969 19.948 34.070 1.00 54.53 668 GLY A CA 1
ATOM 5265 C C . GLY A 1 668 ? -39.160 19.097 35.053 1.00 54.53 668 GLY A C 1
ATOM 5266 O O . GLY A 1 668 ? -38.481 19.660 35.905 1.00 54.53 668 GLY A O 1
ATOM 5267 N N . HIS A 1 669 ? -39.249 17.764 34.986 1.00 62.88 669 HIS A N 1
ATOM 5268 C CA . HIS A 1 669 ? -38.482 16.884 35.866 1.00 62.88 669 HIS A CA 1
ATOM 5269 C C . HIS A 1 669 ? -36.994 16.878 35.454 1.00 62.88 669 HIS A C 1
ATOM 5271 O O . HIS A 1 669 ? -36.726 16.634 34.273 1.00 62.88 669 HIS A O 1
ATOM 5277 N N . PRO A 1 670 ? -36.033 17.067 36.387 1.00 59.59 670 PRO A N 1
ATOM 5278 C CA . PRO A 1 670 ? -34.617 17.319 36.073 1.00 59.59 670 PRO A CA 1
ATOM 5279 C C . PRO A 1 670 ? -33.964 16.279 35.157 1.00 59.59 670 PRO A C 1
ATOM 5281 O O . PRO A 1 670 ? -33.127 16.607 34.328 1.00 59.59 670 PRO A O 1
ATOM 5284 N N . TRP A 1 671 ? -34.369 15.016 35.288 1.00 67.25 671 TRP A N 1
ATOM 5285 C CA . TRP A 1 671 ? -33.768 13.892 34.558 1.00 67.25 671 TRP A CA 1
ATOM 5286 C C . TRP A 1 671 ? -34.610 13.402 33.380 1.00 67.25 671 TRP A C 1
ATOM 5288 O O . TRP A 1 671 ? -34.217 12.488 32.662 1.00 67.25 671 TRP A O 1
ATOM 5298 N N . CYS A 1 672 ? -35.796 13.976 33.171 1.00 71.75 672 CYS A N 1
ATOM 5299 C CA . CYS A 1 672 ? -36.678 13.516 32.112 1.00 71.75 672 CYS A CA 1
ATOM 5300 C C . CYS A 1 672 ? -36.130 13.920 30.742 1.00 71.75 672 CYS A C 1
ATOM 5302 O O . CYS A 1 672 ? -35.887 15.098 30.470 1.00 71.75 672 CYS A O 1
ATOM 5304 N N . GLY A 1 673 ? -36.021 12.954 29.829 1.00 71.12 673 GLY A N 1
ATOM 5305 C CA . GLY A 1 673 ? -35.546 13.190 28.465 1.00 71.12 673 GLY A CA 1
ATOM 5306 C C . GLY A 1 673 ? -34.045 13.013 28.255 1.00 71.12 673 GLY A C 1
ATOM 5307 O O . GLY A 1 673 ? -33.612 13.135 27.105 1.00 71.12 673 GLY A O 1
ATOM 5308 N N . THR A 1 674 ? -33.287 12.715 29.314 1.00 79.38 674 THR A N 1
ATOM 5309 C CA . THR A 1 674 ? -31.862 12.378 29.241 1.00 79.38 674 THR A CA 1
ATOM 5310 C C . THR A 1 674 ? -31.667 11.157 28.341 1.00 79.38 674 THR A C 1
ATOM 5312 O O . THR A 1 674 ? -32.372 10.160 28.534 1.00 79.38 674 THR A O 1
ATOM 5315 N N . PRO A 1 675 ? -30.782 11.218 27.330 1.00 82.81 675 PRO A N 1
ATOM 5316 C CA . PRO A 1 675 ? -30.539 10.082 26.459 1.00 82.81 675 PRO A CA 1
ATOM 5317 C C . PRO A 1 675 ? -29.763 8.997 27.199 1.00 82.81 675 PRO A C 1
ATOM 5319 O O . PRO A 1 675 ? -28.791 9.274 27.902 1.00 82.81 675 PRO A O 1
ATOM 5322 N N . ILE A 1 676 ? -30.194 7.761 26.998 1.00 87.69 676 ILE A N 1
ATOM 5323 C CA . ILE A 1 676 ? -29.604 6.582 27.609 1.00 87.69 676 ILE A CA 1
ATOM 5324 C C . ILE A 1 676 ? -29.327 5.549 26.526 1.00 87.69 676 ILE A C 1
ATOM 5326 O O . ILE A 1 676 ? -30.152 5.333 25.633 1.00 87.69 676 ILE A O 1
ATOM 5330 N N . LEU A 1 677 ? -28.190 4.878 26.658 1.00 90.06 677 LEU A N 1
ATOM 5331 C CA . LEU A 1 677 ? -27.832 3.707 25.876 1.00 90.06 677 LEU A CA 1
ATOM 5332 C C . LEU A 1 677 ? -27.454 2.565 26.824 1.00 90.06 677 LEU A C 1
ATOM 5334 O O . LEU A 1 677 ? -26.625 2.746 27.710 1.00 90.06 677 LEU A O 1
ATOM 5338 N N . VAL A 1 678 ? -28.047 1.391 26.618 1.00 91.12 678 VAL A N 1
ATOM 5339 C CA . VAL A 1 678 ? -27.736 0.159 27.350 1.00 91.12 678 VAL A CA 1
ATOM 5340 C C . VAL A 1 678 ? -27.136 -0.852 26.379 1.00 91.12 678 VAL A C 1
ATOM 5342 O O . VAL A 1 678 ? -27.755 -1.189 25.362 1.00 91.12 678 VAL A O 1
ATOM 5345 N N . THR A 1 679 ? -25.943 -1.354 26.694 1.00 92.62 679 THR A N 1
ATOM 5346 C CA . THR A 1 679 ? -25.212 -2.315 25.861 1.00 92.62 679 THR A CA 1
ATOM 5347 C C . THR A 1 679 ? -24.756 -3.549 26.631 1.00 92.62 679 THR A C 1
ATOM 5349 O O . THR A 1 679 ? -24.597 -3.524 27.849 1.00 92.62 679 THR A O 1
ATOM 5352 N N . SER A 1 680 ? -24.476 -4.618 25.893 1.00 91.19 680 SER A N 1
ATOM 5353 C CA . SER A 1 680 ? -23.779 -5.826 26.351 1.00 91.19 680 SER A CA 1
ATOM 5354 C C . SER A 1 680 ? -22.567 -6.055 25.436 1.00 91.19 680 SER A C 1
ATOM 5356 O O . SER A 1 680 ? -22.676 -5.724 24.251 1.00 91.19 680 SER A O 1
ATOM 5358 N N . PRO A 1 681 ? -21.419 -6.586 25.899 1.00 91.81 681 PRO A N 1
ATOM 5359 C CA . PRO A 1 681 ? -21.126 -7.141 27.228 1.00 91.81 681 PRO A CA 1
ATOM 5360 C C . PRO A 1 681 ? -20.561 -6.127 28.245 1.00 91.81 681 PRO A C 1
ATOM 5362 O O . PRO A 1 681 ? -20.231 -4.992 27.907 1.00 91.81 681 PRO A O 1
ATOM 5365 N N . VAL A 1 682 ? -20.422 -6.567 29.504 1.00 89.88 682 VAL A N 1
ATOM 5366 C CA . VAL A 1 682 ? -19.743 -5.846 30.601 1.00 89.88 682 VAL A CA 1
ATOM 5367 C C . VAL A 1 682 ? -18.385 -6.493 30.878 1.00 89.88 682 VAL A C 1
ATOM 5369 O O . VAL A 1 682 ? -18.265 -7.718 30.859 1.00 89.88 682 VAL A O 1
ATOM 5372 N N . GLY A 1 683 ? -17.366 -5.683 31.164 1.00 89.38 683 GLY A N 1
ATOM 5373 C CA . GLY A 1 683 ? -16.007 -6.156 31.419 1.00 89.38 683 GLY A CA 1
ATOM 5374 C C . GLY A 1 683 ? -15.125 -5.114 32.104 1.00 89.38 683 GLY A C 1
ATOM 5375 O O . GLY A 1 683 ? -15.562 -3.991 32.351 1.00 89.38 683 GLY A O 1
ATOM 5376 N N . GLU A 1 684 ? -13.886 -5.499 32.403 1.00 89.81 684 GLU A N 1
ATOM 5377 C CA . GLU A 1 684 ? -12.860 -4.623 32.986 1.00 89.81 684 GLU A CA 1
ATOM 5378 C C . GLU A 1 684 ? -12.026 -3.961 31.876 1.00 89.81 684 GLU A C 1
ATOM 5380 O O . GLU A 1 684 ? -11.635 -4.637 30.928 1.00 89.81 684 GLU A O 1
ATOM 5385 N N . THR A 1 685 ? -11.741 -2.657 31.962 1.00 91.12 685 THR A N 1
ATOM 5386 C CA . THR A 1 685 ? -10.971 -1.939 30.928 1.00 91.12 685 THR A CA 1
ATOM 5387 C C . THR A 1 685 ? -9.503 -2.371 30.898 1.00 91.12 685 THR A C 1
ATOM 5389 O O . THR A 1 685 ? -8.912 -2.716 31.923 1.00 91.12 685 THR A O 1
ATOM 5392 N N . VAL A 1 686 ? -8.863 -2.292 29.728 1.00 92.56 686 VAL A N 1
ATOM 5393 C CA . VAL A 1 686 ? -7.413 -2.527 29.596 1.00 92.56 686 VAL A CA 1
ATOM 5394 C C . VAL A 1 686 ? -6.612 -1.514 30.424 1.00 92.56 686 VAL A C 1
ATOM 5396 O O . VAL A 1 686 ? -5.570 -1.869 30.978 1.00 92.56 686 VAL A O 1
ATOM 5399 N N . SER A 1 687 ? -7.122 -0.286 30.581 1.00 90.38 687 SER A N 1
ATOM 5400 C CA . SER A 1 687 ? -6.590 0.714 31.521 1.00 90.38 687 SER A CA 1
ATOM 5401 C C . SER A 1 687 ? -6.508 0.166 32.958 1.00 90.38 687 SER A C 1
ATOM 5403 O O . SER A 1 687 ? -5.429 0.165 33.564 1.00 90.38 687 SER A O 1
ATOM 5405 N N . SER A 1 688 ? -7.614 -0.384 33.479 1.00 88.00 688 SER A N 1
ATOM 5406 C CA . SER A 1 688 ? -7.666 -0.995 34.814 1.00 88.00 688 SER A CA 1
ATOM 5407 C C . SER A 1 688 ? -6.761 -2.225 34.923 1.00 88.00 688 SER A C 1
ATOM 5409 O O . SER A 1 688 ? -5.970 -2.323 35.862 1.00 88.00 688 SER A O 1
ATOM 5411 N N . LEU A 1 689 ? -6.779 -3.115 33.924 1.00 90.38 689 LEU A N 1
ATOM 5412 C CA . LEU A 1 689 ? -5.917 -4.304 33.899 1.00 90.38 689 LEU A CA 1
ATOM 5413 C C . LEU A 1 689 ? -4.433 -3.943 33.973 1.00 90.38 689 LEU A C 1
ATOM 5415 O O . LEU A 1 689 ? -3.691 -4.540 34.754 1.00 90.38 689 LEU A O 1
ATOM 5419 N N . LYS A 1 690 ? -3.995 -2.935 33.209 1.00 89.12 690 LYS A N 1
ATOM 5420 C CA . LYS A 1 690 ? -2.618 -2.432 33.272 1.00 89.12 690 LYS A CA 1
ATOM 5421 C C . LYS A 1 690 ? -2.302 -1.880 34.663 1.00 89.12 690 LYS A C 1
ATOM 5423 O O . LYS A 1 690 ? -1.266 -2.220 35.229 1.00 89.12 690 LYS A O 1
ATOM 5428 N N . LYS A 1 691 ? -3.183 -1.043 35.224 1.00 87.19 691 LYS A N 1
ATOM 5429 C CA . LYS A 1 691 ? -3.005 -0.442 36.559 1.00 87.19 691 LYS A CA 1
ATOM 5430 C C . LYS A 1 691 ? -2.908 -1.498 37.664 1.00 87.19 691 LYS A C 1
ATOM 5432 O O . LYS A 1 691 ? -2.135 -1.325 38.603 1.00 87.19 691 LYS A O 1
ATOM 5437 N N . ASN A 1 692 ? -3.644 -2.596 37.513 1.00 87.44 692 ASN A N 1
ATOM 5438 C CA . ASN A 1 692 ? -3.645 -3.737 38.425 1.00 87.44 692 ASN A CA 1
ATOM 5439 C C . ASN A 1 692 ? -2.502 -4.735 38.150 1.00 87.44 692 ASN A C 1
ATOM 5441 O O . ASN A 1 692 ? -2.335 -5.687 38.909 1.00 87.44 692 ASN A O 1
ATOM 5445 N N . GLY A 1 693 ? -1.703 -4.529 37.094 1.00 86.56 693 GLY A N 1
ATOM 5446 C CA . GLY A 1 693 ? -0.602 -5.420 36.713 1.00 86.56 693 GLY A CA 1
ATOM 5447 C C . GLY A 1 693 ? -1.051 -6.767 36.136 1.00 86.56 693 GLY A C 1
ATOM 5448 O O . GLY A 1 693 ? -0.286 -7.725 36.176 1.00 86.56 693 GLY A O 1
ATOM 5449 N N . LEU A 1 694 ? -2.281 -6.848 35.620 1.00 88.06 694 LEU A N 1
ATOM 5450 C CA . LEU A 1 694 ? -2.913 -8.063 35.091 1.00 88.06 694 LEU A CA 1
ATOM 5451 C C . LEU A 1 694 ? -2.870 -8.157 33.556 1.00 88.06 694 LEU A C 1
ATOM 5453 O O . LEU A 1 694 ? -3.438 -9.080 32.986 1.00 88.06 694 LEU A O 1
ATOM 5457 N N . PHE A 1 695 ? -2.234 -7.201 32.874 1.00 91.88 695 PHE A N 1
ATOM 5458 C CA . PHE A 1 695 ? -2.084 -7.216 31.418 1.00 91.88 695 PHE A CA 1
ATOM 5459 C C . PHE A 1 695 ? -0.706 -7.767 31.027 1.00 91.88 695 PHE A C 1
ATOM 5461 O O . PHE A 1 695 ? 0.286 -7.034 31.021 1.00 91.88 695 PHE A O 1
ATOM 5468 N N . GLY A 1 696 ? -0.641 -9.068 30.747 1.00 89.50 696 GLY A N 1
ATOM 5469 C CA . GLY A 1 696 ? 0.576 -9.781 30.379 1.00 89.50 696 GLY A CA 1
ATOM 5470 C C . GLY A 1 696 ? 0.707 -10.075 28.876 1.00 89.50 696 GLY A C 1
ATOM 5471 O O . GLY A 1 696 ? -0.034 -9.541 28.044 1.00 89.50 696 GLY A O 1
ATOM 5472 N N . PRO A 1 697 ? 1.687 -10.921 28.502 1.00 89.25 697 PRO A N 1
ATOM 5473 C CA . PRO A 1 697 ? 1.940 -11.320 27.116 1.00 89.25 697 PRO A CA 1
ATOM 5474 C C . PRO A 1 697 ? 0.758 -12.006 26.421 1.00 89.25 697 PRO A C 1
ATOM 5476 O O . PRO A 1 697 ? 0.467 -11.719 25.257 1.00 89.25 697 PRO A O 1
ATOM 5479 N N . GLU A 1 698 ? 0.065 -12.896 27.130 1.00 89.56 698 GLU A N 1
ATOM 5480 C CA . GLU A 1 698 ? -1.084 -13.628 26.593 1.00 89.56 698 GLU A CA 1
ATOM 5481 C C . GLU A 1 698 ? -2.282 -12.705 26.382 1.00 89.56 698 GLU A C 1
ATOM 5483 O O . GLU A 1 698 ? -2.938 -12.755 25.336 1.00 89.56 698 GLU A O 1
ATOM 5488 N N . GLU A 1 699 ? -2.534 -11.805 27.337 1.00 92.94 699 GLU A N 1
ATOM 5489 C CA . GLU A 1 699 ? -3.547 -10.762 27.211 1.00 92.94 699 GLU A CA 1
ATOM 5490 C C . GLU A 1 699 ? -3.249 -9.856 26.016 1.00 92.94 699 GLU A C 1
ATOM 5492 O O . GLU A 1 699 ? -4.168 -9.530 25.270 1.00 92.94 699 GLU A O 1
ATOM 5497 N N . ALA A 1 700 ? -1.983 -9.502 25.770 1.00 94.75 700 ALA A N 1
ATOM 5498 C CA . ALA A 1 700 ? -1.592 -8.686 24.622 1.00 94.75 700 ALA A CA 1
ATOM 5499 C C . ALA A 1 700 ? -1.891 -9.375 23.278 1.00 94.75 700 ALA A C 1
ATOM 5501 O O . ALA A 1 700 ? -2.447 -8.748 22.372 1.00 94.75 700 ALA A O 1
ATOM 5502 N N . LEU A 1 701 ? -1.566 -10.666 23.146 1.00 93.81 701 LEU A N 1
ATOM 5503 C CA . LEU A 1 701 ? -1.855 -11.451 21.939 1.00 93.81 701 LEU A CA 1
ATOM 5504 C C . LEU A 1 701 ? -3.359 -11.568 21.677 1.00 93.81 701 LEU A C 1
ATOM 5506 O O . LEU A 1 701 ? -3.815 -11.347 20.551 1.00 93.81 701 LEU A O 1
ATOM 5510 N N . ARG A 1 702 ? -4.132 -11.875 22.721 1.00 93.44 702 ARG A N 1
ATOM 5511 C CA . ARG A 1 702 ? -5.590 -12.021 22.635 1.00 93.44 702 ARG A CA 1
ATOM 5512 C C . ARG A 1 702 ? -6.276 -10.687 22.373 1.00 93.44 702 ARG A C 1
ATOM 5514 O O . ARG A 1 702 ? -7.118 -10.611 21.488 1.00 93.44 702 ARG A O 1
ATOM 5521 N N . CYS A 1 703 ? -5.851 -9.625 23.055 1.00 96.25 703 CYS A N 1
ATOM 5522 C CA . CYS A 1 703 ? -6.326 -8.262 22.824 1.00 96.25 703 CYS A CA 1
ATOM 5523 C C . CYS A 1 703 ? -6.086 -7.834 21.374 1.00 96.25 703 CYS A C 1
ATOM 5525 O O . CYS A 1 703 ? -6.997 -7.318 20.730 1.00 96.25 703 CYS A O 1
ATOM 5527 N N . CYS A 1 704 ? -4.900 -8.120 20.825 1.00 97.12 704 CYS A N 1
ATOM 5528 C CA . CYS A 1 704 ? -4.589 -7.854 19.424 1.00 97.12 704 CYS A CA 1
ATOM 5529 C C . CYS A 1 704 ? -5.539 -8.609 18.479 1.00 97.12 704 CYS A C 1
ATOM 5531 O O . CYS A 1 704 ? -6.168 -7.987 17.625 1.00 97.12 704 CYS A O 1
ATOM 5533 N N . HIS A 1 705 ? -5.686 -9.927 18.655 1.00 96.19 705 HIS A N 1
ATOM 5534 C CA . HIS A 1 705 ? -6.561 -10.769 17.829 1.00 96.19 705 HIS A CA 1
ATOM 5535 C C . HIS A 1 705 ? -8.031 -10.330 17.875 1.00 96.19 705 HIS A C 1
ATOM 5537 O O . HIS A 1 705 ? -8.679 -10.195 16.833 1.00 96.19 705 HIS A O 1
ATOM 5543 N N . ASP A 1 706 ? -8.562 -10.110 19.072 1.00 96.38 706 ASP A N 1
ATOM 5544 C CA . ASP A 1 706 ? -9.975 -9.815 19.290 1.00 96.38 706 ASP A CA 1
ATOM 5545 C C . ASP A 1 706 ? -10.324 -8.400 18.796 1.00 96.38 706 ASP A C 1
ATOM 5547 O O . ASP A 1 706 ? -11.307 -8.222 18.072 1.00 96.38 706 ASP A O 1
ATOM 5551 N N . CYS A 1 707 ? -9.463 -7.406 19.061 1.00 97.12 707 CYS A N 1
ATOM 5552 C CA . CYS A 1 707 ? -9.616 -6.061 18.499 1.00 97.12 707 CYS A CA 1
ATOM 5553 C C . CYS A 1 707 ? -9.507 -6.074 16.968 1.00 97.12 707 CYS A C 1
ATOM 5555 O O . CYS A 1 707 ? -10.341 -5.472 16.295 1.00 97.12 707 CYS A O 1
ATOM 5557 N N . LEU A 1 708 ? -8.530 -6.786 16.388 1.00 96.50 708 LEU A N 1
ATOM 5558 C CA . LEU A 1 708 ? -8.422 -6.937 14.930 1.00 96.50 708 LEU A CA 1
ATOM 5559 C C . LEU A 1 708 ? -9.666 -7.589 14.327 1.00 96.50 708 LEU A C 1
ATOM 5561 O O . LEU A 1 708 ? -10.093 -7.189 13.248 1.00 96.50 708 LEU A O 1
ATOM 5565 N N . SER A 1 709 ? -10.265 -8.556 15.023 1.00 96.00 709 SER A N 1
ATOM 5566 C CA . SER A 1 709 ? -11.499 -9.212 14.585 1.00 96.00 709 SER A CA 1
ATOM 5567 C C . SER A 1 709 ? -12.673 -8.231 14.567 1.00 96.00 709 SER A C 1
ATOM 5569 O O . SER A 1 709 ? -13.435 -8.203 13.602 1.00 96.00 709 SER A O 1
ATOM 5571 N N . ALA A 1 710 ? -12.802 -7.385 15.595 1.00 96.06 710 ALA A N 1
ATOM 5572 C CA . ALA A 1 710 ? -13.799 -6.314 15.626 1.00 96.06 710 ALA A CA 1
ATOM 5573 C C . ALA A 1 710 ? -13.588 -5.301 14.486 1.00 96.06 710 ALA A C 1
ATOM 5575 O O . ALA A 1 710 ? -14.538 -4.939 13.786 1.00 96.06 710 ALA A O 1
ATOM 5576 N N . LEU A 1 711 ? -12.338 -4.884 14.261 1.00 96.00 711 LEU A N 1
ATOM 5577 C CA . LEU A 1 711 ? -11.974 -3.933 13.210 1.00 96.00 711 LEU A CA 1
ATOM 5578 C C . LEU A 1 711 ? -12.207 -4.491 11.805 1.00 96.00 711 LEU A C 1
ATOM 5580 O O . LEU A 1 711 ? -12.711 -3.764 10.957 1.00 96.00 711 LEU A O 1
ATOM 5584 N N . ALA A 1 712 ? -11.907 -5.767 11.559 1.00 94.38 712 ALA A N 1
ATOM 5585 C CA . ALA A 1 712 ? -12.167 -6.417 10.275 1.00 94.38 712 ALA A CA 1
ATOM 5586 C C . ALA A 1 712 ? -13.661 -6.363 9.913 1.00 94.38 712 ALA A C 1
ATOM 5588 O O . ALA A 1 712 ? -14.033 -5.996 8.796 1.00 94.38 712 ALA A O 1
ATOM 5589 N N . ILE A 1 713 ? -14.527 -6.657 10.889 1.00 94.00 713 ILE A N 1
ATOM 5590 C CA . ILE A 1 713 ? -15.984 -6.629 10.715 1.00 94.00 713 ILE A CA 1
ATOM 5591 C C . ILE A 1 713 ? -16.471 -5.199 10.464 1.00 94.00 713 ILE A C 1
ATOM 5593 O O . ILE A 1 713 ? -17.225 -4.969 9.520 1.00 94.00 713 ILE A O 1
ATOM 5597 N N . ALA A 1 714 ? -16.026 -4.224 11.259 1.00 92.75 714 ALA A N 1
ATOM 5598 C CA . ALA A 1 714 ? -16.420 -2.826 11.079 1.00 92.75 714 ALA A CA 1
ATOM 5599 C C . ALA A 1 714 ? -15.931 -2.244 9.738 1.00 92.75 714 ALA A C 1
ATOM 5601 O O . ALA A 1 714 ? -16.703 -1.604 9.015 1.00 92.75 714 ALA A O 1
ATOM 5602 N N . SER A 1 715 ? -14.682 -2.539 9.368 1.00 90.75 715 SER A N 1
ATOM 5603 C CA . SER A 1 715 ? -14.049 -2.091 8.124 1.00 90.75 715 SER A CA 1
ATOM 5604 C C . SER A 1 715 ? -14.766 -2.638 6.887 1.00 90.75 715 SER A C 1
ATOM 5606 O O . SER A 1 715 ? -14.989 -1.892 5.933 1.00 90.75 715 SER A O 1
ATOM 5608 N N . SER A 1 716 ? -15.270 -3.882 6.937 1.00 87.88 716 SER A N 1
ATOM 5609 C CA . SER A 1 716 ? -16.092 -4.468 5.860 1.00 87.88 716 SER A CA 1
ATOM 5610 C C . SER A 1 716 ? -17.369 -3.669 5.548 1.00 87.88 716 SER A C 1
ATOM 5612 O O . SER A 1 716 ? -17.911 -3.746 4.447 1.00 87.88 716 SER A O 1
ATOM 5614 N N . ALA A 1 717 ? -17.832 -2.854 6.501 1.00 86.56 717 ALA A N 1
ATOM 5615 C CA . ALA A 1 717 ? -18.989 -1.980 6.367 1.00 86.56 717 ALA A CA 1
ATOM 5616 C C . ALA A 1 717 ? -18.631 -0.495 6.183 1.00 86.56 717 ALA A C 1
ATOM 5618 O O . ALA A 1 717 ? -19.537 0.348 6.233 1.00 86.56 717 ALA A O 1
ATOM 5619 N N . GLY A 1 718 ? -17.347 -0.176 5.988 1.00 87.00 718 GLY A N 1
ATOM 5620 C CA . GLY A 1 718 ? -16.832 1.185 5.840 1.00 87.00 718 GLY A CA 1
ATOM 5621 C C . GLY A 1 718 ? -16.793 1.993 7.140 1.00 87.00 718 GLY A C 1
ATOM 5622 O O . GLY A 1 718 ? -16.694 3.215 7.080 1.00 87.00 718 GLY A O 1
ATOM 5623 N N . ILE A 1 719 ? -16.896 1.343 8.304 1.00 91.38 719 ILE A N 1
ATOM 5624 C CA . ILE A 1 719 ? -16.868 2.002 9.615 1.00 91.38 719 ILE A CA 1
ATOM 5625 C C . ILE A 1 719 ? -15.447 1.933 10.169 1.00 91.38 719 ILE A C 1
ATOM 5627 O O . ILE A 1 719 ? -14.868 0.851 10.248 1.00 91.38 719 ILE A O 1
ATOM 5631 N N . ARG A 1 720 ? -14.901 3.076 10.593 1.00 92.69 720 ARG A N 1
ATOM 5632 C CA . ARG A 1 720 ? -13.582 3.159 11.242 1.00 92.69 720 ARG A CA 1
ATOM 5633 C C . ARG A 1 720 ? -13.729 3.641 12.674 1.00 92.69 720 ARG A C 1
ATOM 5635 O O . ARG A 1 720 ? -14.530 4.537 12.932 1.00 92.69 720 ARG A O 1
ATOM 5642 N N . HIS A 1 721 ? -12.985 3.048 13.600 1.00 94.12 721 HIS A N 1
ATOM 5643 C CA . HIS A 1 721 ? -13.169 3.269 15.031 1.00 94.12 721 HIS A CA 1
ATOM 5644 C C . HIS A 1 721 ? -12.708 4.664 15.472 1.00 94.12 721 HIS A C 1
ATOM 5646 O O . HIS A 1 721 ? -13.436 5.373 16.161 1.00 94.12 721 HIS A O 1
ATOM 5652 N N . GLY A 1 722 ? -11.497 5.073 15.091 1.00 88.38 722 GLY A N 1
ATOM 5653 C CA . GLY A 1 722 ? -10.995 6.437 15.284 1.00 88.38 722 GLY A CA 1
ATOM 5654 C C . GLY A 1 722 ? -10.581 6.839 16.699 1.00 88.38 722 GLY A C 1
ATOM 5655 O O . GLY A 1 722 ? -9.889 7.843 16.841 1.00 88.38 722 GLY A O 1
ATOM 5656 N N . ASN A 1 723 ? -10.952 6.074 17.728 1.00 90.62 723 ASN A N 1
ATOM 5657 C CA . ASN A 1 723 ? -10.590 6.357 19.123 1.00 90.62 723 ASN A CA 1
ATOM 5658 C C . ASN A 1 723 ? -10.151 5.104 19.905 1.00 90.62 723 ASN A C 1
ATOM 5660 O O . ASN A 1 723 ? -10.712 4.777 20.950 1.00 90.62 723 ASN A O 1
ATOM 5664 N N . ILE A 1 724 ? -9.214 4.328 19.357 1.00 95.12 724 ILE A N 1
ATOM 5665 C CA . ILE A 1 724 ? -8.720 3.106 20.015 1.00 95.12 724 ILE A CA 1
ATOM 5666 C C . ILE A 1 724 ? -7.725 3.499 21.109 1.00 95.12 724 ILE A C 1
ATOM 5668 O O . ILE A 1 724 ? -6.644 4.003 20.814 1.00 95.12 724 ILE A O 1
ATOM 5672 N N . CYS A 1 725 ? -8.094 3.254 22.362 1.00 92.62 725 CYS A N 1
ATOM 5673 C CA . CYS A 1 725 ? -7.285 3.517 23.550 1.00 92.62 725 CYS A CA 1
ATOM 5674 C C . CYS A 1 725 ? -7.618 2.494 24.661 1.00 92.62 725 CYS A C 1
ATOM 5676 O O . CYS A 1 725 ? -8.639 1.804 24.556 1.00 92.62 725 CYS A O 1
ATOM 5678 N N . PRO A 1 726 ? -6.775 2.345 25.701 1.00 91.75 726 PRO A N 1
ATOM 5679 C CA . PRO A 1 726 ? -6.964 1.349 26.765 1.00 91.75 726 PRO A CA 1
ATOM 5680 C C . PRO A 1 726 ? -8.309 1.426 27.507 1.00 91.75 726 PRO A C 1
ATOM 5682 O O . PRO A 1 726 ? -8.780 0.420 28.032 1.00 91.75 726 PRO A O 1
ATOM 5685 N N . GLU A 1 727 ? -8.932 2.599 27.558 1.00 88.19 727 GLU A N 1
ATOM 5686 C CA . GLU A 1 727 ? -10.237 2.838 28.186 1.00 88.19 727 GLU A CA 1
ATOM 5687 C C . GLU A 1 727 ? -11.393 2.269 27.347 1.00 88.19 727 GLU A C 1
ATOM 5689 O O . GLU A 1 727 ? -12.438 1.895 27.874 1.00 88.19 727 GLU A O 1
ATOM 5694 N N . ASN A 1 728 ? -11.189 2.156 26.033 1.00 91.44 728 ASN A N 1
ATOM 5695 C CA . ASN A 1 728 ? -12.194 1.713 25.070 1.00 91.44 728 ASN A CA 1
ATOM 5696 C C . ASN A 1 728 ? -12.089 0.221 24.731 1.00 91.44 728 ASN A C 1
ATOM 5698 O O . ASN A 1 728 ? -12.748 -0.250 23.810 1.00 91.44 728 ASN A O 1
ATOM 5702 N N . VAL A 1 729 ? -11.292 -0.552 25.466 1.00 94.62 729 VAL A N 1
ATOM 5703 C CA . VAL A 1 729 ? -11.197 -2.006 25.294 1.00 94.62 729 VAL A CA 1
ATOM 5704 C C . VAL A 1 729 ? -11.471 -2.670 26.632 1.00 94.62 729 VAL A C 1
ATOM 5706 O O . VAL A 1 729 ? -10.809 -2.351 27.618 1.00 94.62 729 VAL A O 1
ATOM 5709 N N . ILE A 1 730 ? -12.434 -3.593 26.668 1.00 93.31 730 ILE A N 1
ATOM 5710 C CA . ILE A 1 730 ? -12.826 -4.308 27.890 1.00 93.31 730 ILE A CA 1
ATOM 5711 C C . ILE A 1 730 ? -12.538 -5.805 27.781 1.00 93.31 730 ILE A C 1
ATOM 5713 O O . ILE A 1 730 ? -12.759 -6.408 26.735 1.00 93.31 730 ILE A O 1
ATOM 5717 N N . LEU A 1 731 ? -12.081 -6.416 28.871 1.00 93.75 731 LEU A N 1
ATOM 5718 C CA . LEU A 1 731 ? -11.958 -7.859 29.041 1.00 93.75 731 LEU A CA 1
ATOM 5719 C C . LEU A 1 731 ? -13.243 -8.416 29.653 1.00 93.75 731 LEU A C 1
ATOM 5721 O O . LEU A 1 731 ? -13.642 -8.036 30.756 1.00 93.75 731 LEU A O 1
ATOM 5725 N N . VAL A 1 732 ? -13.876 -9.345 28.945 1.00 92.25 732 VAL A N 1
ATOM 5726 C CA . VAL A 1 732 ? -15.143 -9.966 29.335 1.00 92.25 732 VAL A CA 1
ATOM 5727 C C . VAL A 1 732 ? -14.882 -11.379 29.849 1.00 92.25 732 VAL A C 1
ATOM 5729 O O . VAL A 1 732 ? -14.352 -12.224 29.127 1.00 92.25 732 VAL A O 1
ATOM 5732 N N . ASN A 1 733 ? -15.295 -11.650 31.089 1.00 85.94 733 ASN A N 1
ATOM 5733 C CA . ASN A 1 733 ? -15.194 -12.964 31.731 1.00 85.94 733 ASN A CA 1
ATOM 5734 C C . ASN A 1 733 ? -16.579 -13.615 31.813 1.00 85.94 733 ASN A C 1
ATOM 5736 O O . ASN A 1 733 ? -17.395 -13.224 32.645 1.00 85.94 733 ASN A O 1
ATOM 5740 N N . ASN A 1 734 ? -16.848 -14.624 30.980 1.00 68.88 734 ASN A N 1
ATOM 5741 C CA . ASN A 1 734 ? -18.192 -15.195 30.843 1.00 68.88 734 ASN A CA 1
ATOM 5742 C C . ASN A 1 734 ? -18.359 -16.573 31.515 1.00 68.88 734 ASN A C 1
ATOM 5744 O O . ASN A 1 734 ? -18.810 -17.524 30.882 1.00 68.88 734 ASN A O 1
ATOM 5748 N N . GLY A 1 735 ? -17.935 -16.697 32.781 1.00 58.69 735 GLY A N 1
ATOM 5749 C CA . GLY A 1 735 ? -18.307 -17.780 33.719 1.00 58.69 735 GLY A CA 1
ATOM 5750 C C . GLY A 1 735 ? -18.036 -19.248 33.328 1.00 58.69 735 GLY A C 1
ATOM 5751 O O . GLY A 1 735 ? -18.368 -20.136 34.108 1.00 58.69 735 GLY A O 1
ATOM 5752 N N . GLY A 1 736 ? -17.447 -19.523 32.160 1.00 53.97 736 GLY A N 1
ATOM 5753 C CA . GLY A 1 736 ? -17.220 -20.873 31.624 1.00 53.97 736 GLY A CA 1
ATOM 5754 C C . GLY A 1 736 ? -16.624 -20.928 30.207 1.00 53.97 736 GLY A C 1
ATOM 5755 O O . GLY A 1 736 ? -16.069 -21.955 29.828 1.00 53.97 736 GLY A O 1
ATOM 5756 N N . MET A 1 737 ? -16.690 -19.838 29.431 1.00 64.50 737 MET A N 1
ATOM 5757 C CA . MET A 1 737 ? -15.921 -19.663 28.186 1.00 64.50 737 MET A CA 1
ATOM 5758 C C . MET A 1 737 ? -14.596 -18.939 28.459 1.00 64.50 737 MET A C 1
ATOM 5760 O O . MET A 1 737 ? -14.493 -18.185 29.430 1.00 64.50 737 MET A O 1
ATOM 5764 N N . HIS A 1 738 ? -13.594 -19.137 27.594 1.00 76.50 738 HIS A N 1
ATOM 5765 C CA . HIS A 1 738 ? -12.361 -18.350 27.654 1.00 76.50 738 HIS A CA 1
ATOM 5766 C C . HIS A 1 738 ? -12.688 -16.846 27.591 1.00 76.50 738 HIS A C 1
ATOM 5768 O O . HIS A 1 738 ? -13.590 -16.466 26.838 1.00 76.50 738 HIS A O 1
ATOM 5774 N N . PRO A 1 739 ? -11.971 -15.994 28.353 1.00 88.88 739 PRO A N 1
ATOM 5775 C CA . PRO A 1 739 ? -12.168 -14.549 28.291 1.00 88.88 739 PRO A CA 1
ATOM 5776 C C . PRO A 1 739 ? -12.052 -14.015 26.854 1.00 88.88 739 PRO A C 1
ATOM 5778 O O . PRO A 1 739 ? -11.462 -14.658 25.984 1.00 88.88 739 PRO A O 1
ATOM 5781 N N . PHE A 1 740 ? -12.543 -12.822 26.577 1.00 93.31 740 PHE A N 1
ATOM 5782 C CA . PHE A 1 740 ? -12.257 -12.170 25.297 1.00 93.31 740 PHE A CA 1
ATOM 5783 C C . PHE A 1 740 ? -12.246 -10.662 25.466 1.00 93.31 740 PHE A C 1
ATOM 5785 O O . PHE A 1 740 ? -12.838 -10.133 26.409 1.00 93.31 740 PHE A O 1
ATOM 5792 N N . PHE A 1 741 ? -11.575 -9.974 24.549 1.00 95.88 741 PHE A N 1
ATOM 5793 C CA . PHE A 1 741 ? -11.595 -8.520 24.515 1.00 95.88 741 PHE A CA 1
ATOM 5794 C C . PHE A 1 741 ? -12.708 -8.015 23.596 1.00 95.88 741 PHE A C 1
ATOM 5796 O O . PHE A 1 741 ? -12.885 -8.496 22.480 1.00 95.88 741 PHE A O 1
ATOM 5803 N N . CYS A 1 742 ? -13.470 -7.032 24.064 1.00 95.38 742 CYS A N 1
ATOM 5804 C CA . CYS A 1 742 ? -14.486 -6.340 23.280 1.00 95.38 742 CYS A CA 1
ATOM 5805 C C . CYS A 1 742 ? -14.053 -4.889 23.066 1.00 95.38 742 CYS A C 1
ATOM 5807 O O . CYS A 1 742 ? -13.685 -4.194 24.019 1.00 95.38 742 CYS A O 1
ATOM 5809 N N . LEU A 1 743 ? -14.092 -4.443 21.808 1.00 94.81 743 LEU A N 1
ATOM 5810 C CA . LEU A 1 743 ? -13.765 -3.071 21.433 1.00 94.81 743 LEU A CA 1
ATOM 5811 C C . LEU A 1 743 ? -15.012 -2.195 21.606 1.00 94.81 743 LEU A C 1
ATOM 5813 O O . LEU A 1 743 ? -15.966 -2.304 20.836 1.00 94.81 743 LEU A O 1
ATOM 5817 N N . ASN A 1 744 ? -14.998 -1.339 22.623 1.00 89.50 744 ASN A N 1
ATOM 5818 C CA . ASN A 1 744 ? -16.031 -0.357 22.953 1.00 89.50 744 ASN A CA 1
ATOM 5819 C C . ASN A 1 744 ? -15.637 1.044 22.449 1.00 89.50 744 ASN A C 1
ATOM 5821 O O . ASN A 1 744 ? -14.602 1.211 21.825 1.00 89.50 744 ASN A O 1
ATOM 5825 N N . GLY A 1 745 ? -16.455 2.070 22.716 1.00 85.62 745 GLY A N 1
ATOM 5826 C CA . GLY A 1 745 ? -16.084 3.463 22.410 1.00 85.62 745 GLY A CA 1
ATOM 5827 C C . GLY A 1 745 ? -16.429 3.943 20.994 1.00 85.62 745 GLY A C 1
ATOM 5828 O O . GLY A 1 745 ? -15.882 4.938 20.518 1.00 85.62 745 GLY A O 1
ATOM 5829 N N . TRP A 1 746 ? -17.397 3.301 20.334 1.00 90.31 746 TRP A N 1
ATOM 5830 C CA . TRP A 1 746 ? -17.822 3.606 18.959 1.00 90.31 746 TRP A CA 1
ATOM 5831 C C . TRP A 1 746 ? -18.511 4.970 18.757 1.00 90.31 746 TRP A C 1
ATOM 5833 O O . TRP A 1 746 ? -18.883 5.303 17.633 1.00 90.31 746 TRP A O 1
ATOM 5843 N N . GLY A 1 747 ? -18.693 5.786 19.802 1.00 84.75 747 GLY A N 1
ATOM 5844 C CA . GLY A 1 747 ? -19.291 7.127 19.685 1.00 84.75 747 GLY A CA 1
ATOM 5845 C C . GLY A 1 747 ? -18.501 8.089 18.789 1.00 84.75 747 GLY A C 1
ATOM 5846 O O . GLY A 1 747 ? -19.078 8.987 18.177 1.00 84.75 747 GLY A O 1
ATOM 5847 N N . HIS A 1 748 ? -17.200 7.848 18.644 1.00 84.56 748 HIS A N 1
ATOM 5848 C CA . HIS A 1 748 ? -16.286 8.642 17.817 1.00 84.56 748 HIS A CA 1
ATOM 5849 C C . HIS A 1 748 ? -15.962 8.005 16.462 1.00 84.56 748 HIS A C 1
ATOM 5851 O O . HIS A 1 748 ? -15.085 8.484 15.744 1.00 84.56 748 HIS A O 1
ATOM 5857 N N . ALA A 1 749 ? -16.673 6.935 16.101 1.00 88.88 749 ALA A N 1
ATOM 5858 C CA . ALA A 1 749 ? -16.440 6.240 14.848 1.00 88.88 749 ALA A CA 1
ATOM 5859 C C . ALA A 1 749 ? -16.732 7.139 13.640 1.00 88.88 749 ALA A C 1
ATOM 5861 O O . ALA A 1 749 ? -17.706 7.902 13.621 1.00 88.88 749 ALA A O 1
ATOM 5862 N N . VAL A 1 750 ? -15.895 7.002 12.616 1.00 87.62 750 VAL A N 1
ATOM 5863 C CA . VAL A 1 750 ? -16.037 7.667 11.321 1.00 87.62 750 VAL A CA 1
ATOM 5864 C C . VAL A 1 750 ? -16.855 6.749 10.420 1.00 87.62 750 VAL A C 1
ATOM 5866 O O . VAL A 1 750 ? -16.398 5.665 10.047 1.00 87.62 750 VAL A O 1
ATOM 5869 N N . VAL A 1 751 ? -18.078 7.178 10.103 1.00 85.31 751 VAL A N 1
ATOM 5870 C CA . VAL A 1 751 ? -19.017 6.456 9.225 1.00 85.31 751 VAL A CA 1
ATOM 5871 C C . VAL A 1 751 ? -19.269 7.238 7.936 1.00 85.31 751 VAL A C 1
ATOM 5873 O O . VAL A 1 751 ? -19.489 6.647 6.883 1.00 85.31 751 VAL A O 1
ATOM 5876 N N . GLU A 1 752 ? -19.233 8.567 8.016 1.00 77.69 752 GLU A N 1
ATOM 5877 C CA . GLU A 1 752 ? -19.456 9.490 6.902 1.00 77.69 752 GLU A CA 1
ATOM 5878 C C . GLU A 1 752 ? -18.232 10.410 6.727 1.00 77.69 752 GLU A C 1
ATOM 5880 O O . GLU A 1 752 ? -17.522 10.697 7.688 1.00 77.69 752 GLU A O 1
ATOM 5885 N N . ASP A 1 753 ? -18.003 10.955 5.527 1.00 67.81 753 ASP A N 1
ATOM 5886 C CA . ASP A 1 753 ? -16.824 11.799 5.223 1.00 67.81 753 ASP A CA 1
ATOM 5887 C C . ASP A 1 753 ? -16.706 13.084 6.062 1.00 67.81 753 ASP A C 1
ATOM 5889 O O . ASP A 1 753 ? -15.636 13.704 6.126 1.00 67.81 753 ASP A O 1
ATOM 5893 N N . ARG A 1 754 ? -17.824 13.508 6.661 1.00 71.88 754 ARG A N 1
ATOM 5894 C CA . ARG A 1 754 ? -17.919 14.678 7.544 1.00 71.88 754 ARG A CA 1
ATOM 5895 C C . ARG A 1 754 ? -17.460 14.376 8.965 1.00 71.88 754 ARG A C 1
ATOM 5897 O O . ARG A 1 754 ? -17.111 15.308 9.687 1.00 71.88 754 ARG A O 1
ATOM 5904 N N . ASP A 1 755 ? -17.464 13.106 9.357 1.00 75.50 755 ASP A N 1
ATOM 5905 C CA . ASP A 1 755 ? -17.030 12.691 10.680 1.00 75.50 755 ASP A CA 1
ATOM 5906 C C . ASP A 1 755 ? -15.517 12.893 10.821 1.00 75.50 755 ASP A C 1
ATOM 5908 O O . ASP A 1 755 ? -14.736 12.670 9.891 1.00 75.50 755 ASP A O 1
ATOM 5912 N N . ARG A 1 756 ? -15.094 13.331 12.006 1.00 76.25 756 ARG A N 1
ATOM 5913 C CA . ARG A 1 756 ? -13.690 13.577 12.336 1.00 76.25 756 ARG A CA 1
ATOM 5914 C C . ARG A 1 756 ? -13.321 12.781 13.584 1.00 76.25 756 ARG A C 1
ATOM 5916 O O . ARG A 1 756 ? -14.111 12.790 14.528 1.00 76.25 756 ARG A O 1
ATOM 5923 N N . PRO A 1 757 ? -12.166 12.094 13.598 1.00 80.75 757 PRO A N 1
ATOM 5924 C CA . PRO A 1 757 ? -11.718 11.391 14.789 1.00 80.75 757 PRO A CA 1
ATOM 5925 C C . PRO A 1 757 ? -11.268 12.393 15.867 1.00 80.75 757 PRO A C 1
ATOM 5927 O O . PRO A 1 757 ? -10.767 13.470 15.525 1.00 80.75 757 PRO A O 1
ATOM 5930 N N . PRO A 1 758 ? -11.394 12.046 17.157 1.00 80.75 758 PRO A N 1
ATOM 5931 C CA . PRO A 1 758 ? -10.777 12.808 18.230 1.00 80.75 758 PRO A CA 1
ATOM 5932 C C . PRO A 1 758 ? -9.249 12.738 18.123 1.00 80.75 758 PRO A C 1
ATOM 5934 O O . PRO A 1 758 ? -8.674 11.740 17.676 1.00 80.75 758 PRO A O 1
ATOM 5937 N N . MET A 1 759 ? -8.588 1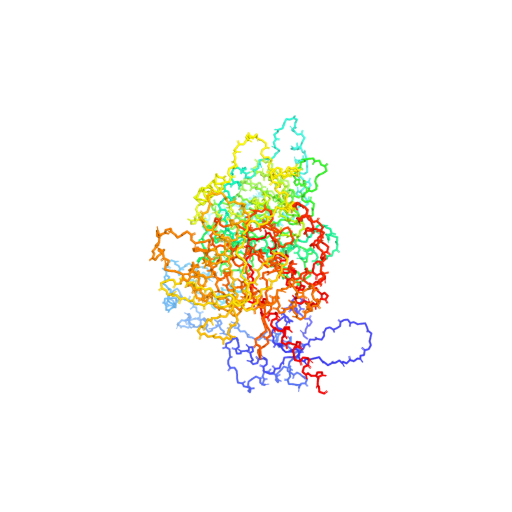3.813 18.551 1.00 80.88 759 MET A N 1
ATOM 5938 C CA . MET A 1 759 ? -7.133 13.903 18.532 1.00 80.88 759 MET A CA 1
ATOM 5939 C C . MET A 1 759 ? -6.564 13.467 19.882 1.00 80.88 759 MET A C 1
ATOM 5941 O O . MET A 1 759 ? -6.517 14.243 20.830 1.00 80.88 759 MET A O 1
ATOM 5945 N N . ASN A 1 760 ? -6.123 12.217 19.969 1.00 86.19 760 ASN A N 1
ATOM 5946 C CA . ASN A 1 760 ? -5.401 11.694 21.116 1.00 86.19 760 ASN A CA 1
ATOM 5947 C C . ASN A 1 760 ? -3.907 11.630 20.774 1.00 86.19 760 ASN A C 1
ATOM 5949 O O . ASN A 1 760 ? -3.473 10.772 20.005 1.00 86.19 760 ASN A O 1
ATOM 5953 N N . LEU A 1 761 ? -3.103 12.534 21.342 1.00 86.94 761 LEU A N 1
ATOM 5954 C CA . LEU A 1 761 ? -1.675 12.640 21.014 1.00 86.94 761 LEU A CA 1
ATOM 5955 C C . LEU A 1 761 ? -0.903 11.330 21.240 1.00 86.94 761 LEU A C 1
ATOM 5957 O O . LEU A 1 761 ? 0.041 11.046 20.496 1.00 86.94 761 LEU A O 1
ATOM 5961 N N . SER A 1 762 ? -1.338 10.507 22.196 1.00 89.19 762 SER A N 1
ATOM 5962 C CA . SER A 1 762 ? -0.708 9.231 22.549 1.00 89.19 762 SER A CA 1
ATOM 5963 C C . SER A 1 762 ? -1.135 8.083 21.634 1.00 89.19 762 SER A C 1
ATOM 5965 O O . SER A 1 762 ? -0.295 7.286 21.224 1.00 89.19 762 SER A O 1
ATOM 5967 N N . PHE A 1 763 ? -2.421 8.003 21.275 1.00 93.25 763 PHE A N 1
ATOM 5968 C CA . PHE A 1 763 ? -2.982 6.814 20.615 1.00 93.25 763 PHE A CA 1
ATOM 5969 C C . PHE A 1 763 ? -3.473 7.032 19.180 1.00 93.25 763 PHE A C 1
ATOM 5971 O O . PHE A 1 763 ? -3.590 6.064 18.431 1.00 93.25 763 PHE A O 1
ATOM 5978 N N . SER A 1 764 ? -3.735 8.264 18.739 1.00 90.69 764 SER A N 1
ATOM 5979 C CA . SER A 1 764 ? -4.166 8.522 17.360 1.00 90.69 764 SER A CA 1
ATOM 5980 C C . SER A 1 764 ? -3.070 8.148 16.357 1.00 90.69 764 SER A C 1
ATOM 5982 O O . SER A 1 764 ? -1.879 8.339 16.604 1.00 90.69 764 SER A O 1
ATOM 5984 N N . SER A 1 765 ? -3.472 7.608 15.207 1.00 90.19 765 SER A N 1
ATOM 5985 C CA . SER A 1 765 ? -2.553 7.307 14.102 1.00 90.19 765 SER A CA 1
ATOM 5986 C C . SER A 1 765 ? -1.803 8.549 13.610 1.00 90.19 765 SER A C 1
ATOM 5988 O O . SER A 1 765 ? -2.291 9.676 13.727 1.00 90.19 765 SER A O 1
ATOM 5990 N N . THR A 1 766 ? -0.649 8.348 12.981 1.00 85.00 766 THR A N 1
ATOM 5991 C CA . THR A 1 766 ? 0.144 9.426 12.386 1.00 85.00 766 THR A CA 1
ATOM 5992 C C . THR A 1 766 ? -0.667 10.217 11.359 1.00 85.00 766 THR A C 1
ATOM 5994 O O . THR A 1 766 ? -0.610 11.444 11.341 1.00 85.00 766 THR A O 1
ATOM 5997 N N . HIS A 1 767 ? -1.472 9.530 10.544 1.00 80.31 767 HIS A N 1
ATOM 5998 C CA . HIS A 1 767 ? -2.334 10.179 9.555 1.00 80.31 767 HIS A CA 1
ATOM 5999 C C . HIS A 1 767 ? -3.452 11.009 10.209 1.00 80.31 767 HIS A C 1
ATOM 6001 O O . HIS A 1 767 ? -3.737 12.114 9.755 1.00 80.31 767 HIS A O 1
ATOM 6007 N N . ALA A 1 768 ? -4.031 10.530 11.317 1.00 81.69 768 ALA A N 1
ATOM 6008 C CA . ALA A 1 768 ? -5.024 11.291 12.078 1.00 81.69 768 ALA A CA 1
ATOM 6009 C C . ALA A 1 768 ? -4.444 12.588 12.643 1.00 81.69 768 ALA A C 1
ATOM 6011 O O . ALA A 1 768 ? -5.078 13.631 12.517 1.00 81.69 768 ALA A O 1
ATOM 6012 N N . LEU A 1 769 ? -3.226 12.530 13.186 1.00 77.56 769 LEU A N 1
ATOM 6013 C CA . LEU A 1 769 ? -2.515 13.702 13.692 1.00 77.56 769 LEU A CA 1
ATOM 6014 C C . LEU A 1 769 ? -2.191 14.727 12.593 1.00 77.56 769 LEU A C 1
ATOM 6016 O O . LEU A 1 769 ? -2.296 15.924 12.831 1.00 77.56 769 LEU A O 1
ATOM 6020 N N . GLN A 1 770 ? -1.809 14.269 11.397 1.00 74.50 770 GLN A N 1
ATOM 6021 C CA . GLN A 1 770 ? -1.430 15.147 10.282 1.00 74.50 770 GLN A CA 1
ATOM 6022 C C . GLN A 1 770 ? -2.640 15.758 9.563 1.00 74.50 770 GLN A C 1
ATOM 6024 O O . GLN A 1 770 ? -2.663 16.955 9.296 1.00 74.50 770 GLN A O 1
ATOM 6029 N N . GLU A 1 771 ? -3.648 14.940 9.253 1.00 71.81 771 GLU A N 1
ATOM 6030 C CA . GLU A 1 771 ? -4.735 15.302 8.332 1.00 71.81 771 GLU A CA 1
ATOM 6031 C C . GLU A 1 771 ? -6.087 15.528 9.029 1.00 71.81 771 GLU A C 1
ATOM 6033 O O . GLU A 1 771 ? -7.071 15.941 8.399 1.00 71.81 771 GLU A O 1
ATOM 6038 N N . GLY A 1 772 ? -6.189 15.196 10.321 1.00 72.12 772 GLY A N 1
ATOM 6039 C CA . GLY A 1 772 ? -7.465 15.174 11.040 1.00 72.12 772 GLY A CA 1
ATOM 6040 C C . GLY A 1 772 ? -8.469 14.205 10.407 1.00 72.12 772 GLY A C 1
ATOM 6041 O O . GLY A 1 772 ? -9.675 14.469 10.401 1.00 72.12 772 GLY A O 1
ATOM 6042 N N . LYS A 1 773 ? -7.980 13.131 9.775 1.00 79.19 773 LYS A N 1
ATOM 6043 C CA . LYS A 1 773 ? -8.768 12.073 9.127 1.00 79.19 773 LYS A CA 1
ATOM 6044 C C . LYS A 1 773 ? -8.133 10.714 9.374 1.00 79.19 773 LYS A C 1
ATOM 6046 O O . LYS A 1 773 ? -6.946 10.609 9.647 1.00 79.19 773 LYS A O 1
ATOM 6051 N N . LEU A 1 774 ? -8.931 9.665 9.233 1.00 82.44 774 LEU A N 1
ATOM 6052 C CA . LEU A 1 774 ? -8.433 8.295 9.264 1.00 82.44 774 LEU A CA 1
ATOM 6053 C C . LEU A 1 774 ? -8.135 7.826 7.837 1.00 82.44 774 LEU A C 1
ATOM 6055 O O . LEU A 1 774 ? -8.905 8.114 6.917 1.00 82.44 774 LEU A O 1
ATOM 6059 N N . CYS A 1 775 ? -7.059 7.060 7.663 1.00 80.44 775 CYS A N 1
ATOM 6060 C CA . CYS A 1 775 ? -6.818 6.220 6.488 1.00 80.44 775 CYS A CA 1
ATOM 6061 C C . CYS A 1 775 ? -7.221 4.768 6.803 1.00 80.44 775 CYS A C 1
ATOM 6063 O O . CYS A 1 775 ? -7.791 4.497 7.864 1.00 80.44 775 CYS A O 1
ATOM 6065 N N . ALA A 1 776 ? -7.023 3.841 5.866 1.00 78.00 776 ALA A N 1
ATOM 6066 C CA . ALA A 1 776 ? -7.446 2.452 6.045 1.00 78.00 776 ALA A CA 1
ATOM 6067 C C . ALA A 1 776 ? -6.586 1.683 7.071 1.00 78.00 776 ALA A C 1
ATOM 6069 O O . ALA A 1 776 ? -7.060 0.713 7.656 1.00 78.00 776 ALA A O 1
ATOM 6070 N N . SER A 1 777 ? -5.360 2.147 7.346 1.00 86.81 777 SER A N 1
ATOM 6071 C CA . SER A 1 777 ? -4.451 1.564 8.341 1.00 86.81 777 SER A CA 1
ATOM 6072 C C . SER A 1 777 ? -4.491 2.246 9.717 1.00 86.81 777 SER A C 1
ATOM 6074 O O . SER A 1 777 ? -3.939 1.706 10.677 1.00 86.81 777 SER A O 1
ATOM 6076 N N . SER A 1 778 ? -5.179 3.391 9.845 1.00 91.94 778 SER A N 1
ATOM 6077 C CA . SER A 1 778 ? -5.180 4.214 11.065 1.00 91.94 778 SER A CA 1
ATOM 6078 C C . SER A 1 778 ? -5.582 3.452 12.327 1.00 91.94 778 SER A C 1
ATOM 6080 O O . SER A 1 778 ? -4.921 3.585 13.352 1.00 91.94 778 SER A O 1
ATOM 6082 N N . ASP A 1 779 ? -6.643 2.645 12.264 1.00 95.00 779 ASP A N 1
ATOM 6083 C CA . ASP A 1 779 ? -7.135 1.924 13.443 1.00 95.00 779 ASP A CA 1
ATOM 6084 C C . ASP A 1 779 ? -6.124 0.870 13.935 1.00 95.00 779 ASP A C 1
ATOM 6086 O O . ASP A 1 779 ? -5.939 0.692 15.137 1.00 95.00 779 ASP A O 1
ATOM 6090 N N . ALA A 1 780 ? -5.399 0.201 13.035 1.00 94.56 780 ALA A N 1
ATOM 6091 C CA . ALA A 1 780 ? -4.372 -0.745 13.469 1.00 94.56 780 ALA A CA 1
ATOM 6092 C C . ALA A 1 780 ? -3.108 -0.061 13.987 1.00 94.56 780 ALA A C 1
ATOM 6094 O O . ALA A 1 780 ? -2.462 -0.590 14.888 1.00 94.56 780 ALA A O 1
ATOM 6095 N N . GLU A 1 781 ? -2.760 1.113 13.454 1.00 94.19 781 GLU A N 1
ATOM 6096 C CA . GLU A 1 781 ? -1.669 1.921 14.002 1.00 94.19 781 GLU A CA 1
ATOM 6097 C C . GLU A 1 781 ? -1.991 2.326 15.451 1.00 94.19 781 GLU A C 1
ATOM 6099 O O . GLU A 1 781 ? -1.172 2.141 16.351 1.00 94.19 781 GLU A O 1
ATOM 6104 N N . SER A 1 782 ? -3.227 2.768 15.705 1.00 95.38 782 SER A N 1
ATOM 6105 C CA . SER A 1 782 ? -3.712 3.052 17.059 1.00 95.38 782 SER A CA 1
ATOM 6106 C C . SER A 1 782 ? -3.730 1.814 17.962 1.00 95.38 782 SER A C 1
ATOM 6108 O O . SER A 1 782 ? -3.352 1.905 19.131 1.00 95.38 782 SER A O 1
ATOM 6110 N N . LEU A 1 783 ? -4.090 0.640 17.431 1.00 96.75 783 LEU A N 1
ATOM 6111 C CA . LEU A 1 783 ? -4.012 -0.625 18.169 1.00 96.75 783 LEU A CA 1
ATOM 6112 C C . LEU A 1 783 ? -2.570 -0.969 18.579 1.00 96.75 783 LEU A C 1
ATOM 6114 O O . LEU A 1 783 ? -2.351 -1.448 19.688 1.00 96.75 783 LEU A O 1
ATOM 6118 N N . ILE A 1 784 ? -1.572 -0.687 17.737 1.00 96.38 784 ILE A N 1
ATOM 6119 C CA . ILE A 1 784 ? -0.159 -0.885 18.094 1.00 96.38 784 ILE A CA 1
ATOM 6120 C C . ILE A 1 784 ? 0.255 0.025 19.244 1.00 96.38 784 ILE A C 1
ATOM 6122 O O . ILE A 1 784 ? 0.944 -0.436 20.153 1.00 96.38 784 ILE A O 1
ATOM 6126 N N . TYR A 1 785 ? -0.175 1.288 19.245 1.00 95.56 785 TYR A N 1
ATOM 6127 C CA . TYR A 1 785 ? 0.114 2.202 20.353 1.00 95.56 785 TYR A CA 1
ATOM 6128 C C . TYR A 1 785 ? -0.568 1.772 21.652 1.00 95.56 785 TYR A C 1
ATOM 6130 O O . TYR A 1 785 ? 0.060 1.829 22.711 1.00 95.56 785 TYR A O 1
ATOM 6138 N N . LEU A 1 786 ? -1.807 1.273 21.572 1.00 96.12 786 LEU A N 1
ATOM 6139 C CA . LEU A 1 786 ? -2.498 0.658 22.705 1.00 96.12 786 LEU A CA 1
ATOM 6140 C C . LEU A 1 786 ? -1.692 -0.523 23.254 1.00 96.12 786 LEU A C 1
ATOM 6142 O O . LEU A 1 786 ? -1.391 -0.545 24.443 1.00 96.12 786 LEU A O 1
ATOM 6146 N N . LEU A 1 787 ? -1.297 -1.476 22.405 1.00 96.25 787 LEU A N 1
ATOM 6147 C CA . LEU A 1 787 ? -0.534 -2.655 22.828 1.00 96.25 787 LEU A CA 1
ATOM 6148 C C . LEU A 1 787 ? 0.828 -2.267 23.411 1.00 96.25 787 LEU A C 1
ATOM 6150 O O . LEU A 1 787 ? 1.200 -2.747 24.478 1.00 96.25 787 LEU A O 1
ATOM 6154 N N . TYR A 1 788 ? 1.554 -1.361 22.753 1.00 95.06 788 TYR A N 1
ATOM 6155 C CA . TYR A 1 788 ? 2.835 -0.851 23.238 1.00 95.06 788 TYR A CA 1
ATOM 6156 C C . TYR A 1 788 ? 2.705 -0.280 24.651 1.00 95.06 788 TYR A C 1
ATOM 6158 O O . TYR A 1 788 ? 3.466 -0.653 25.544 1.00 95.06 788 TYR A O 1
ATOM 6166 N N . PHE A 1 789 ? 1.712 0.581 24.872 1.00 93.69 789 PHE A N 1
ATOM 6167 C CA . PHE A 1 789 ? 1.461 1.180 26.175 1.00 93.69 789 PHE A CA 1
ATOM 6168 C C . PHE A 1 789 ? 1.050 0.153 27.225 1.00 93.69 789 PHE A C 1
ATOM 6170 O O . PHE A 1 789 ? 1.571 0.177 28.343 1.00 93.69 789 PHE A O 1
ATOM 6177 N N . SER A 1 790 ? 0.112 -0.732 26.893 1.00 93.69 790 SER A N 1
ATOM 6178 C CA . SER A 1 790 ? -0.420 -1.724 27.828 1.00 93.69 790 SER A CA 1
ATOM 6179 C C . SER A 1 790 ? 0.647 -2.719 28.275 1.00 93.69 790 SER A C 1
ATOM 6181 O O . SER A 1 790 ? 0.656 -3.119 29.433 1.00 93.69 790 SER A O 1
ATOM 6183 N N . CYS A 1 791 ? 1.634 -2.999 27.424 1.00 92.25 791 CYS A N 1
ATOM 6184 C CA . CYS A 1 791 ? 2.777 -3.853 27.741 1.00 92.25 791 CYS A CA 1
ATOM 6185 C C . CYS A 1 791 ? 3.951 -3.118 28.425 1.00 92.25 791 CYS A C 1
ATOM 6187 O O . CYS A 1 791 ? 5.096 -3.583 28.410 1.00 92.25 791 CYS A O 1
ATOM 6189 N N . GLY A 1 792 ? 3.693 -1.943 29.007 1.00 88.06 792 GLY A N 1
ATOM 6190 C CA . GLY A 1 792 ? 4.685 -1.171 29.760 1.00 88.06 792 GLY A CA 1
ATOM 6191 C C . GLY A 1 792 ? 5.607 -0.309 28.897 1.00 88.06 792 GLY A C 1
ATOM 6192 O O . GLY A 1 792 ? 6.726 -0.016 29.310 1.00 88.06 792 GLY A O 1
ATOM 6193 N N . GLY A 1 793 ? 5.182 0.060 27.689 1.00 87.62 793 GLY A N 1
ATOM 6194 C CA . GLY A 1 793 ? 5.791 1.147 26.928 1.00 87.62 793 GLY A CA 1
ATOM 6195 C C . GLY A 1 793 ? 5.507 2.504 27.574 1.00 87.62 793 GLY A C 1
ATOM 6196 O O . GLY A 1 793 ? 4.430 2.728 28.134 1.00 87.62 793 GLY A O 1
ATOM 6197 N N . GLU A 1 794 ? 6.478 3.410 27.494 1.00 84.31 794 GLU A N 1
ATOM 6198 C CA . GLU A 1 794 ? 6.380 4.759 28.050 1.00 84.31 794 GLU A CA 1
ATOM 6199 C C . GLU A 1 794 ? 6.126 5.769 26.930 1.00 84.31 794 GLU A C 1
ATOM 6201 O O . GLU A 1 794 ? 6.828 5.783 25.914 1.00 84.31 794 GLU A O 1
ATOM 6206 N N . PHE A 1 795 ? 5.127 6.629 27.123 1.00 84.94 795 PHE A N 1
ATOM 6207 C CA . PHE A 1 795 ? 4.964 7.823 26.302 1.00 84.94 795 PHE A CA 1
ATOM 6208 C C . PHE A 1 795 ? 5.697 8.991 26.967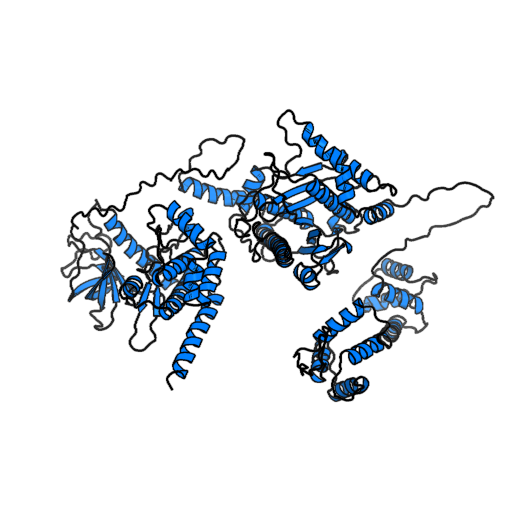 1.00 84.94 795 PHE A C 1
ATOM 6210 O O . PHE A 1 795 ? 5.613 9.135 28.189 1.00 84.94 795 PHE A O 1
ATOM 6217 N N . PRO A 1 796 ? 6.396 9.839 26.197 1.00 83.38 796 PRO A N 1
ATOM 6218 C CA . PRO A 1 796 ? 6.865 11.117 26.713 1.00 83.38 796 PRO A CA 1
ATOM 6219 C C . PRO A 1 796 ? 5.671 12.028 27.023 1.00 83.38 796 PRO A C 1
ATOM 6221 O O . PRO A 1 796 ? 4.551 11.780 26.575 1.00 83.38 796 PRO A O 1
ATOM 6224 N N . GLU A 1 797 ? 5.914 13.119 27.747 1.00 80.12 797 GLU A N 1
ATOM 6225 C CA . GLU A 1 797 ? 4.934 14.201 27.837 1.00 80.12 797 GLU A CA 1
ATOM 6226 C C . GLU A 1 797 ? 4.741 14.806 26.440 1.00 80.12 797 GLU A C 1
ATOM 6228 O O . GLU A 1 797 ? 5.646 15.422 25.879 1.00 80.12 797 GLU A O 1
ATOM 6233 N N . LEU A 1 798 ? 3.571 14.552 25.852 1.00 82.31 798 LEU A N 1
ATOM 6234 C CA . LEU A 1 798 ? 3.172 15.070 24.550 1.00 82.31 798 LEU A CA 1
ATOM 6235 C C . LEU A 1 798 ? 2.262 16.275 24.776 1.00 82.31 798 LEU A C 1
ATOM 6237 O O . LEU A 1 798 ? 1.128 16.123 25.222 1.00 82.31 798 LEU A O 1
ATOM 6241 N N . ASP A 1 799 ? 2.774 17.462 24.476 1.00 79.50 799 ASP A N 1
ATOM 6242 C CA . ASP A 1 799 ? 2.071 18.737 24.639 1.00 79.50 799 ASP A CA 1
ATOM 6243 C C . ASP A 1 799 ? 1.487 19.278 23.325 1.00 79.50 799 ASP A C 1
ATOM 6245 O O . ASP A 1 799 ? 0.625 20.149 23.347 1.00 79.50 799 ASP A O 1
ATOM 6249 N N . SER A 1 800 ? 1.932 18.744 22.187 1.00 77.25 800 SER A N 1
ATOM 6250 C CA . SER A 1 800 ? 1.601 19.227 20.848 1.00 77.25 800 SER A CA 1
ATOM 6251 C C . SER A 1 800 ? 1.518 18.085 19.831 1.00 77.25 800 SER A C 1
ATOM 6253 O O . SER A 1 800 ? 2.086 17.000 20.010 1.00 77.25 800 SER A O 1
ATOM 6255 N N . VAL A 1 801 ? 0.821 18.337 18.719 1.00 71.69 801 VAL A N 1
ATOM 6256 C CA . VAL A 1 801 ? 0.741 17.403 17.583 1.00 71.69 801 VAL A CA 1
ATOM 6257 C C . VAL A 1 801 ? 2.136 17.153 17.006 1.00 71.69 801 VAL A C 1
ATOM 6259 O O . VAL A 1 801 ? 2.495 16.013 16.710 1.00 71.69 801 VAL A O 1
ATOM 6262 N N . GLU A 1 802 ? 2.958 18.196 16.915 1.00 71.44 802 GLU A N 1
ATOM 6263 C CA . GLU A 1 802 ? 4.337 18.133 16.445 1.00 71.44 802 GLU A CA 1
ATOM 6264 C C . GLU A 1 802 ? 5.198 17.233 17.334 1.00 71.44 802 GLU A C 1
ATOM 6266 O O . GLU A 1 802 ? 5.916 16.380 16.807 1.00 71.44 802 GLU A O 1
ATOM 6271 N N . ALA A 1 803 ? 5.099 17.363 18.663 1.00 70.00 803 ALA A N 1
ATOM 6272 C CA . ALA A 1 803 ? 5.793 16.475 19.595 1.00 70.00 803 ALA A CA 1
ATOM 6273 C C . ALA A 1 803 ? 5.347 15.016 19.410 1.00 70.00 803 ALA A C 1
ATOM 6275 O O . ALA A 1 803 ? 6.183 14.109 19.341 1.00 70.00 803 ALA A O 1
ATOM 6276 N N . GLY A 1 804 ? 4.040 14.786 19.239 1.00 75.88 804 GLY A N 1
ATOM 6277 C CA . GLY A 1 804 ? 3.481 13.459 18.974 1.00 75.88 804 GLY A CA 1
ATOM 6278 C C . GLY A 1 804 ? 4.013 12.834 17.683 1.00 75.88 804 GLY A C 1
ATOM 6279 O O . GLY A 1 804 ? 4.352 11.647 17.659 1.00 75.88 804 GLY A O 1
ATOM 6280 N N . LEU A 1 805 ? 4.123 13.618 16.610 1.00 74.25 805 LEU A N 1
ATOM 6281 C CA . LEU A 1 805 ? 4.656 13.169 15.322 1.00 74.25 805 LEU A CA 1
ATOM 6282 C C . LEU A 1 805 ? 6.163 12.904 15.377 1.00 74.25 805 LEU A C 1
ATOM 6284 O O . LEU A 1 805 ? 6.622 11.892 14.845 1.00 74.25 805 LEU A O 1
ATOM 6288 N N . GLN A 1 806 ? 6.926 13.768 16.050 1.00 75.06 806 GLN A N 1
ATOM 6289 C CA . GLN A 1 806 ? 8.366 13.585 16.241 1.00 75.06 806 GLN A CA 1
ATOM 6290 C C . GLN A 1 806 ? 8.674 12.338 17.068 1.00 75.06 806 GLN A C 1
ATOM 6292 O O . GLN A 1 806 ? 9.585 11.581 16.728 1.00 75.06 806 GLN A O 1
ATOM 6297 N N . TRP A 1 807 ? 7.901 12.085 18.127 1.00 84.94 807 TRP A N 1
ATOM 6298 C CA . TRP A 1 807 ? 8.056 10.876 18.928 1.00 84.94 807 TRP A CA 1
ATOM 6299 C C . TRP A 1 807 ? 7.799 9.613 18.099 1.00 84.94 807 TRP A C 1
ATOM 6301 O O . TRP A 1 807 ? 8.598 8.676 18.159 1.00 84.94 807 TRP A O 1
ATOM 6311 N N . ARG A 1 808 ? 6.747 9.597 17.271 1.00 83.75 808 ARG A N 1
ATOM 6312 C CA . ARG A 1 808 ? 6.466 8.481 16.351 1.00 83.75 808 ARG A CA 1
ATOM 6313 C C . ARG A 1 808 ? 7.597 8.290 15.343 1.00 83.75 808 ARG A C 1
ATOM 6315 O O . ARG A 1 808 ? 8.089 7.180 15.183 1.00 83.75 808 ARG A O 1
ATOM 6322 N N . GLU A 1 809 ? 8.081 9.363 14.716 1.00 74.12 809 GLU A N 1
ATOM 6323 C CA . GLU A 1 809 ? 9.205 9.284 13.770 1.00 74.12 809 GLU A CA 1
ATOM 6324 C C . GLU A 1 809 ? 10.475 8.731 14.444 1.00 74.12 809 GLU A C 1
ATOM 6326 O O . GLU A 1 809 ? 11.143 7.841 13.909 1.00 74.12 809 GLU A O 1
ATOM 6331 N N . MET A 1 810 ? 10.790 9.196 15.655 1.00 80.25 810 MET A N 1
ATOM 6332 C CA . MET A 1 810 ? 11.939 8.717 16.423 1.00 80.25 810 MET A CA 1
ATOM 6333 C C . MET A 1 810 ? 11.787 7.250 16.853 1.00 80.25 810 MET A C 1
ATOM 6335 O O . MET A 1 810 ? 12.750 6.487 16.781 1.00 80.25 810 MET A O 1
ATOM 6339 N N . THR A 1 811 ? 10.611 6.843 17.328 1.00 81.31 811 THR A N 1
ATOM 6340 C CA . THR A 1 811 ? 10.387 5.476 17.824 1.00 81.31 811 THR A CA 1
ATOM 6341 C C . THR A 1 811 ? 10.333 4.455 16.699 1.00 81.31 811 THR A C 1
ATOM 6343 O O . THR A 1 811 ? 10.914 3.380 16.852 1.00 81.31 811 THR A O 1
ATOM 6346 N N . LEU A 1 812 ? 9.729 4.802 15.559 1.00 76.12 812 LEU A N 1
ATOM 6347 C CA . LEU A 1 812 ? 9.694 3.956 14.365 1.00 76.12 812 LEU A CA 1
ATOM 6348 C C . LEU A 1 812 ? 11.084 3.817 13.732 1.00 76.12 812 LEU A C 1
ATOM 6350 O O . LEU A 1 812 ? 11.515 2.701 13.445 1.00 76.12 812 LEU A O 1
ATOM 6354 N N . SER A 1 813 ? 11.837 4.917 13.593 1.00 70.19 813 SER A N 1
ATOM 6355 C CA . SER A 1 813 ? 13.209 4.865 13.053 1.00 70.19 813 SER A CA 1
ATOM 6356 C C . SER A 1 813 ? 14.157 4.034 13.920 1.00 70.19 813 SER A C 1
ATOM 6358 O O . SER A 1 813 ? 14.998 3.309 13.393 1.00 70.19 813 SER A O 1
ATOM 6360 N N . LYS A 1 814 ? 13.993 4.081 15.247 1.00 77.44 814 LYS A N 1
ATOM 6361 C CA . LYS A 1 814 ? 14.761 3.265 16.199 1.00 77.44 814 LYS A CA 1
ATOM 6362 C C . LYS A 1 814 ? 14.167 1.873 16.451 1.00 77.44 814 LYS A C 1
ATOM 6364 O O . LYS A 1 814 ? 14.733 1.130 17.246 1.00 77.44 814 LYS A O 1
ATOM 6369 N N . ARG A 1 815 ? 13.045 1.518 15.809 1.00 82.81 815 ARG A N 1
ATOM 6370 C CA . ARG A 1 815 ? 12.312 0.249 15.997 1.00 82.81 815 ARG A CA 1
ATOM 6371 C C . ARG A 1 815 ? 11.930 -0.047 17.460 1.00 82.81 815 ARG A C 1
ATOM 6373 O O . ARG A 1 815 ? 11.793 -1.207 17.836 1.00 82.81 815 ARG A O 1
ATOM 6380 N N . ILE A 1 816 ? 11.751 0.981 18.298 1.00 88.38 816 ILE A N 1
ATOM 6381 C CA . ILE A 1 816 ? 11.531 0.828 19.753 1.00 88.38 816 ILE A CA 1
ATOM 6382 C C . ILE A 1 816 ? 10.229 0.070 20.034 1.00 88.38 816 ILE A C 1
ATOM 6384 O O . ILE A 1 816 ? 10.193 -0.827 20.876 1.00 88.38 816 ILE A O 1
ATOM 6388 N N . ILE A 1 817 ? 9.162 0.415 19.312 1.00 89.81 817 ILE A N 1
ATOM 6389 C CA . ILE A 1 817 ? 7.843 -0.205 19.481 1.00 89.81 817 ILE A CA 1
ATOM 6390 C C . ILE A 1 817 ? 7.896 -1.676 19.058 1.00 89.81 817 ILE A C 1
ATOM 6392 O O . ILE A 1 817 ? 7.438 -2.552 19.788 1.00 89.81 817 ILE A O 1
ATOM 6396 N N . GLN A 1 818 ? 8.505 -1.957 17.906 1.00 90.75 818 GLN A N 1
ATOM 6397 C CA . GLN A 1 818 ? 8.615 -3.305 17.354 1.00 90.75 818 GLN A CA 1
ATOM 6398 C C . GLN A 1 818 ? 9.521 -4.205 18.199 1.00 90.75 818 GLN A C 1
ATOM 6400 O O . GLN A 1 818 ? 9.221 -5.385 18.353 1.00 90.75 818 GLN A O 1
ATOM 6405 N N . GLN A 1 819 ? 10.595 -3.662 18.780 1.00 87.19 819 GLN A N 1
ATOM 6406 C CA . GLN A 1 819 ? 11.426 -4.379 19.750 1.00 87.19 819 GLN A CA 1
ATOM 6407 C C . GLN A 1 819 ? 10.615 -4.746 20.992 1.00 87.19 819 GLN A C 1
ATOM 6409 O O . GLN A 1 819 ? 10.530 -5.921 21.327 1.00 87.19 819 GLN A O 1
ATOM 6414 N N . LYS A 1 820 ? 9.925 -3.772 21.599 1.00 91.94 820 LYS A N 1
ATOM 6415 C CA . LYS A 1 820 ? 9.119 -4.004 22.804 1.00 91.94 820 LYS A CA 1
ATOM 6416 C C . LYS A 1 820 ? 8.016 -5.039 22.582 1.00 91.94 820 LYS A C 1
ATOM 6418 O O . LYS A 1 820 ? 7.809 -5.896 23.430 1.00 91.94 820 LYS A O 1
ATOM 6423 N N . LEU A 1 821 ? 7.313 -4.976 21.451 1.00 91.56 821 LEU A N 1
ATOM 6424 C CA . LEU A 1 821 ? 6.300 -5.975 21.097 1.00 91.56 821 LEU A CA 1
ATOM 6425 C C . LEU A 1 821 ? 6.923 -7.328 20.717 1.00 91.56 821 LEU A C 1
ATOM 6427 O O . LEU A 1 821 ? 6.299 -8.365 20.925 1.00 91.56 821 LEU A O 1
ATOM 6431 N N . GLY A 1 822 ? 8.153 -7.332 20.202 1.00 88.19 822 GLY A N 1
ATOM 6432 C CA . GLY A 1 822 ? 8.916 -8.540 19.885 1.00 88.19 822 GLY A CA 1
ATOM 6433 C C . GLY A 1 822 ? 9.428 -9.296 21.098 1.00 88.19 822 GLY A C 1
ATOM 6434 O O . GLY A 1 822 ? 9.444 -10.522 21.057 1.00 88.19 822 GLY A O 1
ATOM 6435 N N . ASP A 1 823 ? 9.761 -8.588 22.178 1.00 89.44 823 ASP A N 1
ATOM 6436 C CA . ASP A 1 823 ? 10.098 -9.197 23.470 1.00 89.44 823 ASP A CA 1
ATOM 6437 C C . ASP A 1 823 ? 8.915 -9.989 24.054 1.00 89.44 823 ASP A C 1
ATOM 6439 O O . ASP A 1 823 ? 9.103 -10.891 24.866 1.00 89.44 823 ASP A O 1
ATOM 6443 N N . ILE A 1 824 ? 7.693 -9.656 23.628 1.00 90.56 824 ILE A N 1
ATOM 6444 C CA . ILE A 1 824 ? 6.450 -10.317 24.036 1.00 90.56 824 ILE A CA 1
ATOM 6445 C C . ILE A 1 824 ? 6.133 -11.472 23.092 1.00 90.56 824 ILE A C 1
ATOM 6447 O O . ILE A 1 824 ? 5.898 -12.593 23.530 1.00 90.56 824 ILE A O 1
ATOM 6451 N N . SER A 1 825 ? 6.091 -11.199 21.784 1.00 91.31 825 SER A N 1
ATOM 6452 C CA . SER A 1 825 ? 5.812 -12.207 20.766 1.00 91.31 825 SER A CA 1
ATOM 6453 C C . SER A 1 825 ? 6.348 -11.801 19.398 1.00 91.31 825 SER A C 1
ATOM 6455 O O . SER A 1 825 ? 6.132 -10.686 18.912 1.00 91.31 825 SER A O 1
ATOM 6457 N N . ALA A 1 826 ? 6.955 -12.764 18.702 1.00 86.50 826 ALA A N 1
ATOM 6458 C CA . ALA A 1 826 ? 7.413 -12.587 17.328 1.00 86.50 826 ALA A CA 1
ATOM 6459 C C . ALA A 1 826 ? 6.275 -12.190 16.367 1.00 86.50 826 ALA A C 1
ATOM 6461 O O . ALA A 1 826 ? 6.505 -11.425 15.430 1.00 86.50 826 ALA A O 1
ATOM 6462 N N . VAL A 1 827 ? 5.043 -12.660 16.606 1.00 89.19 827 VAL A N 1
ATOM 6463 C CA . VAL A 1 827 ? 3.891 -12.326 15.752 1.00 89.19 827 VAL A CA 1
ATOM 6464 C C . VAL A 1 827 ? 3.426 -10.891 15.970 1.00 89.19 827 VAL A C 1
ATOM 6466 O O . VAL A 1 827 ? 3.105 -10.218 14.992 1.00 89.19 827 VAL A O 1
ATOM 6469 N N . LEU A 1 828 ? 3.454 -10.385 17.209 1.00 91.94 828 LEU A N 1
ATOM 6470 C CA . LEU A 1 828 ? 3.139 -8.979 17.488 1.00 91.94 828 LEU A CA 1
ATOM 6471 C C . LEU A 1 828 ? 4.175 -8.042 16.872 1.00 91.94 828 LEU A C 1
ATOM 6473 O O . LEU A 1 828 ? 3.801 -7.029 16.284 1.00 91.94 828 LEU A O 1
ATOM 6477 N N . LYS A 1 829 ? 5.463 -8.403 16.927 1.00 90.31 829 LYS A N 1
ATOM 6478 C CA . LYS A 1 829 ? 6.507 -7.675 16.197 1.00 90.31 829 LYS A CA 1
ATOM 6479 C C . LYS A 1 829 ? 6.249 -7.672 14.697 1.00 90.31 829 LYS A C 1
ATOM 6481 O O . LYS A 1 829 ? 6.258 -6.607 14.095 1.00 90.31 829 LYS A O 1
ATOM 6486 N N . ALA A 1 830 ? 5.990 -8.838 14.106 1.00 82.38 830 ALA A N 1
ATOM 6487 C CA . ALA A 1 830 ? 5.724 -8.939 12.676 1.00 82.38 830 ALA A CA 1
ATOM 6488 C C . ALA A 1 830 ? 4.494 -8.110 12.269 1.00 82.38 830 ALA A C 1
ATOM 6490 O O . ALA A 1 830 ? 4.503 -7.478 11.215 1.00 82.38 830 ALA A O 1
ATOM 6491 N N . PHE A 1 831 ? 3.451 -8.089 13.105 1.00 90.62 831 PHE A N 1
ATOM 6492 C CA . PHE A 1 831 ? 2.268 -7.261 12.883 1.00 90.62 831 PHE A CA 1
ATOM 6493 C C . PHE A 1 831 ? 2.604 -5.770 12.962 1.00 90.62 831 PHE A C 1
ATOM 6495 O O . PHE A 1 831 ? 2.218 -5.008 12.079 1.00 90.62 831 PHE A O 1
ATOM 6502 N N . ALA A 1 832 ? 3.382 -5.358 13.963 1.00 90.81 832 ALA A N 1
ATOM 6503 C CA . ALA A 1 832 ? 3.837 -3.980 14.099 1.00 90.81 832 ALA A CA 1
ATOM 6504 C C . ALA A 1 832 ? 4.736 -3.536 12.933 1.00 90.81 832 ALA A C 1
ATOM 6506 O O . ALA A 1 832 ? 4.583 -2.424 12.435 1.00 90.81 832 ALA A O 1
ATOM 6507 N N . ASP A 1 833 ? 5.632 -4.405 12.459 1.00 82.19 833 ASP A N 1
ATOM 6508 C CA . ASP A 1 833 ? 6.444 -4.170 11.261 1.00 82.19 833 ASP A CA 1
ATOM 6509 C C . ASP A 1 833 ? 5.563 -4.043 10.008 1.00 82.19 833 ASP A C 1
ATOM 6511 O O . ASP A 1 833 ? 5.807 -3.176 9.171 1.00 82.19 833 ASP A O 1
ATOM 6515 N N . TYR A 1 834 ? 4.509 -4.853 9.889 1.00 83.56 834 TYR A N 1
ATOM 6516 C CA . TYR A 1 834 ? 3.562 -4.762 8.781 1.00 83.56 834 TYR A CA 1
ATOM 6517 C C . TYR A 1 834 ? 2.754 -3.468 8.795 1.00 83.56 834 TYR A C 1
ATOM 6519 O O . TYR A 1 834 ? 2.698 -2.787 7.776 1.00 83.56 834 TYR A O 1
ATOM 6527 N N . VAL A 1 835 ? 2.156 -3.082 9.922 1.00 84.19 835 VAL A N 1
ATOM 6528 C CA . VAL A 1 835 ? 1.392 -1.826 9.980 1.00 84.19 835 VAL A CA 1
ATOM 6529 C C . VAL A 1 835 ? 2.310 -0.623 9.785 1.00 84.19 835 VAL A C 1
ATOM 6531 O O . VAL A 1 835 ? 1.922 0.296 9.073 1.00 84.19 835 VAL A O 1
ATOM 6534 N N . ASP A 1 836 ? 3.549 -0.661 10.293 1.00 80.50 836 ASP A N 1
ATOM 6535 C CA . ASP A 1 836 ? 4.581 0.340 9.976 1.00 80.50 836 ASP A CA 1
ATOM 6536 C C . ASP A 1 836 ? 4.788 0.483 8.460 1.00 80.50 836 ASP A C 1
ATOM 6538 O O . ASP A 1 836 ? 5.021 1.583 7.962 1.00 80.50 836 ASP A O 1
ATOM 6542 N N . THR A 1 837 ? 4.623 -0.599 7.686 1.00 69.31 837 THR A N 1
ATOM 6543 C CA . THR A 1 837 ? 4.666 -0.507 6.221 1.00 69.31 837 THR A CA 1
ATOM 6544 C C . THR A 1 837 ? 3.495 0.207 5.575 1.00 69.31 837 THR A C 1
ATOM 6546 O O . THR A 1 837 ? 3.667 0.780 4.501 1.00 69.31 837 THR A O 1
ATOM 6549 N N . LEU A 1 838 ? 2.350 0.227 6.248 1.00 67.62 838 LEU A N 1
ATOM 6550 C CA . LEU A 1 838 ? 1.125 0.863 5.782 1.00 67.62 838 LEU A CA 1
ATOM 6551 C C . LEU A 1 838 ? 0.921 2.260 6.374 1.00 67.62 838 LEU A C 1
ATOM 6553 O O . LEU A 1 838 ? 0.015 2.981 5.940 1.00 67.62 838 LEU A O 1
ATOM 6557 N N . CYS A 1 839 ? 1.719 2.656 7.366 1.00 66.75 839 CYS A N 1
ATOM 6558 C CA . CYS A 1 839 ? 1.644 3.975 7.979 1.00 66.75 839 CYS A CA 1
ATOM 6559 C C .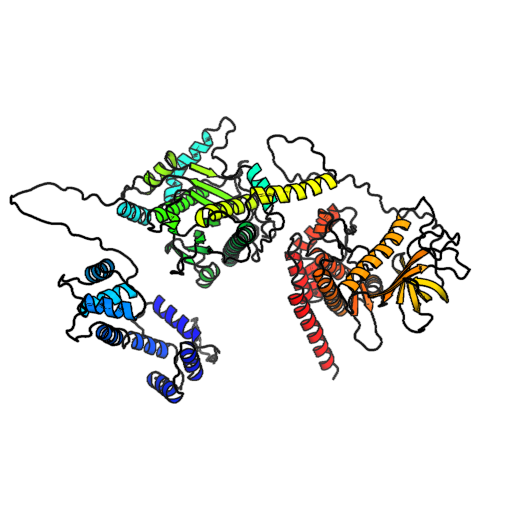 CYS A 1 839 ? 1.753 5.067 6.906 1.00 66.75 839 CYS A C 1
ATOM 6561 O O . CYS A 1 839 ? 2.665 5.060 6.079 1.00 66.75 839 CYS A O 1
ATOM 6563 N N . ARG A 1 840 ? 0.824 6.032 6.943 1.00 57.03 840 ARG A N 1
ATOM 6564 C CA . ARG A 1 840 ? 0.709 7.151 5.980 1.00 57.03 840 ARG A CA 1
ATOM 6565 C C . ARG A 1 840 ? 0.378 6.749 4.540 1.00 57.03 840 ARG A C 1
ATOM 6567 O O . ARG A 1 840 ? 0.466 7.582 3.644 1.00 57.03 840 ARG A O 1
ATOM 6574 N N . THR A 1 841 ? -0.036 5.508 4.317 1.00 54.56 841 THR A N 1
ATOM 6575 C CA . THR A 1 841 ? -0.545 5.055 3.021 1.00 54.56 841 THR A CA 1
ATOM 6576 C C . THR A 1 841 ? -2.070 4.917 3.072 1.00 54.56 841 THR A C 1
ATOM 6578 O O . THR A 1 841 ? -2.642 4.735 4.154 1.00 54.56 841 THR A O 1
ATOM 6581 N N . PRO A 1 842 ? -2.763 4.983 1.923 1.00 52.66 842 PRO A N 1
ATOM 6582 C CA . PRO A 1 842 ? -4.188 4.680 1.856 1.00 52.66 842 PRO A CA 1
ATOM 6583 C C . PRO A 1 842 ? -4.480 3.169 1.868 1.00 52.66 842 PRO A C 1
ATOM 6585 O O . PRO A 1 842 ? -5.649 2.793 1.788 1.00 52.66 842 PRO A O 1
ATOM 6588 N N . TYR A 1 843 ? -3.462 2.300 1.936 1.00 60.62 843 TYR A N 1
ATOM 6589 C CA . TYR A 1 843 ? -3.639 0.863 1.746 1.00 60.62 843 TYR A CA 1
ATOM 6590 C C . TYR A 1 843 ? -4.466 0.222 2.868 1.00 60.62 843 TYR A C 1
ATOM 6592 O O . TYR A 1 843 ? -4.229 0.501 4.050 1.00 60.62 843 TYR A O 1
ATOM 6600 N N . PRO A 1 844 ? -5.418 -0.660 2.516 1.00 73.00 844 PRO A N 1
ATOM 6601 C CA . PRO A 1 844 ? -6.164 -1.425 3.496 1.00 73.00 844 PRO A CA 1
ATOM 6602 C C . PRO A 1 844 ? -5.293 -2.503 4.137 1.00 73.00 844 PRO A C 1
ATOM 6604 O O . PRO A 1 844 ? -4.307 -2.975 3.571 1.00 73.00 844 PRO A O 1
ATOM 6607 N N . ILE A 1 845 ? -5.701 -2.909 5.332 1.00 82.12 845 ILE A N 1
ATOM 6608 C CA . ILE A 1 845 ? -5.085 -4.009 6.065 1.00 82.12 845 ILE A CA 1
ATOM 6609 C C . ILE A 1 845 ? -5.658 -5.331 5.576 1.00 82.12 845 ILE A C 1
ATOM 6611 O O . ILE A 1 845 ? -6.873 -5.489 5.470 1.00 82.12 845 ILE A O 1
ATOM 6615 N N . ASP A 1 846 ? -4.781 -6.305 5.352 1.00 83.94 846 ASP A N 1
ATOM 6616 C CA . ASP A 1 846 ? -5.179 -7.694 5.135 1.00 83.94 846 ASP A CA 1
ATOM 6617 C C . ASP A 1 846 ? -5.463 -8.367 6.487 1.00 83.94 846 ASP A C 1
ATOM 6619 O O . ASP A 1 846 ? -4.594 -8.987 7.110 1.00 83.94 846 ASP A O 1
ATOM 6623 N N . TYR A 1 847 ? -6.688 -8.187 6.982 1.00 88.56 847 TYR A N 1
ATOM 6624 C CA . TYR A 1 847 ? -7.104 -8.741 8.270 1.00 88.56 847 TYR A CA 1
ATOM 6625 C C . TYR A 1 847 ? -7.038 -10.278 8.288 1.00 88.56 847 TYR A C 1
ATOM 6627 O O . TYR A 1 847 ? -6.652 -10.860 9.303 1.00 88.56 847 TYR A O 1
ATOM 6635 N N . ASP A 1 848 ? -7.344 -10.951 7.177 1.00 82.50 848 ASP A N 1
ATOM 6636 C CA . ASP A 1 848 ? -7.444 -12.414 7.114 1.00 82.50 848 ASP A CA 1
ATOM 6637 C C . ASP A 1 848 ? -6.097 -13.112 7.315 1.00 82.50 848 ASP A C 1
ATOM 6639 O O . ASP A 1 848 ? -6.018 -14.178 7.941 1.00 82.50 848 ASP A O 1
ATOM 6643 N N . ILE A 1 849 ? -5.009 -12.547 6.786 1.00 83.75 849 ILE A N 1
ATOM 6644 C CA . ILE A 1 849 ? -3.661 -13.076 7.026 1.00 83.75 849 ILE A CA 1
ATOM 6645 C C . ILE A 1 849 ? -3.295 -12.949 8.508 1.00 83.75 849 ILE A C 1
ATOM 6647 O O . ILE A 1 849 ? -2.808 -13.916 9.106 1.00 83.75 849 ILE A O 1
ATOM 6651 N N . TRP A 1 850 ? -3.542 -11.788 9.116 1.00 90.56 850 TRP A N 1
ATOM 6652 C CA . TRP A 1 850 ? -3.135 -11.520 10.496 1.00 90.56 850 TRP A CA 1
ATOM 6653 C C . TRP A 1 850 ? -3.970 -12.271 11.522 1.00 90.56 850 TRP A C 1
ATOM 6655 O O . TRP A 1 850 ? -3.402 -12.858 12.443 1.00 90.56 850 TRP A O 1
ATOM 6665 N N . LEU A 1 851 ? -5.284 -12.368 11.318 1.00 91.19 851 LEU A N 1
ATOM 6666 C CA . LEU A 1 851 ? -6.159 -13.178 12.162 1.00 91.19 851 LEU A CA 1
ATOM 6667 C C . LEU A 1 851 ? -5.765 -14.659 12.122 1.00 91.19 851 LEU A C 1
ATOM 6669 O O . LEU A 1 851 ? -5.704 -15.309 13.166 1.00 91.19 851 LEU A O 1
ATOM 6673 N N . ARG A 1 852 ? -5.413 -15.197 10.943 1.00 84.38 852 ARG A N 1
ATOM 6674 C CA . ARG A 1 852 ? -4.904 -16.576 10.827 1.00 84.38 852 ARG A CA 1
ATOM 6675 C C . ARG A 1 852 ? -3.576 -16.772 11.556 1.00 84.38 852 ARG A C 1
ATOM 6677 O O . ARG A 1 852 ? -3.413 -17.792 12.224 1.00 84.38 852 ARG A O 1
ATOM 6684 N N . ARG A 1 853 ? -2.634 -15.831 11.431 1.00 86.50 853 ARG A N 1
ATOM 6685 C CA . ARG A 1 853 ? -1.325 -15.904 12.106 1.00 86.50 853 ARG A CA 1
ATOM 6686 C C . ARG A 1 853 ? -1.467 -15.842 13.624 1.00 86.50 853 ARG A C 1
ATOM 6688 O O . ARG A 1 853 ? -0.950 -16.720 14.302 1.00 86.50 853 ARG A O 1
ATOM 6695 N N . LEU A 1 854 ? -2.222 -14.871 14.137 1.00 90.25 854 LEU A N 1
ATOM 6696 C CA . LEU A 1 854 ? -2.467 -14.714 15.572 1.00 90.25 854 LEU A CA 1
ATOM 6697 C C . LEU A 1 854 ? -3.164 -15.944 16.163 1.00 90.25 854 LEU A C 1
ATOM 6699 O O . LEU A 1 854 ? -2.735 -16.450 17.195 1.00 90.25 854 LEU A O 1
ATOM 6703 N N . ARG A 1 855 ? -4.179 -16.488 15.477 1.00 89.19 855 ARG A N 1
ATOM 6704 C CA . ARG A 1 855 ? -4.891 -17.692 15.933 1.00 89.19 855 ARG A CA 1
ATOM 6705 C C . ARG A 1 855 ? -3.982 -18.916 16.043 1.00 89.19 855 ARG A C 1
ATOM 6707 O O . ARG A 1 855 ? -4.132 -19.687 16.984 1.00 89.19 855 ARG A O 1
ATOM 6714 N N . ARG A 1 856 ? -3.056 -19.113 15.095 1.00 85.31 856 ARG A N 1
ATOM 6715 C CA . ARG A 1 856 ? -2.092 -20.227 15.157 1.00 85.31 856 ARG A CA 1
ATOM 6716 C C . ARG A 1 856 ? -1.219 -20.125 16.401 1.00 85.31 856 ARG A C 1
ATOM 6718 O O . ARG A 1 856 ? -1.129 -21.096 17.135 1.00 85.31 856 ARG A O 1
ATOM 6725 N N . THR A 1 857 ? -0.673 -18.945 16.677 1.00 85.62 857 THR A N 1
ATOM 6726 C CA . THR A 1 857 ? 0.178 -18.719 17.853 1.00 85.62 857 THR A CA 1
ATOM 6727 C C . THR A 1 857 ? -0.584 -18.900 19.162 1.00 85.62 857 THR A C 1
ATOM 6729 O O . THR A 1 857 ? -0.116 -19.622 20.032 1.00 85.62 857 THR A O 1
ATOM 6732 N N . ILE A 1 858 ? -1.796 -18.341 19.271 1.00 86.06 858 ILE A N 1
ATOM 6733 C CA . ILE A 1 858 ? -2.638 -18.504 20.468 1.00 86.06 858 ILE A CA 1
ATOM 6734 C C . ILE A 1 858 ? -2.948 -19.991 20.727 1.00 86.06 858 ILE A C 1
ATOM 6736 O O . ILE A 1 858 ? -2.909 -20.437 21.870 1.00 86.06 858 ILE A O 1
ATOM 6740 N N . ASN A 1 859 ? -3.225 -20.775 19.680 1.00 78.62 859 ASN A N 1
ATOM 6741 C CA . ASN A 1 859 ? -3.523 -22.203 19.826 1.00 78.62 859 ASN A CA 1
ATOM 6742 C C . ASN A 1 859 ? -2.272 -23.058 20.105 1.00 78.62 859 ASN A C 1
ATOM 6744 O O . ASN A 1 859 ? -2.366 -24.048 20.824 1.00 78.62 859 ASN A O 1
ATOM 6748 N N . GLU A 1 860 ? -1.112 -22.713 19.541 1.00 65.69 860 GLU A N 1
ATOM 6749 C CA . GLU A 1 860 ? 0.155 -23.424 19.780 1.00 65.69 860 GLU A CA 1
ATOM 6750 C C . GLU A 1 860 ? 0.618 -23.308 21.238 1.00 65.69 860 GLU A C 1
ATOM 6752 O O . GLU A 1 860 ? 1.118 -24.287 21.798 1.00 65.69 860 GLU A O 1
ATOM 6757 N N . ASP A 1 861 ? 0.410 -22.153 21.872 1.00 58.22 861 ASP A N 1
ATOM 6758 C CA . ASP A 1 861 ? 0.760 -21.954 23.281 1.00 58.22 861 ASP A CA 1
ATOM 6759 C C . ASP A 1 861 ? -0.209 -22.696 24.225 1.00 58.22 861 ASP A C 1
ATOM 6761 O O . ASP A 1 861 ? 0.240 -23.323 25.186 1.00 58.22 861 ASP A O 1
ATOM 6765 N N . GLN A 1 862 ? -1.503 -22.787 23.882 1.00 57.44 862 GLN A N 1
ATOM 6766 C CA . GLN A 1 862 ? -2.470 -23.612 24.632 1.00 57.44 862 GLN A CA 1
ATOM 6767 C C . GLN A 1 862 ? -2.130 -25.112 24.607 1.00 57.44 862 GLN A C 1
ATOM 6769 O O . GLN A 1 862 ? -2.340 -25.815 25.594 1.00 57.44 862 GLN A O 1
ATOM 6774 N N . VAL A 1 863 ? -1.593 -25.627 23.494 1.00 48.47 863 VAL A N 1
ATOM 6775 C CA . VAL A 1 863 ? -1.178 -27.039 23.398 1.00 48.47 863 VAL A CA 1
ATOM 6776 C C . VAL A 1 863 ? 0.055 -27.314 24.269 1.00 48.47 863 VAL A C 1
ATOM 6778 O O . VAL A 1 863 ? 0.136 -28.374 24.888 1.00 48.47 863 VAL A O 1
ATOM 6781 N N . LYS A 1 864 ? 0.984 -26.355 24.384 1.00 46.62 864 LYS A N 1
ATOM 6782 C CA . LYS A 1 864 ? 2.175 -26.495 25.240 1.00 46.62 864 LYS A CA 1
ATOM 6783 C C . LYS A 1 864 ? 1.841 -26.499 26.734 1.00 46.62 864 LYS A C 1
ATOM 6785 O O . LYS A 1 864 ? 2.437 -27.288 27.464 1.00 46.62 864 LYS A O 1
ATOM 6790 N N . GLU A 1 865 ? 0.882 -25.693 27.194 1.00 43.47 865 GLU A N 1
ATOM 6791 C CA . GLU A 1 865 ? 0.467 -25.698 28.609 1.00 43.47 865 GLU A CA 1
ATOM 6792 C C . GLU A 1 865 ? -0.162 -27.038 29.042 1.00 43.47 865 GLU A C 1
ATOM 6794 O O . GLU A 1 865 ? 0.095 -27.531 30.149 1.00 43.47 865 GLU A O 1
ATOM 6799 N N . ILE A 1 866 ? -0.930 -27.681 28.153 1.00 47.56 866 ILE A N 1
ATOM 6800 C CA . ILE A 1 866 ? -1.569 -28.984 28.416 1.00 47.56 866 ILE A CA 1
ATOM 6801 C C . ILE A 1 866 ? -0.528 -30.110 28.543 1.00 47.56 866 ILE A C 1
ATOM 6803 O O . ILE A 1 866 ? -0.710 -31.022 29.350 1.00 47.56 866 ILE A O 1
ATOM 6807 N N . ASP A 1 867 ? 0.579 -30.043 27.802 1.00 42.66 867 ASP A N 1
ATOM 6808 C CA . ASP A 1 867 ? 1.641 -31.055 27.878 1.00 42.66 867 ASP A CA 1
ATOM 6809 C C . ASP A 1 867 ? 2.604 -30.847 29.061 1.00 42.66 867 ASP A C 1
ATOM 6811 O O . ASP A 1 867 ? 3.217 -31.807 29.523 1.00 42.66 867 ASP A O 1
ATOM 6815 N N . THR A 1 868 ? 2.697 -29.636 29.622 1.00 44.28 868 THR A N 1
ATOM 6816 C CA . THR A 1 868 ? 3.501 -29.368 30.836 1.00 44.28 868 THR A CA 1
ATOM 6817 C C . THR A 1 868 ? 2.790 -29.672 32.159 1.00 44.28 868 THR A C 1
ATOM 6819 O O . THR A 1 868 ? 3.421 -29.635 33.214 1.00 44.28 868 THR A O 1
ATOM 6822 N N . SER A 1 869 ? 1.492 -29.986 32.122 1.00 37.78 869 SER A N 1
ATOM 6823 C CA . SER A 1 869 ? 0.663 -30.274 33.304 1.00 37.78 869 SER A CA 1
ATOM 6824 C C . SER A 1 869 ? 0.398 -31.772 33.541 1.00 37.78 869 SER A C 1
ATOM 6826 O O . SER A 1 869 ? -0.499 -32.122 34.313 1.00 37.78 869 SER A O 1
ATOM 6828 N N . LYS A 1 870 ? 1.187 -32.664 32.922 1.00 35.09 870 LYS A N 1
ATOM 6829 C CA . LYS A 1 870 ? 1.152 -34.119 33.159 1.00 35.09 870 LYS A CA 1
ATOM 6830 C C . LYS A 1 870 ? 2.327 -34.642 33.970 1.00 35.09 870 LYS A C 1
ATOM 6832 O O . LYS A 1 870 ? 3.477 -34.255 33.672 1.00 35.09 870 LYS A O 1
#

Organism: Zingiber officinale (NCBI:txid94328)

Sequence (870 aa):
MAEQLTDDQIAEFKEAFSLFDKDGDGYTPIRICCDDVLLGLGCITTKELGTVMRSLGQNPTEAELQDMINEVDADGNGTIDFPEFLNLMARKMKDTDSEEELREAFRVFDKDQNGFISAAELRHVMTNLGEKLTDEEVDEMIREADVDGDGQINYDEFVKVMMANLLFGNLENQDNNSVGSGRKKSSASSRVRRHSSSSSRCKDFLRKFVDSEILTANLEDWLSGISEESEFRKPTFDVPFKFAQLQNFDYALEGVSFQQLIRMPSALYASTSDAVEATAHLAIEDFLHASVKGLWETFWGYDEPVPLSVACIHSTSSKFYPAEKAIARGKLEGICATAILLRSSTNYHGKWDQIIQLTLLRPDVGMSVQNDQRPSSSILGEALFFALRVMLARTLSKSTTMAHNANCVFVLLVDSQYGGVVKVEGDVSKLHFDGNDVYKCAVKWIEKHAKVSVSTIDHIWNKLGNANWGDVGTLQALLSIFHCLVQFCGMPKHLLEDLATEHSSRVQNRRTERHLVDTHVNDTGLFRFQKQSHSPEIVEFKDKSIKLNPGERLKLEKGSIIWIDDSGSEKGFETIEVIFDNDVEIYIVTPVEEPGEKLMLYVGSISSNLEFAWEDMDLWYQVQRQTKVLTIMKQKGLASQYLPQIIASGRMIHSDQCNRRGSGGTCGHPWCGTPILVTSPVGETVSSLKKNGLFGPEEALRCCHDCLSALAIASSAGIRHGNICPENVILVNNGGMHPFFCLNGWGHAVVEDRDRPPMNLSFSSTHALQEGKLCASSDAESLIYLLYFSCGGEFPELDSVEAGLQWREMTLSKRIIQQKLGDISAVLKAFADYVDTLCRTPYPIDYDIWLRRLRRTINEDQVKEIDTSK

Radius of gyration: 38.08 Å; chains: 1; bounding box: 87×88×120 Å

InterPro domains:
  IPR002048 EF-hand domain [PF13499] (99-163)
  IPR002048 EF-hand domain [PF13833] (42-91)
  IPR002048 EF-hand domain [PS50222] (8-47)
  IPR002048 EF-hand domain [PS50222] (60-95)
  IPR002048 EF-hand domain [PS50222] (97-132)
  IPR002048 EF-hand domain [PS50222] (133-168)
  IPR002048 EF-hand domain [SM00054] (12-56)
  IPR002048 EF-hand domain [SM00054] (64-92)
  IPR002048 EF-hand domain [SM00054] (101-129)
  IPR002048 EF-hand domain [SM00054] (137-165)
  IPR002048 EF-hand domain [cd00051] (12-90)
  IPR002048 EF-hand domain [cd00051] (101-163)
  IPR011009 Protein kinase-like domain superfamily [SSF56112] (673-858)
  IPR011992 EF-hand domain pair [SSF47473] (4-164)
  IPR018247 EF-Hand 1, calcium-binding site [PS00018] (73-85)
  IPR018247 EF-Hand 1, calcium-binding site [PS00018] (110-122)
  IPR018247 EF-Hand 1, calcium-binding site [PS00018] (146-158)

Secondary structure (DSSP, 8-state):
-GGGS-HHHHHHHHHHHHHH--S----------S---------EEHHHHHHHHHHTT----HHHHHHHHHTT-SS-SSEE-HHHHHHHHHHHTTS-SHHHHHHHHHHHH-SS-SSEE-HHHHHHHHHHTT----HHHHHHHHHHH-SS-SSSEEHHHHHHHHHHHHH--S---------------------------HHHHHHHHHHH---HHHHHHHHHHHHHHHHHS-SS---SSB-SS-HHHHHHHHHHTTT------SPPPPGGG-SS-HHHHHHHHHHHHHHHHHHHHHHHHHHT-TTS---EEEEEEETTT--EE-HHHHHHTT-GGGEEEEEEEEPBTTBSS--GGGEEEEEEE-TTTT--SSS-----HHHHHHHHHHHHHHHHHHHH---TTTTT-TTEEEEEEE-SSEEEEEEEEE-GGG----SS-HHHHHHHHHHHHEEEEE---EE-B-TTS-B-TTSHHHHHHHHHHHHHHHHHH---SS-HHHHHHHHHHHHHHHHHTTT-------SS-------------------------------PPTT-EEEEEETTEEEEEEEEEEEEETTEEEEEEEESSSTT--EEEEE---S--S---HHHHHHHHHHHHHHHHHHHHHHTT---TTS-EEEEEEEEE-SS--TT-STT----STTTT-EEEEEE---EEHHHHHHTT---HHHHHHHHHHHHHHHHHHHHTT-B-----GGGEEEE--TTSPPEEEE--GGG-B-STT------TTTS-HHHHHHSS--SSHHHHHHHHHHHHHTTPPPP---SHHHHHHHHHHHHHTTHHHHHHHTT-HHHHHHHHHHHHHTTS-PPP-HHHHHHHHHHHHHHHHHHHHHHT-

Foldseek 3Di:
DLVPDDPVRLVVLLVVLCQLPDPQPPDDDDDDDDDDDDDDDDWGALVSVQVVCVVVVDHDDSVVSQVVQVVQVPVPPRIADSVSSSVVVVVVVVDDDQPVVLVVVVCQQCVVPPQWHALVSVQVSCVVVPDHDDSVRSQVVQVVQPPPPPRIHGSVSSSCVVCCVVPPPDDDDDDDDDDDDDDDDDDDDDDDDDDDDPLVLLVLLLVVLQDLVLLLVVCVCVVVVLVPPPPDDDDSAAAPDDPVRLLLLLLLLVPFDQDQDQFQDFPVPPPDDPVNLLSNLLSVQSNVVSLQVSLCCSFANDPDDRQKHKFFAFRPPRWTHHSVVCVVVVNSVGTAWMFIFGHDPPDPIGDLQRGLAIEGEDAPQQDDPDPAQGGDSSVVSSQLSSLVSSLSRNVSDPDPLSVPASFKYWYWYDYSWKIWIKIKGFDCVPQDSDSPCSSVSSSVCCVPTIRIHIHGIWTQADSGRDGDCSTPRNSRVSVSVSVSCCSRVNGTPDDSNNSSVVSVVVVVVVVVVVPPDDDDDDPPPPPPPPPDPDDPPPPPPPPPPPPDPDDDDDDDDQQDKWWFCFVNDTWIKGFHDWDDDPNDTWTWIDTPVDPPATKTKQWAADPPDPDDDPVNVVSQLLLVLQVVLLVVCVVVVLDDPQEKHWPGKGWTDDPPPAPPSDPDDDGPDRRTGTIMTIIDDDFAFLSVCLVVVNCALLNLLQQLLSLLVSQVSCVVLVKAQQDDARRQKGWDDDPPDDIHIHGGRSSQIDRDPPGFHDDDLQQFALCCLVPSDDAQLGRVSSSLSRSCVSLPHDDDPDPHSVSSNVVVVVCVVVVVSLVSNVVSPPLSSVSNVVSSVCRPHNDHDPSVVSSVVSVVVSVVVVVVVVVVVD